Protein AF-0000000079003692 (afdb_homodimer)

InterPro domains:
  IPR000322 Glycoside hydrolase family 31, TIM barrel domain [PF01055] (295-595)
  IPR013780 Glycosyl hydrolase, all-beta [G3DSA:2.60.40.1180] (645-693)
  IPR017853 Glycoside hydrolase superfamily [SSF51445] (291-630)
  IPR048395 Glycosyl hydrolase family 31, C-terminal domain [PF21365] (611-676)
  IPR050985 Alpha-glycosidase and related enzymes [PTHR43053] (43-693)

Foldseek 3Di:
DPDPPPPDDDPVVVVVCVVVVVVVVVCVVVCCCVVVPQPKQDEVQWIQGQQGKIFGADPVRHTDKIKHWCQVDDSPDTWDWDDPDDRDRFKGKTDDPQAKIKIKGWDPPAPPFKTKIKIKIFGRHFQFDKTKMKMFLAQWQKAFFADFLLFAPSQAHGFDDDPNHGPDPPDPDDDDRHDWADWDFSFADPCQAPVHGGHFEGAQWMATFQFKIKHWDPLFRWIWTACHVPPRMIMTMGGAPLFQADDPPRGHTMTMMMMMGGRGRLVNLLRCCVPPADFAQAAAFLLQQQAAEEEQPLVQNQNAALVNQVVVLVVCVVLPGGHAAYEYEPNQPPWAQQLDGDCVRYVDLQVSLVVSVVSPHQYAYEHEFWGDPPHPRNVVCLVVVQFWPFPPDSHADWFCDLAGGTTTGGQLVDPVSLVVSLVSLVCCCVRRVHQAYEYEDQILVRRHRRTDHPDDDNGSNVSSQSSVVSRCVSHVDNQAYEYAHYDSNLHRNHEHEHRFADLDLHSSRYLLNQQSSQQNCQSNQHQRYDSHEQNTSQAPDSNNSDHHDGRDPLSNLLSLLLCLLHSGYYYNPDQVVPDPVSSVLNVVSSVVSNVCSVLSVVLSVVCNVSSGHQKYQQCSQPSPDPCSSRDRQWIDRPNWKIWHTDSDPPDQFAKDADAAAWKAWPQPGDIDGDRDIDGRHGHHSSGITMIGGDPPPPD/DPDDDPPDDDPVVVVVVVVVVVVVVVVCVVCCCVVVPQPKQDEVQWIQGQQGKIFGADPVRHTDKIKHWCQVDDPVDTWDWDDPDDRDRFKGKTDDPQAKIKIKGWDPPADPFKTKIKIKIFGRHFQFDKTKMKMFLAQWQKAFFADFLLFAPSQAHGFDDDPNHGPDPPDPDDDDRHDWADWDFSFADPCQAPVHGGHFEGAQWMATFQFKIKHWDPLFRWIWTDCHVPPRMIMTMGGAPLFQADDPPRGHTMTMMMMMGGRGRLVSLQRCCVPPADFAQAAAFLLQQQAAEEEQPLVQNQNAALVNQVVVLVVCVVLPGGHAAYEYEPNQPPWAPQLDGDCVRYVDLQVSLVVSVVSPHQYAYEHEFWGDPPHPRNVVCLVVVQFWPFPPDSHADWFCDLAGGTTTGGQLVDPVSLVVSLVSLVCCCVVRVHQAYEYEDQILVRRHRRTDHPDDDNGSNVSSQSSVVSRCVSHVDNQAYEYAHYDSNLHRNHEHEHRFADLDLHSSRYLLNQQSSQQNCQSNQHQRYDSHEQSTSQAPDSNNSDHHDGRDPLSNLLSLLLCLLRSGYYYNPDQVVPDPVSSVLNVVSSVVSNVCSVLSVVLSRVCNVSSGHQKYQQCSQPSPDPCSSRDRQWIDRPNWKIWHTDSDPPDQFAKDADAAAWKAWPFPGDIDGDRDIDGRHGHHSSGITMIGGDPPPPD

pLDDT: mean 90.1, std 16.25, range [19.42, 98.88]

Organism: Lymnaea stagnalis (NCBI:txid6523)

Nearest PDB structures (foldseek):
  8j53-assembly1_B  TM=9.349E-01  e=7.295E-49  Bacteroides salyer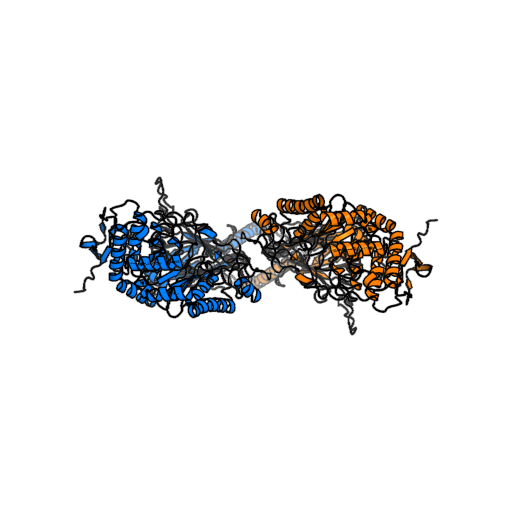siae WAL 10018 = DSM 18765 = JCM 12988
  8j53-assembly3_D  TM=9.300E-01  e=3.927E-48  Bacteroides salyersiae WAL 10018 = DSM 18765 = JCM 12988
  8j53-assembly3_E  TM=9.280E-01  e=1.254E-47  Bacteroides salyersiae WAL 10018 = DSM 18765 = JCM 12988
  8j50-assembly1_B  TM=8.941E-01  e=8.851E-48  Flavihumibacter petaseus NBRC 106054
  8j52-assembly1_B  TM=8.906E-01  e=8.352E-48  Flavihumibacter petaseus NBRC 106054

Secondary structure (DSSP, 8-state):
----------THHHHHHHHHHHHHHHHHHHHHHHHS----EEETTEEE-TT-EEEEE-TT--EEEEEEEE----TT---EE-TTS---SSEEEEEETTTEEEEEEEETTS-TT-EEEEEEEEE-S-TT--EEEEEE-TTS-EEEEEEETT--SSSBPPP-EETTEE-----SS----B--EEEEE-----HHHH--SEEEEEEEEEEETTSEEEEE-TTS-EEEEESGGG--EEEEEE---SSSB--TT-PPPEEEEEEEE-SSHHHHHHHHHHHH-PPPSS---THHHHS-EEESHHHHTT---HHHHHHHHHHHHHTT---SEEEE-S-SBSSTTS-SB-TTT-S-HHHHHHHHHHTT-EEEEEE-SEEETTSHHHHHHHHHT-BPEETTSSSB--B--SS-SSEEEB-TT-HHHHHHHHHHHHHHHHHH---EEEE----GGGS-TTEE-SSPPSBTHHHHHHHHHHHHHHSTTT---EES-BSS-TT--SEEEPPPPPSSSSTTTSGGGHHHHHHHHHHTT--SEE--BTT---BS-TTT--B-PPPPHHHHHHHHHHHTTSS--EE-S-GGGS-HHHHHHHHHHHHHHHHHHHHHHHHHHHHHHH---SEE-GGGT-TT-HHHHH--S-EEETTTEEEE---STT-SEEEEEEEEEEEEETTT-SEEEEEEEEEEEE--TT--EEEEE------/----------THHHHHHHHHHHHHHHHHHHHHHHHS----EEETTEEE-TT-EEEEE-TT--EEEEEEEE----TT---EE-TTS---SSEEEEEETTTEEEEEEEETTS-TT-EEEEEEEEE-S-TT--EEEEEE-TTS-EEEEEEETT--SSSBPPPPEETTEE-----SS----B--EEEEE-----HHHH--SEEEEEEEEEEETTSEEEEE-TTS-EEEEESGGG--EEEEEE---SSSB--TT-PPPEEEEEEEE-SSHHHHHHHHHHHH-PPPSS---THHHHS-EEESHHHHTT---HHHHHHHHHHHHHTT---SEEEE-S--BSSTTS-SB-TTT-S-HHHHHHHHHHTT-EEEEEE-SEEETTSHHHHHHHHHT-BPEETTSSSB--B--SS-SSEEEB-TT-HHHHHHHHHHHHHHHHHH---EEEE----GGGS-TTEE-SSPPSBTHHHHHHHHHHHHHHSTTT---EES-BSS-TT--SEEEPPPPPSSSSTTTSGGGHHHHHHHHHHTT--SEE--BTT---BS-TTT--B-PPPPHHHHHHHHHHHTTSS--EE-S-GGGS-HHHHHHHHHHHHHHHHHHHHHHHHHHHHHHH---SEE-GGGT-TT-HHHHH--S-EEETTTEEEE---STT-SEEEEEEEEEEEEETTT-SEEEEEEEEEEEE--TT--EEEEE------

Solvent-accessible surface area (backbone atoms only — not comparable to full-atom values): 70899 Å² total; per-residue (Å²): 131,90,74,86,83,73,85,79,82,64,68,69,61,58,50,49,50,60,53,46,50,53,47,51,51,45,45,50,49,45,43,45,44,65,72,48,50,82,53,53,44,79,38,87,45,36,36,32,42,59,82,31,35,37,39,32,29,47,98,86,62,47,74,80,42,43,30,42,50,50,72,87,64,63,87,85,62,70,49,37,65,39,87,90,52,78,65,49,75,50,27,34,43,41,23,39,89,71,41,31,35,42,35,41,33,61,39,78,82,48,59,99,70,36,51,34,34,37,39,38,36,35,39,58,56,27,40,66,39,70,39,39,37,34,31,48,55,57,72,31,33,29,39,40,36,56,37,42,54,55,29,42,43,31,35,28,45,49,42,62,54,56,95,88,38,75,52,72,74,85,59,90,80,70,73,83,54,43,53,62,33,62,76,38,73,73,48,25,18,47,47,52,81,67,70,42,58,44,19,30,35,42,48,58,40,38,37,22,46,63,2,41,31,40,40,50,46,87,84,25,32,44,26,36,24,31,24,39,92,72,64,48,30,40,33,46,27,9,35,37,74,66,42,55,15,50,56,90,82,64,49,38,27,44,29,39,34,36,44,33,40,29,84,23,29,48,55,25,51,53,49,50,43,67,71,74,46,58,40,22,77,45,60,41,35,67,53,48,50,56,26,32,34,39,36,41,35,47,62,40,39,65,72,49,33,49,66,55,53,53,50,52,54,50,50,42,54,72,69,66,53,78,56,41,30,38,34,47,36,54,58,53,33,76,40,52,52,50,71,47,74,22,54,89,47,32,78,52,54,47,59,51,41,50,52,40,41,73,73,57,37,41,37,27,39,56,45,63,59,46,21,28,78,85,16,69,40,32,56,54,28,60,76,70,60,28,38,27,20,20,42,95,50,93,32,64,31,50,33,66,54,70,86,42,69,60,22,39,34,56,20,60,62,26,68,67,30,42,51,54,53,44,48,47,53,48,48,42,27,70,70,37,62,43,64,34,38,34,37,44,60,45,27,17,64,63,55,44,42,48,52,36,58,79,44,87,58,72,32,35,43,51,51,16,27,41,43,46,49,50,52,46,64,66,30,75,81,61,22,70,30,36,30,34,34,36,29,92,47,33,39,53,31,41,33,36,34,50,69,83,37,37,48,44,66,46,51,76,20,10,60,52,14,48,54,20,42,52,40,34,39,15,67,62,33,40,44,48,38,29,76,42,43,37,28,22,45,16,45,66,43,66,55,66,64,40,74,40,64,71,46,54,70,66,55,31,48,34,37,43,54,55,36,46,76,45,62,31,46,32,37,27,52,61,50,79,78,69,45,71,64,48,39,50,49,51,53,49,46,54,51,55,29,50,74,46,24,63,57,53,51,51,35,44,55,43,16,36,75,71,39,45,36,32,50,28,54,48,20,72,84,30,46,84,37,75,64,35,61,48,50,36,67,44,38,17,47,52,93,42,32,40,39,45,43,71,66,56,88,89,56,49,47,41,73,46,80,39,62,73,48,45,29,35,33,73,68,81,56,58,79,43,70,34,62,41,73,44,69,68,39,76,35,52,81,92,50,61,47,37,30,36,50,60,77,73,62,87,115,140,87,73,76,93,71,83,79,81,63,69,69,63,57,50,49,50,59,52,45,50,53,48,50,51,45,46,51,49,46,42,45,45,65,72,49,49,82,54,52,43,78,39,88,43,38,35,31,43,59,83,31,35,38,39,32,30,47,98,85,63,48,74,78,41,43,32,42,48,50,72,88,63,64,87,86,61,70,51,37,64,38,86,92,51,78,67,49,74,50,29,34,42,39,24,38,89,71,40,31,36,43,34,40,35,60,40,78,81,47,58,98,71,37,53,34,34,38,39,38,35,35,37,56,58,29,42,67,39,71,38,39,38,34,32,50,54,56,71,31,33,28,40,39,35,57,38,41,53,55,29,43,44,33,34,28,46,50,45,61,55,57,96,88,39,75,53,74,73,84,58,90,80,70,74,83,55,42,54,63,32,62,76,37,74,73,48,26,19,46,48,52,80,67,68,42,56,44,18,29,35,41,46,57,40,37,36,20,46,63,3,40,31,39,41,49,46,86,83,25,32,44,26,37,24,32,23,39,90,72,65,47,30,40,32,47,28,8,37,37,74,66,42,55,16,51,54,90,81,64,48,38,27,46,31,38,34,36,44,34,40,29,83,23,29,49,56,25,51,52,48,50,43,68,71,75,47,56,40,22,77,44,60,40,35,67,53,48,52,54,26,32,36,40,34,39,35,50,62,39,38,63,73,50,34,50,67,55,53,52,50,52,52,49,51,40,54,74,69,65,51,75,54,41,28,36,32,47,34,54,58,52,32,76,40,53,52,50,71,47,75,23,55,90,47,31,77,51,53,47,60,52,42,49,52,39,42,73,74,58,37,42,37,26,39,58,44,62,58,46,22,27,77,86,16,68,40,33,56,54,28,61,76,70,60,27,39,27,21,20,41,98,50,94,30,63,30,50,33,66,55,73,87,41,68,59,22,39,35,56,22,60,62,25,68,67,31,43,52,55,53,45,49,48,54,49,49,42,29,71,69,36,61,43,65,36,39,35,37,45,60,46,27,19,65,64,55,43,44,49,53,35,56,80,42,86,58,71,32,35,42,52,50,15,27,40,42,44,50,50,53,47,66,67,31,75,81,63,23,68,30,36,30,35,36,38,30,92,45,33,41,52,30,42,34,36,35,50,69,84,36,36,47,45,65,48,52,77,20,9,60,53,15,49,55,21,42,53,40,34,38,14,68,62,33,39,44,49,38,28,76,44,44,36,28,23,45,16,45,66,43,66,56,66,65,40,75,40,63,72,46,53,69,65,55,31,48,34,36,45,53,55,36,46,76,45,59,30,45,32,37,27,52,61,52,78,78,69,46,69,64,48,39,51,49,51,53,49,47,54,52,54,30,50,73,45,24,63,58,54,51,52,36,45,57,44,16,37,75,69,40,44,36,31,49,28,52,46,20,72,84,32,47,86,38,75,63,35,61,49,49,37,66,45,37,16,47,52,92,41,32,40,38,45,44,69,66,55,89,89,56,50,46,40,72,45,79,40,61,73,48,45,28,36,33,73,67,81,56,59,78,45,70,33,64,41,74,44,70,67,39,77,35,54,81,93,51,59,47,37,29,37,51,60,75,73,62,87,116

Sequence (1398 aa):
METRDTITIQKSSLARLVYFVPLCSLFMYFSKQMLFGPNVLWLQGVTVTEDLQIIFKDSNGKVYLAGQSDFNKPDDRLPEYCRHQQNNDNMGCLQDNHNQRIKIITDTSGNKRVSCYKVQREGLKCVNQMVKDCYNLGDSHWYGGFEAFNQMWPLKKAMPSKEGTLLTAQKEEPEPEGVELAMGPYVSGDFGIHKVVLANVLERLFISSSGVGIMVSKDSPLYLSFNAHKDGKICLAGMYDGSHYFSHLGKPPVLEYTVCKANNVKEISDYMRGRFLNKPGGTPSLELFHHPIWSTWAQYNRKINQTAVMDFADKIRQHKFPAAQLEIDDRWTVNYGDLDFDEAKFPDPKQMVASLNKKGFAVSLWTHPFLSLSSASFKEAMHHKYIVMARGSDTPALVRWWNEDMSALLDVTNPAAVLWYLQKLTNLKDLYNISSFKFDAGEAHFVPHAHHTFEDMVSSNEYATLWAELAYSADPTSHRQEVRVGWDAQKLPIFVRLFDRMSSWDRQGGLVTVIPSVLTLGIIGYPFVLPDMIGGNAYADMIAFEGGAYPRRELYIRWLELNTFLPAVQFSVVPWIYDDEVIAITRNYLQIREQYAKKIVELAEDSVMSGFPIVRPLWWIAPNDQQALVSEDEYLLGDDLLVAPVVVEGARKRDIYLPAGSWNDKLRGGLVQGPTLLKDYPVALEELAFFEQDKVSDSMETRDTITIQKSSLARLVYFVPLCSLFMYFSKQMLFGPNVLWLQGVTVTEDLQIIFKDSNGKVYLAGQSDFNKPDDRLPEYCRHQQNNDNMGCLQDNHNQRIKIITDTSGNKRVSCYKVQREGLKCVNQMVKDCYNLGDSHWYGGFEAFNQMWPLKKAMPSKEGTLLTAQKEEPEPEGVELAMGPYVSGDFGIHKVVLANVLERLFISSSGVGIMVSKDSPLYLSFNAHKDGKICLAGMYDGSHYFSHLGKPPVLEYTVCKANNVKEISDYMRGRFLNKPGGTPSLELFHHPIWSTWAQYNRKINQTAVMDFADKIRQHKFPAAQLEIDDRWTVNYGDLDFDEAKFPDPKQMVASLNKKGFAVSLWTHPFLSLSSASFKEAMHHKYIVMARGSDTPALVRWWNEDMSALLDVTNPAAVLWYLQKLTNLKDLYNISSFKFDAGEAHFVPHAHHTFEDMVSSNEYATLWAELAYSADPTSHRQEVRVGWDAQKLPIFVRLFDRMSSWDRQGGLVTVIPSVLTLGIIGYPFVLPDMIGGNAYADMIAFEGGAYPRRELYIRWLELNTFLPAVQFSVVPWIYDDEVIAITRNYLQIREQYAKKIVELAEDSVMSGFPIVRPLWWIAPNDQQALVSEDEYLLGDDLLVAPVVVEGARKRDIYLPAGSWNDKLRGGLVQGPTLLKDYPVALEELAFFEQDKVSDS

Radius of gyration: 40.65 Å; Cα contacts (8 Å, |Δi|>4): 3291; chains: 2; bounding box: 128×124×76 Å

Structure (mmCIF, N/CA/C/O backbone):
data_AF-0000000079003692-model_v1
#
loop_
_entity.id
_entity.type
_entity.pdbx_description
1 polymer 'Uncharacterized protein'
#
loop_
_atom_site.group_PDB
_atom_site.id
_atom_site.type_symbol
_atom_site.label_atom_id
_atom_site.label_alt_id
_atom_site.label_comp_id
_atom_site.label_asym_id
_atom_site.label_entity_id
_atom_site.label_seq_id
_atom_site.pdbx_PDB_ins_code
_atom_site.Cartn_x
_atom_site.Cartn_y
_atom_site.Cartn_z
_atom_site.occupancy
_atom_site.B_iso_or_equiv
_atom_site.auth_seq_id
_atom_site.auth_comp_id
_atom_site.auth_asym_id
_atom_site.auth_atom_id
_atom_site.pdbx_PDB_model_num
ATOM 1 N N . MET A 1 1 ? -92.438 -28.953 -1.968 1 19.42 1 MET A N 1
ATOM 2 C CA . MET A 1 1 ? -92.312 -27.5 -1.974 1 19.42 1 MET A CA 1
ATOM 3 C C . MET A 1 1 ? -90.875 -27.078 -1.85 1 19.42 1 MET A C 1
ATOM 5 O O . MET A 1 1 ? -90.562 -25.875 -1.746 1 19.42 1 MET A O 1
ATOM 9 N N . GLU A 1 2 ? -89.938 -27.953 -1.517 1 23.98 2 GLU A N 1
ATOM 10 C CA . GLU A 1 2 ? -88.688 -27.766 -0.887 1 23.98 2 GLU A CA 1
ATOM 11 C C . GLU A 1 2 ? -87.688 -27.125 -1.85 1 23.98 2 GLU A C 1
ATOM 13 O O . GLU A 1 2 ? -87.312 -27.703 -2.883 1 23.98 2 GLU A O 1
ATOM 18 N N . THR A 1 3 ? -87.75 -25.703 -1.896 1 23.19 3 THR A N 1
ATOM 19 C CA . THR A 1 3 ? -87.25 -24.547 -2.625 1 23.19 3 THR A CA 1
ATOM 20 C C . THR A 1 3 ? -85.688 -24.422 -2.508 1 23.19 3 THR A C 1
ATOM 22 O O . THR A 1 3 ? -85.188 -24.422 -1.403 1 23.19 3 THR A O 1
ATOM 25 N N . ARG A 1 4 ? -84.938 -24.781 -3.58 1 28.95 4 ARG A N 1
ATOM 26 C CA . ARG A 1 4 ? -83.562 -24.859 -4.121 1 28.95 4 ARG A CA 1
ATOM 27 C C . ARG A 1 4 ? -82.875 -23.5 -4.031 1 28.95 4 ARG A C 1
ATOM 29 O O . ARG A 1 4 ? -83.25 -22.547 -4.715 1 28.95 4 ARG A O 1
ATOM 36 N N . ASP A 1 5 ? -82.5 -23.016 -2.742 1 23.14 5 ASP A N 1
ATOM 37 C CA . ASP A 1 5 ? -82.062 -21.766 -2.125 1 23.14 5 ASP A CA 1
ATOM 38 C C . ASP A 1 5 ? -80.75 -21.25 -2.785 1 23.14 5 ASP A C 1
ATOM 40 O O . ASP A 1 5 ? -79.688 -21.766 -2.508 1 23.14 5 ASP A O 1
ATOM 44 N N . THR A 1 6 ? -80.75 -20.875 -4.098 1 25.59 6 THR A N 1
ATOM 45 C CA . THR A 1 6 ? -79.75 -20.312 -5.004 1 25.59 6 THR A CA 1
ATOM 46 C C . THR A 1 6 ? -79.375 -18.922 -4.551 1 25.59 6 THR A C 1
ATOM 48 O O . THR A 1 6 ? -80.188 -18.094 -4.191 1 25.59 6 THR A O 1
ATOM 51 N N . ILE A 1 7 ? -78.25 -18.781 -3.814 1 26.92 7 ILE A N 1
ATOM 52 C CA . ILE A 1 7 ? -77.812 -17.5 -3.254 1 26.92 7 ILE A CA 1
ATOM 53 C C . ILE A 1 7 ? -77.25 -16.609 -4.371 1 26.92 7 ILE A C 1
ATOM 55 O O . ILE A 1 7 ? -76.375 -17.016 -5.145 1 26.92 7 ILE A O 1
ATOM 59 N N . THR A 1 8 ? -78.125 -15.734 -5.004 1 26.3 8 THR A N 1
ATOM 60 C CA . THR A 1 8 ? -77.875 -14.812 -6.109 1 26.3 8 THR A CA 1
ATOM 61 C C . THR A 1 8 ? -77.125 -13.555 -5.625 1 26.3 8 THR A C 1
ATOM 63 O O . THR A 1 8 ? -77.625 -12.883 -4.703 1 26.3 8 THR A O 1
ATOM 66 N N . ILE A 1 9 ? -75.875 -13.508 -5.617 1 30.09 9 ILE A N 1
ATOM 67 C CA . ILE A 1 9 ? -75.062 -12.383 -5.164 1 30.09 9 ILE A CA 1
ATOM 68 C C . ILE A 1 9 ? -75.062 -11.273 -6.211 1 30.09 9 ILE A C 1
ATOM 70 O O . ILE A 1 9 ? -74.812 -11.508 -7.387 1 30.09 9 ILE A O 1
ATOM 74 N N . GLN A 1 10 ? -75.875 -10.18 -5.992 1 29.16 10 GLN A N 1
ATOM 75 C CA . GLN A 1 10 ? -76.25 -9.109 -6.922 1 29.16 10 GLN A CA 1
ATOM 76 C C . GLN A 1 10 ? -75 -8.227 -7.203 1 29.16 10 GLN A C 1
ATOM 78 O O . GLN A 1 10 ? -74.125 -8.094 -6.363 1 29.16 10 GLN A O 1
ATOM 83 N N . LYS A 1 11 ? -74.938 -7.715 -8.406 1 36.28 11 LYS A N 1
ATOM 84 C CA . LYS A 1 11 ? -73.938 -6.914 -9.133 1 36.28 11 LYS A CA 1
ATOM 85 C C . LYS A 1 11 ? -73.562 -5.648 -8.352 1 36.28 11 LYS A C 1
ATOM 87 O O . LYS A 1 11 ? -72.438 -5.195 -8.383 1 36.28 11 LYS A O 1
ATOM 92 N N . SER A 1 12 ? -74.562 -5.016 -7.734 1 35.09 12 SER A N 1
ATOM 93 C CA . SER A 1 12 ? -74.375 -3.721 -7.09 1 35.09 12 SER A CA 1
ATOM 94 C C . SER A 1 12 ? -73.438 -3.818 -5.934 1 35.09 12 SER A C 1
ATOM 96 O O . SER A 1 12 ? -72.812 -2.82 -5.551 1 35.09 12 SER A O 1
ATOM 98 N N . SER A 1 13 ? -73.375 -4.953 -5.293 1 34.72 13 SER A N 1
ATOM 99 C CA . SER A 1 13 ? -72.438 -5.121 -4.172 1 34.72 13 SER A CA 1
ATOM 100 C C . SER A 1 13 ? -71 -5.188 -4.652 1 34.72 13 SER A C 1
ATOM 102 O O . SER A 1 13 ? -70.062 -4.938 -3.879 1 34.72 13 SER A O 1
ATOM 104 N N . LEU A 1 14 ? -70.812 -5.738 -5.852 1 37.47 14 LEU A N 1
ATOM 105 C CA . LEU A 1 14 ? -69.5 -5.734 -6.398 1 37.47 14 LEU A CA 1
ATOM 106 C C . LEU A 1 14 ? -69 -4.312 -6.723 1 37.47 14 LEU A C 1
ATOM 108 O O . LEU A 1 14 ? -67.812 -4.008 -6.672 1 37.47 14 LEU A O 1
ATOM 112 N N . ALA A 1 15 ? -70 -3.426 -7.074 1 37 15 ALA A N 1
ATOM 113 C CA . ALA A 1 15 ? -69.625 -2.051 -7.398 1 37 15 ALA A CA 1
ATOM 114 C C . ALA A 1 15 ? -69.188 -1.304 -6.148 1 37 15 ALA A C 1
ATOM 116 O O . ALA A 1 15 ? -68.25 -0.464 -6.223 1 37 15 ALA A O 1
ATOM 117 N N . ARG A 1 16 ? -69.812 -1.567 -5.035 1 39.09 16 ARG A N 1
ATOM 118 C CA . ARG A 1 16 ? -69.375 -0.873 -3.824 1 39.09 16 ARG A CA 1
ATOM 119 C C . ARG A 1 16 ? -68 -1.332 -3.393 1 39.09 16 ARG A C 1
ATOM 121 O O . ARG A 1 16 ? -67.25 -0.586 -2.736 1 39.09 16 ARG A O 1
ATOM 128 N N . LEU A 1 17 ? -67.625 -2.59 -3.697 1 38.72 17 LEU A N 1
ATOM 129 C CA . LEU A 1 17 ? -66.25 -3.031 -3.402 1 38.72 17 LEU A CA 1
ATOM 130 C C . LEU A 1 17 ? -65.25 -2.289 -4.266 1 38.72 17 LEU A C 1
ATOM 132 O O . LEU A 1 17 ? -64.125 -2.027 -3.828 1 38.72 17 LEU A O 1
ATOM 136 N N . VAL A 1 18 ? -65.688 -1.887 -5.465 1 44.31 18 VAL A N 1
ATOM 137 C CA . VAL A 1 18 ? -64.75 -1.133 -6.34 1 44.31 18 VAL A CA 1
ATOM 138 C C . VAL A 1 18 ? -64.562 0.263 -5.766 1 44.31 18 VAL A C 1
ATOM 140 O O . VAL A 1 18 ? -63.438 0.805 -5.855 1 44.31 18 VAL A O 1
ATOM 143 N N . TYR A 1 19 ? -65.625 0.854 -5.191 1 45.75 19 TYR A N 1
ATOM 144 C CA . TYR A 1 19 ? -65.5 2.191 -4.633 1 45.75 19 TYR A CA 1
ATOM 145 C C . TYR A 1 19 ? -64.875 2.129 -3.238 1 45.75 19 TYR A C 1
ATOM 147 O O . TYR A 1 19 ? -64.188 3.059 -2.814 1 45.75 19 TYR A O 1
ATOM 155 N N . PHE A 1 20 ? -65.188 1.138 -2.445 1 44.66 20 PHE A N 1
ATOM 156 C CA . PHE A 1 20 ? -64.688 1.078 -1.074 1 44.66 20 PHE A CA 1
ATOM 157 C C . PHE A 1 20 ? -63.188 0.744 -1.046 1 44.66 20 PHE A C 1
ATOM 159 O O . PHE A 1 20 ? -62.438 1.238 -0.19 1 44.66 20 PHE A O 1
ATOM 166 N N . VAL A 1 21 ? -62.719 -0.029 -2.047 1 46.97 21 VAL A N 1
ATOM 167 C CA . VAL A 1 21 ? -61.312 -0.368 -2.057 1 46.97 21 VAL A CA 1
ATOM 168 C C . VAL A 1 21 ? -60.469 0.884 -2.34 1 46.97 21 VAL A C 1
ATOM 170 O O . VAL A 1 21 ? -59.5 1.164 -1.634 1 46.97 21 VAL A O 1
ATOM 173 N N . PRO A 1 22 ? -60.969 1.668 -3.336 1 50.59 22 PRO A N 1
ATOM 174 C CA . PRO A 1 22 ? -60.188 2.896 -3.496 1 50.59 22 PRO A CA 1
ATOM 175 C C . PRO A 1 22 ? -60.375 3.869 -2.334 1 50.59 22 PRO A C 1
ATOM 177 O O . PRO A 1 22 ? -59.438 4.539 -1.93 1 50.59 22 PRO A O 1
ATOM 180 N N . LEU A 1 23 ? -61.5 3.928 -1.73 1 49.06 23 LEU A N 1
ATOM 181 C CA . LEU A 1 23 ? -61.719 4.824 -0.601 1 49.06 23 LEU A CA 1
ATOM 182 C C . LEU A 1 23 ? -60.969 4.348 0.631 1 49.06 23 LEU A C 1
ATOM 184 O O . LEU A 1 23 ? -60.375 5.152 1.355 1 49.06 23 LEU A O 1
ATOM 188 N N . CYS A 1 24 ? -60.906 3.07 0.921 1 49.06 24 CYS A N 1
ATOM 189 C CA . CYS A 1 24 ? -60.125 2.551 2.023 1 49.06 24 CYS A CA 1
ATOM 190 C C . CYS A 1 24 ? -58.625 2.699 1.734 1 49.06 24 CYS A C 1
ATOM 192 O O . CYS A 1 24 ? -57.844 3.025 2.631 1 49.06 24 CYS A O 1
ATOM 194 N N . SER A 1 25 ? -58.25 2.502 0.478 1 47.97 25 SER A N 1
ATOM 195 C CA . SER A 1 25 ? -56.844 2.754 0.118 1 47.97 25 SER A CA 1
ATOM 196 C C . SER A 1 25 ? -56.5 4.234 0.242 1 47.97 25 SER A C 1
ATOM 198 O O . SER A 1 25 ? -55.406 4.586 0.703 1 47.97 25 SER A O 1
ATOM 200 N N . LEU A 1 26 ? -57.438 5.051 -0.125 1 51.22 26 LEU A N 1
ATOM 201 C CA . LEU A 1 26 ? -57.25 6.488 0.056 1 51.22 26 LEU A CA 1
ATOM 202 C C . LEU A 1 26 ? -57.281 6.859 1.535 1 51.22 26 LEU A C 1
ATOM 204 O O . LEU A 1 26 ? -56.5 7.68 1.995 1 51.22 26 LEU A O 1
ATOM 208 N N . PHE A 1 27 ? -58.188 6.34 2.25 1 51.16 27 PHE A N 1
ATOM 209 C CA . PHE A 1 27 ? -58.219 6.582 3.688 1 51.16 27 PHE A CA 1
ATOM 210 C C . PHE A 1 27 ? -56.969 6.051 4.371 1 51.16 27 PHE A C 1
ATOM 212 O O . PHE A 1 27 ? -56.438 6.707 5.258 1 51.16 27 PHE A O 1
ATOM 219 N N . MET A 1 28 ? -56.5 4.902 4.066 1 48.78 28 MET A N 1
ATOM 220 C CA . MET A 1 28 ? -55.25 4.387 4.621 1 48.78 28 MET A CA 1
ATOM 221 C C . MET A 1 28 ? -54.062 5.246 4.191 1 48.78 28 MET A C 1
ATOM 223 O O . MET A 1 28 ? -53.125 5.465 4.969 1 48.78 28 MET A O 1
ATOM 227 N N . TYR A 1 29 ? -54.062 5.676 2.969 1 47.59 29 TYR A N 1
ATOM 228 C CA . TYR A 1 29 ? -53.031 6.609 2.512 1 47.59 29 TYR A CA 1
ATOM 229 C C . TYR A 1 29 ? -53.156 7.934 3.26 1 47.59 29 TYR A C 1
ATOM 231 O O . TYR A 1 29 ? -52.125 8.445 3.758 1 47.59 29 TYR A O 1
ATOM 239 N N . PHE A 1 30 ? -54.312 8.484 3.299 1 48.12 30 PHE A N 1
ATOM 240 C CA . PHE A 1 30 ? -54.5 9.742 4.012 1 48.12 30 PHE A CA 1
ATOM 241 C C . PHE A 1 30 ? -54.312 9.547 5.512 1 48.12 30 PHE A C 1
ATOM 243 O O . PHE A 1 30 ? -53.75 10.406 6.188 1 48.12 30 PHE A O 1
ATOM 250 N N . SER A 1 31 ? -54.844 8.547 6.059 1 45.94 31 SER A N 1
ATOM 251 C CA . SER A 1 31 ? -54.562 8.258 7.461 1 45.94 31 SER A CA 1
ATOM 252 C C . SER A 1 31 ? -53.062 8.023 7.688 1 45.94 31 SER A C 1
ATOM 254 O O . SER A 1 31 ? -52.5 8.43 8.719 1 45.94 31 SER A O 1
ATOM 256 N N . LYS A 1 32 ? -52.438 7.305 6.828 1 45.62 32 LYS A N 1
ATOM 257 C CA . LYS A 1 32 ? -50.969 7.203 6.926 1 45.62 32 LYS A CA 1
ATOM 258 C C . LYS A 1 32 ? -50.312 8.578 6.836 1 45.62 32 LYS A C 1
ATOM 260 O O . LYS A 1 32 ? -49.406 8.883 7.59 1 45.62 32 LYS A O 1
ATOM 265 N N . GLN A 1 33 ? -50.781 9.32 5.875 1 45.62 33 GLN A N 1
ATOM 266 C CA . GLN A 1 33 ? -50.25 10.688 5.793 1 45.62 33 GLN A CA 1
ATOM 267 C C . GLN A 1 33 ? -50.688 11.508 7.008 1 45.62 33 GLN A C 1
ATOM 269 O O . GLN A 1 33 ? -49.906 12.344 7.492 1 45.62 33 GLN A O 1
ATOM 274 N N . MET A 1 34 ? -51.969 11.523 7.281 1 43.94 34 MET A N 1
ATOM 275 C CA . MET A 1 34 ? -52.469 12.258 8.43 1 43.94 34 MET A CA 1
ATOM 276 C C . MET A 1 34 ? -51.906 11.719 9.734 1 43.94 34 MET A C 1
ATOM 278 O O . MET A 1 34 ? -51.625 12.484 10.656 1 43.94 34 MET A O 1
ATOM 282 N N . LEU A 1 35 ? -52.031 10.438 9.93 1 43.62 35 LEU A N 1
ATOM 283 C CA . LEU A 1 35 ? -51.469 9.852 11.141 1 43.62 35 LEU A CA 1
ATOM 284 C C . LEU A 1 35 ? -49.969 9.914 11.125 1 43.62 35 LEU A C 1
ATOM 286 O O . LEU A 1 35 ? -49.312 10.023 12.172 1 43.62 35 LEU A O 1
ATOM 290 N N . PHE A 1 36 ? -49.25 9.711 9.992 1 48.59 36 PHE A N 1
ATOM 291 C CA . PHE A 1 36 ? -47.812 9.773 10.023 1 48.59 36 PHE A CA 1
ATOM 292 C C . PHE A 1 36 ? -47.312 11.078 9.406 1 48.59 36 PHE A C 1
ATOM 294 O O . PHE A 1 36 ? -47.25 11.211 8.188 1 48.59 36 PHE A O 1
ATOM 301 N N . GLY A 1 37 ? -47.812 12.188 9.695 1 51.34 37 GLY A N 1
ATOM 302 C CA . GLY A 1 37 ? -47.25 13.477 9.312 1 51.34 37 GLY A CA 1
ATOM 303 C C . GLY A 1 37 ? -45.812 13.383 8.844 1 51.34 37 GLY A C 1
ATOM 304 O O . GLY A 1 37 ? -45.188 12.32 8.938 1 51.34 37 GLY A O 1
ATOM 305 N N . PRO A 1 38 ? -45.344 14.508 8.109 1 64.19 38 PRO A N 1
ATOM 306 C CA . PRO A 1 38 ? -43.938 14.523 7.715 1 64.19 38 PRO A CA 1
ATOM 307 C C . PRO A 1 38 ? -43 14.227 8.875 1 64.19 38 PRO A C 1
ATOM 309 O O . PRO A 1 38 ? -43.25 14.633 10.008 1 64.19 38 PRO A O 1
ATOM 312 N N . ASN A 1 39 ? -42.094 13.25 8.672 1 80.38 39 ASN A N 1
ATOM 313 C CA . ASN A 1 39 ? -41.125 12.938 9.695 1 80.38 39 ASN A CA 1
ATOM 314 C C . ASN A 1 39 ? -40.094 14.062 9.859 1 80.38 39 ASN A C 1
ATOM 316 O O . ASN A 1 39 ? -39.188 14.211 9.039 1 80.38 39 ASN A O 1
ATOM 320 N N . VAL A 1 40 ? -40.406 15.008 10.656 1 84.88 40 VAL A N 1
ATOM 321 C CA . VAL A 1 40 ? -39.594 16.188 10.961 1 84.88 40 VAL A CA 1
ATOM 322 C C . VAL A 1 40 ? -39.094 16.109 12.398 1 84.88 40 VAL A C 1
ATOM 324 O O . VAL A 1 40 ? -39.812 15.656 13.297 1 84.88 40 VAL A O 1
ATOM 327 N N . LEU A 1 41 ? -37.812 16.438 12.547 1 90 41 LEU A N 1
ATOM 328 C CA . LEU A 1 41 ? -37.312 16.641 13.898 1 90 41 LEU A CA 1
ATOM 329 C C . LEU A 1 41 ? -37.531 18.078 14.344 1 90 41 LEU A C 1
ATOM 331 O O . LEU A 1 41 ? -37.031 19.016 13.711 1 90 41 LEU A O 1
ATOM 335 N N . TRP A 1 42 ? -38.25 18.25 15.438 1 88.12 42 TRP A N 1
ATOM 336 C CA . TRP A 1 42 ? -38.469 19.562 16.031 1 88.12 42 TRP A CA 1
ATOM 337 C C . TRP A 1 42 ? -37.875 19.641 17.438 1 88.12 42 TRP A C 1
ATOM 339 O O . TRP A 1 42 ? -38.594 19.344 18.422 1 88.12 42 TRP A O 1
ATOM 349 N N . LEU A 1 43 ? -36.719 20.047 17.5 1 89.25 43 LEU A N 1
ATOM 350 C CA . LEU A 1 43 ? -36.062 20.266 18.781 1 89.25 43 LEU A CA 1
ATOM 351 C C . LEU A 1 43 ? -35.938 21.75 19.094 1 89.25 43 LEU A C 1
ATOM 353 O O . LEU A 1 43 ? -36.188 22.594 18.219 1 89.25 43 LEU A O 1
ATOM 357 N N . GLN A 1 44 ? -35.688 22.031 20.359 1 87.31 44 GLN A N 1
ATOM 358 C CA . GLN A 1 44 ? -35.5 23.422 20.719 1 87.31 44 GLN A CA 1
ATOM 359 C C . GLN A 1 44 ? -34.281 24 20.031 1 87.31 44 GLN A C 1
ATOM 361 O O . GLN A 1 44 ? -33.125 23.641 20.359 1 87.31 44 GLN A O 1
ATOM 366 N N . GLY A 1 45 ? -34.5 24.859 19.031 1 91.12 45 GLY A N 1
ATOM 367 C CA . GLY A 1 45 ? -33.406 25.578 18.406 1 91.12 45 GLY A CA 1
ATOM 368 C C . GLY A 1 45 ? -32.906 24.922 17.125 1 91.12 45 GLY A C 1
ATOM 369 O O . GLY A 1 45 ? -32.031 25.453 16.453 1 91.12 45 GLY A O 1
ATOM 370 N N . VAL A 1 46 ? -33.344 23.703 16.844 1 94.75 46 VAL A N 1
ATOM 371 C CA . VAL A 1 46 ? -32.875 23.047 15.625 1 94.75 46 VAL A CA 1
ATOM 372 C C . VAL A 1 46 ? -34.031 22.234 15.023 1 94.75 46 VAL A C 1
ATOM 374 O O . VAL A 1 46 ? -34.781 21.578 15.75 1 94.75 46 VAL A O 1
ATOM 377 N N . THR A 1 47 ? -34.188 22.328 13.766 1 93.12 47 THR A N 1
ATOM 378 C CA . THR A 1 47 ? -35.188 21.578 13.023 1 93.12 47 THR A CA 1
ATOM 379 C C . THR A 1 47 ? -34.562 20.828 11.852 1 93.12 47 THR A C 1
ATOM 381 O O . THR A 1 47 ? -33.688 21.375 11.18 1 93.12 47 THR A O 1
ATOM 384 N N . VAL A 1 48 ? -34.938 19.578 11.664 1 94 48 VAL A N 1
ATOM 385 C CA . VAL A 1 48 ? -34.625 18.844 10.445 1 94 48 VAL A CA 1
ATOM 386 C C . VAL A 1 48 ? -35.906 18.547 9.68 1 94 48 VAL A C 1
ATOM 388 O O . VAL A 1 48 ? -36.812 17.828 10.164 1 94 48 VAL A O 1
ATOM 391 N N . THR A 1 49 ? -36 19.031 8.484 1 92 49 THR A N 1
ATOM 392 C CA . THR A 1 49 ? -37.219 18.906 7.711 1 92 49 THR A CA 1
ATOM 393 C C . THR A 1 49 ? -37.281 17.547 7.027 1 92 49 THR A C 1
ATOM 395 O O . THR A 1 49 ? -36.375 16.734 7.129 1 92 49 THR A O 1
ATOM 398 N N . GLU A 1 50 ? -38.344 17.344 6.336 1 87.56 50 GLU A N 1
ATOM 399 C CA . GLU A 1 50 ? -38.562 16.078 5.629 1 87.56 50 GLU A CA 1
ATOM 400 C C . GLU A 1 50 ? -37.594 15.938 4.453 1 87.56 50 GLU A C 1
ATOM 402 O O . GLU A 1 50 ? -37.281 14.82 4.059 1 87.56 50 GLU A O 1
ATOM 407 N N . ASP A 1 51 ? -37.25 17.047 3.996 1 89.31 51 ASP A N 1
ATOM 408 C CA 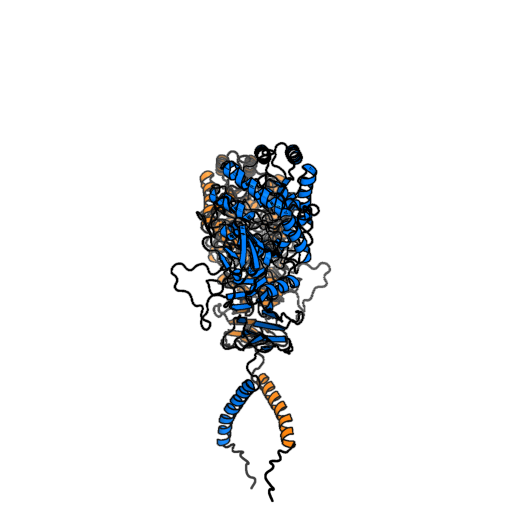. ASP A 1 51 ? -36.312 17.031 2.898 1 89.31 51 ASP A CA 1
ATOM 409 C C . ASP A 1 51 ? -34.875 17.062 3.422 1 89.31 51 ASP A C 1
ATOM 411 O O . ASP A 1 51 ? -33.906 17.219 2.648 1 89.31 51 ASP A O 1
ATOM 415 N N . LEU A 1 52 ? -34.719 16.938 4.684 1 93.75 52 LEU A N 1
ATOM 416 C CA . LEU A 1 52 ? -33.438 16.797 5.383 1 93.75 52 LEU A CA 1
ATOM 417 C C . LEU A 1 52 ? -32.656 18.094 5.363 1 93.75 52 LEU A C 1
ATOM 419 O O . LEU A 1 52 ? -31.438 18.094 5.25 1 93.75 52 LEU A O 1
ATOM 423 N N . GLN A 1 53 ? -33.375 19.156 5.395 1 95.12 53 GLN A N 1
ATOM 424 C CA . GLN A 1 53 ? -32.75 20.438 5.695 1 95.12 53 GLN A CA 1
ATOM 425 C C . GLN A 1 53 ? -32.531 20.609 7.199 1 95.12 53 GLN A C 1
ATOM 427 O O . GLN A 1 53 ? -33.469 20.391 7.988 1 95.12 53 GLN A O 1
ATOM 432 N N . ILE A 1 54 ? -31.375 20.969 7.523 1 97.19 54 ILE A N 1
ATOM 433 C CA . ILE A 1 54 ? -31.078 21.25 8.922 1 97.19 54 ILE A CA 1
ATOM 434 C C . ILE A 1 54 ? -31.062 22.75 9.164 1 97.19 54 ILE A C 1
ATOM 436 O O . ILE A 1 54 ? -30.312 23.484 8.523 1 97.19 54 ILE A O 1
ATOM 440 N N . ILE A 1 55 ? -31.812 23.203 10.125 1 96.75 55 ILE A N 1
ATOM 441 C CA . ILE A 1 55 ? -31.938 24.641 10.398 1 96.75 55 ILE A CA 1
ATOM 442 C C . ILE A 1 55 ? -31.75 24.891 11.891 1 96.75 55 ILE A C 1
ATOM 444 O O . ILE A 1 55 ? -32.5 24.391 12.719 1 96.75 55 ILE A O 1
ATOM 448 N N . PHE A 1 56 ? -30.766 25.672 12.172 1 96.5 56 PHE A N 1
ATOM 449 C CA . PHE A 1 56 ? -30.531 26.109 13.547 1 96.5 56 PHE A CA 1
ATOM 450 C C . PHE A 1 56 ? -31.062 27.516 13.766 1 96.5 56 PHE A C 1
ATOM 452 O O . PHE A 1 56 ? -30.828 28.406 12.945 1 96.5 56 PHE A O 1
ATOM 459 N N . LYS A 1 57 ? -31.75 27.703 14.875 1 94.75 57 LYS A N 1
ATOM 460 C CA . LYS A 1 57 ? -32.344 28.984 15.211 1 94.75 57 LYS A CA 1
ATOM 461 C C . LYS A 1 57 ? -32.031 29.391 16.641 1 94.75 57 LYS A C 1
ATOM 463 O O . LYS A 1 57 ? -31.812 28.531 17.5 1 94.75 57 LYS A O 1
ATOM 468 N N . ASP A 1 58 ? -31.938 30.672 16.797 1 89.94 58 ASP A N 1
ATOM 469 C CA . ASP A 1 58 ? -31.719 31.156 18.156 1 89.94 58 ASP A CA 1
ATOM 470 C C . ASP A 1 58 ? -33.031 31.281 18.906 1 89.94 58 ASP A C 1
ATOM 472 O O . ASP A 1 58 ? -34.094 30.844 18.406 1 89.94 58 ASP A O 1
ATOM 476 N N . SER A 1 59 ? -32.969 31.797 20.141 1 83.75 59 SER A N 1
ATOM 477 C CA . SER A 1 59 ? -34.156 31.875 21 1 83.75 59 SER A CA 1
ATOM 478 C C . SER A 1 59 ? -35.219 32.812 20.406 1 83.75 59 SER A C 1
ATOM 480 O O . SER A 1 59 ? -36.406 32.656 20.688 1 83.75 59 SER A O 1
ATOM 482 N N . ASN A 1 60 ? -34.844 33.688 19.5 1 87.81 60 ASN A N 1
ATOM 483 C CA . ASN A 1 60 ? -35.781 34.594 18.859 1 87.81 60 ASN A CA 1
ATOM 484 C C . ASN A 1 60 ? -36.312 34.062 17.531 1 87.81 60 ASN A C 1
ATOM 486 O O . ASN A 1 60 ? -37.062 34.719 16.828 1 87.81 60 ASN A O 1
ATOM 490 N N . GLY A 1 61 ? -35.812 32.875 17.219 1 89.38 61 GLY A N 1
ATOM 491 C CA . GLY A 1 61 ? -36.281 32.25 16 1 89.38 61 GLY A CA 1
ATOM 492 C C . GLY A 1 61 ? -35.469 32.625 14.781 1 89.38 61 GLY A C 1
ATOM 493 O O . GLY A 1 61 ? -35.781 32.219 13.664 1 89.38 61 GLY A O 1
ATOM 494 N N . LYS A 1 62 ? -34.469 33.344 15.016 1 92.06 62 LYS A N 1
ATOM 495 C CA . LYS A 1 62 ? -33.625 33.719 13.891 1 92.06 62 LYS A CA 1
ATOM 496 C C . LYS A 1 62 ? -32.688 32.594 13.484 1 92.06 62 LYS A C 1
ATOM 498 O O . LYS A 1 62 ? -32 32 14.336 1 92.06 62 LYS A O 1
ATOM 503 N N . VAL A 1 63 ? -32.656 32.344 12.164 1 94.88 63 VAL A N 1
ATOM 504 C CA . VAL A 1 63 ? -31.781 31.297 11.633 1 94.88 63 VAL A CA 1
ATOM 505 C C . VAL A 1 63 ? -30.328 31.781 11.641 1 94.88 63 VAL A C 1
ATOM 507 O O . VAL A 1 63 ? -30.016 32.844 11.109 1 94.88 63 VAL A O 1
ATOM 510 N N . TYR A 1 64 ? -29.469 31.031 12.227 1 94.94 64 TYR A N 1
ATOM 511 C CA . TYR A 1 64 ? -28.062 31.422 12.227 1 94.94 64 TYR A CA 1
ATOM 512 C C . TYR A 1 64 ? -27.219 30.406 11.453 1 94.94 64 TYR A C 1
ATOM 514 O O . TYR A 1 64 ? -26.062 30.688 11.125 1 94.94 64 TYR A O 1
ATOM 522 N N . LEU A 1 65 ? -27.672 29.25 11.18 1 96.19 65 LEU A N 1
ATOM 523 C CA . LEU A 1 65 ? -27 28.25 10.359 1 96.19 65 LEU A CA 1
ATOM 524 C C . LEU A 1 65 ? -28.016 27.328 9.695 1 96.19 65 LEU A C 1
ATOM 526 O O . LEU A 1 65 ? -28.922 26.812 10.359 1 96.19 65 LEU A O 1
ATOM 530 N N . ALA A 1 66 ? -27.922 27.172 8.445 1 96.62 66 ALA A N 1
ATOM 531 C CA . ALA A 1 66 ? -28.812 26.281 7.68 1 96.62 66 ALA A CA 1
ATOM 532 C C . ALA A 1 66 ? -28.031 25.438 6.688 1 96.62 66 ALA A C 1
ATOM 534 O O . ALA A 1 66 ? -27.047 25.906 6.094 1 96.62 66 ALA A O 1
ATOM 535 N N . GLY A 1 67 ? -28.422 24.25 6.555 1 96.38 67 GLY A N 1
ATOM 536 C CA . GLY A 1 67 ? -27.719 23.344 5.652 1 96.38 67 GLY A CA 1
ATOM 537 C C . GLY A 1 67 ? -28.578 22.172 5.195 1 96.38 67 GLY A C 1
ATOM 538 O O . GLY A 1 67 ? -29.797 22.172 5.418 1 96.38 67 GLY A O 1
ATOM 539 N N . GLN A 1 68 ? -27.969 21.344 4.457 1 96.06 68 GLN A N 1
ATOM 540 C CA . GLN A 1 68 ? -28.594 20.172 3.873 1 96.06 68 GLN A CA 1
ATOM 541 C C . GLN A 1 68 ? -27.859 18.906 4.254 1 96.06 68 GLN A C 1
ATOM 543 O O . GLN A 1 68 ? -26.625 18.828 4.148 1 96.06 68 GLN A O 1
ATOM 548 N N . SER A 1 69 ? -28.594 17.938 4.77 1 95.25 69 SER A N 1
ATOM 549 C CA . SER A 1 69 ? -28.047 16.594 5 1 95.25 69 SER A CA 1
ATOM 550 C C . SER A 1 69 ? -28.266 15.695 3.791 1 95.25 69 SER A C 1
ATOM 552 O O . SER A 1 69 ? -29.422 15.43 3.416 1 95.25 69 SER A O 1
ATOM 554 N N . ASP A 1 70 ? -27.234 15.148 3.229 1 92.94 70 ASP A N 1
ATOM 555 C CA . ASP A 1 70 ? -27.312 14.336 2.021 1 92.94 70 ASP A CA 1
ATOM 556 C C . ASP A 1 70 ? -27.328 12.852 2.363 1 92.94 70 ASP A C 1
ATOM 558 O O . ASP A 1 70 ? -26.312 12.281 2.754 1 92.94 70 ASP A O 1
ATOM 562 N N . PHE A 1 71 ? -28.422 12.18 2.141 1 90.19 71 PHE A N 1
ATOM 563 C CA . PHE A 1 71 ? -28.562 10.75 2.389 1 90.19 71 PHE A CA 1
ATOM 564 C C . PHE A 1 71 ? -28.297 9.953 1.115 1 90.19 71 PHE A C 1
ATOM 566 O O . PHE A 1 71 ? -28.328 8.727 1.128 1 90.19 71 PHE A O 1
ATOM 573 N N . ASN A 1 72 ? -27.922 10.664 0.082 1 83.81 72 ASN A N 1
ATOM 574 C CA . ASN A 1 72 ? -27.703 10.016 -1.205 1 83.81 72 ASN A CA 1
ATOM 575 C C . ASN A 1 72 ? -28.797 9.008 -1.528 1 83.81 72 ASN A C 1
ATOM 577 O O . ASN A 1 72 ? -28.531 7.848 -1.82 1 83.81 72 ASN A O 1
ATOM 581 N N . LYS A 1 73 ? -30.031 9.375 -1.365 1 78.88 73 LYS A N 1
ATOM 582 C CA . LYS A 1 73 ? -31.203 8.539 -1.624 1 78.88 73 LYS A CA 1
ATOM 583 C C . LYS A 1 73 ? -32.062 9.133 -2.74 1 78.88 73 LYS A C 1
ATOM 585 O O . LYS A 1 73 ? -31.953 10.32 -3.045 1 78.88 73 LYS A O 1
ATOM 590 N N . PRO A 1 74 ? -32.938 8.219 -3.311 1 72.19 74 PRO A N 1
ATOM 591 C CA . PRO A 1 74 ? -33.906 8.773 -4.258 1 72.19 74 PRO A CA 1
ATOM 592 C C . PRO A 1 74 ? -34.844 9.781 -3.607 1 72.19 74 PRO A C 1
ATOM 594 O O . PRO A 1 74 ? -35.219 9.609 -2.447 1 72.19 74 PRO A O 1
ATOM 597 N N . ASP A 1 75 ? -35.219 10.727 -4.395 1 73.12 75 ASP A N 1
ATOM 598 C CA . ASP A 1 75 ? -36 11.844 -3.893 1 73.12 75 ASP A CA 1
ATOM 599 C C . ASP A 1 75 ? -37.375 11.359 -3.42 1 73.12 75 ASP A C 1
ATOM 601 O O . ASP A 1 75 ? -38 11.961 -2.533 1 73.12 75 ASP A O 1
ATOM 605 N N . ASP A 1 76 ? -37.75 10.258 -3.941 1 75.88 76 ASP A N 1
ATOM 606 C CA . ASP A 1 76 ? -39.094 9.797 -3.639 1 75.88 76 ASP A CA 1
ATOM 607 C C . ASP A 1 76 ? -39.125 9.016 -2.324 1 75.88 76 ASP A C 1
ATOM 609 O O . ASP A 1 76 ? -40.188 8.773 -1.771 1 75.88 76 ASP A O 1
ATOM 613 N N . ARG A 1 77 ? -38.094 8.781 -1.757 1 80.5 77 ARG A N 1
ATOM 614 C CA . ARG A 1 77 ? -38.062 8.047 -0.495 1 80.5 77 ARG A CA 1
ATOM 615 C C . ARG A 1 77 ? -37.812 9 0.678 1 80.5 77 ARG A C 1
ATOM 617 O O . ARG A 1 77 ? -36.781 9.633 0.778 1 80.5 77 ARG A O 1
ATOM 624 N N . LEU A 1 78 ? -38.812 9.102 1.555 1 84.88 78 LEU A N 1
ATOM 625 C CA . LEU A 1 78 ? -38.719 9.992 2.709 1 84.88 78 LEU A CA 1
ATOM 626 C C . LEU A 1 78 ? -38.094 9.266 3.898 1 84.88 78 LEU A C 1
ATOM 628 O O . LEU A 1 78 ? -38.281 8.062 4.074 1 84.88 78 LEU A O 1
ATOM 632 N N . PRO A 1 79 ? -37.312 10.039 4.688 1 89.38 79 PRO A N 1
ATOM 633 C CA . PRO A 1 79 ? -36.781 9.422 5.895 1 89.38 79 PRO A CA 1
ATOM 634 C C . PRO A 1 79 ? -37.844 9.078 6.922 1 89.38 79 PRO A C 1
ATOM 636 O O . PRO A 1 79 ? -38.938 9.633 6.879 1 89.38 79 PRO A O 1
ATOM 639 N N . GLU A 1 80 ? -37.5 8.109 7.848 1 89.12 80 GLU A N 1
ATOM 640 C CA . GLU A 1 80 ? -38.375 7.691 8.945 1 89.12 80 GLU A CA 1
ATOM 641 C C . GLU A 1 80 ? -37.719 7.938 10.297 1 89.12 80 GLU A C 1
ATOM 643 O O . GLU A 1 80 ? -36.5 8.086 10.383 1 89.12 80 GLU A O 1
ATOM 648 N N . TYR A 1 81 ? -38.625 8.117 11.281 1 89.81 81 TYR A N 1
ATOM 649 C CA . TYR A 1 81 ? -38.062 8.188 12.633 1 89.81 81 TYR A CA 1
ATOM 650 C C . TYR A 1 81 ? -37.344 6.898 12.992 1 89.81 81 TYR A C 1
ATOM 652 O O . TYR A 1 81 ? -37.781 5.805 12.625 1 89.81 81 TYR A O 1
ATOM 660 N N . CYS A 1 82 ? -36.281 7.066 13.688 1 89 82 CYS A N 1
ATOM 661 C CA . CYS A 1 82 ? -35.531 5.891 14.102 1 89 82 CYS A CA 1
ATOM 662 C C . CYS A 1 82 ? -36.344 4.992 15.016 1 89 82 CYS A C 1
ATOM 664 O O . CYS A 1 82 ? -37.031 5.48 15.906 1 89 82 CYS A O 1
ATOM 666 N N . ARG A 1 83 ? -36.406 3.676 14.797 1 73.31 83 ARG A N 1
ATOM 667 C CA . ARG A 1 83 ? -37.281 2.723 15.492 1 73.31 83 ARG A CA 1
ATOM 668 C C . ARG A 1 83 ? -36.938 2.682 16.984 1 73.31 83 ARG A C 1
ATOM 670 O O . ARG A 1 83 ? -37.875 2.643 17.812 1 73.31 83 ARG A O 1
ATOM 677 N N . HIS A 1 84 ? -35.688 2.453 17.438 1 63.59 84 HIS A N 1
ATOM 678 C CA . HIS A 1 84 ? -35.344 2.201 18.828 1 63.59 84 HIS A CA 1
ATOM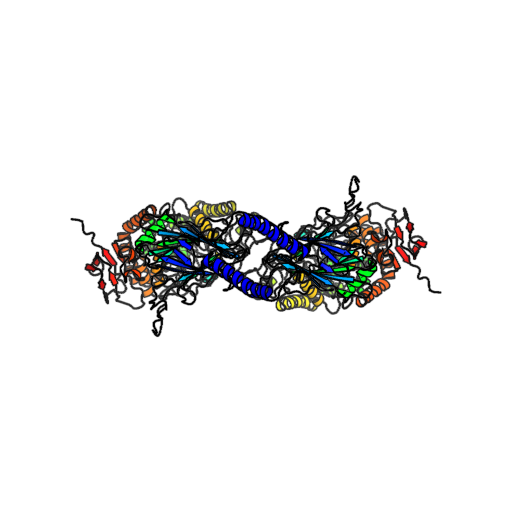 679 C C . HIS A 1 84 ? -34.844 3.461 19.516 1 63.59 84 HIS A C 1
ATOM 681 O O . HIS A 1 84 ? -34.25 3.387 20.594 1 63.59 84 HIS A O 1
ATOM 687 N N . GLN A 1 85 ? -35.031 4.551 18.844 1 64 85 GLN A N 1
ATOM 688 C CA . GLN A 1 85 ? -34.469 5.734 19.5 1 64 85 GLN A CA 1
ATOM 689 C C . GLN A 1 85 ? -35.594 6.738 19.812 1 64 85 GLN A C 1
ATOM 691 O O . GLN A 1 85 ? -36.5 6.953 19 1 64 85 GLN A O 1
ATOM 696 N N . GLN A 1 86 ? -35.688 6.988 21.109 1 61.19 86 GLN A N 1
ATOM 697 C CA . GLN A 1 86 ? -36.688 7.898 21.641 1 61.19 86 GLN A CA 1
ATOM 698 C C . GLN A 1 86 ? -36.438 9.328 21.172 1 61.19 86 GLN A C 1
ATOM 700 O O . GLN A 1 86 ? -35.344 9.883 21.406 1 61.19 86 GLN A O 1
ATOM 705 N N . ASN A 1 87 ? -37.25 9.789 20.188 1 72.44 87 ASN A N 1
ATOM 706 C CA . ASN A 1 87 ? -37.344 11.219 19.906 1 72.44 87 ASN A CA 1
ATOM 707 C C . ASN A 1 87 ? -38 11.977 21.062 1 72.44 87 ASN A C 1
ATOM 709 O O . ASN A 1 87 ? -39.094 11.664 21.469 1 72.44 87 ASN A O 1
ATOM 713 N N . ASN A 1 88 ? -37.219 12.719 21.797 1 80.25 88 ASN A N 1
ATOM 714 C CA . ASN A 1 88 ? -37.719 13.578 22.859 1 80.25 88 ASN A CA 1
ATOM 715 C C . ASN A 1 88 ? -37.281 15.031 22.656 1 80.25 88 ASN A C 1
ATOM 717 O O . ASN A 1 88 ? -36.938 15.43 21.547 1 80.25 88 ASN A O 1
ATOM 721 N N . ASP A 1 89 ? -37.469 15.734 23.766 1 78.62 89 ASP A N 1
ATOM 722 C CA . ASP A 1 89 ? -37.219 17.172 23.656 1 78.62 89 ASP A CA 1
ATOM 723 C C . ASP A 1 89 ? -35.75 17.469 23.438 1 78.62 89 ASP A C 1
ATOM 725 O O . ASP A 1 89 ? -35.375 18.516 22.906 1 78.62 89 ASP A O 1
ATOM 729 N N . ASN A 1 90 ? -34.969 16.531 23.75 1 86.38 90 ASN A N 1
ATOM 730 C CA . ASN A 1 90 ? -33.531 16.828 23.734 1 86.38 90 ASN A CA 1
ATOM 731 C C . ASN A 1 90 ? -32.812 15.984 22.688 1 86.38 90 ASN A C 1
ATOM 733 O O . ASN A 1 90 ? -31.609 16.156 22.469 1 86.38 90 ASN A O 1
ATOM 737 N N . MET A 1 91 ? -33.562 15.094 22.062 1 91.12 91 MET A N 1
ATOM 738 C CA . MET A 1 91 ? -32.906 14.234 21.094 1 91.12 91 MET A CA 1
ATOM 739 C C . MET A 1 91 ? -33.875 13.797 20 1 91.12 91 MET A C 1
ATOM 741 O O . MET A 1 91 ? -35.031 13.539 20.281 1 91.12 91 MET A O 1
ATOM 745 N N . GLY A 1 92 ? -33.469 13.742 18.812 1 91.75 92 GLY A N 1
ATOM 746 C CA . GLY A 1 92 ? -34.219 13.258 17.672 1 91.75 92 GLY A CA 1
ATOM 747 C C . GLY A 1 92 ? -33.375 12.477 16.672 1 91.75 92 GLY A C 1
ATOM 748 O O . GLY A 1 92 ? -32.156 12.672 16.609 1 91.75 92 GLY A O 1
ATOM 749 N N . CYS A 1 93 ? -34.062 11.602 15.953 1 93.5 93 CYS A N 1
ATOM 750 C CA . CYS A 1 93 ? -33.375 10.75 15 1 93.5 93 CYS A CA 1
ATOM 751 C C . CYS A 1 93 ? -34.25 10.438 13.797 1 93.5 93 CYS A C 1
ATOM 753 O O . CYS A 1 93 ? -35.406 10.078 13.945 1 93.5 93 CYS A O 1
ATOM 755 N N . LEU A 1 94 ? -33.75 10.703 12.625 1 92.69 94 LEU A N 1
ATOM 756 C CA . LEU A 1 94 ? -34.344 10.305 11.359 1 92.69 94 LEU A CA 1
ATOM 757 C C . LEU A 1 94 ? -33.438 9.32 10.617 1 92.69 94 LEU A C 1
ATOM 759 O O . LEU A 1 94 ? -32.219 9.398 10.719 1 92.69 94 LEU A O 1
ATOM 763 N N . GLN A 1 95 ? -34 8.383 9.906 1 92 95 GLN A N 1
ATOM 764 C CA . GLN A 1 95 ? -33.188 7.41 9.188 1 92 95 GLN A CA 1
ATOM 765 C C . GLN A 1 95 ? -33.812 7.027 7.855 1 92 95 GLN A C 1
ATOM 767 O O . GLN A 1 95 ? -35.031 7.141 7.688 1 92 95 GLN A O 1
ATOM 772 N N . ASP A 1 96 ? -33.062 6.824 6.902 1 90.56 96 ASP A N 1
ATOM 773 C CA . ASP A 1 96 ? -33.375 6.012 5.734 1 90.56 96 ASP A CA 1
ATOM 774 C C . ASP A 1 96 ? -32.906 4.566 5.934 1 90.56 96 ASP A C 1
ATOM 776 O O . ASP A 1 96 ? -31.719 4.27 5.867 1 90.56 96 ASP A O 1
ATOM 780 N N . ASN A 1 97 ? -33.875 3.68 6.055 1 83.19 97 ASN A N 1
ATOM 781 C CA . ASN A 1 97 ? -33.594 2.314 6.488 1 83.19 97 ASN A CA 1
ATOM 782 C C . ASN A 1 97 ? -32.531 1.649 5.613 1 83.19 97 ASN A C 1
ATOM 784 O O . ASN A 1 97 ? -32.625 1.694 4.383 1 83.19 97 ASN A O 1
ATOM 788 N N . HIS A 1 98 ? -31.5 1.143 6.289 1 80.94 98 HIS A N 1
ATOM 789 C CA . HIS A 1 98 ? -30.391 0.381 5.711 1 80.94 98 HIS A CA 1
ATOM 790 C C . HIS A 1 98 ? -29.484 1.276 4.879 1 80.94 98 HIS A C 1
ATOM 792 O O . HIS A 1 98 ? -28.703 0.785 4.051 1 80.94 98 HIS A O 1
ATOM 798 N N . ASN A 1 99 ? -29.641 2.574 5.047 1 89.62 99 ASN A N 1
ATOM 799 C CA . ASN A 1 99 ? -28.797 3.5 4.293 1 89.62 99 ASN A CA 1
ATOM 800 C C . ASN A 1 99 ? -28.031 4.441 5.219 1 89.62 99 ASN A C 1
ATOM 802 O O . ASN A 1 99 ? -26.875 4.188 5.547 1 89.62 99 ASN A O 1
ATOM 806 N N . GLN A 1 100 ? -28.766 5.426 5.801 1 94.12 100 GLN A N 1
ATOM 807 C CA . GLN A 1 100 ? -28.094 6.367 6.691 1 94.12 100 GLN A CA 1
ATOM 808 C C . GLN A 1 100 ? -29.062 6.902 7.75 1 94.12 100 GLN A C 1
ATOM 810 O O . GLN A 1 100 ? -30.266 6.703 7.652 1 94.12 100 GLN A O 1
ATOM 815 N N . ARG A 1 101 ? -28.5 7.52 8.742 1 94.31 101 ARG A N 1
ATOM 816 C CA . ARG A 1 101 ? -29.344 8.164 9.75 1 94.31 101 ARG A CA 1
ATOM 817 C C . ARG A 1 101 ? -28.672 9.43 10.281 1 94.31 101 ARG A C 1
ATOM 819 O O . ARG A 1 101 ? -27.453 9.578 10.188 1 94.31 101 ARG A O 1
ATOM 826 N N . ILE A 1 102 ? -29.469 10.336 10.789 1 95.69 102 ILE A N 1
ATOM 827 C CA . ILE A 1 102 ? -29.047 11.562 11.453 1 95.69 102 ILE A CA 1
ATOM 828 C C . ILE A 1 102 ? -29.672 11.641 12.844 1 95.69 102 ILE A C 1
ATOM 830 O O . ILE A 1 102 ? -30.859 11.367 13.016 1 95.69 102 ILE A O 1
ATOM 834 N N . LYS A 1 103 ? -28.844 11.844 13.789 1 95 103 LYS A N 1
ATOM 835 C CA . LYS A 1 103 ? -29.266 12.055 15.18 1 95 103 LYS A CA 1
ATOM 836 C C . LYS A 1 103 ? -28.812 13.414 15.688 1 95 103 LYS A C 1
ATOM 838 O O . LYS A 1 103 ? -27.672 13.82 15.453 1 95 103 LYS A O 1
ATOM 843 N N . ILE A 1 104 ? -29.656 14.18 16.297 1 95.69 104 ILE A N 1
ATOM 844 C CA . ILE A 1 104 ? -29.328 15.461 16.906 1 95.69 104 ILE A CA 1
ATOM 845 C C . ILE A 1 104 ? -29.594 15.406 18.406 1 95.69 104 ILE A C 1
ATOM 847 O O . ILE A 1 104 ? -30.641 14.906 18.828 1 95.69 104 ILE A O 1
ATOM 851 N N . ILE A 1 105 ? -28.641 15.859 19.141 1 93.88 105 ILE A N 1
ATOM 852 C CA . ILE A 1 105 ? -28.766 15.914 20.594 1 93.88 105 ILE A CA 1
ATOM 853 C C . ILE A 1 105 ? -28.5 17.328 21.094 1 93.88 105 ILE A C 1
ATOM 855 O O . ILE A 1 105 ? -27.484 17.938 20.766 1 93.88 105 ILE A O 1
ATOM 859 N N . THR A 1 106 ? -29.422 17.844 21.812 1 90.69 106 THR A N 1
ATOM 860 C CA . THR A 1 106 ? -29.188 19.125 22.453 1 90.69 106 THR A CA 1
ATOM 861 C C . THR A 1 106 ? -28.188 18.984 23.594 1 90.69 106 THR A C 1
ATOM 863 O O . THR A 1 106 ? -28.344 18.141 24.469 1 90.69 106 THR A O 1
ATOM 866 N N . ASP A 1 107 ? -27.141 19.688 23.484 1 84.5 107 ASP A N 1
ATOM 867 C CA . ASP A 1 107 ? -26.094 19.641 24.5 1 84.5 107 ASP A CA 1
ATOM 868 C C . ASP A 1 107 ? -26.312 20.688 25.578 1 84.5 107 ASP A C 1
ATOM 870 O O . ASP A 1 107 ? -26.109 21.875 25.359 1 84.5 107 ASP A O 1
ATOM 874 N N . THR A 1 108 ? -26.703 20.328 26.734 1 70.56 108 THR A N 1
ATOM 875 C CA . THR A 1 108 ? -27.062 21.25 27.812 1 70.56 108 THR A CA 1
ATOM 876 C C . THR A 1 108 ? -25.844 21.562 28.672 1 70.56 108 THR A C 1
ATOM 878 O O . THR A 1 108 ? -25.969 22.172 29.734 1 70.56 108 THR A O 1
ATOM 881 N N . SER A 1 109 ? -24.766 21.047 28.266 1 62.41 109 SER A N 1
ATOM 882 C CA . SER A 1 109 ? -23.578 21.25 29.094 1 62.41 109 SER A CA 1
ATOM 883 C C . SER A 1 109 ? -23.078 22.688 28.984 1 62.41 109 SER A C 1
ATOM 885 O O . SER A 1 109 ? -22.25 23.125 29.797 1 62.41 109 SER A O 1
ATOM 887 N N . GLY A 1 110 ? -23.625 23.328 28.031 1 59.91 110 GLY A N 1
ATOM 888 C CA . GLY A 1 110 ? -23.109 24.672 27.812 1 59.91 110 GLY A CA 1
ATOM 889 C C . GLY A 1 110 ? -23.547 25.656 28.891 1 59.91 110 GLY A C 1
ATOM 890 O O . GLY A 1 110 ? -24.344 25.328 29.75 1 59.91 110 GLY A O 1
ATOM 891 N N . ASN A 1 111 ? -22.766 26.797 29.141 1 65.5 111 ASN A N 1
ATOM 892 C CA . ASN A 1 111 ? -23.156 27.906 30 1 65.5 111 ASN A CA 1
ATOM 893 C C . ASN A 1 111 ? -24.422 28.594 29.484 1 65.5 111 ASN A C 1
ATOM 895 O O . ASN A 1 111 ? -24.828 28.391 28.344 1 65.5 111 ASN A O 1
ATOM 899 N N . LYS A 1 112 ? -25.109 29.203 30.328 1 66.06 112 LYS A N 1
ATOM 900 C CA . LYS A 1 112 ? -26.406 29.828 30.109 1 66.06 112 LYS A CA 1
ATOM 901 C C . LYS A 1 112 ? -26.391 30.75 28.891 1 66.06 112 LYS A C 1
ATOM 903 O O . LYS A 1 112 ? -27.422 31.016 28.281 1 66.06 112 LYS A O 1
ATOM 908 N N . ARG A 1 113 ? -25.234 31 28.312 1 81.94 113 ARG A N 1
ATOM 909 C CA . ARG A 1 113 ? -25.203 31.984 27.234 1 81.94 113 ARG A CA 1
ATOM 910 C C . ARG A 1 113 ? -24.844 31.328 25.906 1 81.94 113 ARG A C 1
ATOM 912 O O . ARG A 1 113 ? -24.875 31.984 24.859 1 81.94 113 ARG A O 1
ATOM 919 N N . VAL A 1 114 ? -24.5 30.078 25.891 1 91.56 114 VAL A N 1
ATOM 920 C CA . VAL A 1 114 ? -24.125 29.406 24.656 1 91.56 114 VAL A CA 1
ATOM 921 C C . VAL A 1 114 ? -24.969 28.141 24.469 1 91.56 114 VAL A C 1
ATOM 923 O O . VAL A 1 114 ? -25.094 27.344 25.406 1 91.56 114 VAL A O 1
ATOM 926 N N . SER A 1 115 ? -25.688 28.016 23.438 1 92.25 115 SER A N 1
ATOM 927 C CA . SER A 1 115 ? -26.422 26.812 23.078 1 92.25 115 SER A CA 1
ATOM 928 C C . SER A 1 115 ? -25.609 25.922 22.141 1 92.25 115 SER A C 1
ATOM 930 O O . SER A 1 115 ? -24.953 26.422 21.219 1 92.25 115 SER A O 1
ATOM 932 N N . CYS A 1 116 ? -25.656 24.688 22.422 1 94.94 116 CYS A N 1
ATOM 933 C CA . CYS A 1 116 ? -24.906 23.75 21.578 1 94.94 116 CYS A CA 1
ATOM 934 C C . CYS A 1 116 ? -25.766 22.547 21.203 1 94.94 116 CYS A C 1
ATOM 936 O O . CYS A 1 116 ? -26.641 22.141 21.969 1 94.94 116 CYS A O 1
ATOM 938 N N . TYR A 1 117 ? -25.516 21.984 20.062 1 95.75 117 TYR A N 1
ATOM 939 C CA . TYR A 1 117 ? -26.203 20.812 19.516 1 95.75 117 TYR A CA 1
ATOM 940 C C . TYR A 1 117 ? -25.203 19.828 18.922 1 95.75 117 TYR A C 1
ATOM 942 O O . TYR A 1 117 ? -24.344 20.219 18.125 1 95.75 117 TYR A O 1
ATOM 950 N N . LYS A 1 118 ? -25.266 18.625 19.297 1 96.44 118 LYS A N 1
ATOM 951 C CA . LYS A 1 118 ? -24.469 17.562 18.719 1 96.44 118 LYS A CA 1
ATOM 952 C C . LYS A 1 118 ? -25.203 16.891 17.562 1 96.44 118 LYS A C 1
ATOM 954 O O . LYS A 1 118 ? -26.359 16.484 17.703 1 96.44 118 LYS A O 1
ATOM 959 N N . VAL A 1 119 ? -24.625 16.859 16.438 1 97.56 119 VAL A N 1
ATOM 960 C CA . VAL A 1 119 ? -25.172 16.188 15.258 1 97.56 119 VAL A CA 1
ATOM 961 C C . VAL A 1 119 ? -24.359 14.938 14.953 1 97.56 119 VAL A C 1
ATOM 963 O O . VAL A 1 119 ? -23.125 14.984 14.883 1 97.56 119 VAL A O 1
ATOM 966 N N . GLN A 1 120 ? -25 13.836 14.789 1 97.31 120 GLN A N 1
ATOM 967 C CA . GLN A 1 120 ? -24.359 12.57 14.461 1 97.31 120 GLN A CA 1
ATOM 968 C C . GLN A 1 120 ? -24.953 11.969 13.195 1 97.31 120 GLN A C 1
ATOM 970 O O . GLN A 1 120 ? -26.156 11.695 13.133 1 97.31 120 GLN A O 1
ATOM 975 N N . ARG A 1 121 ? -24.172 11.836 12.164 1 97.31 121 ARG A N 1
ATOM 976 C CA . ARG A 1 121 ? -24.516 11.125 10.938 1 97.31 121 ARG A CA 1
ATOM 977 C C . ARG A 1 121 ? -23.906 9.734 10.922 1 97.31 121 ARG A C 1
ATOM 979 O O . ARG A 1 121 ? -22.719 9.57 11.227 1 97.31 121 ARG A O 1
ATOM 986 N N . GLU A 1 122 ? -24.656 8.734 10.547 1 95.94 122 GLU A N 1
ATOM 987 C CA . GLU A 1 122 ? -24.156 7.363 10.531 1 95.94 122 GLU A CA 1
ATOM 988 C C . GLU A 1 122 ? -24.5 6.668 9.219 1 95.94 122 GLU A C 1
ATOM 990 O O . GLU A 1 122 ? -25.641 6.719 8.766 1 95.94 122 GLU A O 1
ATOM 995 N N . GLY A 1 123 ? -23.453 6.105 8.633 1 94 123 GLY A N 1
ATOM 996 C CA . GLY A 1 123 ? -23.734 5.16 7.566 1 94 123 GLY A CA 1
ATOM 997 C C . GLY A 1 123 ? -24.234 3.82 8.07 1 94 123 GLY A C 1
ATOM 998 O O . GLY A 1 123 ? -23.781 3.328 9.102 1 94 123 GLY A O 1
ATOM 999 N N . LEU A 1 124 ? -25.172 3.199 7.34 1 90.31 124 LEU A N 1
ATOM 1000 C CA . LEU A 1 124 ? -25.766 1.936 7.777 1 90.31 124 LEU A CA 1
ATOM 1001 C C . LEU A 1 124 ? -25.547 0.848 6.727 1 90.31 124 LEU A C 1
ATOM 1003 O O . LEU A 1 124 ? -25.875 -0.318 6.961 1 90.31 124 LEU A O 1
ATOM 1007 N N . LYS A 1 125 ? -25 1.239 5.633 1 86.44 125 LYS A N 1
ATOM 1008 C CA . LYS A 1 125 ? -24.984 0.335 4.484 1 86.44 125 LYS A CA 1
ATOM 1009 C C . LYS A 1 125 ? -23.625 -0.314 4.316 1 86.44 125 LYS A C 1
ATOM 1011 O O . LYS A 1 125 ? -23.484 -1.534 4.434 1 86.44 125 LYS A O 1
ATOM 1016 N N . CYS A 1 126 ? -22.641 0.498 4.016 1 88.69 126 CYS A N 1
ATOM 1017 C CA . CYS A 1 126 ? -21.328 -0.02 3.652 1 88.69 126 CYS A CA 1
ATOM 1018 C C . CYS A 1 126 ? -20.234 0.733 4.387 1 88.69 126 CYS A C 1
ATOM 1020 O O . CYS A 1 126 ? -20.391 1.904 4.727 1 88.69 126 CYS A O 1
ATOM 1022 N N . VAL A 1 127 ? -19.125 0.064 4.504 1 86.62 127 VAL A N 1
ATOM 1023 C CA . VAL A 1 127 ? -17.969 0.634 5.184 1 86.62 127 VAL A CA 1
ATOM 1024 C C . VAL A 1 127 ? -17.422 1.814 4.379 1 86.62 127 VAL A C 1
ATOM 1026 O O . VAL A 1 127 ? -16.906 2.781 4.953 1 86.62 127 VAL A O 1
ATOM 1029 N N . ASN A 1 128 ? -17.609 1.853 3.115 1 84.38 128 ASN A N 1
ATOM 1030 C CA . ASN A 1 128 ? -17.016 2.895 2.281 1 84.38 128 ASN A CA 1
ATOM 1031 C C . ASN A 1 128 ? -18.062 3.938 1.875 1 84.38 128 ASN A C 1
ATOM 1033 O O . ASN A 1 128 ? -17.828 4.73 0.96 1 84.38 128 ASN A O 1
ATOM 1037 N N . GLN A 1 129 ? -19.188 3.885 2.496 1 90.5 129 GLN A N 1
ATOM 1038 C CA . GLN A 1 129 ? -20.188 4.891 2.156 1 90.5 129 GLN A CA 1
ATOM 1039 C C . GLN A 1 129 ? -19.797 6.258 2.717 1 90.5 129 GLN A C 1
ATOM 1041 O O . GLN A 1 129 ? -19.047 6.348 3.684 1 90.5 129 GLN A O 1
ATOM 1046 N N . MET A 1 130 ? -20.266 7.281 2.086 1 93.94 130 MET A N 1
ATOM 1047 C CA . MET A 1 130 ? -20.031 8.641 2.557 1 93.94 130 MET A CA 1
ATOM 1048 C C . MET A 1 130 ? -21.281 9.219 3.205 1 93.94 130 MET A C 1
ATOM 1050 O O . MET A 1 130 ? -22.391 9.031 2.693 1 93.94 130 MET A O 1
ATOM 1054 N N . VAL A 1 131 ? -21.203 9.773 4.344 1 97.38 131 VAL A N 1
ATOM 1055 C CA . VAL A 1 131 ? -22.234 10.609 4.938 1 97.38 131 VAL A CA 1
ATOM 1056 C C . VAL A 1 131 ? -21.812 12.078 4.867 1 97.38 131 VAL A C 1
ATOM 1058 O O . VAL A 1 131 ? -20.641 12.406 5.047 1 97.38 131 VAL A O 1
ATOM 1061 N N . LYS A 1 132 ? -22.766 13.008 4.547 1 97.19 132 LYS A N 1
ATOM 1062 C CA . LYS A 1 132 ? -22.344 14.367 4.25 1 97.19 132 LYS A CA 1
ATOM 1063 C C . LYS A 1 132 ? -23.406 15.383 4.648 1 97.19 132 LYS A C 1
ATOM 1065 O O . LYS A 1 132 ? -24.594 15.164 4.402 1 97.19 132 LYS A O 1
ATOM 1070 N N . ASP A 1 133 ? -23 16.391 5.332 1 98.44 133 ASP A N 1
ATOM 1071 C CA . ASP A 1 133 ? -23.797 17.578 5.629 1 98.44 133 ASP A CA 1
ATOM 1072 C C . ASP A 1 133 ? -23.125 18.844 5.113 1 98.44 133 ASP A C 1
ATOM 1074 O O . ASP A 1 133 ? -21.922 19.031 5.297 1 98.44 133 ASP A O 1
ATOM 1078 N N . CYS A 1 134 ? -23.875 19.688 4.453 1 97.88 134 CYS A N 1
ATOM 1079 C CA . CYS A 1 134 ? -23.344 20.953 3.959 1 97.88 134 CYS A CA 1
ATOM 1080 C C . CYS A 1 134 ? -24.109 22.141 4.531 1 97.88 134 CYS A C 1
ATOM 1082 O O . CYS A 1 134 ? -25.344 22.109 4.59 1 97.88 134 CYS A O 1
ATOM 1084 N N . TYR A 1 135 ? -23.453 23.125 4.98 1 97.62 135 TYR A N 1
ATOM 1085 C CA . TYR A 1 135 ? -24.047 24.312 5.562 1 97.62 135 TYR A CA 1
ATOM 1086 C C . TYR A 1 135 ? -23.672 25.562 4.766 1 97.62 135 TYR A C 1
ATOM 1088 O O . TYR A 1 135 ? -22.578 25.656 4.227 1 97.62 135 TYR A O 1
ATOM 1096 N N . ASN A 1 136 ? -24.547 26.5 4.762 1 94.62 136 ASN A N 1
ATOM 1097 C CA . ASN A 1 136 ? -24.266 27.797 4.18 1 94.62 136 ASN A CA 1
ATOM 1098 C C . ASN A 1 136 ? -23.469 28.688 5.137 1 94.62 136 ASN A C 1
ATOM 1100 O O . ASN A 1 136 ? -23.859 28.859 6.289 1 94.62 136 ASN A O 1
ATOM 1104 N N . LEU A 1 137 ? -22.422 29.172 4.684 1 92.38 137 LEU A N 1
ATOM 1105 C CA . LEU A 1 137 ? -21.594 30.047 5.512 1 92.38 137 LEU A CA 1
ATOM 1106 C C . LEU A 1 137 ? -22.266 31.391 5.727 1 92.38 137 LEU A C 1
ATOM 1108 O O . LEU A 1 137 ? -22.031 32.062 6.734 1 92.38 137 LEU A O 1
ATOM 1112 N N . GLY A 1 138 ? -23.078 31.766 4.75 1 87.5 138 GLY A N 1
ATOM 1113 C CA . GLY A 1 138 ? -23.969 32.906 4.926 1 87.5 138 GLY A CA 1
ATOM 1114 C C . GLY A 1 138 ? -23.25 34.219 4.941 1 87.5 138 GLY A C 1
ATOM 1115 O O . GLY A 1 138 ? -22.266 34.406 4.23 1 87.5 138 GLY A O 1
ATOM 1116 N N . ASP A 1 139 ? -23.75 35.156 5.777 1 87.06 139 ASP A N 1
ATOM 1117 C CA . ASP A 1 139 ? -23.281 36.531 5.801 1 87.06 139 ASP A CA 1
ATOM 1118 C C . ASP A 1 139 ? -22.328 36.781 6.969 1 87.06 139 ASP A C 1
ATOM 1120 O O . ASP A 1 139 ? -22.188 37.906 7.453 1 87.06 139 ASP A O 1
ATOM 1124 N N . SER A 1 140 ? -21.703 35.812 7.371 1 92.88 140 SER A N 1
ATOM 1125 C CA . SER A 1 140 ? -20.734 35.906 8.453 1 92.88 140 SER A CA 1
ATOM 1126 C C . SER A 1 140 ? -19.312 35.719 7.949 1 92.88 140 SER A C 1
ATOM 1128 O O . SER A 1 140 ? -19.094 35.062 6.922 1 92.88 140 SER A O 1
ATOM 1130 N N . HIS A 1 141 ? -18.406 36.375 8.641 1 96.31 141 HIS A N 1
ATOM 1131 C CA . HIS A 1 141 ? -17 36.062 8.461 1 96.31 141 HIS A CA 1
ATOM 1132 C C . HIS A 1 141 ? -16.625 34.781 9.234 1 96.31 141 HIS A C 1
ATOM 1134 O O . HIS A 1 141 ? -17.109 34.594 10.352 1 96.31 141 HIS A O 1
ATOM 1140 N N . TRP A 1 142 ? -15.875 33.969 8.625 1 97.75 142 TRP A N 1
ATOM 1141 C CA . TRP A 1 142 ? -15.5 32.719 9.289 1 97.75 142 TRP A CA 1
ATOM 1142 C C . TRP A 1 142 ? -14 32.688 9.555 1 97.75 142 TRP A C 1
ATOM 1144 O O . TRP A 1 142 ? -13.203 33.188 8.758 1 97.75 142 TRP A O 1
ATOM 1154 N N . TYR A 1 143 ? -13.594 32.062 10.695 1 98.31 143 TYR A N 1
ATOM 1155 C CA . TYR A 1 143 ? -12.219 31.969 11.18 1 98.31 143 TYR A CA 1
ATOM 1156 C C . TYR A 1 143 ? -11.906 30.547 11.625 1 98.31 143 TYR A C 1
ATOM 1158 O O . TYR A 1 143 ? -12.812 29.719 11.742 1 98.31 143 TYR A O 1
ATOM 1166 N N . GLY A 1 144 ? -10.602 30.281 11.859 1 98 144 GLY A N 1
ATOM 1167 C CA . GLY A 1 144 ? -10.148 28.984 12.359 1 98 144 GLY A CA 1
ATOM 1168 C C . GLY A 1 144 ? -9.828 28 11.25 1 98 144 GLY A C 1
ATOM 1169 O O . GLY A 1 144 ? -9.305 28.375 10.203 1 98 144 GLY A O 1
ATOM 1170 N N . GLY A 1 145 ? -9.961 26.734 11.594 1 97.75 145 GLY A N 1
ATOM 1171 C CA . GLY A 1 145 ? -9.797 25.672 10.625 1 97.75 145 GLY A CA 1
ATOM 1172 C C . GLY A 1 145 ? -8.359 25.234 10.453 1 97.75 145 GLY A C 1
ATOM 1173 O O . GLY A 1 145 ? -7.844 24.438 11.242 1 97.75 145 GLY A O 1
ATOM 1174 N N . PHE A 1 146 ? -7.73 25.844 9.367 1 97.88 146 PHE A N 1
ATOM 1175 C CA . PHE A 1 146 ? -6.453 25.312 8.93 1 97.88 146 PHE A CA 1
ATOM 1176 C C . PHE A 1 146 ? -5.531 26.422 8.445 1 97.88 146 PHE A C 1
ATOM 1178 O O . PHE A 1 146 ? -6 27.5 8.047 1 97.88 146 PHE A O 1
ATOM 1185 N N . GLU A 1 147 ? -4.25 26.141 8.555 1 97.44 147 GLU A N 1
ATOM 1186 C CA . GLU A 1 147 ? -3.285 26.969 7.855 1 97.44 147 GLU A CA 1
ATOM 1187 C C . GLU A 1 147 ? -3.275 26.672 6.359 1 97.44 147 GLU A C 1
ATOM 1189 O O . GLU A 1 147 ? -3.355 25.516 5.953 1 97.44 147 GLU A O 1
ATOM 1194 N N . ALA A 1 148 ? -3.275 27.719 5.586 1 95.31 148 ALA A N 1
ATOM 1195 C CA . ALA A 1 148 ? -3.184 27.625 4.129 1 95.31 148 ALA A CA 1
ATOM 1196 C C . ALA A 1 148 ? -1.959 28.359 3.605 1 95.31 148 ALA A C 1
ATOM 1198 O O . ALA A 1 148 ? -1.469 29.297 4.246 1 95.31 148 ALA A O 1
ATOM 1199 N N . PHE A 1 149 ? -1.499 27.922 2.494 1 90.62 149 PHE A N 1
ATOM 1200 C CA . PHE A 1 149 ? -0.356 28.578 1.877 1 90.62 149 PHE A CA 1
ATOM 1201 C C . PHE A 1 149 ? -0.727 29.984 1.424 1 90.62 149 PHE A C 1
ATOM 1203 O O . PHE A 1 149 ? 0.064 30.922 1.573 1 90.62 149 PHE A O 1
ATOM 1210 N N . ASN A 1 150 ? -1.933 30.094 0.926 1 92.31 150 ASN A N 1
ATOM 1211 C CA . ASN A 1 150 ? -2.479 31.391 0.552 1 92.31 150 ASN A CA 1
ATOM 1212 C C . ASN A 1 150 ? -3.408 31.938 1.631 1 92.31 150 ASN A C 1
ATOM 1214 O O . ASN A 1 150 ? -4.527 32.375 1.336 1 92.31 150 ASN A O 1
ATOM 1218 N N . GLN A 1 151 ? -2.883 32.062 2.775 1 94.5 151 GLN A N 1
ATOM 1219 C CA . GLN A 1 151 ? -3.668 32.344 3.967 1 94.5 151 GLN A CA 1
ATOM 1220 C C . GLN A 1 151 ? -4.402 33.688 3.826 1 94.5 151 GLN A C 1
ATOM 1222 O O . GLN A 1 151 ? -3.822 34.688 3.367 1 94.5 151 GLN A O 1
ATOM 1227 N N . MET A 1 152 ? -5.633 33.625 4.238 1 94 152 MET A N 1
ATOM 1228 C CA . MET A 1 152 ? -6.461 34.812 4.301 1 94 152 MET A CA 1
ATOM 1229 C C . MET A 1 152 ? -7.027 35.031 5.703 1 94 152 MET A C 1
ATOM 1231 O O . MET A 1 152 ? -7.062 34.062 6.504 1 94 152 MET A O 1
ATOM 1235 N N . TRP A 1 153 ? -7.449 36.25 5.969 1 95.56 153 TRP A N 1
ATOM 1236 C CA . TRP A 1 153 ? -8.148 36.594 7.203 1 95.56 153 TRP A CA 1
ATOM 1237 C C . TRP A 1 153 ? -9.242 37.625 6.934 1 95.56 153 TRP A C 1
ATOM 1239 O O . TRP A 1 153 ? -8.969 38.719 6.406 1 95.56 153 TRP A O 1
ATOM 1249 N N . PRO A 1 154 ? -10.57 37.375 7.32 1 96 154 PRO A N 1
ATOM 1250 C CA . PRO A 1 154 ? -11.07 36.062 7.758 1 96 154 PRO A CA 1
ATOM 1251 C C . PRO A 1 154 ? -10.812 34.969 6.734 1 96 154 PRO A C 1
ATOM 1253 O O . PRO A 1 154 ? -10.531 35.25 5.57 1 96 154 PRO A O 1
ATOM 1256 N N . LEU A 1 155 ? -10.883 33.719 7.266 1 94.44 155 LEU A N 1
ATOM 1257 C CA . LEU A 1 155 ? -10.742 32.594 6.371 1 94.44 155 LEU A CA 1
ATOM 1258 C C . LEU A 1 155 ? -11.695 32.688 5.188 1 94.44 155 LEU A C 1
ATOM 1260 O O . LEU A 1 155 ? -11.336 32.344 4.059 1 94.44 155 LEU A O 1
ATOM 1264 N N . LYS A 1 156 ? -12.812 33.125 5.477 1 91.56 156 LYS A N 1
ATOM 1265 C CA . LYS A 1 156 ? -13.828 33.469 4.488 1 91.56 156 LYS A CA 1
ATOM 1266 C C . LYS A 1 156 ? -14.602 34.719 4.914 1 91.56 156 LYS A C 1
ATOM 1268 O O . LYS A 1 156 ? -15.117 34.781 6.031 1 91.56 156 LYS A O 1
ATOM 1273 N N . LYS A 1 157 ? -14.617 35.688 4.023 1 89.75 157 LYS A N 1
ATOM 1274 C CA . LYS A 1 157 ? -15.367 36.906 4.289 1 89.75 157 LYS A CA 1
ATOM 1275 C C . LYS A 1 157 ? -16.859 36.719 3.975 1 89.75 157 LYS A C 1
ATOM 1277 O O . LYS A 1 157 ? -17.219 35.875 3.16 1 89.75 157 LYS A O 1
ATOM 1282 N N . ALA A 1 158 ? -17.578 37.562 4.652 1 85.88 158 ALA A N 1
ATOM 1283 C CA . ALA A 1 158 ? -19.016 37.531 4.43 1 85.88 158 ALA A CA 1
ATOM 1284 C C . ALA A 1 158 ? -19.359 37.906 2.98 1 85.88 158 ALA A C 1
ATOM 1286 O O . ALA A 1 158 ? -18.672 38.719 2.359 1 85.88 158 ALA A O 1
ATOM 1287 N N . MET A 1 159 ? -20.219 37.094 2.49 1 69.56 159 MET A N 1
ATOM 1288 C CA . MET A 1 159 ? -20.719 37.406 1.152 1 69.56 159 MET A CA 1
ATOM 1289 C C . MET A 1 159 ? -22.047 38.156 1.224 1 69.56 159 MET A C 1
ATOM 1291 O O . MET A 1 159 ? -22.953 37.75 1.965 1 69.56 159 MET A O 1
ATOM 1295 N N . PRO A 1 160 ? -22.016 39.438 0.644 1 59.56 160 PRO A N 1
ATOM 1296 C CA . PRO A 1 160 ? -23.344 40.031 0.657 1 59.56 160 PRO A CA 1
ATOM 1297 C C . PRO A 1 160 ? -24.422 39.156 0.011 1 59.56 160 PRO A C 1
ATOM 1299 O O . PRO A 1 160 ? -24.141 38.469 -0.978 1 59.56 160 PRO A O 1
ATOM 1302 N N . SER A 1 161 ? -25.359 38.688 0.629 1 52.72 161 SER A N 1
ATOM 1303 C CA . SER A 1 161 ? -26.453 37.938 0.037 1 52.72 161 SER A CA 1
ATOM 1304 C C . SER A 1 161 ? -27.75 38.75 0.038 1 52.72 161 SER A C 1
ATOM 1306 O O . SER A 1 161 ? -27.953 39.594 0.914 1 52.72 161 SER A O 1
ATOM 1308 N N . LYS A 1 162 ? -28.266 38.938 -1.06 1 45.09 162 LYS A N 1
ATOM 1309 C CA . LYS A 1 162 ? -29.656 39.344 -1.138 1 45.09 162 LYS A CA 1
ATOM 1310 C C . LYS A 1 162 ? -30.594 38.156 -1.303 1 45.09 162 LYS A C 1
ATOM 1312 O O . LYS A 1 162 ? -30.484 37.406 -2.287 1 45.09 162 LYS A O 1
ATOM 1317 N N . GLU A 1 163 ? -31.609 38.125 -0.422 1 36.94 163 GLU A N 1
ATOM 1318 C CA . GLU A 1 163 ? -32.688 37.125 -0.371 1 36.94 163 GLU A CA 1
ATOM 1319 C C . GLU A 1 163 ? -32.125 35.719 -0.585 1 36.94 163 GLU A C 1
ATOM 1321 O O . GLU A 1 163 ? -32.656 34.938 -1.385 1 36.94 163 GLU A O 1
ATOM 1326 N N . GLY A 1 164 ? -30.984 35.25 0.053 1 40.28 164 GLY A N 1
ATOM 1327 C CA . GLY A 1 164 ? -30.469 33.906 -0.022 1 40.28 164 GLY A CA 1
ATOM 1328 C C . GLY A 1 164 ? -29.516 33.688 -1.178 1 40.28 164 GLY A C 1
ATOM 1329 O O . GLY A 1 164 ? -28.938 32.594 -1.323 1 40.28 164 GLY A O 1
ATOM 1330 N N . THR A 1 165 ? -29.547 34.625 -2.109 1 40.44 165 THR A N 1
ATOM 1331 C CA . THR A 1 165 ? -28.719 34.531 -3.307 1 40.44 165 THR A CA 1
ATOM 1332 C C . THR A 1 165 ? -27.438 35.312 -3.143 1 40.44 165 THR A C 1
ATOM 1334 O O . THR A 1 165 ? -27.453 36.469 -2.729 1 40.44 165 THR A O 1
ATOM 1337 N N . LEU A 1 166 ? -26.297 34.688 -3.232 1 46.41 166 LEU A N 1
ATOM 1338 C CA . LEU A 1 166 ? -25 35.312 -3.193 1 46.41 166 LEU A CA 1
ATOM 1339 C C . LEU A 1 166 ? -24.922 36.5 -4.184 1 46.41 166 LEU A C 1
ATOM 1341 O O . LEU A 1 166 ? -25.297 36.344 -5.348 1 46.41 166 LEU A O 1
ATOM 1345 N N . LEU A 1 167 ? -24.828 37.688 -3.809 1 44.97 167 LEU A N 1
ATOM 1346 C CA . LEU A 1 167 ? -24.656 38.812 -4.695 1 44.97 167 LEU A CA 1
ATOM 1347 C C . LEU A 1 167 ? -23.234 38.906 -5.219 1 44.97 167 LEU A C 1
ATOM 1349 O O . LEU A 1 167 ? -22.281 39 -4.438 1 44.97 167 LEU A O 1
ATOM 1353 N N . THR A 1 168 ? -22.953 38.281 -6.188 1 44.72 168 THR A N 1
ATOM 1354 C CA . THR A 1 168 ? -21.625 38.406 -6.77 1 44.72 168 THR A CA 1
ATOM 1355 C C . THR A 1 168 ? -21.359 39.812 -7.262 1 44.72 168 THR A C 1
ATOM 1357 O O . THR A 1 168 ? -22.156 40.375 -8.023 1 44.72 168 THR A O 1
ATOM 1360 N N . ALA A 1 169 ? -20.766 40.625 -6.566 1 44.19 169 ALA A N 1
ATOM 1361 C CA . ALA A 1 169 ? -20.406 41.938 -7.125 1 44.19 169 ALA A CA 1
ATOM 1362 C C . ALA A 1 169 ? -19.703 41.781 -8.469 1 44.19 169 ALA A C 1
ATOM 1364 O O . ALA A 1 169 ? -18.875 40.875 -8.641 1 44.19 169 ALA A O 1
ATOM 1365 N N . GLN A 1 170 ? -20.344 42.312 -9.531 1 41.03 170 GLN A N 1
ATOM 1366 C CA . GLN A 1 170 ? -19.797 42.438 -10.875 1 41.03 170 GLN A CA 1
ATOM 1367 C C . GLN A 1 170 ? -18.422 43.094 -10.844 1 41.03 170 GLN A C 1
ATOM 1369 O O . GLN A 1 170 ? -18.109 43.938 -11.695 1 41.03 170 GLN A O 1
ATOM 1374 N N . LYS A 1 171 ? -17.781 43.219 -9.703 1 45.53 171 LYS A N 1
ATOM 1375 C CA . LYS A 1 171 ? -16.547 43.969 -9.969 1 45.53 171 LYS A CA 1
ATOM 1376 C C . LYS A 1 171 ? -15.617 43.188 -10.891 1 45.53 171 LYS A C 1
ATOM 1378 O O . LYS A 1 171 ? -15.688 41.938 -10.945 1 45.53 171 LYS A O 1
ATOM 1383 N N . GLU A 1 172 ? -14.781 43.812 -11.789 1 42.28 172 GLU A N 1
ATOM 1384 C CA . GLU A 1 172 ? -13.797 43.406 -12.781 1 42.28 172 GLU A CA 1
ATOM 1385 C C . GLU A 1 172 ? -12.875 42.312 -12.227 1 42.28 172 GLU A C 1
ATOM 1387 O O . GLU A 1 172 ? -12.602 41.344 -12.898 1 42.28 172 GLU A O 1
ATOM 1392 N N . GLU A 1 173 ? -11.844 42.688 -11.102 1 43.28 173 GLU A N 1
ATOM 1393 C CA . GLU A 1 173 ? -10.984 41.656 -10.562 1 43.28 173 GLU A CA 1
ATOM 1394 C C . GLU A 1 173 ? -11.438 41.219 -9.172 1 43.28 173 GLU A C 1
ATOM 1396 O O . GLU A 1 173 ? -11.359 42 -8.219 1 43.28 173 GLU A O 1
ATOM 1401 N N . PRO A 1 174 ? -12.266 40.406 -8.914 1 49.78 174 PRO A N 1
ATOM 1402 C CA . PRO A 1 174 ? -12.883 40.062 -7.637 1 49.78 174 PRO A CA 1
ATOM 1403 C C . PRO A 1 174 ? -11.859 39.688 -6.566 1 49.78 174 PRO A C 1
ATOM 1405 O O . PRO A 1 174 ? -10.93 38.906 -6.832 1 49.78 174 PRO A O 1
ATOM 1408 N N . GLU A 1 175 ? -11.594 40.625 -5.586 1 55.91 175 GLU A N 1
ATOM 1409 C CA . GLU A 1 175 ? -10.805 40.281 -4.406 1 55.91 175 GLU A CA 1
ATOM 1410 C C . GLU A 1 175 ? -11.219 38.938 -3.826 1 55.91 175 GLU A C 1
ATOM 1412 O O . GLU A 1 175 ? -12.406 38.594 -3.775 1 55.91 175 GLU A O 1
ATOM 1417 N N . PRO A 1 176 ? -10.141 38.094 -3.584 1 64.25 176 PRO A N 1
ATOM 1418 C CA . PRO A 1 176 ? -10.508 36.75 -3.057 1 64.25 176 PRO A CA 1
ATOM 1419 C C . PRO A 1 176 ? -11.312 36.844 -1.76 1 64.25 176 PRO A C 1
ATOM 1421 O O . PRO A 1 176 ? -10.938 37.594 -0.851 1 64.25 176 PRO A O 1
ATOM 1424 N N . GLU A 1 177 ? -12.43 36.281 -1.771 1 79.25 177 GLU A N 1
ATOM 1425 C CA . GLU A 1 177 ? -13.383 36.344 -0.669 1 79.25 177 GLU A CA 1
ATOM 1426 C C . GLU A 1 177 ? -13 35.344 0.422 1 79.25 177 GLU A C 1
ATOM 1428 O O . GLU A 1 177 ? -13.492 35.406 1.549 1 79.25 177 GLU A O 1
ATOM 1433 N N . GLY A 1 178 ? -12.078 34.531 0.103 1 88.38 178 GLY A N 1
ATOM 1434 C CA . GLY A 1 178 ? -11.711 33.531 1.099 1 88.38 178 GLY A CA 1
ATOM 1435 C C . GLY A 1 178 ? -10.891 32.375 0.529 1 88.38 178 GLY A C 1
ATOM 1436 O O . GLY A 1 178 ? -10.711 32.281 -0.687 1 88.38 178 GLY A O 1
ATOM 1437 N N . VAL A 1 179 ? -10.375 31.609 1.425 1 93.44 179 VAL A N 1
ATOM 1438 C CA . VAL A 1 179 ? -9.656 30.406 1.017 1 93.44 179 VAL A CA 1
ATOM 1439 C C . VAL A 1 179 ? -10.641 29.359 0.488 1 93.44 179 VAL A C 1
ATOM 1441 O O . VAL A 1 179 ? -11.766 29.266 0.972 1 93.44 179 VAL A O 1
ATOM 1444 N N . GLU A 1 180 ? -10.289 28.688 -0.558 1 93.25 180 GLU A N 1
ATOM 1445 C CA . GLU A 1 180 ? -11.094 27.609 -1.132 1 93.25 180 GLU A CA 1
ATOM 1446 C C . GLU A 1 180 ? -10.453 26.25 -0.875 1 93.25 180 GLU A C 1
ATOM 1448 O O . GLU A 1 180 ? -9.25 26.078 -1.058 1 93.25 180 GLU A O 1
ATOM 1453 N N . LEU A 1 181 ? -11.227 25.391 -0.418 1 95.69 181 LEU A N 1
ATOM 1454 C CA . LEU A 1 181 ? -10.812 24.016 -0.172 1 95.69 181 LEU A CA 1
ATOM 1455 C C . LEU A 1 181 ? -11.766 23.031 -0.84 1 95.69 181 LEU A C 1
ATOM 1457 O O . LEU A 1 181 ? -12.945 22.969 -0.496 1 95.69 181 LEU A O 1
ATOM 1461 N N . ALA A 1 182 ? -11.328 22.297 -1.837 1 95.5 182 ALA A N 1
ATOM 1462 C CA . ALA A 1 182 ? -12.133 21.25 -2.465 1 95.5 182 ALA A CA 1
ATOM 1463 C C . ALA A 1 182 ? -12.336 20.078 -1.515 1 95.5 182 ALA A C 1
ATOM 1465 O O . ALA A 1 182 ? -11.562 19.891 -0.567 1 95.5 182 ALA A O 1
ATOM 1466 N N . MET A 1 183 ? -13.398 19.328 -1.792 1 96.88 183 MET A N 1
ATOM 1467 C CA . MET A 1 183 ? -13.688 18.172 -0.961 1 96.88 183 MET A CA 1
ATOM 1468 C C . MET A 1 183 ? -12.5 17.203 -0.939 1 96.88 183 MET A C 1
ATOM 1470 O O . MET A 1 183 ? -11.984 16.828 -1.992 1 96.88 183 MET A O 1
ATOM 1474 N N . GLY A 1 184 ? -12 16.859 0.177 1 96.69 184 GLY A N 1
ATOM 1475 C CA . GLY A 1 184 ? -10.891 15.938 0.387 1 96.69 184 GLY A CA 1
ATOM 1476 C C . GLY A 1 184 ? -10.672 15.586 1.848 1 96.69 184 GLY A C 1
ATOM 1477 O O . GLY A 1 184 ? -11.367 16.109 2.725 1 96.69 184 GLY A O 1
ATOM 1478 N N . PRO A 1 185 ? -9.766 14.586 2.041 1 97.25 185 PRO A N 1
ATOM 1479 C CA . PRO A 1 185 ? -9.477 14.273 3.443 1 97.25 185 PRO A CA 1
ATOM 1480 C C . PRO A 1 185 ? -8.938 15.484 4.215 1 97.25 185 PRO A C 1
ATOM 1482 O O . PRO A 1 185 ? -8.078 16.203 3.709 1 97.25 185 PRO A O 1
ATOM 1485 N N . TYR A 1 186 ? -9.477 15.727 5.344 1 98.25 186 TYR A N 1
ATOM 1486 C CA . TYR A 1 186 ? -9.031 16.844 6.168 1 98.25 186 TYR A CA 1
ATOM 1487 C C . TYR A 1 186 ? -7.816 16.453 7.004 1 98.25 186 TYR A C 1
ATOM 1489 O O . TYR A 1 186 ? -7.93 16.234 8.211 1 98.25 186 TYR A O 1
ATOM 1497 N N . VAL A 1 187 ? -6.668 16.438 6.367 1 97.94 187 VAL A N 1
ATOM 1498 C CA . VAL A 1 187 ? -5.41 16.047 6.996 1 97.94 187 VAL A CA 1
ATOM 1499 C C . VAL A 1 187 ? -4.305 17.016 6.594 1 97.94 187 VAL A C 1
ATOM 1501 O O . VAL A 1 187 ? -4.379 17.656 5.531 1 97.94 187 VAL A O 1
ATOM 1504 N N . SER A 1 188 ? -3.346 17.203 7.43 1 97.69 188 SER A N 1
ATOM 1505 C CA . SER A 1 188 ? -2.268 18.156 7.195 1 97.69 188 SER A CA 1
ATOM 1506 C C . SER A 1 188 ? -1.383 17.719 6.031 1 97.69 188 SER A C 1
ATOM 1508 O O . SER A 1 188 ? -1.282 16.516 5.738 1 97.69 188 SER A O 1
ATOM 1510 N N . GLY A 1 189 ? -0.803 18.688 5.332 1 95.94 189 GLY A N 1
ATOM 1511 C CA . GLY A 1 189 ? 0.06 18.391 4.199 1 95.94 189 GLY A CA 1
ATOM 1512 C C . GLY A 1 189 ? 1.157 19.422 3.998 1 95.94 189 GLY A C 1
ATOM 1513 O O . GLY A 1 189 ? 1.233 20.406 4.734 1 95.94 189 GLY A O 1
ATOM 1514 N N . ASP A 1 190 ? 2.09 19.094 3.127 1 93.44 190 ASP A N 1
ATOM 1515 C CA . ASP A 1 190 ? 3.152 19.969 2.643 1 93.44 190 ASP A CA 1
ATOM 1516 C C . ASP A 1 190 ? 2.818 20.531 1.261 1 93.44 190 ASP A C 1
ATOM 1518 O O . ASP A 1 190 ? 2.682 19.781 0.297 1 93.44 190 ASP A O 1
ATOM 1522 N N . PHE A 1 191 ? 2.717 21.781 1.169 1 88.94 191 PHE A N 1
ATOM 1523 C CA . PHE A 1 191 ? 2.291 22.422 -0.071 1 88.94 191 PHE A CA 1
ATOM 1524 C C . PHE A 1 191 ? 3.244 22.078 -1.21 1 88.94 191 PHE A C 1
ATOM 1526 O O . PHE A 1 191 ? 2.814 21.891 -2.35 1 88.94 191 PHE A O 1
ATOM 1533 N N . GLY A 1 192 ? 4.461 22.094 -0.995 1 85.62 192 GLY A N 1
ATOM 1534 C CA . GLY A 1 192 ? 5.441 21.828 -2.037 1 85.62 192 GLY A CA 1
ATOM 1535 C C . GLY A 1 192 ? 5.434 20.391 -2.523 1 85.62 192 GLY A C 1
ATOM 1536 O O . GLY A 1 192 ? 5.52 20.141 -3.727 1 85.62 192 GLY A O 1
ATOM 1537 N N . ILE A 1 193 ? 5.266 19.5 -1.616 1 89.31 193 ILE A N 1
ATOM 1538 C CA . ILE A 1 193 ? 5.406 18.094 -1.937 1 89.31 193 ILE A CA 1
ATOM 1539 C C . ILE A 1 193 ? 4.051 17.516 -2.33 1 89.31 193 ILE A C 1
ATOM 1541 O O . ILE A 1 193 ? 3.941 16.781 -3.318 1 89.31 193 ILE A O 1
ATOM 1545 N N . HIS A 1 194 ? 2.998 17.828 -1.646 1 89.62 194 HIS A N 1
ATOM 1546 C CA . HIS A 1 194 ? 1.698 17.188 -1.811 1 89.62 194 HIS A CA 1
ATOM 1547 C C . HIS A 1 194 ? 0.757 18.062 -2.641 1 89.62 194 HIS A C 1
ATOM 1549 O O . HIS A 1 194 ? -0.287 17.594 -3.098 1 89.62 194 HIS A O 1
ATOM 1555 N N . LYS A 1 195 ? 1.062 19.344 -2.834 1 87.06 195 LYS A N 1
ATOM 1556 C CA . LYS A 1 195 ? 0.276 20.281 -3.637 1 87.06 195 LYS A CA 1
ATOM 1557 C C . LYS A 1 195 ? -1.162 20.359 -3.133 1 87.06 195 LYS A C 1
ATOM 1559 O O . LYS A 1 195 ? -2.107 20.281 -3.922 1 87.06 195 LYS A O 1
ATOM 1564 N N . VAL A 1 196 ? -1.271 20.375 -1.79 1 88.69 196 VAL A N 1
ATOM 1565 C CA . VAL A 1 196 ? -2.578 20.516 -1.156 1 88.69 196 VAL A CA 1
ATOM 1566 C C . VAL A 1 196 ? -2.691 21.891 -0.506 1 88.69 196 VAL A C 1
ATOM 1568 O O . VAL A 1 196 ? -1.679 22.516 -0.178 1 88.69 196 VAL A O 1
ATOM 1571 N N . VAL A 1 197 ? -3.896 22.281 -0.272 1 89.44 197 VAL A N 1
ATOM 1572 C CA . VAL A 1 197 ? -4.168 23.578 0.327 1 89.44 197 VAL A CA 1
ATOM 1573 C C . VAL A 1 197 ? -3.926 23.516 1.833 1 89.44 197 VAL A C 1
ATOM 1575 O O . VAL A 1 197 ? -3.389 24.469 2.42 1 89.44 197 VAL A O 1
ATOM 1578 N N . LEU A 1 198 ? -4.367 22.422 2.398 1 95 198 LEU A N 1
ATOM 1579 C CA . LEU A 1 198 ? -4.156 22.234 3.83 1 95 198 LEU A CA 1
ATOM 1580 C C . LEU A 1 198 ? -2.67 22.125 4.152 1 95 198 LEU A C 1
ATOM 1582 O O . LEU A 1 198 ? -1.982 21.234 3.652 1 95 198 LEU A O 1
ATOM 1586 N N . ALA A 1 199 ? -2.244 23 4.941 1 95.81 199 ALA A N 1
ATOM 1587 C CA . ALA A 1 199 ? -0.825 23.031 5.285 1 95.81 199 ALA A CA 1
ATOM 1588 C C . ALA A 1 199 ? -0.545 22.203 6.531 1 95.81 199 ALA A C 1
ATOM 1590 O O . ALA A 1 199 ? -1.17 21.156 6.746 1 95.81 199 ALA A O 1
ATOM 1591 N N . ASN A 1 200 ? 0.466 22.578 7.305 1 97.62 200 ASN A N 1
ATOM 1592 C CA . ASN A 1 200 ? 1.07 21.734 8.32 1 97.62 200 ASN A CA 1
ATOM 1593 C C . ASN A 1 200 ? 0.285 21.781 9.633 1 97.62 200 ASN A C 1
ATOM 1595 O O . ASN A 1 200 ? 0.408 20.875 10.469 1 97.62 200 ASN A O 1
ATOM 1599 N N . VAL A 1 201 ? -0.546 22.844 9.883 1 98.44 201 VAL A N 1
ATOM 1600 C CA . VAL A 1 201 ? -1.271 22.953 11.148 1 98.44 201 VAL A CA 1
ATOM 1601 C C . VAL A 1 201 ? -2.766 23.094 10.875 1 98.44 201 VAL A C 1
ATOM 1603 O O . VAL A 1 201 ? -3.176 23.938 10.07 1 98.44 201 VAL A O 1
ATOM 1606 N N . LEU A 1 202 ? -3.541 22.25 11.484 1 98.12 202 LEU A N 1
ATOM 1607 C CA . LEU A 1 202 ? -4.988 22.359 11.328 1 98.12 202 LEU A CA 1
ATOM 1608 C C . LEU A 1 202 ? -5.711 21.797 12.547 1 98.12 202 LEU A C 1
ATOM 1610 O O . LEU A 1 202 ? -5.133 21.016 13.305 1 98.12 202 LEU A O 1
ATOM 1614 N N . GLU A 1 203 ? -6.844 22.281 12.836 1 98.44 203 GLU A N 1
ATOM 1615 C CA . GLU A 1 203 ? -7.82 21.781 13.805 1 98.44 203 GLU A CA 1
ATOM 1616 C C . GLU A 1 203 ? -9.227 21.781 13.211 1 98.44 203 GLU A C 1
ATOM 1618 O O . GLU A 1 203 ? -9.469 22.406 12.172 1 98.44 203 GLU A O 1
ATOM 1623 N N . ARG A 1 204 ? -10.094 21.094 13.859 1 98.5 204 ARG A N 1
ATOM 1624 C CA . ARG A 1 204 ? -11.445 20.922 13.328 1 98.5 204 ARG A CA 1
ATOM 1625 C C . ARG A 1 204 ? -12.406 21.938 13.945 1 98.5 204 ARG A C 1
ATOM 1627 O O . ARG A 1 204 ? -13.555 21.609 14.258 1 98.5 204 ARG A O 1
ATOM 1634 N N . LEU A 1 205 ? -11.945 23.109 14.188 1 98.69 205 LEU A N 1
ATOM 1635 C CA . LEU A 1 205 ? -12.703 24.188 14.812 1 98.69 205 LEU A CA 1
ATOM 1636 C C . LEU A 1 205 ? -12.922 25.344 13.836 1 98.69 205 LEU A C 1
ATOM 1638 O O . LEU A 1 205 ? -11.961 25.906 13.305 1 98.69 205 LEU A O 1
ATOM 1642 N N . PHE A 1 206 ? -14.172 25.703 13.633 1 98.69 206 PHE A N 1
ATOM 1643 C CA . PHE A 1 206 ? -14.562 26.875 12.836 1 98.69 206 PHE A CA 1
ATOM 1644 C C . PHE A 1 206 ? -15.492 27.781 13.633 1 98.69 206 PHE A C 1
ATOM 1646 O O . PHE A 1 206 ? -16.406 27.297 14.312 1 98.69 206 PHE A O 1
ATOM 1653 N N . ILE A 1 207 ? -15.258 29.109 13.562 1 98.56 207 ILE A N 1
ATOM 1654 C CA . ILE A 1 207 ? -16.109 30.062 14.266 1 98.56 207 ILE A CA 1
ATOM 1655 C C . ILE A 1 207 ? -16.469 31.203 13.336 1 98.56 207 ILE A C 1
ATOM 1657 O O . ILE A 1 207 ? -15.773 31.469 12.352 1 98.56 207 ILE A O 1
ATOM 1661 N N . SER A 1 208 ? -17.547 31.906 13.672 1 97.81 208 SER A N 1
ATOM 1662 C CA . SER A 1 208 ? -18.016 32.969 12.781 1 97.81 208 SER A CA 1
ATOM 1663 C C . SER A 1 208 ? -18.203 34.281 13.539 1 97.81 208 SER A C 1
ATOM 1665 O O . SER A 1 208 ? -18.281 34.281 14.766 1 97.81 208 SER A O 1
ATOM 1667 N N . SER A 1 209 ? -18.266 35.312 12.797 1 97.44 209 SER A N 1
ATOM 1668 C CA . SER A 1 209 ? -18.438 36.656 13.352 1 97.44 209 SER A CA 1
ATOM 1669 C C . SER A 1 209 ? -19.781 36.812 14.031 1 97.44 209 SER A C 1
ATOM 1671 O O . SER A 1 209 ? -19.953 37.625 14.945 1 97.44 209 SER A O 1
ATOM 1673 N N . SER A 1 210 ? -20.766 35.969 13.625 1 95.19 210 SER A N 1
ATOM 1674 C CA . SER A 1 210 ? -22.109 36.062 14.211 1 95.19 210 SER A CA 1
ATOM 1675 C C . SER A 1 210 ? -22.203 35.188 15.453 1 95.19 210 SER A C 1
ATOM 1677 O O . SER A 1 210 ? -23.281 35.062 16.047 1 95.19 210 SER A O 1
ATOM 1679 N N . GLY A 1 211 ? -21.125 34.531 15.789 1 96.75 211 GLY A N 1
ATOM 1680 C CA . GLY A 1 211 ? -21.094 33.781 17.031 1 96.75 211 GLY A CA 1
ATOM 1681 C C . GLY A 1 211 ? -21.422 32.312 16.859 1 96.75 211 GLY A C 1
ATOM 1682 O O . GLY A 1 211 ? -21.875 31.656 17.797 1 96.75 211 GLY A O 1
ATOM 1683 N N . VAL A 1 212 ? -21.281 31.781 15.727 1 97.5 212 VAL A N 1
ATOM 1684 C CA . VAL A 1 212 ? -21.484 30.359 15.469 1 97.5 212 VAL A CA 1
ATOM 1685 C C . VAL A 1 212 ? -20.156 29.609 15.594 1 97.5 212 VAL A C 1
ATOM 1687 O O . VAL A 1 212 ? -19.125 30.109 15.141 1 97.5 212 VAL A O 1
ATOM 1690 N N . GLY A 1 213 ? -20.109 28.5 16.25 1 97.88 213 GLY A N 1
ATOM 1691 C CA . GLY A 1 213 ? -18.969 27.609 16.328 1 97.88 213 GLY A CA 1
ATOM 1692 C C . GLY A 1 213 ? -19.266 26.203 15.875 1 97.88 213 GLY A C 1
ATOM 1693 O O . GLY A 1 213 ? -20.344 25.672 16.172 1 97.88 213 GLY A O 1
ATOM 1694 N N . ILE A 1 214 ? -18.406 25.625 15.078 1 98.56 214 ILE A N 1
ATOM 1695 C CA . ILE A 1 214 ? -18.5 24.234 14.648 1 98.56 214 ILE A CA 1
ATOM 1696 C C . ILE A 1 214 ? -17.234 23.469 15.062 1 98.56 214 ILE A C 1
ATOM 1698 O O . ILE A 1 214 ? -16.125 23.906 14.75 1 98.56 214 ILE A O 1
ATOM 1702 N N . MET A 1 215 ? -17.375 22.438 15.797 1 98.56 215 MET A N 1
ATOM 1703 C CA . MET A 1 215 ? -16.297 21.531 16.156 1 98.56 215 MET A CA 1
ATOM 1704 C C . MET A 1 215 ? -16.594 20.109 15.68 1 98.56 215 MET A C 1
ATOM 1706 O O . MET A 1 215 ? -17.609 19.531 16.062 1 98.56 215 MET A O 1
ATOM 1710 N N . VAL A 1 216 ? -15.742 19.547 14.852 1 98.56 216 VAL A N 1
ATOM 1711 C CA . VAL A 1 216 ? -15.938 18.188 14.383 1 98.56 216 VAL A CA 1
ATOM 1712 C C . VAL A 1 216 ? -15.133 17.219 15.25 1 98.56 216 VAL A C 1
ATOM 1714 O O . VAL A 1 216 ? -13.984 17.5 15.594 1 98.56 216 VAL A O 1
ATOM 1717 N N . SER A 1 217 ? -15.68 16.094 15.508 1 97.38 217 SER A N 1
ATOM 1718 C CA . SER A 1 217 ? -15.062 15.086 16.359 1 97.38 217 SER A CA 1
ATOM 1719 C C . SER A 1 217 ? -13.805 14.516 15.734 1 97.38 217 SER A C 1
ATOM 1721 O O . SER A 1 217 ? -13.758 14.273 14.523 1 97.38 217 SER A O 1
ATOM 1723 N N . LYS A 1 218 ? -12.836 14.25 16.594 1 94.81 218 LYS A N 1
ATOM 1724 C CA . LYS A 1 218 ? -11.57 13.695 16.141 1 94.81 218 LYS A CA 1
ATOM 1725 C C . LYS A 1 218 ? -11.734 12.266 15.648 1 94.81 218 LYS A C 1
ATOM 1727 O O . LYS A 1 218 ? -10.914 11.758 14.883 1 94.81 218 LYS A O 1
ATOM 1732 N N . ASP A 1 219 ? -12.797 11.609 16.047 1 94.06 219 ASP A N 1
ATOM 1733 C CA . ASP A 1 219 ? -13.016 10.203 15.688 1 94.06 219 ASP A CA 1
ATOM 1734 C C . ASP A 1 219 ? -13.695 10.086 14.328 1 94.06 219 ASP A C 1
ATOM 1736 O O . ASP A 1 219 ? -13.773 8.992 13.758 1 94.06 219 ASP A O 1
ATOM 1740 N N . SER A 1 220 ? -14.18 11.195 13.797 1 97.56 220 SER A N 1
ATOM 1741 C CA . SER A 1 220 ? -14.844 11.18 12.5 1 97.56 220 SER A CA 1
ATOM 1742 C C . SER A 1 220 ? -13.836 11.07 11.359 1 97.56 220 SER A C 1
ATOM 1744 O O . SER A 1 220 ? -12.812 11.758 11.367 1 97.56 220 SER A O 1
ATOM 1746 N N . PRO A 1 221 ? -14.031 10.133 10.438 1 97.69 221 PRO A N 1
ATOM 1747 C CA . PRO A 1 221 ? -13.203 10.141 9.227 1 97.69 221 PRO A CA 1
ATOM 1748 C C . PRO A 1 221 ? -13.531 11.305 8.297 1 97.69 221 PRO A C 1
ATOM 1750 O O . PRO A 1 221 ? -14.102 11.102 7.223 1 97.69 221 PRO A O 1
ATOM 1753 N N . LEU A 1 222 ? -13.023 12.43 8.539 1 98.5 222 LEU A N 1
ATOM 1754 C CA . LEU A 1 222 ? -13.523 13.711 8.055 1 98.5 222 LEU A CA 1
ATOM 1755 C C . LEU A 1 222 ? -12.969 14.031 6.672 1 98.5 222 LEU A C 1
ATOM 1757 O O . LEU A 1 222 ? -11.75 14.102 6.492 1 98.5 222 LEU A O 1
ATOM 1761 N N . TYR A 1 223 ? -13.82 14.133 5.781 1 98.31 223 TYR A N 1
ATOM 1762 C CA . TYR A 1 223 ? -13.633 14.875 4.539 1 98.31 223 TYR A CA 1
ATOM 1763 C C . TYR A 1 223 ? -14.305 16.25 4.609 1 98.31 223 TYR A C 1
ATOM 1765 O O . TYR A 1 223 ? -15.359 16.391 5.219 1 98.31 223 TYR A O 1
ATOM 1773 N N . LEU A 1 224 ? -13.68 17.219 4.023 1 98.31 224 LEU A N 1
ATOM 1774 C CA . LEU A 1 224 ? -14.219 18.562 4.18 1 98.31 224 LEU A CA 1
ATOM 1775 C C . LEU A 1 224 ? -14.008 19.375 2.908 1 98.31 224 LEU A C 1
ATOM 1777 O O . LEU A 1 224 ? -12.969 19.266 2.254 1 98.31 224 LEU A O 1
ATOM 1781 N N . SER A 1 225 ? -14.992 20.141 2.525 1 97.62 225 SER A N 1
ATOM 1782 C CA . SER A 1 225 ? -14.844 21.219 1.561 1 97.62 225 SER A CA 1
ATOM 1783 C C . SER A 1 225 ? -15.242 22.562 2.17 1 97.62 225 SER A C 1
ATOM 1785 O O . SER A 1 225 ? -16.094 22.625 3.059 1 97.62 225 SER A O 1
ATOM 1787 N N . PHE A 1 226 ? -14.617 23.562 1.806 1 96.56 226 PHE A N 1
ATOM 1788 C CA . PHE A 1 226 ? -14.828 24.922 2.303 1 96.56 226 PHE A CA 1
ATOM 1789 C C . PHE A 1 226 ? -14.797 25.922 1.157 1 96.56 226 PHE A C 1
ATOM 1791 O O . PHE A 1 226 ? -13.758 26.141 0.538 1 96.56 226 PHE A O 1
ATOM 1798 N N . ASN A 1 227 ? -15.945 26.516 0.918 1 93.81 227 ASN A N 1
ATOM 1799 C CA . ASN A 1 227 ? -16.078 27.5 -0.148 1 93.81 227 ASN A CA 1
ATOM 1800 C C . ASN A 1 227 ? -15.523 26.969 -1.469 1 93.81 227 ASN A C 1
ATOM 1802 O O . ASN A 1 227 ? -14.844 27.703 -2.193 1 93.81 227 ASN A O 1
ATOM 1806 N N . ALA A 1 228 ? -15.727 25.672 -1.632 1 92.25 228 ALA A N 1
ATOM 1807 C CA . ALA A 1 228 ? -15.219 25.047 -2.85 1 92.25 228 ALA A CA 1
ATOM 1808 C C . ALA A 1 228 ? -15.867 25.656 -4.09 1 92.25 228 ALA A C 1
ATOM 1810 O O . ALA A 1 228 ? -17.094 25.75 -4.176 1 92.25 228 ALA A O 1
ATOM 1811 N N . HIS A 1 229 ? -15.094 26.125 -5.012 1 87.88 229 HIS A N 1
ATOM 1812 C CA . HIS A 1 229 ? -15.578 26.781 -6.219 1 87.88 229 HIS A CA 1
ATOM 1813 C C . HIS A 1 229 ? -16.469 27.969 -5.875 1 87.88 229 HIS A C 1
ATOM 1815 O O . HIS A 1 229 ? -17.484 28.203 -6.547 1 87.88 229 HIS A O 1
ATOM 1821 N N . LYS A 1 230 ? -16.203 28.531 -4.762 1 88.25 230 LYS A N 1
ATOM 1822 C CA . LYS A 1 230 ? -16.891 29.734 -4.289 1 88.25 230 LYS A CA 1
ATOM 1823 C C . LYS A 1 230 ? -18.375 29.469 -4.09 1 88.25 230 LYS A C 1
ATOM 1825 O O . LYS A 1 230 ? -19.203 30.312 -4.41 1 88.25 230 LYS A O 1
ATOM 1830 N N . ASP A 1 231 ? -18.656 28.297 -3.555 1 89.19 231 ASP A N 1
ATOM 1831 C CA . ASP A 1 231 ? -20.062 27.938 -3.398 1 89.19 231 ASP A CA 1
ATOM 1832 C C . ASP A 1 231 ? -20.625 28.484 -2.084 1 89.19 231 ASP A C 1
ATOM 1834 O O . ASP A 1 231 ? -21.828 28.375 -1.825 1 89.19 231 ASP A O 1
ATOM 1838 N N . GLY A 1 232 ? -19.75 29.062 -1.235 1 91.56 232 GLY A N 1
ATOM 1839 C CA . GLY A 1 232 ? -20.188 29.656 0.012 1 91.56 232 GLY A CA 1
ATOM 1840 C C . GLY A 1 232 ? -20.641 28.656 1.044 1 91.56 232 GLY A C 1
ATOM 1841 O O . GLY A 1 232 ? -21.453 28.969 1.915 1 91.56 232 GLY A O 1
ATOM 1842 N N . LYS A 1 233 ? -20.141 27.438 0.936 1 94.94 233 LYS A N 1
ATOM 1843 C CA . LYS A 1 233 ? -20.594 26.375 1.845 1 94.94 233 LYS A CA 1
ATOM 1844 C C . LYS A 1 233 ? -19.406 25.734 2.553 1 94.94 233 LYS A C 1
ATOM 1846 O O . LYS A 1 233 ? -18.266 25.844 2.098 1 94.94 233 LYS A O 1
ATOM 1851 N N . ILE A 1 234 ? -19.688 25.219 3.668 1 97.62 234 ILE A N 1
ATOM 1852 C CA . ILE A 1 234 ? -18.812 24.234 4.309 1 97.62 234 ILE A CA 1
ATOM 1853 C C . ILE A 1 234 ? -19.5 22.875 4.328 1 97.62 234 ILE A C 1
ATOM 1855 O O . ILE A 1 234 ? -20.641 22.75 4.793 1 97.62 234 ILE A O 1
ATOM 1859 N N . CYS A 1 235 ? -18.891 21.938 3.76 1 98.5 235 CYS A N 1
ATOM 1860 C CA . CYS A 1 235 ? -19.438 20.578 3.75 1 98.5 235 CYS A CA 1
ATOM 1861 C C . CYS A 1 235 ? -18.594 19.641 4.605 1 98.5 235 CYS A C 1
ATOM 1863 O O . CYS A 1 235 ? -17.375 19.547 4.418 1 98.5 235 CYS A O 1
ATOM 1865 N N . LEU A 1 236 ? -19.234 19 5.539 1 98.75 236 LEU A N 1
ATOM 1866 C CA . LEU A 1 236 ? -18.656 17.984 6.402 1 98.75 236 LEU A CA 1
ATOM 1867 C C . LEU A 1 236 ? -19.078 16.578 5.961 1 98.75 236 LEU A C 1
ATOM 1869 O O . LEU A 1 236 ? -20.266 16.297 5.848 1 98.75 236 LEU A O 1
ATOM 1873 N N . ALA A 1 237 ? -18.094 15.781 5.695 1 98.44 237 ALA A N 1
ATOM 1874 C CA . ALA A 1 237 ? -18.391 14.414 5.27 1 98.44 237 ALA A CA 1
ATOM 1875 C C . ALA A 1 237 ? -17.578 13.398 6.055 1 98.44 237 ALA A C 1
ATOM 1877 O O . ALA A 1 237 ? -16.484 13.703 6.52 1 98.44 237 ALA A O 1
ATOM 1878 N N . GLY A 1 238 ? -18.156 12.242 6.324 1 97.94 238 GLY A N 1
ATOM 1879 C CA . GLY A 1 238 ? -17.453 11.094 6.879 1 97.94 238 GLY A CA 1
ATOM 1880 C C . GLY A 1 238 ? -17.266 9.969 5.879 1 97.94 238 GLY A C 1
ATOM 1881 O O . GLY A 1 238 ? -18.234 9.5 5.273 1 97.94 238 GLY A O 1
ATOM 1882 N N . MET A 1 239 ? -16.016 9.562 5.691 1 96.19 239 MET A N 1
ATOM 1883 C CA . MET A 1 239 ? -15.734 8.492 4.734 1 96.19 239 MET A CA 1
ATOM 1884 C C . MET A 1 239 ? -14.406 7.812 5.043 1 96.19 239 MET A C 1
ATOM 1886 O O . MET A 1 239 ? -13.422 8.477 5.348 1 96.19 239 MET A O 1
ATOM 1890 N N . TYR A 1 240 ? -14.422 6.48 5.035 1 94.12 240 TYR A N 1
ATOM 1891 C CA . TYR A 1 240 ? -13.188 5.707 5.105 1 94.12 240 TYR A CA 1
ATOM 1892 C C . TYR A 1 240 ? -12.594 5.504 3.717 1 94.12 240 TYR A C 1
ATOM 1894 O O . TYR A 1 240 ? -13.234 4.93 2.836 1 94.12 240 TYR A O 1
ATOM 1902 N N . ASP A 1 241 ? -11.375 5.973 3.514 1 91.19 241 ASP A N 1
ATOM 1903 C CA . ASP A 1 241 ? -10.773 5.898 2.188 1 91.19 241 ASP A CA 1
ATOM 1904 C C . ASP A 1 241 ? -9.695 4.812 2.133 1 91.19 241 ASP A C 1
ATOM 1906 O O . ASP A 1 241 ? -9.039 4.637 1.108 1 91.19 241 ASP A O 1
ATOM 1910 N N . GLY A 1 242 ? -9.492 4.145 3.262 1 87 242 GLY A N 1
ATOM 1911 C CA . GLY A 1 242 ? -8.516 3.068 3.301 1 87 242 GLY A CA 1
ATOM 1912 C C . GLY A 1 242 ? -7.086 3.564 3.381 1 87 242 GLY A C 1
ATOM 1913 O O . GLY A 1 242 ? -6.145 2.783 3.23 1 87 242 GLY A O 1
ATOM 1914 N N . SER A 1 243 ? -6.832 4.797 3.582 1 91.44 243 SER A N 1
ATOM 1915 C CA . SER A 1 243 ? -5.512 5.406 3.664 1 91.44 243 SER A CA 1
ATOM 1916 C C . SER A 1 243 ? -5.406 6.344 4.863 1 91.44 243 SER A C 1
ATOM 1918 O O . SER A 1 243 ? -5.09 5.91 5.973 1 91.44 243 SER A O 1
ATOM 1920 N N . HIS A 1 244 ? -5.977 7.539 4.715 1 95.88 244 HIS A N 1
ATOM 1921 C CA . HIS A 1 244 ? -5.914 8.484 5.816 1 95.88 244 HIS A CA 1
ATOM 1922 C C . HIS A 1 244 ? -6.879 8.102 6.934 1 95.88 244 HIS A C 1
ATOM 1924 O O . HIS A 1 244 ? -6.637 8.406 8.102 1 95.88 244 HIS A O 1
ATOM 1930 N N . TYR A 1 245 ? -7.945 7.52 6.512 1 95.81 245 TYR A N 1
ATOM 1931 C CA . TYR A 1 245 ? -8.969 7.047 7.441 1 95.81 245 TYR A CA 1
ATOM 1932 C C . TYR A 1 245 ? -9.281 5.574 7.203 1 95.81 245 TYR A C 1
ATOM 1934 O O . TYR A 1 245 ? -9.703 5.195 6.109 1 95.81 245 TYR A O 1
ATOM 1942 N N . PHE A 1 246 ? -9.117 4.766 8.242 1 88.19 246 PHE A N 1
ATOM 1943 C CA . PHE A 1 246 ? -9.336 3.328 8.125 1 88.19 246 PHE A CA 1
ATOM 1944 C C . PHE A 1 246 ? -10.375 2.85 9.133 1 88.19 246 PHE A C 1
ATOM 1946 O O . PHE A 1 246 ? -10.367 3.285 10.281 1 88.19 246 PHE A O 1
ATOM 1953 N N . SER A 1 247 ? -11.273 1.985 8.578 1 87.69 247 SER A N 1
ATOM 1954 C CA . SER A 1 247 ? -12.227 1.339 9.469 1 87.69 247 SER A CA 1
ATOM 1955 C C . SER A 1 247 ? -11.664 0.032 10.023 1 87.69 247 SER A C 1
ATOM 1957 O O . SER A 1 247 ? -11.836 -1.028 9.422 1 87.69 247 SER A O 1
ATOM 1959 N N . HIS A 1 248 ? -11.109 -0.017 11.109 1 78.88 248 HIS A N 1
ATOM 1960 C CA . HIS A 1 248 ? -10.445 -1.2 11.641 1 78.88 248 HIS A CA 1
ATOM 1961 C C . HIS A 1 248 ? -11.461 -2.281 12.008 1 78.88 248 HIS A C 1
ATOM 1963 O O . HIS A 1 248 ? -11.141 -3.473 11.969 1 78.88 248 HIS A O 1
ATOM 1969 N N . LEU A 1 249 ? -12.688 -1.929 12.273 1 77.69 249 LEU A N 1
ATOM 1970 C CA . LEU A 1 249 ? -13.688 -2.908 12.68 1 77.69 249 LEU A CA 1
ATOM 1971 C C . LEU A 1 249 ? -14.664 -3.197 11.531 1 77.69 249 LEU A C 1
ATOM 1973 O O . LEU A 1 249 ? -15.625 -3.947 11.711 1 77.69 249 LEU A O 1
ATOM 1977 N N . GLY A 1 250 ? -14.422 -2.566 10.445 1 81.25 250 GLY A N 1
ATOM 1978 C CA . GLY A 1 250 ? -15.273 -2.799 9.289 1 81.25 250 GLY A CA 1
ATOM 1979 C C . GLY A 1 250 ? -16.641 -2.154 9.422 1 81.25 250 GLY A C 1
ATOM 1980 O O . GLY A 1 250 ? -17.609 -2.59 8.781 1 81.25 250 GLY A O 1
ATOM 1981 N N . LYS A 1 251 ? -16.781 -1.181 10.242 1 87.81 251 LYS A N 1
ATOM 1982 C CA . LYS A 1 251 ? -18.047 -0.477 10.438 1 87.81 251 LYS A CA 1
ATOM 1983 C C . LYS A 1 251 ? -18.156 0.727 9.508 1 87.81 251 LYS A C 1
ATOM 1985 O O . LYS A 1 251 ? -17.141 1.322 9.133 1 87.81 251 LYS A O 1
ATOM 1990 N N . PRO A 1 252 ? -19.422 1.015 9.141 1 93.25 252 PRO A N 1
ATOM 1991 C CA . PRO A 1 252 ? -19.609 2.221 8.328 1 93.25 252 PRO A CA 1
ATOM 1992 C C . PRO A 1 252 ? -19.203 3.494 9.07 1 93.25 252 PRO A C 1
ATOM 1994 O O . PRO A 1 252 ? -19.016 3.475 10.289 1 93.25 252 PRO A O 1
ATOM 1997 N N . PRO A 1 253 ? -19.047 4.566 8.383 1 95.94 253 PRO A N 1
ATOM 1998 C CA . PRO A 1 253 ? -18.516 5.789 8.992 1 95.94 253 PRO A CA 1
ATOM 1999 C C . PRO A 1 253 ? -19.531 6.508 9.867 1 95.94 253 PRO A C 1
ATOM 2001 O O . PRO A 1 253 ? -20.734 6.449 9.594 1 95.94 253 PRO A O 1
ATOM 2004 N N . VAL A 1 254 ? -19.094 7.16 10.867 1 96.94 254 VAL A N 1
ATOM 2005 C CA . VAL A 1 254 ? -19.859 8.055 11.727 1 96.94 254 VAL A CA 1
ATOM 2006 C C . VAL A 1 254 ? -19.234 9.453 11.695 1 96.94 254 VAL A C 1
ATOM 2008 O O . VAL A 1 254 ? -18.047 9.625 11.953 1 96.94 254 VAL A O 1
ATOM 2011 N N . LEU A 1 255 ? -19.969 10.398 11.25 1 98.25 255 LEU A N 1
ATOM 2012 C CA . LEU A 1 255 ? -19.609 11.812 11.312 1 98.25 255 LEU A CA 1
ATOM 2013 C C . LEU A 1 255 ? -20.281 12.492 12.5 1 98.25 255 LEU A C 1
ATOM 2015 O O . LEU A 1 255 ? -21.516 12.5 12.602 1 98.25 255 LEU A O 1
ATOM 2019 N N . GLU A 1 256 ? -19.562 13 13.375 1 98.38 256 GLU A N 1
ATOM 2020 C CA . GLU A 1 256 ? -20.078 13.688 14.555 1 98.38 256 GLU A CA 1
ATOM 2021 C C . GLU A 1 256 ? -19.484 15.094 14.68 1 98.38 256 GLU A C 1
ATOM 2023 O O . GLU A 1 256 ? -18.266 15.273 14.547 1 98.38 256 GLU A O 1
ATOM 2028 N N . TYR A 1 257 ? -20.312 16.062 14.859 1 98.44 257 TYR A N 1
ATOM 2029 C CA . TYR A 1 257 ? -19.859 17.422 15.102 1 98.44 257 TYR A CA 1
ATOM 2030 C C . TYR A 1 257 ? -20.828 18.172 16.016 1 98.44 257 TYR A C 1
ATOM 2032 O O . TYR A 1 257 ? -21.953 17.719 16.234 1 98.44 257 TYR A O 1
ATOM 2040 N N . THR A 1 258 ? -20.359 19.25 16.609 1 97.69 258 THR A N 1
ATOM 2041 C CA . THR A 1 258 ? -21.125 20.094 17.516 1 97.69 258 THR A CA 1
ATOM 2042 C C . THR A 1 258 ? -21.25 21.516 16.969 1 97.69 258 THR A C 1
ATOM 2044 O O . THR A 1 258 ? -20.266 22.094 16.5 1 97.69 258 THR A O 1
ATOM 2047 N N . VAL A 1 259 ? -22.438 22.016 16.953 1 97.56 259 VAL A N 1
ATOM 2048 C CA . VAL A 1 259 ? -22.719 23.391 16.562 1 97.56 259 VAL A CA 1
ATOM 2049 C C . VAL A 1 259 ? -23.141 24.203 17.781 1 97.56 259 VAL A C 1
ATOM 2051 O O . VAL A 1 259 ? -24.062 23.828 18.5 1 97.56 259 VAL A O 1
ATOM 2054 N N . CYS A 1 260 ? -22.484 25.328 17.984 1 96.69 260 CYS A N 1
ATOM 2055 C CA . CYS A 1 260 ? -22.797 26.188 19.109 1 96.69 260 CYS A CA 1
ATOM 2056 C C . CYS A 1 260 ? -23.078 27.609 18.656 1 96.69 260 CYS A C 1
ATOM 2058 O O . CYS A 1 260 ? -22.688 28 17.562 1 96.69 260 CYS A O 1
ATOM 2060 N N . LYS A 1 261 ? -23.781 28.344 19.484 1 95.94 261 LYS A N 1
ATOM 2061 C CA . LYS A 1 261 ? -24.156 29.734 19.172 1 95.94 261 LYS A CA 1
ATOM 2062 C C . LYS A 1 261 ? -23.953 30.641 20.375 1 95.94 261 LYS A C 1
ATOM 2064 O O . LYS A 1 261 ? -24.484 30.359 21.469 1 95.94 261 LYS A O 1
ATOM 2069 N N . ALA A 1 262 ? -23.172 31.641 20.234 1 95.31 262 ALA A N 1
ATOM 2070 C CA . ALA A 1 262 ? -23.031 32.75 21.188 1 95.31 262 ALA A CA 1
ATOM 2071 C C . ALA A 1 262 ? -23.406 34.062 20.531 1 95.31 262 ALA A C 1
ATOM 2073 O O . ALA A 1 262 ? -23.969 34.094 19.438 1 95.31 262 ALA A O 1
ATOM 2074 N N . ASN A 1 263 ? -23.109 35.156 21.234 1 94.38 263 ASN A N 1
ATOM 2075 C CA . ASN A 1 263 ? -23.594 36.469 20.781 1 94.38 263 ASN A CA 1
ATOM 2076 C C . ASN A 1 263 ? -22.656 37.031 19.719 1 94.38 263 ASN A C 1
ATOM 2078 O O . ASN A 1 263 ? -23.094 37.812 18.875 1 94.38 263 ASN A O 1
ATOM 2082 N N . ASN A 1 264 ? -21.406 36.75 19.812 1 96.19 264 ASN A N 1
ATOM 2083 C CA . ASN A 1 264 ? -20.422 37.312 18.891 1 96.19 264 ASN A CA 1
ATOM 2084 C C . ASN A 1 264 ? -19.188 36.406 18.781 1 96.19 264 ASN A C 1
ATOM 2086 O O . ASN A 1 264 ? -19.141 35.344 19.391 1 96.19 264 ASN A O 1
ATOM 2090 N N . VAL A 1 265 ? -18.25 36.844 18 1 97.94 265 VAL A N 1
ATOM 2091 C CA . VAL A 1 265 ? -17.094 36.031 17.672 1 97.94 265 VAL A CA 1
ATOM 2092 C C . VAL A 1 265 ? -16.219 35.844 18.906 1 97.94 265 VAL A C 1
ATOM 2094 O O . VAL A 1 265 ? -15.656 34.75 19.109 1 97.94 265 VAL A O 1
ATOM 2097 N N . LYS A 1 266 ? -16.062 36.844 19.734 1 98 266 LYS A N 1
ATOM 2098 C CA . LYS A 1 266 ? -15.211 36.719 20.906 1 98 266 LYS A CA 1
ATOM 2099 C C . LYS A 1 266 ? -15.781 35.719 21.906 1 98 266 LYS A C 1
ATOM 2101 O O . LYS A 1 266 ? -15.047 34.875 22.438 1 98 266 LYS A O 1
ATOM 2106 N N . GLU A 1 267 ? -17.047 35.781 22.109 1 96.19 267 GLU A N 1
ATOM 2107 C CA . GLU A 1 267 ? -17.703 34.875 23.062 1 96.19 267 GLU A CA 1
ATOM 2108 C C . GLU A 1 267 ? -17.641 33.438 22.578 1 96.19 267 GLU A C 1
ATOM 2110 O O . GLU A 1 267 ? -17.359 32.531 23.359 1 96.19 267 GLU A O 1
ATOM 2115 N N . ILE A 1 268 ? -17.953 33.25 21.344 1 96.94 268 ILE A N 1
ATOM 2116 C CA . ILE A 1 268 ? -17.953 31.875 20.844 1 96.94 268 ILE A CA 1
ATOM 2117 C C . ILE A 1 268 ? -16.531 31.344 20.812 1 96.94 268 ILE A C 1
ATOM 2119 O O . ILE A 1 268 ? -16.297 30.156 21.062 1 96.94 268 ILE A O 1
ATOM 2123 N N . SER A 1 269 ? -15.57 32.188 20.422 1 97.62 269 SER A N 1
ATOM 2124 C CA . SER A 1 269 ? -14.172 31.797 20.438 1 97.62 269 SER A CA 1
ATOM 2125 C C . SER A 1 269 ? -13.742 31.344 21.828 1 97.62 269 SER A C 1
ATOM 2127 O O . SER A 1 269 ? -13.102 30.297 21.984 1 97.62 269 SER A O 1
ATOM 2129 N N . ASP A 1 270 ? -14.094 32.094 22.859 1 96 270 ASP A N 1
ATOM 2130 C CA . ASP A 1 270 ? -13.75 31.766 24.234 1 96 270 ASP A CA 1
ATOM 2131 C C . ASP A 1 270 ? -14.391 30.438 24.656 1 96 270 ASP A C 1
ATOM 2133 O O . ASP A 1 270 ? -13.734 29.594 25.281 1 96 270 ASP A O 1
ATOM 2137 N N . TYR A 1 271 ? -15.602 30.359 24.297 1 95.5 271 TYR A N 1
ATOM 2138 C CA . TYR A 1 271 ? -16.328 29.156 24.703 1 95.5 271 TYR A CA 1
ATOM 2139 C C . TYR A 1 271 ? -15.758 27.906 24.047 1 95.5 271 TYR A C 1
ATOM 2141 O O . TYR A 1 271 ? -15.484 26.922 24.719 1 95.5 271 TYR A O 1
ATOM 2149 N N . MET A 1 272 ? -15.633 27.938 22.734 1 96.56 272 MET A N 1
ATOM 2150 C CA . MET A 1 272 ? -15.172 26.766 21.984 1 96.56 272 MET A CA 1
ATOM 2151 C C . MET A 1 272 ? -13.758 26.375 22.391 1 96.56 272 MET A C 1
ATOM 2153 O O . MET A 1 272 ? -13.445 25.188 22.516 1 96.56 272 MET A O 1
ATOM 2157 N N . ARG A 1 273 ? -12.914 27.344 22.531 1 95.88 273 ARG A N 1
ATOM 2158 C CA . ARG A 1 273 ? -11.555 27.078 22.969 1 95.88 273 ARG A CA 1
ATOM 2159 C C . ARG A 1 273 ? -11.547 26.391 24.328 1 95.88 273 ARG A C 1
ATOM 2161 O O . ARG A 1 273 ? -10.836 25.391 24.531 1 95.88 273 ARG A O 1
ATOM 2168 N N . GLY A 1 274 ? -12.273 26.906 25.234 1 94.31 274 GLY A N 1
ATOM 2169 C CA . GLY A 1 274 ? -12.328 26.344 26.578 1 94.31 274 GLY A CA 1
ATOM 2170 C C . GLY A 1 274 ? -12.875 24.922 26.609 1 94.31 274 GLY A C 1
ATOM 2171 O O . GLY A 1 274 ? -12.406 24.094 27.391 1 94.31 274 GLY A O 1
ATOM 2172 N N . ARG A 1 275 ? -13.719 24.688 25.781 1 93.62 275 ARG A N 1
ATOM 2173 C CA . ARG A 1 275 ? -14.414 23.406 25.828 1 93.62 275 ARG A CA 1
ATOM 2174 C C . ARG A 1 275 ? -13.656 22.344 25.047 1 93.62 275 ARG A C 1
ATOM 2176 O O . ARG A 1 275 ? -13.609 21.188 25.469 1 93.62 275 ARG A O 1
ATOM 2183 N N . PHE A 1 276 ? -13.133 22.734 23.922 1 95.81 276 PHE A N 1
ATOM 2184 C CA . PHE A 1 276 ? -12.758 21.688 22.984 1 95.81 276 PHE A CA 1
ATOM 2185 C C . PHE A 1 276 ? -11.25 21.641 22.797 1 95.81 276 PHE A C 1
ATOM 2187 O O . PHE A 1 276 ? -10.711 20.656 22.281 1 95.81 276 PHE A O 1
ATOM 2194 N N . LEU A 1 277 ? -10.523 22.672 23.141 1 96.81 277 LEU A N 1
ATOM 2195 C CA . LEU A 1 277 ? -9.086 22.703 22.891 1 96.81 277 LEU A CA 1
ATOM 2196 C C . LEU A 1 277 ? -8.312 22.609 24.203 1 96.81 277 LEU A C 1
ATOM 2198 O O . LEU A 1 277 ? -8.766 23.109 25.234 1 96.81 277 LEU A O 1
ATOM 2202 N N . ASN A 1 278 ? -7.164 21.984 24.141 1 96.25 278 ASN A N 1
ATOM 2203 C CA . ASN A 1 278 ? -6.25 21.984 25.281 1 96.25 278 ASN A CA 1
ATOM 2204 C C . ASN A 1 278 ? -5.445 23.281 25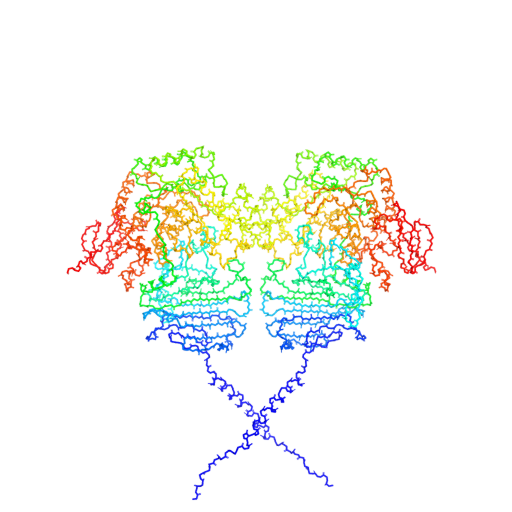.344 1 96.25 278 ASN A C 1
ATOM 2206 O O . ASN A 1 278 ? -5.301 23.984 24.344 1 96.25 278 ASN A O 1
ATOM 2210 N N . LYS A 1 279 ? -5.027 23.594 26.5 1 96.94 279 LYS A N 1
ATOM 2211 C CA . LYS A 1 279 ? -4.109 24.719 26.703 1 96.94 279 LYS A CA 1
ATOM 2212 C C . LYS A 1 279 ? -2.674 24.219 26.875 1 96.94 279 LYS A C 1
ATOM 2214 O O . LYS A 1 279 ? -2.447 23.078 27.281 1 96.94 279 LYS A O 1
ATOM 2219 N N . PRO A 1 280 ? -1.75 25.094 26.531 1 97.75 280 PRO A N 1
ATOM 2220 C CA . PRO A 1 280 ? -0.361 24.672 26.734 1 97.75 280 PRO A CA 1
ATOM 2221 C C . PRO A 1 280 ? -0.047 24.344 28.188 1 97.75 280 PRO A C 1
ATOM 2223 O O . PRO A 1 280 ? -0.524 25.031 29.094 1 97.75 280 PRO A O 1
ATOM 2226 N N . GLY A 1 281 ? 0.79 23.281 28.375 1 97.38 281 GLY A N 1
ATOM 2227 C CA . GLY A 1 281 ? 1.17 22.859 29.719 1 97.38 281 GLY A CA 1
ATOM 2228 C C . GLY A 1 281 ? 2.299 23.688 30.312 1 97.38 281 GLY A C 1
ATOM 2229 O O . GLY A 1 281 ? 2.615 23.562 31.5 1 97.38 281 GLY A O 1
ATOM 2230 N N . GLY A 1 282 ? 2.857 24.547 29.594 1 98 282 GLY A N 1
ATOM 2231 C CA . GLY A 1 282 ? 3.969 25.422 29.906 1 98 282 GLY A CA 1
ATOM 2232 C C . GLY A 1 282 ? 4.336 26.359 28.781 1 98 282 GLY A C 1
ATOM 2233 O O . GLY A 1 282 ? 3.525 26.594 27.875 1 98 282 GLY A O 1
ATOM 2234 N N . THR A 1 283 ? 5.426 27.031 28.938 1 98 283 THR A N 1
ATOM 2235 C CA . THR A 1 283 ? 5.906 27.906 27.891 1 98 283 THR A CA 1
ATOM 2236 C C . THR A 1 283 ? 7.18 27.359 27.25 1 98 283 THR A C 1
ATOM 2238 O O . THR A 1 283 ? 7.898 26.578 27.875 1 98 283 THR A O 1
ATOM 2241 N N . PRO A 1 284 ? 7.465 27.688 26.031 1 98.25 284 PRO A N 1
ATOM 2242 C CA . PRO A 1 284 ? 8.828 27.5 25.547 1 98.25 284 PRO A CA 1
ATOM 2243 C C . PRO A 1 284 ? 9.859 28.266 26.375 1 98.25 284 PRO A C 1
ATOM 2245 O O . PRO A 1 284 ? 9.5 29.031 27.266 1 98.25 284 PRO A O 1
ATOM 2248 N N . SER A 1 285 ? 11.148 28.031 26.062 1 97.94 285 SER A N 1
ATOM 2249 C CA . SER A 1 285 ? 12.188 28.797 26.719 1 97.94 285 SER A CA 1
ATOM 2250 C C . SER A 1 285 ? 11.93 30.297 26.609 1 97.94 285 SER A C 1
ATOM 2252 O O . SER A 1 285 ? 11.711 30.812 25.5 1 97.94 285 SER A O 1
ATOM 2254 N N . LEU A 1 286 ? 12 30.984 27.672 1 96.62 286 LEU A N 1
ATOM 2255 C CA . LEU A 1 286 ? 11.711 32.406 27.703 1 96.62 286 LEU A CA 1
ATOM 2256 C C . LEU A 1 286 ? 12.742 33.188 26.891 1 96.62 286 LEU A C 1
ATOM 2258 O O . LEU A 1 286 ? 12.438 34.281 26.359 1 96.62 286 LEU A O 1
ATOM 2262 N N . GLU A 1 287 ? 13.906 32.625 26.766 1 95.94 287 GLU A N 1
ATOM 2263 C CA . GLU A 1 287 ? 14.969 33.281 26 1 95.94 287 GLU A CA 1
ATOM 2264 C C . GLU A 1 287 ? 14.57 33.438 24.531 1 95.94 287 GLU A C 1
ATOM 2266 O O . GLU A 1 287 ? 14.969 34.406 23.875 1 95.94 287 GLU A O 1
ATOM 2271 N N . LEU A 1 288 ? 13.773 32.5 24.125 1 97.25 288 LEU A N 1
ATOM 2272 C CA . LEU A 1 288 ? 13.391 32.5 22.719 1 97.25 288 LEU A CA 1
ATOM 2273 C C . LEU A 1 288 ? 12.383 33.625 22.422 1 97.25 288 LEU A C 1
ATOM 2275 O O . LEU A 1 288 ? 12.211 34 21.281 1 97.25 288 LEU A O 1
ATOM 2279 N N . PHE A 1 289 ? 11.711 34.125 23.484 1 96.88 289 PHE A N 1
ATOM 2280 C CA . PHE A 1 289 ? 10.82 35.25 23.328 1 96.88 289 PHE A CA 1
ATOM 2281 C C . PHE A 1 289 ? 11.617 36.562 23.328 1 96.88 289 PHE A C 1
ATOM 2283 O O . PHE A 1 289 ? 11.203 37.531 22.703 1 96.88 289 PHE A O 1
ATOM 2290 N N . HIS A 1 290 ? 12.781 36.531 23.938 1 95 290 HIS A N 1
ATOM 2291 C CA . HIS A 1 290 ? 13.562 37.75 24.156 1 95 290 HIS A CA 1
ATOM 2292 C C . HIS A 1 290 ? 14.508 38.031 23 1 95 290 HIS A C 1
ATOM 2294 O O . HIS A 1 290 ? 14.633 39.156 22.547 1 95 290 HIS A O 1
ATOM 2300 N N . HIS A 1 291 ? 15.203 36.969 22.641 1 96.12 291 HIS A N 1
ATOM 2301 C CA . HIS A 1 291 ? 16.25 37.125 21.641 1 96.12 291 HIS A CA 1
ATOM 2302 C C . HIS A 1 291 ? 15.969 36.281 20.406 1 96.12 291 HIS A C 1
ATOM 2304 O O . HIS A 1 291 ? 15.289 35.25 20.5 1 96.12 291 HIS A O 1
ATOM 2310 N N . PRO A 1 292 ? 16.5 36.719 19.297 1 97.62 292 PRO A N 1
ATOM 2311 C CA . PRO A 1 292 ? 16.188 36.031 18.047 1 97.62 292 PRO A CA 1
ATOM 2312 C C . PRO A 1 292 ? 16.891 34.688 17.906 1 97.62 292 PRO A C 1
ATOM 2314 O O . PRO A 1 292 ? 17.891 34.438 18.594 1 97.62 292 PRO A O 1
ATOM 2317 N N . ILE A 1 293 ? 16.312 33.844 17.078 1 98.31 293 ILE A N 1
ATOM 2318 C CA . ILE A 1 293 ? 16.922 32.594 16.609 1 98.31 293 ILE A CA 1
ATOM 2319 C C . ILE A 1 293 ? 17.641 32.875 15.281 1 98.31 293 ILE A C 1
ATOM 2321 O O . ILE A 1 293 ? 17.125 33.594 14.422 1 98.31 293 ILE A O 1
ATOM 2325 N N . TRP A 1 294 ? 18.859 32.375 15.117 1 98.62 294 TRP A N 1
ATOM 2326 C CA . TRP A 1 294 ? 19.609 32.5 13.875 1 98.62 294 TRP A CA 1
ATOM 2327 C C . TRP A 1 294 ? 19.781 31.141 13.195 1 98.62 294 TRP A C 1
ATOM 2329 O O . TRP A 1 294 ? 20.438 30.25 13.734 1 98.62 294 TRP A O 1
ATOM 2339 N N . SER A 1 295 ? 19.188 30.938 12.031 1 98.06 295 SER A N 1
ATOM 2340 C CA . SER A 1 295 ? 19.203 29.688 11.297 1 98.06 295 SER A CA 1
ATOM 2341 C C . SER A 1 295 ? 20.125 29.781 10.078 1 98.06 295 SER A C 1
ATOM 2343 O O . SER A 1 295 ? 20.172 30.812 9.406 1 98.06 295 SER A O 1
ATOM 2345 N N . THR A 1 296 ? 20.797 28.719 9.727 1 97.38 296 THR A N 1
ATOM 2346 C CA . THR A 1 296 ? 21.719 28.703 8.586 1 97.38 296 THR A CA 1
ATOM 2347 C C . THR A 1 296 ? 20.969 28.391 7.297 1 97.38 296 THR A C 1
ATOM 2349 O O . THR A 1 296 ? 21.562 28.406 6.211 1 97.38 296 THR A O 1
ATOM 2352 N N . TRP A 1 297 ? 19.719 28.125 7.285 1 95.25 297 TRP A N 1
ATOM 2353 C CA . TRP A 1 297 ? 18.984 27.516 6.184 1 95.25 297 TRP A CA 1
ATOM 2354 C C . TRP A 1 297 ? 18.953 28.438 4.969 1 95.25 297 TRP A C 1
ATOM 2356 O O . TRP A 1 297 ? 19.578 28.141 3.943 1 95.25 297 TRP A O 1
ATOM 2366 N N . ALA A 1 298 ? 18.359 29.562 5.094 1 92.69 298 ALA A N 1
ATOM 2367 C CA . ALA A 1 298 ? 18.156 30.422 3.924 1 92.69 298 ALA A CA 1
ATOM 2368 C C . ALA A 1 298 ? 19.484 30.984 3.426 1 92.69 298 ALA A C 1
ATOM 2370 O O . ALA A 1 298 ? 19.656 31.219 2.225 1 92.69 298 ALA A O 1
ATOM 2371 N N . GLN A 1 299 ? 20.391 31.172 4.34 1 90.5 299 GLN A N 1
ATOM 2372 C CA . GLN A 1 299 ? 21.688 31.781 4.008 1 90.5 299 GLN A CA 1
ATOM 2373 C C . GLN A 1 299 ? 22.578 30.781 3.271 1 90.5 299 GLN A C 1
ATOM 2375 O O . GLN A 1 299 ? 23.297 31.156 2.338 1 90.5 299 GLN A O 1
ATOM 2380 N N . TYR A 1 300 ? 22.531 29.484 3.709 1 92 300 TYR A N 1
ATOM 2381 C CA . TYR A 1 300 ? 23.516 28.531 3.193 1 92 300 TYR A CA 1
ATOM 2382 C C . TYR A 1 300 ? 22.828 27.344 2.525 1 92 300 TYR A C 1
ATOM 2384 O O . TYR A 1 300 ? 23.469 26.578 1.811 1 92 300 TYR A O 1
ATOM 2392 N N . ASN A 1 301 ? 21.562 27.188 2.764 1 91.06 301 ASN A N 1
ATOM 2393 C CA . ASN A 1 301 ? 20.844 26 2.299 1 91.06 301 ASN A CA 1
ATOM 2394 C C . ASN A 1 301 ? 21.578 24.719 2.666 1 91.06 301 ASN A C 1
ATOM 2396 O O . ASN A 1 301 ? 21.922 24.5 3.83 1 91.06 301 ASN A O 1
ATOM 2400 N N . ARG A 1 302 ? 21.922 23.844 1.69 1 92.5 302 ARG A N 1
ATOM 2401 C CA . ARG A 1 302 ? 22.547 22.547 1.984 1 92.5 302 ARG A CA 1
ATOM 2402 C C . ARG A 1 302 ? 24.062 22.641 1.949 1 92.5 302 ARG A C 1
ATOM 2404 O O . ARG A 1 302 ? 24.766 21.688 2.299 1 92.5 302 ARG A O 1
ATOM 2411 N N . LYS A 1 303 ? 24.609 23.828 1.631 1 92.31 303 LYS A N 1
ATOM 2412 C CA . LYS A 1 303 ? 26.047 24.031 1.557 1 92.31 303 LYS A CA 1
ATOM 2413 C C . LYS A 1 303 ? 26.594 24.594 2.863 1 92.31 303 LYS A C 1
ATOM 2415 O O . LYS A 1 303 ? 27.281 25.625 2.861 1 92.31 303 LYS A O 1
ATOM 2420 N N . ILE A 1 304 ? 26.359 23.953 3.93 1 95.88 304 ILE A N 1
ATOM 2421 C CA . ILE A 1 304 ? 26.797 24.375 5.258 1 95.88 304 ILE A CA 1
ATOM 2422 C C . ILE A 1 304 ? 27.953 23.484 5.723 1 95.88 304 ILE A C 1
ATOM 2424 O O . ILE A 1 304 ? 28.016 22.312 5.367 1 95.88 304 ILE A O 1
ATOM 2428 N N . ASN A 1 305 ? 28.891 24.016 6.359 1 97.81 305 ASN A N 1
ATOM 2429 C CA . ASN A 1 305 ? 30 23.312 6.992 1 97.81 305 ASN A CA 1
ATOM 2430 C C . ASN A 1 305 ? 30.484 24.031 8.242 1 97.81 305 ASN A C 1
ATOM 2432 O O . ASN A 1 305 ? 29.938 25.062 8.625 1 97.81 305 ASN A O 1
ATOM 2436 N N . GLN A 1 306 ? 31.469 23.5 8.891 1 98.31 306 GLN A N 1
ATOM 2437 C CA . GLN A 1 306 ? 31.969 24.031 10.156 1 98.31 306 GLN A CA 1
ATOM 2438 C C . GLN A 1 306 ? 32.469 25.469 9.984 1 98.31 306 GLN A C 1
ATOM 2440 O O . GLN A 1 306 ? 32.188 26.328 10.828 1 98.31 306 GLN A O 1
ATOM 2445 N N . THR A 1 307 ? 33.125 25.75 8.93 1 98.06 307 THR A N 1
ATOM 2446 C CA . THR A 1 307 ? 33.656 27.078 8.672 1 98.06 307 THR A CA 1
ATOM 2447 C C . THR A 1 307 ? 32.531 28.094 8.492 1 98.06 307 THR A C 1
ATOM 2449 O O . THR A 1 307 ? 32.594 29.188 9.039 1 98.06 307 THR A O 1
ATOM 2452 N N . ALA A 1 308 ? 31.578 27.719 7.766 1 97.62 308 ALA A N 1
ATOM 2453 C CA . ALA A 1 308 ? 30.438 28.594 7.504 1 97.62 308 ALA A CA 1
ATOM 2454 C C . ALA A 1 308 ? 29.688 28.922 8.797 1 97.62 308 ALA A C 1
ATOM 2456 O O . ALA A 1 308 ? 29.281 30.062 9.016 1 97.62 308 ALA A O 1
ATOM 2457 N N . VAL A 1 309 ? 29.516 27.938 9.625 1 98.62 309 VAL A N 1
ATOM 2458 C CA . VAL A 1 309 ? 28.797 28.125 10.875 1 98.62 309 VAL A CA 1
ATOM 2459 C C . VAL A 1 309 ? 29.562 29.078 11.789 1 98.62 309 VAL A C 1
ATOM 2461 O O . VAL A 1 309 ? 28.984 29.969 12.391 1 98.62 309 VAL A O 1
ATOM 2464 N N . MET A 1 310 ? 30.875 28.859 11.883 1 98.5 310 MET A N 1
ATOM 2465 C CA . MET A 1 310 ? 31.703 29.703 12.734 1 98.5 310 MET A CA 1
ATOM 2466 C C . MET A 1 310 ? 31.719 31.141 12.211 1 98.5 310 MET A C 1
ATOM 2468 O O . MET A 1 310 ? 31.656 32.094 12.984 1 98.5 310 MET A O 1
ATOM 2472 N N . ASP A 1 311 ? 31.812 31.266 10.914 1 97.88 311 ASP A N 1
ATOM 2473 C CA . ASP A 1 311 ? 31.781 32.594 10.305 1 97.88 311 ASP A CA 1
ATOM 2474 C C . ASP A 1 311 ? 30.438 33.281 10.586 1 97.88 311 ASP A C 1
ATOM 2476 O O . ASP A 1 311 ? 30.406 34.5 10.859 1 97.88 311 ASP A O 1
ATOM 2480 N N . PHE A 1 312 ? 29.422 32.562 10.438 1 98.12 312 PHE A N 1
ATOM 2481 C CA . PHE A 1 312 ? 28.078 33.062 10.711 1 98.12 312 PHE A CA 1
ATOM 2482 C C . PHE A 1 312 ? 27.969 33.594 12.141 1 98.12 312 PHE A C 1
ATOM 2484 O O . PHE A 1 312 ? 27.516 34.719 12.359 1 98.12 312 PHE A O 1
ATOM 2491 N N . ALA A 1 313 ? 28.438 32.844 13.102 1 98.5 313 ALA A N 1
ATOM 2492 C CA . ALA A 1 313 ? 28.422 33.219 14.508 1 98.5 313 ALA A CA 1
ATOM 2493 C C . ALA A 1 313 ? 29.281 34.469 14.758 1 98.5 313 ALA A C 1
ATOM 2495 O O . ALA A 1 313 ? 28.891 35.375 15.5 1 98.5 313 ALA A O 1
ATOM 2496 N N . ASP A 1 314 ? 30.422 34.5 14.141 1 98.31 314 ASP A N 1
ATOM 2497 C CA . ASP A 1 314 ? 31.344 35.625 14.32 1 98.31 314 ASP A CA 1
ATOM 2498 C C . ASP A 1 314 ? 30.734 36.938 13.805 1 98.31 314 ASP A C 1
ATOM 2500 O O . ASP A 1 314 ? 30.875 37.969 14.438 1 98.31 314 ASP A O 1
ATOM 2504 N N . LYS A 1 315 ? 30.094 36.812 12.703 1 97.88 315 LYS A N 1
ATOM 2505 C CA . LYS A 1 315 ? 29.484 38.031 12.125 1 97.88 315 LYS A CA 1
ATOM 2506 C C . LYS A 1 315 ? 28.328 38.5 12.984 1 97.88 315 LYS A C 1
ATOM 2508 O O . LYS A 1 315 ? 28.125 39.719 13.125 1 97.88 315 LYS A O 1
ATOM 2513 N N . ILE A 1 316 ? 27.547 37.625 13.547 1 98.31 316 ILE A N 1
ATOM 2514 C CA . ILE A 1 316 ? 26.469 38 14.453 1 98.31 316 ILE A CA 1
ATOM 2515 C C . ILE A 1 316 ? 27.047 38.781 15.625 1 98.31 316 ILE A C 1
ATOM 2517 O O . ILE A 1 316 ? 26.516 39.844 15.984 1 98.31 316 ILE A O 1
ATOM 2521 N N . ARG A 1 317 ? 28.141 38.344 16.172 1 97.5 317 ARG A N 1
ATOM 2522 C CA . ARG A 1 317 ? 28.75 39 17.328 1 97.5 317 ARG A CA 1
ATOM 2523 C C . ARG A 1 317 ? 29.453 40.281 16.906 1 97.5 317 ARG A C 1
ATOM 2525 O O . ARG A 1 317 ? 29.438 41.281 17.656 1 97.5 317 ARG A O 1
ATOM 2532 N N . GLN A 1 318 ? 30.078 40.25 15.766 1 97.25 318 GLN A N 1
ATOM 2533 C CA . GLN A 1 318 ? 30.719 41.469 15.25 1 97.25 318 GLN A CA 1
ATOM 2534 C C . GLN A 1 318 ? 29.734 42.625 15.125 1 97.25 318 GLN A C 1
ATOM 2536 O O . GLN A 1 318 ? 30.078 43.781 15.391 1 97.25 318 GLN A O 1
ATOM 2541 N N . HIS A 1 319 ? 28.547 42.281 14.75 1 96.94 319 HIS A N 1
ATOM 2542 C CA . HIS A 1 319 ? 27.531 43.312 14.578 1 96.94 319 HIS A CA 1
ATOM 2543 C C . HIS A 1 319 ? 26.75 43.562 15.867 1 96.94 319 HIS A C 1
ATOM 2545 O O . HIS A 1 319 ? 25.766 44.281 15.875 1 96.94 319 HIS A O 1
ATOM 2551 N N . LYS A 1 320 ? 27.062 42.781 16.953 1 95.62 320 LYS A N 1
ATOM 2552 C CA . LYS A 1 320 ? 26.5 42.938 18.281 1 95.62 320 LYS A CA 1
ATOM 2553 C C . LYS A 1 320 ? 25.016 42.625 18.297 1 95.62 320 LYS A C 1
ATOM 2555 O O . LYS A 1 320 ? 24.234 43.312 18.969 1 95.62 320 LYS A O 1
ATOM 2560 N N . PHE A 1 321 ? 24.625 41.75 17.469 1 97.75 321 PHE A N 1
ATOM 2561 C CA . PHE A 1 321 ? 23.234 41.312 17.484 1 97.75 321 PHE A CA 1
ATOM 2562 C C . PHE A 1 321 ? 23.016 40.281 18.594 1 97.75 321 PHE A C 1
ATOM 2564 O O . PHE A 1 321 ? 23.875 39.438 18.844 1 97.75 321 PHE A O 1
ATOM 2571 N N . PRO A 1 322 ? 21.906 40.438 19.328 1 96.88 322 PRO A N 1
ATOM 2572 C CA . PRO A 1 322 ? 21.578 39.406 20.312 1 96.88 322 PRO A CA 1
ATOM 2573 C C . PRO A 1 322 ? 21.188 38.062 19.656 1 96.88 322 PRO A C 1
ATOM 2575 O O . PRO A 1 322 ? 20.844 38.031 18.469 1 96.88 322 PRO A O 1
ATOM 2578 N N . ALA A 1 323 ? 21.344 36.969 20.391 1 97 323 ALA A N 1
ATOM 2579 C CA . ALA A 1 323 ? 21.016 35.656 19.891 1 97 323 ALA A CA 1
ATOM 2580 C C . ALA A 1 323 ? 20.625 34.719 21.031 1 97 323 ALA A C 1
ATOM 2582 O O . ALA A 1 323 ? 21.312 34.656 22.062 1 97 323 ALA A O 1
ATOM 2583 N N . ALA A 1 324 ? 19.5 34.094 20.844 1 95.62 324 ALA A N 1
ATOM 2584 C CA . ALA A 1 324 ? 19.094 33.094 21.812 1 95.62 324 ALA A CA 1
ATOM 2585 C C . ALA A 1 324 ? 19.562 31.703 21.406 1 95.62 324 ALA A C 1
ATOM 2587 O O . ALA A 1 324 ? 19.797 30.844 22.25 1 95.62 324 ALA A O 1
ATOM 2588 N N . GLN A 1 325 ? 19.703 31.516 20.125 1 97 325 GLN A N 1
ATOM 2589 C CA . GLN A 1 325 ? 19.953 30.188 19.594 1 97 325 GLN A CA 1
ATOM 2590 C C . GLN A 1 325 ? 20.5 30.25 18.156 1 97 325 GLN A C 1
ATOM 2592 O O . GLN A 1 325 ? 20.094 31.125 17.375 1 97 325 GLN A O 1
ATOM 2597 N N . LEU A 1 326 ? 21.516 29.438 17.891 1 98.69 326 LEU A N 1
ATOM 2598 C CA . LEU A 1 326 ? 22 29.219 16.531 1 98.69 326 LEU A CA 1
ATOM 2599 C C . LEU A 1 326 ? 21.594 27.844 16.016 1 98.69 326 LEU A C 1
ATOM 2601 O O . LEU A 1 326 ? 21.891 26.828 16.641 1 98.69 326 LEU A O 1
ATOM 2605 N N . GLU A 1 327 ? 20.891 27.812 14.898 1 98.5 327 GLU A N 1
ATOM 2606 C CA . GLU A 1 327 ? 20.344 26.562 14.352 1 98.5 327 GLU A CA 1
ATOM 2607 C C . GLU A 1 327 ? 21.141 26.109 13.125 1 98.5 327 GLU A C 1
ATOM 2609 O O . GLU A 1 327 ? 21.156 26.812 12.102 1 98.5 327 GLU A O 1
ATOM 2614 N N . ILE A 1 328 ? 21.781 24.984 13.234 1 98.69 328 ILE A N 1
ATOM 2615 C CA . ILE A 1 328 ? 22.438 24.359 12.078 1 98.69 328 ILE A CA 1
ATOM 2616 C C . ILE A 1 328 ? 21.406 23.547 11.289 1 98.69 328 ILE A C 1
ATOM 2618 O O . ILE A 1 328 ? 20.906 22.531 11.781 1 98.69 328 ILE A O 1
ATOM 2622 N N . ASP A 1 329 ? 21.203 23.922 10.125 1 97.12 329 ASP A N 1
ATOM 2623 C CA . ASP A 1 329 ? 20.078 23.375 9.367 1 97.12 329 ASP A CA 1
ATOM 2624 C C . ASP A 1 329 ? 20.547 22.297 8.391 1 97.12 329 ASP A C 1
ATOM 2626 O O . ASP A 1 329 ? 21.5 21.562 8.672 1 97.12 329 ASP A O 1
ATOM 2630 N N . ASP A 1 330 ? 19.938 22.016 7.332 1 94.94 330 ASP A N 1
ATOM 2631 C CA . ASP A 1 330 ? 19.906 20.859 6.441 1 94.94 330 ASP A CA 1
ATOM 2632 C C . ASP A 1 330 ? 21.328 20.453 6.035 1 94.94 330 ASP A C 1
ATOM 2634 O O . ASP A 1 330 ? 22.219 21.297 5.914 1 94.94 330 ASP A O 1
ATOM 2638 N N . ARG A 1 331 ? 21.547 19.203 5.91 1 95.69 331 ARG A N 1
ATOM 2639 C CA . ARG A 1 331 ? 22.672 18.484 5.336 1 95.69 331 ARG A CA 1
ATOM 2640 C C . ARG A 1 331 ? 23.906 18.578 6.234 1 95.69 331 ARG A C 1
ATOM 2642 O O . ARG A 1 331 ? 25.016 18.719 5.746 1 95.69 331 ARG A O 1
ATOM 2649 N N . TRP A 1 332 ? 23.641 18.609 7.535 1 97.94 332 TRP A N 1
ATOM 2650 C CA . TRP A 1 332 ? 24.734 18.516 8.5 1 97.94 332 TRP A CA 1
ATOM 2651 C C . TRP A 1 332 ? 25.141 17.062 8.703 1 97.94 332 TRP A C 1
ATOM 2653 O O . TRP A 1 332 ? 26.188 16.781 9.305 1 97.94 332 TRP A O 1
ATOM 2663 N N . THR A 1 333 ? 24.391 16.062 8.18 1 97.56 333 THR A N 1
ATOM 2664 C CA . THR A 1 333 ? 24.641 14.633 8.234 1 97.56 333 THR A CA 1
ATOM 2665 C C . THR A 1 333 ? 24.938 14.078 6.844 1 97.56 333 THR A C 1
ATOM 2667 O O . THR A 1 333 ? 24.625 14.719 5.84 1 97.56 333 THR A O 1
ATOM 2670 N N . VAL A 1 334 ? 25.578 12.906 6.742 1 96.56 334 VAL A N 1
ATOM 2671 C CA . VAL A 1 334 ? 25.875 12.297 5.449 1 96.56 334 VAL A CA 1
ATOM 2672 C C . VAL A 1 334 ? 24.578 11.727 4.848 1 96.56 334 VAL A C 1
ATOM 2674 O O . VAL A 1 334 ? 24.125 12.188 3.799 1 96.56 334 VAL A O 1
ATOM 2677 N N . ASN A 1 335 ? 24.016 10.719 5.516 1 97.19 335 ASN A N 1
ATOM 2678 C CA . ASN A 1 335 ? 22.734 10.164 5.125 1 97.19 335 ASN A CA 1
ATOM 2679 C C . ASN A 1 335 ? 21.625 10.609 6.078 1 97.19 335 ASN A C 1
ATOM 2681 O O . ASN A 1 335 ? 21.797 10.602 7.297 1 97.19 335 ASN A O 1
ATOM 2685 N N . TYR A 1 336 ? 20.547 11.086 5.465 1 97.81 336 TYR A N 1
ATOM 2686 C CA . TYR A 1 336 ? 19.422 11.5 6.289 1 97.81 336 TYR A CA 1
ATOM 2687 C C . TYR A 1 336 ? 18.938 10.359 7.184 1 97.81 336 TYR A C 1
ATOM 2689 O O . TYR A 1 336 ? 18.812 9.219 6.727 1 97.81 336 TYR A O 1
ATOM 2697 N N . GLY A 1 337 ? 18.734 10.617 8.438 1 97.06 337 GLY A N 1
ATOM 2698 C CA . GLY A 1 337 ? 18.312 9.617 9.406 1 97.06 337 GLY A CA 1
ATOM 2699 C C . GLY A 1 337 ? 19.422 9.148 10.32 1 97.06 337 GLY A C 1
ATOM 2700 O O . GLY A 1 337 ? 19.172 8.633 11.406 1 97.06 337 GLY A O 1
ATOM 2701 N N . ASP A 1 338 ? 20.641 9.242 9.898 1 97.5 338 ASP A N 1
ATOM 2702 C CA . ASP A 1 338 ? 21.75 8.766 10.727 1 97.5 338 ASP A CA 1
ATOM 2703 C C . ASP A 1 338 ? 21.938 9.633 11.961 1 97.5 338 ASP A C 1
ATOM 2705 O O . ASP A 1 338 ? 22.344 9.148 13.016 1 97.5 338 ASP A O 1
ATOM 2709 N N . LEU A 1 339 ? 21.641 10.922 11.812 1 97.31 339 LEU A N 1
ATOM 2710 C CA . LEU A 1 339 ? 21.703 11.891 12.898 1 97.31 339 LEU A CA 1
ATOM 2711 C C . LEU A 1 339 ? 23.078 11.891 13.555 1 97.31 339 LEU A C 1
ATOM 2713 O O . LEU A 1 339 ? 23.188 11.75 14.773 1 97.31 339 LEU A O 1
ATOM 2717 N N . ASP A 1 340 ? 24.031 12.023 12.781 1 97.19 340 ASP A N 1
ATOM 2718 C CA . ASP A 1 340 ? 25.406 12.273 13.172 1 97.19 340 ASP A CA 1
ATOM 2719 C C . ASP A 1 340 ? 26.109 13.18 12.164 1 97.19 340 ASP A C 1
ATOM 2721 O O . ASP A 1 340 ? 25.75 13.195 10.984 1 97.19 340 ASP A O 1
ATOM 2725 N N . PHE A 1 341 ? 27.109 13.93 12.641 1 98.38 341 PHE A N 1
ATOM 2726 C CA . PHE A 1 341 ? 27.719 14.953 11.805 1 98.38 341 PHE A CA 1
ATOM 2727 C C . PHE A 1 341 ? 28.5 14.328 10.664 1 98.38 341 PHE A C 1
ATOM 2729 O O . PHE A 1 341 ? 29.141 13.289 10.844 1 98.38 341 PHE A O 1
ATOM 2736 N N . ASP A 1 342 ? 28.375 14.891 9.5 1 98.06 342 ASP A N 1
ATOM 2737 C CA . ASP A 1 342 ? 29.25 14.57 8.375 1 98.06 342 ASP A CA 1
ATOM 2738 C C . ASP A 1 342 ? 30.688 15 8.656 1 98.06 342 ASP A C 1
ATOM 2740 O O . ASP A 1 342 ? 31 16.188 8.617 1 98.06 342 ASP A O 1
ATOM 2744 N N . GLU A 1 343 ? 31.594 14.172 8.734 1 97 343 GLU A N 1
ATOM 2745 C CA . GLU A 1 343 ? 32.969 14.477 9.133 1 97 343 GLU A CA 1
ATOM 2746 C C . GLU A 1 343 ? 33.688 15.273 8.047 1 97 343 GLU A C 1
ATOM 2748 O O . GLU A 1 343 ? 34.625 16.031 8.344 1 97 343 GLU A O 1
ATOM 2753 N N . ALA A 1 344 ? 33.281 15.086 6.867 1 97.62 344 ALA A N 1
ATOM 2754 C CA . ALA A 1 344 ? 33.875 15.836 5.773 1 97.62 344 ALA A CA 1
ATOM 2755 C C . ALA A 1 344 ? 33.531 17.312 5.852 1 97.62 344 ALA A C 1
ATOM 2757 O O . ALA A 1 344 ? 34.344 18.188 5.551 1 97.62 344 ALA A O 1
ATOM 2758 N N . LYS A 1 345 ? 32.312 17.656 6.324 1 97.94 345 LYS A N 1
ATOM 2759 C CA . LYS A 1 345 ? 31.844 19.031 6.422 1 97.94 345 LYS A CA 1
ATOM 2760 C C . LYS A 1 345 ? 32.156 19.625 7.789 1 97.94 345 LYS A C 1
ATOM 2762 O O . LYS A 1 345 ? 32.375 20.828 7.91 1 97.94 345 LYS A O 1
ATOM 2767 N N . PHE A 1 346 ? 32.125 18.75 8.758 1 98.62 346 PHE A N 1
ATOM 2768 C CA . PHE A 1 346 ? 32.344 19.141 10.141 1 98.62 346 PHE A CA 1
ATOM 2769 C C . PHE A 1 346 ? 33.469 18.297 10.766 1 98.62 346 PHE A C 1
ATOM 2771 O O . PHE A 1 346 ? 33.188 17.391 11.547 1 98.62 346 PHE A O 1
ATOM 2778 N N . PRO A 1 347 ? 34.656 18.672 10.609 1 98 347 PRO A N 1
ATOM 2779 C CA . PRO A 1 347 ? 35.781 17.828 11.039 1 98 347 PRO A CA 1
ATOM 2780 C C . PRO A 1 347 ? 35.875 17.719 12.562 1 98 347 PRO A C 1
ATOM 2782 O O . PRO A 1 347 ? 36.375 16.719 13.078 1 98 347 PRO A O 1
ATOM 2785 N N . ASP A 1 348 ? 35.406 18.781 13.289 1 98.19 348 ASP A N 1
ATOM 2786 C CA . ASP A 1 348 ? 35.406 18.719 14.75 1 98.19 348 ASP A CA 1
ATOM 2787 C C . ASP A 1 348 ? 34.156 19.375 15.336 1 98.19 348 ASP A C 1
ATOM 2789 O O . ASP A 1 348 ? 34.25 20.453 15.938 1 98.19 348 ASP A O 1
ATOM 2793 N N . PRO A 1 349 ? 33.094 18.625 15.297 1 98.31 349 PRO A N 1
ATOM 2794 C CA . PRO A 1 349 ? 31.828 19.219 15.758 1 98.31 349 PRO A CA 1
ATOM 2795 C C . PRO A 1 349 ? 31.828 19.516 17.25 1 98.31 349 PRO A C 1
ATOM 2797 O O . PRO A 1 349 ? 31.188 20.469 17.688 1 98.31 349 PRO A O 1
ATOM 2800 N N . LYS A 1 350 ? 32.5 18.719 18 1 98.12 350 LYS A N 1
ATOM 2801 C CA . LYS A 1 350 ? 32.594 18.953 19.438 1 98.12 350 LYS A CA 1
ATOM 2802 C C . LYS A 1 350 ? 33.25 20.297 19.734 1 98.12 350 LYS A C 1
ATOM 2804 O O . LYS A 1 350 ? 32.719 21.078 20.547 1 98.12 350 LYS A O 1
ATOM 2809 N N . GLN A 1 351 ? 34.375 20.547 19.078 1 98.31 351 GLN A N 1
ATOM 2810 C CA . GLN A 1 351 ? 35.031 21.828 19.266 1 98.31 351 GLN A CA 1
ATOM 2811 C C . GLN A 1 351 ? 34.188 22.984 18.719 1 98.31 351 GLN A C 1
ATOM 2813 O O . GLN A 1 351 ? 34.188 24.078 19.281 1 98.31 351 GLN A O 1
ATOM 2818 N N . MET A 1 352 ? 33.562 22.797 17.625 1 98.62 352 MET A N 1
ATOM 2819 C CA . MET A 1 352 ? 32.719 23.828 17.031 1 98.62 352 MET A CA 1
ATOM 2820 C C . MET A 1 352 ? 31.641 24.25 18.016 1 98.62 352 MET A C 1
ATOM 2822 O O . MET A 1 352 ? 31.469 25.453 18.281 1 98.62 352 MET A O 1
ATOM 2826 N N . VAL A 1 353 ? 30.969 23.297 18.609 1 98.75 353 VAL A N 1
ATOM 2827 C CA . VAL A 1 353 ? 29.844 23.609 19.5 1 98.75 353 VAL A CA 1
ATOM 2828 C C . VAL A 1 353 ? 30.359 24.25 20.781 1 98.75 353 VAL A C 1
ATOM 2830 O O . VAL A 1 353 ? 29.75 25.188 21.297 1 98.75 353 VAL A O 1
ATOM 2833 N N . ALA A 1 354 ? 31.469 23.766 21.234 1 98.44 354 ALA A N 1
ATOM 2834 C CA . ALA A 1 354 ? 32.094 24.375 22.406 1 98.44 354 ALA A CA 1
ATOM 2835 C C . ALA A 1 354 ? 32.406 25.844 22.156 1 98.44 354 ALA A C 1
ATOM 2837 O O . ALA A 1 354 ? 32.188 26.688 23.016 1 98.44 354 ALA A O 1
ATOM 2838 N N . SER A 1 355 ? 32.969 26.094 21.016 1 98.44 355 SER A N 1
ATOM 2839 C CA . SER A 1 355 ? 33.312 27.469 20.641 1 98.44 355 SER A CA 1
ATOM 2840 C C . SER A 1 355 ? 32.062 28.328 20.531 1 98.44 355 SER A C 1
ATOM 2842 O O . SER A 1 355 ? 32.094 29.5 20.938 1 98.44 355 SER A O 1
ATOM 2844 N N . LEU A 1 356 ? 31.062 27.828 19.984 1 98.75 356 LEU A N 1
ATOM 2845 C CA . LEU A 1 356 ? 29.797 28.547 19.844 1 98.75 356 LEU A CA 1
ATOM 2846 C C . LEU A 1 356 ? 29.203 28.844 21.219 1 98.75 356 LEU A C 1
ATOM 2848 O O . LEU A 1 356 ? 28.672 29.938 21.453 1 98.75 356 LEU A O 1
ATOM 2852 N N . ASN A 1 357 ? 29.297 27.844 22.109 1 98.19 357 ASN A N 1
ATOM 2853 C CA . ASN A 1 357 ? 28.812 28.047 23.469 1 98.19 357 ASN A CA 1
ATOM 2854 C C . ASN A 1 357 ? 29.578 29.172 24.172 1 98.19 357 ASN A C 1
ATOM 2856 O O . ASN A 1 357 ? 28.984 29.984 24.875 1 98.19 357 ASN A O 1
ATOM 2860 N N . LYS A 1 358 ? 30.828 29.141 23.984 1 97.75 358 LYS A N 1
ATOM 2861 C CA . LYS A 1 358 ? 31.656 30.172 24.578 1 97.75 358 LYS A CA 1
ATOM 2862 C C . LYS A 1 358 ? 31.266 31.562 24.062 1 97.75 358 LYS A C 1
ATOM 2864 O O . LYS A 1 358 ? 31.344 32.531 24.812 1 97.75 358 LYS A O 1
ATOM 2869 N N . LYS A 1 359 ? 30.812 31.578 22.859 1 97.25 359 LYS A N 1
ATOM 2870 C CA . LYS A 1 359 ? 30.375 32.844 22.25 1 97.25 359 LYS A CA 1
ATOM 2871 C C . LYS A 1 359 ? 28.953 33.188 22.672 1 97.25 359 LYS A C 1
ATOM 2873 O O . LYS A 1 359 ? 28.422 34.219 22.281 1 97.25 359 LYS A O 1
ATOM 2878 N N . GLY A 1 360 ? 28.344 32.281 23.422 1 96.5 360 GLY A N 1
ATOM 2879 C CA . GLY A 1 360 ? 27.047 32.594 24 1 96.5 360 GLY A CA 1
ATOM 2880 C C . GLY A 1 360 ? 25.891 32 23.234 1 96.5 360 GLY A C 1
ATOM 2881 O O . GLY A 1 360 ? 24.734 32.344 23.469 1 96.5 360 GLY A O 1
ATOM 2882 N N . PHE A 1 361 ? 26.094 31.109 22.312 1 97.88 361 PHE A N 1
ATOM 2883 C CA . PHE A 1 361 ? 25.031 30.531 21.516 1 97.88 361 PHE A CA 1
ATOM 2884 C C . PHE A 1 361 ? 24.609 29.188 22.062 1 97.88 361 PHE A C 1
ATOM 2886 O O . PHE A 1 361 ? 25.453 28.328 22.344 1 97.88 361 PHE A O 1
ATOM 2893 N N . ALA A 1 362 ? 23.297 29.016 22.312 1 98.19 362 ALA A N 1
ATOM 2894 C CA . ALA A 1 362 ? 22.75 27.656 22.297 1 98.19 362 ALA A CA 1
ATOM 2895 C C . ALA A 1 362 ? 22.672 27.125 20.875 1 98.19 362 ALA A C 1
ATOM 2897 O O . ALA A 1 362 ? 22.344 27.859 19.938 1 98.19 362 ALA A O 1
ATOM 2898 N N . VAL A 1 363 ? 22.969 25.828 20.656 1 98.69 363 VAL A N 1
ATOM 2899 C CA . VAL A 1 363 ? 23.031 25.297 19.312 1 98.69 363 VAL A CA 1
ATOM 2900 C C . VAL A 1 363 ? 21.938 24.25 19.109 1 98.69 363 VAL A C 1
ATOM 2902 O O . VAL A 1 363 ? 21.766 23.359 19.953 1 98.69 363 VAL A O 1
ATOM 2905 N N . SER A 1 364 ? 21.172 24.359 18.094 1 98.5 364 SER A N 1
ATOM 2906 C CA . SER A 1 364 ? 20.156 23.375 17.75 1 98.5 364 SER A CA 1
ATOM 2907 C C . SER A 1 364 ? 20.406 22.797 16.359 1 98.5 364 SER A C 1
ATOM 2909 O O . SER A 1 364 ? 21.062 23.422 15.531 1 98.5 364 SER A O 1
ATOM 2911 N N . LEU A 1 365 ? 19.922 21.547 16.094 1 98.75 365 LEU A N 1
ATOM 2912 C CA . LEU A 1 365 ? 20.094 20.859 14.82 1 98.75 365 LEU A CA 1
ATOM 2913 C C . LEU A 1 365 ? 18.734 20.578 14.172 1 98.75 365 LEU A C 1
ATOM 2915 O O . LEU A 1 365 ? 17.766 20.25 14.867 1 98.75 365 LEU A O 1
ATOM 2919 N N . TRP A 1 366 ? 18.734 20.703 12.852 1 98.56 366 TRP A N 1
ATOM 2920 C CA . TRP A 1 366 ? 17.562 20.359 12.062 1 98.56 366 TRP A CA 1
ATOM 2921 C C . TRP A 1 366 ? 17.344 18.844 12.008 1 98.56 366 TRP A C 1
ATOM 2923 O O . TRP A 1 366 ? 18.297 18.094 11.781 1 98.56 366 TRP A O 1
ATOM 2933 N N . THR A 1 367 ? 16.109 18.391 12.25 1 98.5 367 THR A N 1
ATOM 2934 C CA . THR A 1 367 ? 15.781 16.969 12.203 1 98.5 367 THR A CA 1
ATOM 2935 C C . THR A 1 367 ? 14.469 16.734 11.469 1 98.5 367 THR A C 1
ATOM 2937 O O . THR A 1 367 ? 13.711 17.672 11.227 1 98.5 367 THR A O 1
ATOM 2940 N N . HIS A 1 368 ? 14.203 15.484 11.031 1 98.56 368 HIS A N 1
ATOM 2941 C CA . HIS A 1 368 ? 13.047 15.031 10.266 1 98.56 368 HIS A CA 1
ATOM 2942 C C . HIS A 1 368 ? 12.805 13.539 10.461 1 98.56 368 HIS A C 1
ATOM 2944 O O . HIS A 1 368 ? 13.664 12.836 10.992 1 98.56 368 HIS A O 1
ATOM 2950 N N . PRO A 1 369 ? 11.672 13.008 10.062 1 98.75 369 PRO A N 1
ATOM 2951 C CA . PRO A 1 369 ? 11.344 11.609 10.359 1 98.75 369 PRO A CA 1
ATOM 2952 C C . PRO A 1 369 ? 11.75 10.656 9.242 1 98.75 369 PRO A C 1
ATOM 2954 O O . PRO A 1 369 ? 11.43 9.461 9.297 1 98.75 369 PRO A O 1
ATOM 2957 N N . PHE A 1 370 ? 12.453 11.055 8.258 1 98.62 370 PHE A N 1
ATOM 2958 C CA . PHE A 1 370 ? 12.766 10.242 7.09 1 98.62 370 PHE A CA 1
ATOM 2959 C C . PHE A 1 370 ? 14.109 9.547 7.254 1 98.62 370 PHE A C 1
ATOM 2961 O O . PHE A 1 370 ? 15.023 10.094 7.875 1 98.62 370 PHE A O 1
ATOM 2968 N N . LEU A 1 371 ? 14.266 8.383 6.738 1 98.56 371 LEU A N 1
ATOM 2969 C CA . LEU A 1 371 ? 15.523 7.637 6.711 1 98.56 371 LEU A CA 1
ATOM 2970 C C . LEU A 1 371 ? 15.914 7.289 5.281 1 98.56 371 LEU A C 1
ATOM 2972 O O . LEU A 1 371 ? 15.164 6.609 4.574 1 98.56 371 LEU A O 1
ATOM 2976 N N . SER A 1 372 ? 17.078 7.723 4.895 1 97.25 372 SER A N 1
ATOM 2977 C CA . SER A 1 372 ? 17.609 7.324 3.602 1 97.25 372 SER A CA 1
ATOM 2978 C C . SER A 1 372 ? 17.828 5.816 3.535 1 97.25 372 SER A C 1
ATOM 2980 O O . SER A 1 372 ? 18.281 5.207 4.504 1 97.25 372 SER A O 1
ATOM 2982 N N . LEU A 1 373 ? 17.562 5.219 2.391 1 94.25 373 LEU A N 1
ATOM 2983 C CA . LEU A 1 373 ? 17.688 3.773 2.236 1 94.25 373 LEU A CA 1
ATOM 2984 C C . LEU A 1 373 ? 19.156 3.354 2.322 1 94.25 373 LEU A C 1
ATOM 2986 O O . LEU A 1 373 ? 19.453 2.18 2.555 1 94.25 373 LEU A O 1
ATOM 2990 N N . SER A 1 374 ? 20.031 4.25 2.141 1 92.94 374 SER A N 1
ATOM 2991 C CA . SER A 1 374 ? 21.469 3.975 2.195 1 92.94 374 SER A CA 1
ATOM 2992 C C . SER A 1 374 ? 22.016 4.215 3.596 1 92.94 374 SER A C 1
ATOM 2994 O O . SER A 1 374 ? 23.203 3.984 3.848 1 92.94 374 SER A O 1
ATOM 2996 N N . SER A 1 375 ? 21.203 4.68 4.555 1 96.62 375 SER A N 1
ATOM 2997 C CA . SER A 1 375 ? 21.688 5.07 5.875 1 96.62 375 SER A CA 1
ATOM 2998 C C . SER A 1 375 ? 21.875 3.854 6.777 1 96.62 375 SER A C 1
ATOM 3000 O O . SER A 1 375 ? 21.219 2.828 6.586 1 96.62 375 SER A O 1
ATOM 3002 N N . ALA A 1 376 ? 22.812 3.947 7.734 1 97.06 376 ALA A N 1
ATOM 3003 C CA . ALA A 1 376 ? 22.969 2.926 8.766 1 97.06 376 ALA A CA 1
ATOM 3004 C C . ALA A 1 376 ? 21.719 2.842 9.641 1 97.06 376 ALA A C 1
ATOM 3006 O O . ALA A 1 376 ? 21.328 1.756 10.086 1 97.06 376 ALA A O 1
ATOM 3007 N N . SER A 1 377 ? 21.125 3.975 9.828 1 97.88 377 SER A N 1
ATOM 3008 C CA . SER A 1 377 ? 19.906 4.023 10.625 1 97.88 377 SER A CA 1
ATOM 3009 C C . SER A 1 377 ? 18.781 3.221 9.977 1 97.88 377 SER A C 1
ATOM 3011 O O . SER A 1 377 ? 18 2.561 10.664 1 97.88 377 SER A O 1
ATOM 3013 N N . PHE A 1 378 ? 18.703 3.242 8.633 1 97.75 378 PHE A N 1
ATOM 3014 C CA . PHE A 1 378 ? 17.672 2.473 7.941 1 97.75 378 PHE A CA 1
ATOM 3015 C C . PHE A 1 378 ? 17.875 0.979 8.164 1 97.75 378 PHE A C 1
ATOM 3017 O O . PHE A 1 378 ? 16.922 0.253 8.445 1 97.75 378 PHE A O 1
ATOM 3024 N N . LYS A 1 379 ? 19.031 0.559 7.992 1 96 379 LYS A N 1
ATOM 3025 C CA . LYS A 1 379 ? 19.344 -0.856 8.188 1 96 379 LYS A CA 1
ATOM 3026 C C . LYS A 1 379 ? 18.922 -1.325 9.578 1 96 379 LYS A C 1
ATOM 3028 O O . LYS A 1 379 ? 18.281 -2.371 9.719 1 96 379 LYS A O 1
ATOM 3033 N N . GLU A 1 380 ? 19.312 -0.534 10.578 1 97.56 380 GLU A N 1
ATOM 3034 C CA . GLU A 1 380 ? 18.953 -0.86 11.961 1 97.56 380 GLU A CA 1
ATOM 3035 C C . GLU A 1 380 ? 17.438 -0.821 12.164 1 97.56 380 GLU A C 1
ATOM 3037 O O . GLU A 1 380 ? 16.859 -1.718 12.781 1 97.56 380 GLU A O 1
ATOM 3042 N N . ALA A 1 381 ? 16.797 0.226 11.625 1 98.19 381 ALA A N 1
ATOM 3043 C CA . ALA A 1 381 ? 15.352 0.408 11.789 1 98.19 381 ALA A CA 1
ATOM 3044 C C . ALA A 1 381 ? 14.578 -0.708 11.094 1 98.19 381 ALA A C 1
ATOM 3046 O O . ALA A 1 381 ? 13.539 -1.153 11.586 1 98.19 381 ALA A O 1
ATOM 3047 N N . MET A 1 382 ? 15.031 -1.099 9.93 1 95.56 382 MET A N 1
ATOM 3048 C CA . MET A 1 382 ? 14.398 -2.191 9.195 1 95.56 382 MET A CA 1
ATOM 3049 C C . MET A 1 382 ? 14.477 -3.494 9.984 1 95.56 382 MET A C 1
ATOM 3051 O O . MET A 1 382 ? 13.492 -4.238 10.055 1 95.56 382 MET A O 1
ATOM 3055 N N . HIS A 1 383 ? 15.625 -3.742 10.578 1 94.81 383 HIS A N 1
ATOM 3056 C CA . HIS A 1 383 ? 15.836 -4.969 11.336 1 94.81 383 HIS A CA 1
ATOM 3057 C C . HIS A 1 383 ? 14.883 -5.055 12.523 1 94.81 383 HIS A C 1
ATOM 3059 O O . HIS A 1 383 ? 14.359 -6.129 12.828 1 94.81 383 HIS A O 1
ATOM 3065 N N . HIS A 1 384 ? 14.625 -3.879 13.125 1 96.62 384 HIS A N 1
ATOM 3066 C CA . HIS A 1 384 ? 13.805 -3.865 14.328 1 96.62 384 HIS A CA 1
ATOM 3067 C C . HIS A 1 384 ? 12.375 -3.434 14.023 1 96.62 384 HIS A C 1
ATOM 3069 O O . HIS A 1 384 ? 11.547 -3.332 14.93 1 96.62 384 HIS A O 1
ATOM 3075 N N . LYS A 1 385 ? 12.07 -3.072 12.75 1 95.88 385 LYS A N 1
ATOM 3076 C CA . LYS A 1 385 ? 10.758 -2.623 12.281 1 95.88 385 LYS A CA 1
ATOM 3077 C C . LYS A 1 385 ? 10.352 -1.315 12.961 1 95.88 385 LYS A C 1
ATOM 3079 O O . LYS A 1 385 ? 9.234 -1.191 13.469 1 95.88 385 LYS A O 1
ATOM 3084 N N . TYR A 1 386 ? 11.32 -0.349 13.023 1 98.62 386 TYR A N 1
ATOM 3085 C CA . TYR A 1 386 ? 11.078 0.97 13.594 1 98.62 386 TYR A CA 1
ATOM 3086 C C . TYR A 1 386 ? 10.539 1.935 12.547 1 98.62 386 TYR A C 1
ATOM 3088 O O . TYR A 1 386 ? 10.484 3.145 12.773 1 98.62 386 TYR A O 1
ATOM 3096 N N . ILE A 1 387 ? 10.203 1.433 11.328 1 98.44 387 ILE A N 1
ATOM 3097 C CA . ILE A 1 387 ? 9.742 2.27 10.234 1 98.44 387 ILE A CA 1
ATOM 3098 C C . ILE A 1 387 ? 8.328 1.846 9.82 1 98.44 387 ILE A C 1
ATOM 3100 O O . ILE A 1 387 ? 7.887 0.744 10.156 1 98.44 387 ILE A O 1
ATOM 3104 N N . VAL A 1 388 ? 7.594 2.719 9.141 1 97.94 388 VAL A N 1
ATOM 3105 C CA . VAL A 1 388 ? 6.27 2.41 8.617 1 97.94 388 VAL A CA 1
ATOM 3106 C C . VAL A 1 388 ? 6.379 1.347 7.527 1 97.94 388 VAL A C 1
ATOM 3108 O O . VAL A 1 388 ? 7.113 1.521 6.555 1 97.94 388 VAL A O 1
ATOM 3111 N N . MET A 1 389 ? 5.66 0.301 7.746 1 95.94 389 MET A N 1
ATOM 3112 C CA . MET A 1 389 ? 5.703 -0.829 6.824 1 95.94 389 MET A CA 1
ATOM 3113 C C . MET A 1 389 ? 4.547 -0.767 5.832 1 95.94 389 MET A C 1
ATOM 3115 O O . MET A 1 389 ? 3.598 -0.004 6.023 1 95.94 389 MET A O 1
ATOM 3119 N N . ALA A 1 390 ? 4.715 -1.514 4.746 1 92.75 390 ALA A N 1
ATOM 3120 C CA . ALA A 1 390 ? 3.631 -1.631 3.775 1 92.75 390 ALA A CA 1
ATOM 3121 C C . ALA A 1 390 ? 2.633 -2.707 4.195 1 92.75 390 ALA A C 1
ATOM 3123 O O . ALA A 1 390 ? 3.025 -3.775 4.672 1 92.75 390 ALA A O 1
ATOM 3124 N N . ARG A 1 391 ? 1.364 -2.441 4.008 1 89.25 391 ARG A N 1
ATOM 3125 C CA . ARG A 1 391 ? 0.315 -3.383 4.387 1 89.25 391 ARG A CA 1
ATOM 3126 C C . ARG A 1 391 ? 0.488 -4.715 3.662 1 89.25 391 ARG A C 1
ATOM 3128 O O . ARG A 1 391 ? 0.701 -4.746 2.447 1 89.25 391 ARG A O 1
ATOM 3135 N N . GLY A 1 392 ? 0.41 -5.809 4.445 1 82.56 392 GLY A N 1
ATOM 3136 C CA . GLY A 1 392 ? 0.46 -7.145 3.877 1 82.56 392 GLY A CA 1
ATOM 3137 C C . GLY A 1 392 ? 1.853 -7.555 3.432 1 82.56 392 GLY A C 1
ATOM 3138 O O . GLY A 1 392 ? 2.014 -8.531 2.695 1 82.56 392 GLY A O 1
ATOM 3139 N N . SER A 1 393 ? 2.857 -6.719 3.828 1 85.44 393 SER A N 1
ATOM 3140 C CA . SER A 1 393 ? 4.215 -6.984 3.363 1 85.44 393 SER A CA 1
ATOM 3141 C C . SER A 1 393 ? 5.23 -6.793 4.48 1 85.44 393 SER A C 1
ATOM 3143 O O . SER A 1 393 ? 4.922 -6.195 5.516 1 85.44 393 SER A O 1
ATOM 3145 N N . ASP A 1 394 ? 6.395 -7.336 4.246 1 87.12 394 ASP A N 1
ATOM 3146 C CA . ASP A 1 394 ? 7.5 -7.133 5.176 1 87.12 394 ASP A CA 1
ATOM 3147 C C . ASP A 1 394 ? 8.492 -6.105 4.633 1 87.12 394 ASP A C 1
ATOM 3149 O O . ASP A 1 394 ? 9.664 -6.109 5.008 1 87.12 394 ASP A O 1
ATOM 3153 N N . THR A 1 395 ? 8.039 -5.309 3.729 1 93.06 395 THR A N 1
ATOM 3154 C CA . THR A 1 395 ? 8.844 -4.227 3.174 1 93.06 395 THR A CA 1
ATOM 3155 C C . THR A 1 395 ? 8.328 -2.873 3.648 1 93.06 395 THR A C 1
ATOM 3157 O O . THR A 1 395 ? 7.172 -2.754 4.07 1 93.06 395 THR A O 1
ATOM 3160 N N . PRO A 1 396 ? 9.203 -1.914 3.662 1 95.19 396 PRO A N 1
ATOM 3161 C CA . PRO A 1 396 ? 8.734 -0.591 4.086 1 95.19 396 PRO A CA 1
ATOM 3162 C C . PRO A 1 396 ? 7.797 0.058 3.074 1 95.19 396 PRO A C 1
ATOM 3164 O O . PRO A 1 396 ? 7.887 -0.222 1.876 1 95.19 396 PRO A O 1
ATOM 3167 N N . ALA A 1 397 ? 6.828 0.816 3.535 1 95.31 397 ALA A N 1
ATOM 3168 C CA . ALA A 1 397 ? 6.102 1.76 2.688 1 95.31 397 ALA A CA 1
ATOM 3169 C C . ALA A 1 397 ? 6.926 3.023 2.449 1 95.31 397 ALA A C 1
ATOM 3171 O O . ALA A 1 397 ? 7.152 3.809 3.373 1 95.31 397 ALA A O 1
ATOM 3172 N N . LEU A 1 398 ? 7.371 3.277 1.279 1 95.69 398 LEU A N 1
ATOM 3173 C CA . LEU A 1 398 ? 8.305 4.355 0.99 1 95.69 398 LEU A CA 1
ATOM 3174 C C . LEU A 1 398 ? 7.57 5.676 0.783 1 95.69 398 LEU A C 1
ATOM 3176 O O . LEU A 1 398 ? 6.383 5.684 0.449 1 95.69 398 LEU A O 1
ATOM 3180 N N . VAL A 1 399 ? 8.289 6.742 1.009 1 95.62 399 VAL A N 1
ATOM 3181 C CA . VAL A 1 399 ? 7.719 8.078 0.875 1 95.62 399 VAL A CA 1
ATOM 3182 C C . VAL A 1 399 ? 8.711 8.992 0.148 1 95.62 399 VAL A C 1
ATOM 3184 O O . VAL A 1 399 ? 9.922 8.844 0.3 1 95.62 399 VAL A O 1
ATOM 3187 N N . ARG A 1 400 ? 8.164 9.867 -0.655 1 93.5 400 ARG A N 1
ATOM 3188 C CA . ARG A 1 400 ? 8.953 10.93 -1.28 1 93.5 400 ARG A CA 1
ATOM 3189 C C . ARG A 1 400 ? 8.875 12.219 -0.471 1 93.5 400 ARG A C 1
ATOM 3191 O O . ARG A 1 400 ? 7.809 12.586 0.021 1 93.5 400 ARG A O 1
ATOM 3198 N N . TRP A 1 401 ? 9.969 12.891 -0.305 1 93.81 401 TRP A N 1
ATOM 3199 C CA . TRP A 1 401 ? 10.016 14.211 0.317 1 93.81 401 TRP A CA 1
ATOM 3200 C C . TRP A 1 401 ? 11.008 15.117 -0.402 1 93.81 401 TRP A C 1
ATOM 3202 O O . TRP A 1 401 ? 11.547 14.75 -1.448 1 93.81 401 TRP A O 1
ATOM 3212 N N . TRP A 1 402 ? 11.25 16.312 -0.011 1 89.88 402 TRP A N 1
ATOM 3213 C CA . TRP A 1 402 ? 11.875 17.375 -0.801 1 89.88 402 TRP A CA 1
ATOM 3214 C C . TRP A 1 402 ? 13.352 17.078 -1.03 1 89.88 402 TRP A C 1
ATOM 3216 O O . TRP A 1 402 ? 13.961 17.625 -1.95 1 89.88 402 TRP A O 1
ATOM 3226 N N . ASN A 1 403 ? 13.938 16.125 -0.246 1 92.88 403 ASN A N 1
ATOM 3227 C CA . ASN A 1 403 ? 15.359 15.875 -0.428 1 92.88 403 ASN A CA 1
ATOM 3228 C C . ASN A 1 403 ? 15.617 14.539 -1.105 1 92.88 403 ASN A C 1
ATOM 3230 O O . ASN A 1 403 ? 16.719 14.297 -1.624 1 92.88 403 ASN A O 1
ATOM 3234 N N . GLU A 1 404 ? 14.625 13.641 -0.991 1 92.88 404 GLU A N 1
ATOM 3235 C CA . GLU A 1 404 ? 14.852 12.312 -1.556 1 92.88 404 GLU A CA 1
ATOM 3236 C C . GLU A 1 404 ? 13.578 11.742 -2.16 1 92.88 404 GLU A C 1
ATOM 3238 O O . GLU A 1 404 ? 12.484 11.914 -1.606 1 92.88 404 GLU A O 1
ATOM 3243 N N . ASP A 1 405 ? 13.727 11.023 -3.225 1 88.12 405 ASP A N 1
ATOM 3244 C CA . ASP A 1 405 ? 12.594 10.469 -3.953 1 88.12 405 ASP A CA 1
ATOM 3245 C C . ASP A 1 405 ? 12.023 9.242 -3.234 1 88.12 405 ASP A C 1
ATOM 3247 O O . ASP A 1 405 ? 10.859 8.883 -3.434 1 88.12 405 ASP A O 1
ATOM 3251 N N . MET A 1 406 ? 12.883 8.555 -2.523 1 92.69 406 MET A N 1
ATOM 3252 C CA . MET A 1 406 ? 12.469 7.352 -1.804 1 92.69 406 MET A CA 1
ATOM 3253 C C . MET A 1 406 ? 13.117 7.289 -0.425 1 92.69 406 MET A C 1
ATOM 3255 O O . MET A 1 406 ? 14.344 7.262 -0.312 1 92.69 406 MET A O 1
ATOM 3259 N N . SER A 1 407 ? 12.297 7.273 0.574 1 96.88 407 SER A N 1
ATOM 3260 C CA . SER A 1 407 ? 12.773 7.18 1.949 1 96.88 407 SER A CA 1
ATOM 3261 C C . SER A 1 407 ? 11.812 6.371 2.812 1 96.88 407 SER A C 1
ATOM 3263 O O . SER A 1 407 ? 10.648 6.203 2.461 1 96.88 407 SER A O 1
ATOM 3265 N N . ALA A 1 408 ? 12.391 5.773 3.844 1 97.69 408 ALA A N 1
ATOM 3266 C CA . ALA A 1 408 ? 11.531 5.18 4.867 1 97.69 408 ALA A CA 1
ATOM 3267 C C . ALA A 1 408 ? 11.039 6.234 5.852 1 97.69 408 ALA A C 1
ATOM 3269 O O . ALA A 1 408 ? 11.633 7.312 5.965 1 97.69 408 ALA A O 1
ATOM 3270 N N . LEU A 1 409 ? 9.938 5.992 6.449 1 98.56 409 LEU A N 1
ATOM 3271 C CA . LEU A 1 409 ? 9.344 6.895 7.43 1 98.56 409 LEU A CA 1
ATOM 3272 C C . LEU A 1 409 ? 9.375 6.281 8.828 1 98.56 409 LEU A C 1
ATOM 3274 O O . LEU A 1 409 ? 8.977 5.129 9.008 1 98.56 409 LEU A O 1
ATOM 3278 N N . LEU A 1 410 ? 9.852 6.996 9.805 1 98.88 410 LEU A N 1
ATOM 3279 C CA . LEU A 1 410 ? 9.875 6.539 11.188 1 98.88 410 LEU A CA 1
ATOM 3280 C C . LEU A 1 410 ? 8.461 6.211 11.68 1 98.88 410 LEU A C 1
ATOM 3282 O O . LEU A 1 410 ? 7.523 6.969 11.438 1 98.88 410 LEU A O 1
ATOM 3286 N N . ASP A 1 411 ? 8.266 5.059 12.289 1 98.75 411 ASP A N 1
ATOM 3287 C CA . ASP A 1 411 ? 6.977 4.715 12.875 1 98.75 411 ASP A CA 1
ATOM 3288 C C . ASP A 1 411 ? 6.836 5.301 14.273 1 98.75 411 ASP A C 1
ATOM 3290 O O . ASP A 1 411 ? 7.156 4.641 15.266 1 98.75 411 ASP A O 1
ATOM 3294 N N . VAL A 1 412 ? 6.254 6.434 14.336 1 98.88 412 VAL A N 1
ATOM 3295 C CA . VAL A 1 412 ? 6.152 7.133 15.609 1 98.88 412 VAL A CA 1
ATOM 3296 C C . VAL A 1 412 ? 5.035 6.523 16.453 1 98.88 412 VAL A C 1
ATOM 3298 O O . VAL A 1 412 ? 4.82 6.926 17.594 1 98.88 412 VAL A O 1
ATOM 3301 N N . THR A 1 413 ? 4.25 5.547 15.945 1 98.62 413 THR A N 1
ATOM 3302 C CA . THR A 1 413 ? 3.258 4.836 16.734 1 98.62 413 THR A CA 1
ATOM 3303 C C . THR A 1 413 ? 3.918 3.742 17.578 1 98.62 413 THR A C 1
ATOM 3305 O O . THR A 1 413 ? 3.299 3.195 18.484 1 98.62 413 THR A O 1
ATOM 3308 N N . ASN A 1 414 ? 5.137 3.389 17.203 1 98.62 414 ASN A N 1
ATOM 3309 C CA . ASN A 1 414 ? 5.926 2.381 17.906 1 98.62 414 ASN A CA 1
ATOM 3310 C C . ASN A 1 414 ? 6.766 3.002 19.016 1 98.62 414 ASN A C 1
ATOM 3312 O O . ASN A 1 414 ? 7.742 3.705 18.75 1 98.62 414 ASN A O 1
ATOM 3316 N N . PRO A 1 415 ? 6.488 2.705 20.281 1 98.44 415 PRO A N 1
ATOM 3317 C CA . PRO A 1 415 ? 7.242 3.324 21.375 1 98.44 415 PRO A CA 1
ATOM 3318 C C . PRO A 1 415 ? 8.734 2.994 21.328 1 98.44 415 PRO A C 1
ATOM 3320 O O . PRO A 1 415 ? 9.562 3.826 21.703 1 98.44 415 PRO A O 1
ATOM 3323 N N . ALA A 1 416 ? 9.047 1.785 20.844 1 98.69 416 ALA A N 1
ATOM 3324 C CA . ALA A 1 416 ? 10.453 1.414 20.734 1 98.69 416 ALA A CA 1
ATOM 3325 C C . ALA A 1 416 ? 11.164 2.252 19.672 1 98.69 416 ALA A C 1
ATOM 3327 O O . ALA A 1 416 ? 12.328 2.629 19.844 1 98.69 416 ALA A O 1
ATOM 3328 N N . ALA A 1 417 ? 10.477 2.51 18.594 1 98.81 417 ALA A N 1
ATOM 3329 C CA . ALA A 1 417 ? 11.039 3.35 17.531 1 98.81 417 ALA A CA 1
ATOM 3330 C C . ALA A 1 417 ? 11.258 4.777 18.031 1 98.81 417 ALA A C 1
ATOM 3332 O O . ALA A 1 417 ? 12.273 5.402 17.719 1 98.81 417 ALA A O 1
ATOM 3333 N N . VAL A 1 418 ? 10.273 5.309 18.812 1 98.88 418 VAL A N 1
ATOM 3334 C CA . VAL A 1 418 ? 10.359 6.652 19.359 1 98.88 418 VAL A CA 1
ATOM 3335 C C . VAL A 1 418 ? 11.562 6.75 20.312 1 98.88 418 VAL A C 1
ATOM 3337 O O . VAL A 1 418 ? 12.352 7.688 20.219 1 98.88 418 VAL A O 1
ATOM 3340 N N . LEU A 1 419 ? 11.703 5.781 21.172 1 98.75 419 LEU A N 1
ATOM 3341 C CA . LEU A 1 419 ? 12.812 5.77 22.109 1 98.75 419 LEU A CA 1
ATOM 3342 C C . LEU A 1 419 ? 14.148 5.672 21.375 1 98.75 419 LEU A C 1
ATOM 3344 O O . LEU A 1 419 ? 15.125 6.305 21.766 1 98.75 419 LEU A O 1
ATOM 3348 N N . TRP A 1 420 ? 14.133 4.805 20.344 1 98.81 420 TRP A N 1
ATOM 3349 C CA . TRP A 1 420 ? 15.328 4.637 19.516 1 98.81 420 TRP A CA 1
ATOM 3350 C C . TRP A 1 420 ? 15.75 5.969 18.906 1 98.81 420 TRP A C 1
ATOM 3352 O O . TRP A 1 420 ? 16.922 6.328 18.938 1 98.81 420 TRP A O 1
ATOM 3362 N N . TYR A 1 421 ? 14.859 6.684 18.359 1 98.81 421 TYR A N 1
ATOM 3363 C CA . TYR A 1 421 ? 15.117 7.988 17.75 1 98.81 421 TYR A CA 1
ATOM 3364 C C . TYR A 1 421 ? 15.578 8.992 18.797 1 98.81 421 TYR A C 1
ATOM 3366 O O . TYR A 1 421 ? 16.547 9.734 18.578 1 98.81 421 TYR A O 1
ATOM 3374 N N . LEU A 1 422 ? 14.891 9.078 19.938 1 98.81 422 LEU A N 1
ATOM 3375 C CA . LEU A 1 422 ? 15.234 9.992 21.016 1 98.81 422 LEU A CA 1
ATOM 3376 C C . LEU A 1 422 ? 16.625 9.703 21.547 1 98.81 422 LEU A C 1
ATOM 3378 O O . LEU A 1 422 ? 17.344 10.625 21.953 1 98.81 422 LEU A O 1
ATOM 3382 N N . GLN A 1 423 ? 16.953 8.453 21.562 1 98.62 423 GLN A N 1
ATOM 3383 C CA . GLN A 1 423 ? 18.297 8.102 22.016 1 98.62 423 GLN A CA 1
ATOM 3384 C C . GLN A 1 423 ? 19.359 8.68 21.094 1 98.62 423 GLN A C 1
ATOM 3386 O O . GLN A 1 423 ? 20.422 9.109 21.547 1 98.62 423 GLN A O 1
ATOM 3391 N N . LYS A 1 424 ? 19.094 8.648 19.844 1 98.44 424 LYS A N 1
ATOM 3392 C CA . LYS A 1 424 ? 20.031 9.258 18.906 1 98.44 424 LYS A CA 1
ATOM 3393 C C . LYS A 1 424 ? 20.188 10.75 19.172 1 98.44 424 LYS A C 1
ATOM 3395 O O . LYS A 1 424 ? 21.297 11.289 19.078 1 98.44 424 LYS A O 1
ATOM 3400 N N . LEU A 1 425 ? 19.109 11.453 19.469 1 98.69 425 LEU A N 1
ATOM 3401 C CA . LEU A 1 425 ? 19.156 12.883 19.766 1 98.69 425 LEU A CA 1
ATOM 3402 C C . LEU A 1 425 ? 19.875 13.133 21.078 1 98.69 425 LEU A C 1
ATOM 3404 O O . LEU A 1 425 ? 20.641 14.094 21.203 1 98.69 425 LEU A O 1
ATOM 3408 N N . THR A 1 426 ? 19.625 12.266 22.047 1 98.31 426 THR A N 1
ATOM 3409 C CA . THR A 1 426 ? 20.312 12.375 23.328 1 98.31 426 THR A CA 1
ATOM 3410 C C . THR A 1 426 ? 21.828 12.211 23.156 1 98.31 426 THR A C 1
ATOM 3412 O O . THR A 1 426 ? 22.609 12.906 23.797 1 98.31 426 THR A O 1
ATOM 3415 N N . ASN A 1 427 ? 22.203 11.281 22.281 1 98.19 427 ASN A N 1
ATOM 3416 C CA . ASN A 1 427 ? 23.609 11.102 21.984 1 98.19 427 ASN A CA 1
ATOM 3417 C C . ASN A 1 427 ? 24.25 12.375 21.438 1 98.19 427 ASN A C 1
ATOM 3419 O O . ASN A 1 427 ? 25.406 12.688 21.766 1 98.19 427 ASN A O 1
ATOM 3423 N N . LEU A 1 428 ? 23.516 13.07 20.609 1 98.56 428 LEU A N 1
ATOM 3424 C CA . LEU A 1 428 ? 24.016 14.336 20.078 1 98.56 428 LEU A CA 1
ATOM 3425 C C . LEU A 1 428 ? 24.188 15.367 21.188 1 98.56 428 LEU A C 1
ATOM 3427 O O . LEU A 1 428 ? 25.141 16.141 21.172 1 98.56 428 LEU A O 1
ATOM 3431 N N . LYS A 1 429 ? 23.234 15.422 22.109 1 98.31 429 LYS A N 1
ATOM 3432 C CA . LYS A 1 429 ? 23.344 16.328 23.25 1 98.31 429 LYS A CA 1
ATOM 3433 C C . LYS A 1 429 ? 24.547 15.977 24.109 1 98.31 429 LYS A C 1
ATOM 3435 O O . LYS A 1 429 ? 25.328 16.859 24.484 1 98.31 429 LYS A O 1
ATOM 3440 N N . ASP A 1 430 ? 24.766 14.688 24.359 1 97.88 430 ASP A N 1
ATOM 3441 C CA . ASP A 1 430 ? 25.797 14.227 25.266 1 97.88 430 ASP A CA 1
ATOM 3442 C C . ASP A 1 430 ? 27.188 14.375 24.656 1 97.88 430 ASP A C 1
ATOM 3444 O O . ASP A 1 430 ? 28.125 14.797 25.312 1 97.88 430 ASP A O 1
ATOM 3448 N N . LEU A 1 431 ? 27.266 14.07 23.406 1 97.75 431 LEU A N 1
ATOM 3449 C CA . LEU A 1 431 ? 28.578 14.016 22.75 1 97.75 431 LEU A CA 1
ATOM 3450 C C . LEU A 1 431 ? 29.031 15.406 22.328 1 97.75 431 LEU A C 1
ATOM 3452 O O . LEU A 1 431 ? 30.219 15.711 22.391 1 97.75 431 LEU A O 1
ATOM 3456 N N . TYR A 1 432 ? 28.062 16.234 21.891 1 98.25 432 TYR A N 1
ATOM 3457 C CA . TYR A 1 432 ? 28.484 17.484 21.25 1 98.25 432 TYR A CA 1
ATOM 3458 C C . TYR A 1 432 ? 27.922 18.688 22 1 98.25 432 TYR A C 1
ATOM 3460 O O . TYR A 1 432 ? 28.234 19.828 21.672 1 98.25 432 TYR A O 1
ATOM 3468 N N . ASN A 1 433 ? 27.078 18.531 22.969 1 98.19 433 ASN A N 1
ATOM 3469 C CA . ASN A 1 433 ? 26.422 19.578 23.75 1 98.19 433 ASN A CA 1
ATOM 3470 C C . ASN A 1 433 ? 25.391 20.328 22.906 1 98.19 433 ASN A C 1
ATOM 3472 O O . ASN A 1 433 ? 25.281 21.562 23 1 98.19 433 ASN A O 1
ATOM 3476 N N . ILE A 1 434 ? 24.734 19.656 22.062 1 98.62 434 ILE A N 1
ATOM 3477 C CA . ILE A 1 434 ? 23.609 20.203 21.344 1 98.62 434 ILE A CA 1
ATOM 3478 C C . ILE A 1 434 ? 22.484 20.547 22.312 1 98.62 434 ILE A C 1
ATOM 3480 O O . ILE A 1 434 ? 22.109 19.719 23.156 1 98.62 434 ILE A O 1
ATOM 3484 N N . SER A 1 435 ? 21.922 21.75 22.188 1 98.25 435 SER A N 1
ATOM 3485 C CA . SER A 1 435 ? 20.969 22.234 23.172 1 98.25 435 SER A CA 1
ATOM 3486 C C . SER A 1 435 ? 19.562 21.766 22.859 1 98.25 435 SER A C 1
ATOM 3488 O O . SER A 1 435 ? 18.75 21.562 23.766 1 98.25 435 SER A O 1
ATOM 3490 N N . SER A 1 436 ? 19.234 21.672 21.609 1 98.5 436 SER A N 1
ATOM 3491 C CA . SER A 1 436 ? 17.875 21.328 21.219 1 98.5 436 SER A CA 1
ATOM 3492 C C . SER A 1 436 ? 17.797 21.016 19.719 1 98.5 436 SER A C 1
ATOM 3494 O O . SER A 1 436 ? 18.812 20.703 19.094 1 98.5 436 SER A O 1
ATOM 3496 N N . PHE A 1 437 ? 16.547 21.016 19.188 1 98.81 437 PHE A N 1
ATOM 3497 C CA . PHE A 1 437 ? 16.391 20.531 17.828 1 98.81 437 PHE A CA 1
ATOM 3498 C C . PHE A 1 437 ? 15.242 21.266 17.125 1 98.81 437 PHE A C 1
ATOM 3500 O O . PHE A 1 437 ? 14.336 21.781 17.781 1 98.81 437 PHE A O 1
ATOM 3507 N N . LYS A 1 438 ? 15.344 21.344 15.844 1 98.5 438 LYS A N 1
ATOM 3508 C CA . LYS A 1 438 ? 14.297 21.797 14.938 1 98.5 438 LYS A CA 1
ATOM 3509 C C . LYS A 1 438 ? 13.656 20.609 14.195 1 98.5 438 LYS A C 1
ATOM 3511 O O . LYS A 1 438 ? 14.344 19.875 13.5 1 98.5 438 LYS A O 1
ATOM 3516 N N . PHE A 1 439 ? 12.328 20.438 14.336 1 98.75 439 PHE A N 1
ATOM 3517 C CA . PHE A 1 439 ? 11.641 19.281 13.773 1 98.75 439 PHE A CA 1
ATOM 3518 C C . PHE A 1 439 ? 10.773 19.688 12.586 1 98.75 439 PHE A C 1
ATOM 3520 O O . PHE A 1 439 ? 9.773 20.391 12.758 1 98.75 439 PHE A O 1
ATOM 3527 N N . ASP A 1 440 ? 11.102 19.25 11.391 1 97.88 440 ASP A N 1
ATOM 3528 C CA . ASP A 1 440 ? 10.312 19.484 10.188 1 97.88 440 ASP A CA 1
ATOM 3529 C C . ASP A 1 440 ? 9.516 18.234 9.797 1 97.88 440 ASP A C 1
ATOM 3531 O O . ASP A 1 440 ? 9.766 17.156 10.32 1 97.88 440 ASP A O 1
ATOM 3535 N N . ALA A 1 441 ? 8.547 18.422 8.906 1 97.94 441 ALA A N 1
ATOM 3536 C CA . ALA A 1 441 ? 7.688 17.359 8.391 1 97.94 441 ALA A CA 1
ATOM 3537 C C . ALA A 1 441 ? 6.742 16.859 9.477 1 97.94 441 ALA A C 1
ATOM 3539 O O . ALA A 1 441 ? 6.305 17.625 10.344 1 97.94 441 ALA A O 1
ATOM 3540 N N . GLY A 1 442 ? 6.258 15.656 9.352 1 98.19 442 GLY A N 1
ATOM 3541 C CA . GLY A 1 442 ? 5.305 15.086 10.297 1 98.19 442 GLY A CA 1
ATOM 3542 C C . GLY A 1 442 ? 3.863 15.227 9.844 1 98.19 442 GLY A C 1
ATOM 3543 O O . GLY A 1 442 ? 2.953 14.68 10.469 1 98.19 442 GLY A O 1
ATOM 3544 N N . GLU A 1 443 ? 3.678 15.891 8.672 1 98.12 443 GLU A N 1
ATOM 3545 C CA . GLU A 1 443 ? 2.318 16.047 8.164 1 98.12 443 GLU A CA 1
ATOM 3546 C C . GLU A 1 443 ? 1.711 14.695 7.793 1 98.12 443 GLU A C 1
ATOM 3548 O O . GLU A 1 443 ? 2.422 13.781 7.359 1 98.12 443 GLU A O 1
ATOM 3553 N N . ALA A 1 444 ? 0.458 14.656 7.891 1 97.88 444 ALA A N 1
ATOM 3554 C CA . ALA A 1 444 ? -0.302 13.43 7.676 1 97.88 444 ALA A CA 1
ATOM 3555 C C . ALA A 1 444 ? -0.108 12.906 6.258 1 97.88 444 ALA A C 1
ATOM 3557 O O . ALA A 1 444 ? -0.074 11.688 6.039 1 97.88 444 ALA A O 1
ATOM 3558 N N . HIS A 1 445 ? 0.01 13.758 5.305 1 96.62 445 HIS A N 1
ATOM 3559 C CA . HIS A 1 445 ? 0.099 13.344 3.91 1 96.62 445 HIS A CA 1
ATOM 3560 C C . HIS A 1 445 ? 1.406 12.609 3.639 1 96.62 445 HIS A C 1
ATOM 3562 O O . HIS A 1 445 ? 1.559 11.969 2.592 1 96.62 445 HIS A O 1
ATOM 3568 N N . PHE A 1 446 ? 2.377 12.68 4.547 1 97.25 446 PHE A N 1
ATOM 3569 C CA . PHE A 1 446 ? 3.609 11.922 4.379 1 97.25 446 PHE A CA 1
ATOM 3570 C C . PHE A 1 446 ? 3.389 10.445 4.707 1 97.25 446 PHE A C 1
ATOM 3572 O O . PHE A 1 446 ? 4.211 9.602 4.363 1 97.25 446 PHE A O 1
ATOM 3579 N N . VAL A 1 447 ? 2.34 10.141 5.453 1 97.06 447 VAL A N 1
ATOM 3580 C CA . VAL A 1 447 ? 2.031 8.742 5.711 1 97.06 447 VAL A CA 1
ATOM 3581 C C . VAL A 1 447 ? 1.609 8.055 4.414 1 97.06 447 VAL A C 1
ATOM 3583 O O . VAL A 1 447 ? 0.652 8.477 3.764 1 97.06 447 VAL A O 1
ATOM 3586 N N . PRO A 1 448 ? 2.311 7.043 4.078 1 94.06 448 PRO A N 1
ATOM 3587 C CA . PRO A 1 448 ? 1.992 6.387 2.809 1 94.06 448 PRO A CA 1
ATOM 3588 C C . PRO A 1 448 ? 0.579 5.809 2.779 1 94.06 448 PRO A C 1
ATOM 3590 O O . PRO A 1 448 ? 0.045 5.422 3.822 1 94.06 448 PRO A O 1
ATOM 3593 N N . HIS A 1 449 ? -0.023 5.723 1.638 1 89.69 449 HIS A N 1
ATOM 3594 C CA . HIS A 1 449 ? -1.393 5.273 1.414 1 89.69 449 HIS A CA 1
ATOM 3595 C C . HIS A 1 449 ? -1.624 3.893 2.018 1 89.69 449 HIS A C 1
ATOM 3597 O O . HIS A 1 449 ? -2.633 3.666 2.689 1 89.69 449 HIS A O 1
ATOM 3603 N N . ALA A 1 450 ? -0.81 2.902 1.825 1 88.81 450 ALA A N 1
ATOM 3604 C CA . ALA A 1 450 ? -0.966 1.534 2.311 1 88.81 450 ALA A CA 1
ATOM 3605 C C . ALA A 1 450 ? -0.003 1.245 3.457 1 88.81 450 ALA A C 1
ATOM 3607 O O . ALA A 1 450 ? 0.715 0.242 3.436 1 88.81 450 ALA A O 1
ATOM 3608 N N . HIS A 1 451 ? -0.117 2.084 4.418 1 93.94 451 HIS A N 1
ATOM 3609 C CA . HIS A 1 451 ? 0.803 1.966 5.543 1 93.94 451 HIS A CA 1
ATOM 3610 C C . HIS A 1 451 ? 0.336 0.898 6.527 1 93.94 451 HIS A C 1
ATOM 3612 O O . HIS A 1 451 ? -0.857 0.599 6.605 1 93.94 451 HIS A O 1
ATOM 3618 N N . HIS A 1 452 ? 1.239 0.273 7.156 1 93.69 452 HIS A N 1
ATOM 3619 C CA . HIS A 1 452 ? 1.058 -0.566 8.336 1 93.69 452 HIS A CA 1
ATOM 3620 C C . HIS A 1 452 ? 1.945 -0.101 9.484 1 93.69 452 HIS A C 1
ATOM 3622 O O . HIS A 1 452 ? 3.174 -0.118 9.375 1 93.69 452 HIS A O 1
ATOM 3628 N N . THR A 1 453 ? 1.328 0.377 10.555 1 96.88 453 THR A N 1
ATOM 3629 C CA . THR A 1 453 ? 2.072 0.892 11.703 1 96.88 453 THR A CA 1
ATOM 3630 C C . THR A 1 453 ? 1.919 -0.033 12.906 1 96.88 453 THR A C 1
ATOM 3632 O O . THR A 1 453 ? 1.081 -0.937 12.898 1 96.88 453 THR A O 1
ATOM 3635 N N . PHE A 1 454 ? 2.781 0.12 13.906 1 97.44 454 PHE A N 1
ATOM 3636 C CA . PHE A 1 454 ? 2.752 -0.688 15.117 1 97.44 454 PHE A CA 1
ATOM 3637 C C . PHE A 1 454 ? 1.399 -0.571 15.812 1 97.44 454 PHE A C 1
ATOM 3639 O O . PHE A 1 454 ? 0.756 -1.581 16.109 1 97.44 454 PHE A O 1
ATOM 3646 N N . GLU A 1 455 ? 1.014 0.616 16.109 1 95.69 455 GLU A N 1
ATOM 3647 C CA . GLU A 1 455 ? -0.347 0.875 16.562 1 95.69 455 GLU A CA 1
ATOM 3648 C C . GLU A 1 455 ? -1.209 1.449 15.445 1 95.69 455 GLU A C 1
ATOM 3650 O O . GLU A 1 455 ? -0.743 2.273 14.656 1 95.69 455 GLU A O 1
ATOM 3655 N N . ASP A 1 456 ? -2.475 0.993 15.414 1 92.69 456 ASP A N 1
ATOM 3656 C CA . ASP A 1 456 ? -3.404 1.537 14.43 1 92.69 456 ASP A CA 1
ATOM 3657 C C . ASP A 1 456 ? -3.752 2.99 14.75 1 92.69 456 ASP A C 1
ATOM 3659 O O . ASP A 1 456 ? -3.926 3.354 15.914 1 92.69 456 ASP A O 1
ATOM 3663 N N . MET A 1 457 ? -3.777 3.773 13.695 1 94.56 457 MET A N 1
ATOM 3664 C CA . MET A 1 457 ? -4.191 5.164 13.836 1 94.56 457 MET A CA 1
ATOM 3665 C C . MET A 1 457 ? -5.633 5.352 13.367 1 94.56 457 MET A C 1
ATOM 3667 O O . MET A 1 457 ? -6.047 4.77 12.367 1 94.56 457 MET A O 1
ATOM 3671 N N . VAL A 1 458 ? -6.359 6.164 14.078 1 90.69 458 VAL A N 1
ATOM 3672 C CA . VAL A 1 458 ? -7.715 6.512 13.664 1 90.69 458 VAL A CA 1
ATOM 3673 C C . VAL A 1 458 ? -7.668 7.332 12.383 1 90.69 458 VAL A C 1
ATOM 3675 O O . VAL A 1 458 ? -8.516 7.16 11.5 1 90.69 458 VAL A O 1
ATOM 3678 N N . SER A 1 459 ? -6.758 8.188 12.312 1 95.31 459 SER A N 1
ATOM 3679 C CA . SER A 1 459 ? -6.445 8.992 11.133 1 95.31 459 SER A CA 1
ATOM 3680 C C . SER A 1 459 ? -4.941 9.234 11.016 1 95.31 459 SER A C 1
ATOM 3682 O O . SER A 1 459 ? -4.215 9.156 12.008 1 95.31 459 SER A O 1
ATOM 3684 N N . SER A 1 460 ? -4.504 9.562 9.828 1 96.62 460 SER A N 1
ATOM 3685 C CA . SER A 1 460 ? -3.088 9.852 9.633 1 96.62 460 SER A CA 1
ATOM 3686 C C . SER A 1 460 ? -2.676 11.125 10.359 1 96.62 460 SER A C 1
ATOM 3688 O O . SER A 1 460 ? -1.483 11.375 10.547 1 96.62 460 SER A O 1
ATOM 3690 N N . ASN A 1 461 ? -3.621 11.953 10.805 1 97.06 461 ASN A N 1
ATOM 3691 C CA . ASN A 1 461 ? -3.301 13.133 11.602 1 97.06 461 ASN A CA 1
ATOM 3692 C C . ASN A 1 461 ? -2.637 12.75 12.922 1 97.06 461 ASN A C 1
ATOM 3694 O O . ASN A 1 461 ? -1.909 13.555 13.508 1 97.06 461 ASN A O 1
ATOM 3698 N N . GLU A 1 462 ? -2.92 11.523 13.359 1 97.44 462 GLU A N 1
ATOM 3699 C CA . GLU A 1 462 ? -2.293 11.078 14.602 1 97.44 462 GLU A CA 1
ATOM 3700 C C . GLU A 1 462 ? -0.775 11.023 14.469 1 97.44 462 GLU A C 1
ATOM 3702 O O . GLU A 1 462 ? -0.051 11.203 15.453 1 97.44 462 GLU A O 1
ATOM 3707 N N . TYR A 1 463 ? -0.34 10.75 13.25 1 98.5 463 TYR A N 1
ATOM 3708 C CA . TYR A 1 463 ? 1.102 10.789 13.031 1 98.5 463 TYR A CA 1
ATOM 3709 C C . TYR A 1 463 ? 1.675 12.148 13.391 1 98.5 463 TYR A C 1
ATOM 3711 O O . TYR A 1 463 ? 2.734 12.242 14.016 1 98.5 463 TYR A O 1
ATOM 3719 N N . ALA A 1 464 ? 0.986 13.25 13 1 98.38 464 ALA A N 1
ATOM 3720 C CA . ALA A 1 464 ? 1.419 14.609 13.297 1 98.38 464 ALA A CA 1
ATOM 3721 C C . ALA A 1 464 ? 1.492 14.844 14.805 1 98.38 464 ALA A C 1
ATOM 3723 O O . ALA A 1 464 ? 2.461 15.422 15.305 1 98.38 464 ALA A O 1
ATOM 3724 N N . THR A 1 465 ? 0.53 14.391 15.508 1 98.38 465 THR A N 1
ATOM 3725 C CA . THR A 1 465 ? 0.492 14.539 16.953 1 98.38 465 THR A CA 1
ATOM 3726 C C . THR A 1 465 ? 1.663 13.805 17.609 1 98.38 465 THR A C 1
ATOM 3728 O O . THR A 1 465 ? 2.355 14.367 18.453 1 98.38 465 THR A O 1
ATOM 3731 N N . LEU A 1 466 ? 1.861 12.602 17.156 1 98.75 466 LEU A N 1
ATOM 3732 C CA . LEU A 1 466 ? 2.898 11.773 17.766 1 98.75 466 LEU A CA 1
ATOM 3733 C C . LEU A 1 466 ? 4.285 12.312 17.422 1 98.75 466 LEU A C 1
ATOM 3735 O O . LEU A 1 466 ? 5.195 12.25 18.25 1 98.75 466 LEU A O 1
ATOM 3739 N N . TRP A 1 467 ? 4.449 12.812 16.25 1 98.81 467 TRP A N 1
ATOM 3740 C CA . TRP A 1 467 ? 5.711 13.438 15.867 1 98.81 467 TRP A CA 1
ATOM 3741 C C . TRP A 1 467 ? 5.98 14.68 16.719 1 98.81 467 TRP A C 1
ATOM 3743 O O . TRP A 1 467 ? 7.105 14.898 17.172 1 98.81 467 TRP A O 1
ATOM 3753 N N . ALA A 1 468 ? 4.969 15.516 16.938 1 98.75 468 ALA A N 1
ATOM 3754 C CA . ALA A 1 468 ? 5.109 16.688 17.797 1 98.75 468 ALA A CA 1
ATOM 3755 C C . ALA A 1 468 ? 5.441 16.297 19.234 1 98.75 468 ALA A C 1
ATOM 3757 O O . ALA A 1 468 ? 6.242 16.953 19.891 1 98.75 468 ALA A O 1
ATOM 3758 N N . GLU A 1 469 ? 4.832 15.219 19.672 1 98.75 469 GLU A N 1
ATOM 3759 C CA . GLU A 1 469 ? 5.125 14.727 21.016 1 98.75 469 GLU A CA 1
ATOM 3760 C C . GLU A 1 469 ? 6.57 14.242 21.125 1 98.75 469 GLU A C 1
ATOM 3762 O O . GLU A 1 469 ? 7.223 14.453 22.141 1 98.75 469 GLU A O 1
ATOM 3767 N N . LEU A 1 470 ? 6.977 13.562 20.078 1 98.81 470 LEU A N 1
ATOM 3768 C CA . LEU A 1 470 ? 8.383 13.164 20.031 1 98.81 470 LEU A CA 1
ATOM 3769 C C . LEU A 1 470 ? 9.297 14.383 20.094 1 98.81 470 LEU A C 1
ATOM 3771 O O . LEU A 1 470 ? 10.297 14.375 20.797 1 98.81 470 LEU A O 1
ATOM 3775 N N . ALA A 1 471 ? 8.945 15.422 19.375 1 98.81 471 ALA A N 1
ATOM 3776 C CA . ALA A 1 471 ? 9.719 16.656 19.391 1 98.81 471 ALA A CA 1
ATOM 3777 C C . ALA A 1 471 ? 9.805 17.234 20.797 1 98.81 471 ALA A C 1
ATOM 3779 O O . ALA A 1 471 ? 10.891 17.625 21.25 1 98.81 471 ALA A O 1
ATOM 3780 N N . TYR A 1 472 ? 8.719 17.266 21.484 1 98.69 472 TYR A N 1
ATOM 3781 C CA . TYR A 1 472 ? 8.688 17.75 22.859 1 98.69 472 TYR A CA 1
ATOM 3782 C C . TYR A 1 472 ? 9.617 16.922 23.734 1 98.69 472 TYR A C 1
ATOM 3784 O O . TYR A 1 472 ? 10.391 17.484 24.531 1 98.69 472 TYR A O 1
ATOM 3792 N N . SER A 1 473 ? 9.594 15.648 23.531 1 98.62 473 SER A N 1
ATOM 3793 C CA . SER A 1 473 ? 10.336 14.727 24.391 1 98.62 473 SER A CA 1
ATOM 3794 C C . SER A 1 473 ? 11.836 14.836 24.141 1 98.62 473 SER A C 1
ATOM 3796 O O . SER A 1 473 ? 12.641 14.414 24.984 1 98.62 473 SER A O 1
ATOM 3798 N N . ALA A 1 474 ? 12.219 15.398 23.062 1 98.56 474 ALA A N 1
ATOM 3799 C CA . ALA A 1 474 ? 13.633 15.539 22.734 1 98.56 474 ALA A CA 1
ATOM 3800 C C . ALA A 1 474 ? 14.305 16.562 23.656 1 98.56 474 ALA A C 1
ATOM 3802 O O . ALA A 1 474 ? 15.523 16.516 23.844 1 98.56 474 ALA A O 1
ATOM 3803 N N . ASP A 1 475 ? 13.547 17.516 24.141 1 97.94 475 ASP A N 1
ATOM 3804 C CA . ASP A 1 475 ? 14.047 18.562 25.031 1 97.94 475 ASP A CA 1
ATOM 3805 C C . ASP A 1 475 ? 12.984 18.969 26.047 1 97.94 475 ASP A C 1
ATOM 3807 O O . ASP A 1 475 ? 12.547 20.125 26.062 1 97.94 475 ASP A O 1
ATOM 3811 N N . PRO A 1 476 ? 12.648 18.094 26.984 1 95.88 476 PRO A N 1
ATOM 3812 C CA . PRO A 1 476 ? 11.531 18.328 27.906 1 95.88 476 PRO A CA 1
ATOM 3813 C C . PRO A 1 476 ? 11.883 19.312 29.016 1 95.88 476 PRO A C 1
ATOM 3815 O O . PRO A 1 476 ? 11 19.75 29.766 1 95.88 476 PRO A O 1
ATOM 3818 N N . THR A 1 477 ? 13.125 19.719 29.078 1 94.5 477 THR A N 1
ATOM 3819 C CA . THR A 1 477 ? 13.547 20.547 30.203 1 94.5 477 THR A CA 1
ATOM 3820 C C . THR A 1 477 ? 13.68 22 29.766 1 94.5 477 THR A C 1
ATOM 3822 O O . THR A 1 477 ? 13.078 22.891 30.375 1 94.5 477 THR A O 1
ATOM 3825 N N . SER A 1 478 ? 14.391 22.219 28.688 1 95.12 478 SER A N 1
ATOM 3826 C CA . SER A 1 478 ? 14.672 23.594 28.297 1 95.12 478 SER A CA 1
ATOM 3827 C C . SER A 1 478 ? 13.617 24.125 27.344 1 95.12 478 SER A C 1
ATOM 3829 O O . SER A 1 478 ? 13.461 25.344 27.188 1 95.12 478 SER A O 1
ATOM 3831 N N . HIS A 1 479 ? 12.883 23.297 26.641 1 97.25 479 HIS A N 1
ATOM 3832 C CA . HIS A 1 479 ? 11.805 23.625 25.719 1 97.25 479 HIS A CA 1
ATOM 3833 C C . HIS A 1 479 ? 12.281 24.609 24.641 1 97.25 479 HIS A C 1
ATOM 3835 O O . HIS A 1 479 ? 11.617 25.609 24.375 1 97.25 479 HIS A O 1
ATOM 3841 N N . ARG A 1 480 ? 13.406 24.359 24 1 98 480 ARG A N 1
ATOM 3842 C CA . ARG A 1 480 ? 13.961 25.234 22.969 1 98 480 ARG A CA 1
ATOM 3843 C C . ARG A 1 480 ? 13.617 24.719 21.578 1 98 480 ARG A C 1
ATOM 3845 O O . ARG A 1 480 ? 13.914 25.375 20.578 1 98 480 ARG A O 1
ATOM 3852 N N . GLN A 1 481 ? 12.953 23.562 21.516 1 97.62 481 GLN A N 1
ATOM 3853 C CA . GLN A 1 481 ? 12.703 22.953 20.219 1 97.62 481 GLN A CA 1
ATOM 3854 C C . GLN A 1 481 ? 11.57 23.656 19.484 1 97.62 481 GLN A C 1
ATOM 3856 O O . GLN A 1 481 ? 10.75 24.344 20.094 1 97.62 481 GLN A O 1
ATOM 3861 N N . GLU A 1 482 ? 11.609 23.578 18.219 1 97.69 482 GLU A N 1
ATOM 3862 C CA . GLU A 1 482 ? 10.492 23.984 17.359 1 97.69 482 GLU A CA 1
ATOM 3863 C C . GLU A 1 482 ? 9.984 22.797 16.531 1 97.69 482 GLU A C 1
ATOM 3865 O O . GLU A 1 482 ? 10.75 21.891 16.203 1 97.69 482 GLU A O 1
ATOM 3870 N N . VAL A 1 483 ? 8.719 22.812 16.266 1 98.62 483 VAL A N 1
ATOM 3871 C CA . VAL A 1 483 ? 8.109 21.797 15.422 1 98.62 483 VAL A CA 1
ATOM 3872 C C . VAL A 1 483 ? 7.27 22.469 14.336 1 98.62 483 VAL A C 1
ATOM 3874 O O . VAL A 1 483 ? 6.637 23.5 14.578 1 98.62 483 VAL A O 1
ATOM 3877 N N . ARG A 1 484 ? 7.227 21.906 13.141 1 98.12 484 ARG A N 1
ATOM 3878 C CA . ARG A 1 484 ? 6.52 22.516 12.031 1 98.12 484 ARG A CA 1
ATOM 3879 C C . ARG A 1 484 ? 5.23 21.766 11.711 1 98.12 484 ARG A C 1
ATOM 3881 O O . ARG A 1 484 ? 4.941 21.484 10.547 1 98.12 484 ARG A O 1
ATOM 3888 N N . VAL A 1 485 ? 4.57 21.234 12.68 1 98.25 485 VAL A N 1
ATOM 3889 C CA . VAL A 1 485 ? 3.303 20.547 12.469 1 98.25 485 VAL A CA 1
ATOM 3890 C C . VAL A 1 485 ? 2.438 20.672 13.719 1 98.25 485 VAL A C 1
ATOM 3892 O O . VAL A 1 485 ? 2.955 20.828 14.828 1 98.25 485 VAL A O 1
ATOM 3895 N N . GLY A 1 486 ? 1.11 20.656 13.484 1 97.81 486 GLY A N 1
ATOM 3896 C CA . GLY A 1 486 ? 0.2 20.719 14.617 1 97.81 486 GLY A CA 1
ATOM 3897 C C . GLY A 1 486 ? -1.152 20.094 14.336 1 97.81 486 GLY A C 1
ATOM 3898 O O . GLY A 1 486 ? -1.787 20.406 13.328 1 97.81 486 GLY A O 1
ATOM 3899 N N . TRP A 1 487 ? -1.559 19.156 15.141 1 97.69 487 TRP A N 1
ATOM 3900 C CA . TRP A 1 487 ? -2.867 18.516 15.234 1 97.69 487 TRP A CA 1
ATOM 3901 C C . TRP A 1 487 ? -3.119 18 16.641 1 97.69 487 TRP A C 1
ATOM 3903 O O . TRP A 1 487 ? -2.438 17.078 17.094 1 97.69 487 TRP A O 1
ATOM 3913 N N . ASP A 1 488 ? -4.062 18.578 17.266 1 97.25 488 ASP A N 1
ATOM 3914 C CA . ASP A 1 488 ? -4.359 18.188 18.641 1 97.25 488 ASP A CA 1
ATOM 3915 C C . ASP A 1 488 ? -3.096 18.203 19.5 1 97.25 488 ASP A C 1
ATOM 3917 O O . ASP A 1 488 ? -2.846 17.266 20.266 1 97.25 488 ASP A O 1
ATOM 3921 N N . ALA A 1 489 ? -2.271 19.188 19.312 1 97.94 489 ALA A N 1
ATOM 3922 C CA . ALA A 1 489 ? -0.973 19.234 19.984 1 97.94 489 ALA A CA 1
ATOM 3923 C C . ALA A 1 489 ? -0.829 20.516 20.797 1 97.94 489 ALA A C 1
ATOM 3925 O O . ALA A 1 489 ? 0.281 20.906 21.188 1 97.94 489 ALA A O 1
ATOM 3926 N N . GLN A 1 490 ? -1.903 21.172 21.109 1 97.88 490 GLN A N 1
ATOM 3927 C CA . GLN A 1 490 ? -1.897 22.469 21.781 1 97.88 490 GLN A CA 1
ATOM 3928 C C . GLN A 1 490 ? -1.246 22.359 23.156 1 97.88 490 GLN A C 1
ATOM 3930 O O . GLN A 1 490 ? -0.676 23.344 23.656 1 97.88 490 GLN A O 1
ATOM 3935 N N . LYS A 1 491 ? -1.244 21.219 23.734 1 98.06 491 LYS A N 1
ATOM 3936 C CA . LYS A 1 491 ? -0.775 21.047 25.109 1 98.06 491 LYS A CA 1
ATOM 3937 C C . LYS A 1 491 ? 0.742 21.188 25.188 1 98.06 491 LYS A C 1
ATOM 3939 O O . LYS A 1 491 ? 1.292 21.406 26.266 1 98.06 491 LYS A O 1
ATOM 3944 N N . LEU A 1 492 ? 1.405 21 24.094 1 98.31 492 LEU A N 1
ATOM 3945 C CA . LEU A 1 492 ? 2.865 20.984 24.094 1 98.31 492 LEU A CA 1
ATOM 3946 C C . LEU A 1 492 ? 3.42 22.406 24.266 1 98.31 492 LEU A C 1
ATOM 3948 O O . LEU A 1 492 ? 3.051 23.312 23.516 1 98.31 492 LEU A O 1
ATOM 3952 N N . PRO A 1 493 ? 4.27 22.641 25.188 1 98.06 493 PRO A N 1
ATOM 3953 C CA . PRO A 1 493 ? 4.836 23.953 25.453 1 98.06 493 PRO A CA 1
ATOM 3954 C C . PRO A 1 493 ? 6.039 24.266 24.562 1 98.06 493 PRO A C 1
ATOM 3956 O O . PRO A 1 493 ? 7.082 24.703 25.062 1 98.06 493 PRO A O 1
ATOM 3959 N N . ILE A 1 494 ? 5.906 24.094 23.281 1 98 494 ILE A N 1
ATOM 3960 C CA . ILE A 1 494 ? 6.996 24.344 22.344 1 98 494 ILE A CA 1
ATOM 3961 C C . ILE A 1 494 ? 6.508 25.219 21.203 1 98 494 ILE A C 1
ATOM 3963 O O . ILE A 1 494 ? 5.301 25.391 21.016 1 98 494 ILE A O 1
ATOM 3967 N N . PHE A 1 495 ? 7.41 25.844 20.516 1 98.62 495 PHE A N 1
ATOM 3968 C CA . PHE A 1 495 ? 7.062 26.703 19.391 1 98.62 495 PHE A CA 1
ATOM 3969 C C . PHE A 1 495 ? 6.582 25.859 18.203 1 98.62 495 PHE A C 1
ATOM 3971 O O . PHE A 1 495 ? 7.176 24.828 17.891 1 98.62 495 PHE A O 1
ATOM 3978 N N . VAL A 1 496 ? 5.469 26.25 17.656 1 98.75 496 VAL A N 1
ATOM 3979 C CA . VAL A 1 496 ? 4.961 25.688 16.406 1 98.75 496 VAL A CA 1
ATOM 3980 C C . VAL A 1 496 ? 5.242 26.672 15.266 1 98.75 496 VAL A C 1
ATOM 3982 O O . VAL A 1 496 ? 4.766 27.797 15.273 1 98.75 496 VAL A O 1
ATOM 3985 N N . ARG A 1 497 ? 5.973 26.234 14.32 1 98.5 497 ARG A N 1
ATOM 3986 C CA . ARG A 1 497 ? 6.387 27.094 13.219 1 98.5 497 ARG A CA 1
ATOM 3987 C C . ARG A 1 497 ? 5.371 27.062 12.078 1 98.5 497 ARG A C 1
ATOM 3989 O O . ARG A 1 497 ? 4.836 26 11.758 1 98.5 497 ARG A O 1
ATOM 3996 N N . LEU A 1 498 ? 5.188 28.203 11.461 1 97.62 498 LEU A N 1
ATOM 3997 C CA . LEU A 1 498 ? 4.391 28.266 10.242 1 97.62 498 LEU A CA 1
ATOM 3998 C C . LEU A 1 498 ? 5.051 27.469 9.117 1 97.62 498 LEU A C 1
ATOM 4000 O O . LEU A 1 498 ? 6.25 27.203 9.164 1 97.62 498 LEU A O 1
ATOM 4004 N N . PHE A 1 499 ? 4.223 27.141 8.18 1 96 499 PHE A N 1
ATOM 4005 C CA . PHE A 1 499 ? 4.789 26.594 6.957 1 96 499 PHE A CA 1
ATOM 4006 C C . PHE A 1 499 ? 5.742 27.594 6.305 1 96 499 PHE A C 1
ATOM 4008 O O . PHE A 1 499 ? 5.578 28.797 6.449 1 96 499 PHE A O 1
ATOM 4015 N N . ASP A 1 500 ? 6.648 27.141 5.555 1 93.94 500 ASP A N 1
ATOM 4016 C CA . ASP A 1 500 ? 7.688 27.953 4.941 1 93.94 500 ASP A CA 1
ATOM 4017 C C . ASP A 1 500 ? 7.078 29.094 4.121 1 93.94 500 ASP A C 1
ATOM 4019 O O . ASP A 1 500 ? 6.148 28.875 3.344 1 93.94 500 ASP A O 1
ATOM 4023 N N . ARG A 1 501 ? 7.617 30.234 4.305 1 93.88 501 ARG A N 1
ATOM 4024 C CA . ARG A 1 501 ? 7.156 31.406 3.561 1 93.88 501 ARG A CA 1
ATOM 4025 C C . ARG A 1 501 ? 8.07 31.703 2.379 1 93.88 501 ARG A C 1
ATOM 4027 O O . ARG A 1 501 ? 9.273 31.438 2.441 1 93.88 501 ARG A O 1
ATOM 4034 N N . MET A 1 502 ? 7.508 32.281 1.379 1 93.31 502 MET A N 1
ATOM 4035 C CA . MET A 1 502 ? 8.25 32.719 0.199 1 93.31 502 MET A CA 1
ATOM 4036 C C . MET A 1 502 ? 8.734 34.156 0.362 1 93.31 502 MET A C 1
ATOM 4038 O O . MET A 1 502 ? 8.094 34.969 1.034 1 93.31 502 MET A O 1
ATOM 4042 N N . SER A 1 503 ? 9.836 34.438 -0.27 1 94.56 503 SER A N 1
ATOM 4043 C CA . SER A 1 503 ? 10.336 35.812 -0.288 1 94.56 503 SER A CA 1
ATOM 4044 C C . SER A 1 503 ? 9.617 36.656 -1.342 1 94.56 503 SER A C 1
ATOM 4046 O O . SER A 1 503 ? 10.211 37 -2.359 1 94.56 503 SER A O 1
ATOM 4048 N N . SER A 1 504 ? 8.414 36.969 -1.027 1 94.44 504 SER A N 1
ATOM 4049 C CA . SER A 1 504 ? 7.578 37.688 -1.958 1 94.44 504 SER A CA 1
ATOM 4050 C C . SER A 1 504 ? 6.555 38.562 -1.217 1 94.44 504 SER A C 1
ATOM 4052 O O . SER A 1 504 ? 6.391 38.438 -0.002 1 94.44 504 SER A O 1
ATOM 4054 N N . TRP A 1 505 ? 5.938 39.438 -2.006 1 95.5 505 TRP A N 1
ATOM 4055 C CA . TRP A 1 505 ? 4.91 40.312 -1.449 1 95.5 505 TRP A CA 1
ATOM 4056 C C . TRP A 1 505 ? 3.527 39.688 -1.588 1 95.5 505 TRP A C 1
ATOM 4058 O O . TRP A 1 505 ? 2.574 40.125 -0.943 1 95.5 505 TRP A O 1
ATOM 4068 N N . ASP A 1 506 ? 3.393 38.688 -2.336 1 91.19 506 ASP A N 1
ATOM 4069 C CA . ASP A 1 506 ? 2.088 38.25 -2.809 1 91.19 506 ASP A CA 1
ATOM 4070 C C . ASP A 1 506 ? 1.474 37.219 -1.841 1 91.19 506 ASP A C 1
ATOM 4072 O O . ASP A 1 506 ? 2.029 36.969 -0.772 1 91.19 506 ASP A O 1
ATOM 4076 N N . ARG A 1 507 ? 0.314 36.719 -2.182 1 91.5 507 ARG A N 1
ATOM 4077 C CA . ARG A 1 507 ? -0.489 35.906 -1.296 1 91.5 507 ARG A CA 1
ATOM 4078 C C . ARG A 1 507 ? -0.059 34.438 -1.386 1 91.5 507 ARG A C 1
ATOM 4080 O O . ARG A 1 507 ? -0.558 33.594 -0.64 1 91.5 507 ARG A O 1
ATOM 4087 N N . GLN A 1 508 ? 0.822 34.156 -2.174 1 89.06 508 GLN A N 1
ATOM 4088 C CA . GLN A 1 508 ? 1.341 32.781 -2.258 1 89.06 508 GLN A CA 1
ATOM 4089 C C . GLN A 1 508 ? 2.498 32.594 -1.286 1 89.06 508 GLN A C 1
ATOM 4091 O O . GLN A 1 508 ? 3.635 32.344 -1.705 1 89.06 508 GLN A O 1
ATOM 4096 N N . GLY A 1 509 ? 2.156 32.656 -0.044 1 91.88 509 GLY A N 1
ATOM 4097 C CA . GLY A 1 509 ? 3.127 32.438 1.016 1 91.88 509 GLY A CA 1
ATOM 4098 C C . GLY A 1 509 ? 4.023 33.625 1.264 1 91.88 509 GLY A C 1
ATOM 4099 O O . GLY A 1 509 ? 5.086 33.5 1.877 1 91.88 509 GLY A O 1
ATOM 4100 N N . GLY A 1 510 ? 3.619 34.781 0.826 1 94.56 510 GLY A N 1
ATOM 4101 C CA . GLY A 1 510 ? 4.434 35.969 0.975 1 94.56 510 GLY A CA 1
ATOM 4102 C C . GLY A 1 510 ? 4.16 36.719 2.264 1 94.56 510 GLY A C 1
ATOM 4103 O O . GLY A 1 510 ? 3.525 36.188 3.178 1 94.56 510 GLY A O 1
ATOM 4104 N N . LEU A 1 511 ? 4.648 37.938 2.289 1 97.44 511 LEU A N 1
ATOM 4105 C CA . LEU A 1 511 ? 4.621 38.75 3.494 1 97.44 511 LEU A CA 1
ATOM 4106 C C . LEU A 1 511 ? 3.189 38.938 3.984 1 97.44 511 LEU A C 1
ATOM 4108 O O . LEU A 1 511 ? 2.928 38.906 5.188 1 97.44 511 LEU A O 1
ATOM 4112 N N . VAL A 1 512 ? 2.262 39.125 3.084 1 96.56 512 VAL A N 1
ATOM 4113 C CA . VAL A 1 512 ? 0.889 39.469 3.424 1 96.56 512 VAL A CA 1
ATOM 4114 C C . VAL A 1 512 ? 0.21 38.312 4.129 1 96.56 512 VAL A C 1
ATOM 4116 O O . VAL A 1 512 ? -0.811 38.5 4.797 1 96.56 512 VAL A O 1
ATOM 4119 N N . THR A 1 513 ? 0.746 37.125 4.055 1 96.56 513 THR A N 1
ATOM 4120 C CA . THR A 1 513 ? 0.105 35.938 4.621 1 96.56 513 THR A CA 1
ATOM 4121 C C . THR A 1 513 ? 0.589 35.688 6.047 1 96.56 513 THR A C 1
ATOM 4123 O O . THR A 1 513 ? 0.037 34.844 6.758 1 96.56 513 THR A O 1
ATOM 4126 N N . VAL A 1 514 ? 1.556 36.375 6.555 1 98.12 514 VAL A N 1
ATOM 4127 C CA . VAL A 1 514 ? 2.176 36.094 7.844 1 98.12 514 VAL A CA 1
ATOM 4128 C C . VAL A 1 514 ? 1.187 36.375 8.969 1 98.12 514 VAL A C 1
ATOM 4130 O O . VAL A 1 514 ? 0.907 35.531 9.805 1 98.12 514 VAL A O 1
ATOM 4133 N N . ILE A 1 515 ? 0.618 37.562 8.977 1 98.44 515 ILE A N 1
ATOM 4134 C CA . ILE A 1 515 ? -0.283 37.969 10.055 1 98.44 515 ILE A CA 1
ATOM 4135 C C . ILE A 1 515 ? -1.511 37.062 10.055 1 98.44 515 ILE A C 1
ATOM 4137 O O . ILE A 1 515 ? -1.855 36.469 11.086 1 98.44 515 ILE A O 1
ATOM 4141 N N . PRO A 1 516 ? -2.152 36.875 8.859 1 97.94 516 PRO A N 1
ATOM 4142 C CA . PRO A 1 516 ? -3.299 35.969 8.836 1 97.94 516 PRO A CA 1
ATOM 4143 C C . PRO A 1 516 ? -2.961 34.562 9.375 1 97.94 516 PRO A C 1
ATOM 4145 O O . PRO A 1 516 ? -3.775 33.938 10.07 1 97.94 516 PRO A O 1
ATOM 4148 N N . SER A 1 517 ? -1.814 34.062 9.086 1 98.12 517 SER A N 1
ATOM 4149 C CA . SER A 1 517 ? -1.422 32.719 9.531 1 98.12 517 SER A CA 1
ATOM 4150 C C . SER A 1 517 ? -1.231 32.688 11.039 1 98.12 517 SER A C 1
ATOM 4152 O O . SER A 1 517 ? -1.664 31.734 11.703 1 98.12 517 SER A O 1
ATOM 4154 N N . VAL A 1 518 ? -0.57 33.656 11.562 1 98.69 518 VAL A N 1
ATOM 4155 C CA . VAL A 1 518 ? -0.332 33.719 13 1 98.69 518 VAL A CA 1
ATOM 4156 C C . VAL A 1 518 ? -1.664 33.812 13.742 1 98.69 518 VAL A C 1
ATOM 4158 O O . VAL A 1 518 ? -1.867 33.156 14.75 1 98.69 518 VAL A O 1
ATOM 4161 N N . LEU A 1 519 ? -2.559 34.656 13.203 1 98.69 519 LEU A N 1
ATOM 4162 C CA . LEU A 1 519 ? -3.875 34.812 13.812 1 98.69 519 LEU A CA 1
ATOM 4163 C C . LEU A 1 519 ? -4.645 33.5 13.766 1 98.69 519 LEU A C 1
ATOM 4165 O O . LEU A 1 519 ? -5.305 33.125 14.742 1 98.69 519 LEU A O 1
ATOM 4169 N N . THR A 1 520 ? -4.555 32.844 12.695 1 98.38 520 THR A N 1
ATOM 4170 C CA . THR A 1 520 ? -5.262 31.562 12.539 1 98.38 520 THR A CA 1
ATOM 4171 C C . THR A 1 520 ? -4.762 30.531 13.547 1 98.38 520 THR A C 1
ATOM 4173 O O . THR A 1 520 ? -5.559 29.891 14.227 1 98.38 520 THR A O 1
ATOM 4176 N N . LEU A 1 521 ? -3.447 30.344 13.664 1 98.56 521 LEU A N 1
ATOM 4177 C CA . LEU A 1 521 ? -2.895 29.406 14.625 1 98.56 521 LEU A CA 1
ATOM 4178 C C . LEU A 1 521 ? -3.305 29.766 16.047 1 98.56 521 LEU A C 1
ATOM 4180 O O . LEU A 1 521 ? -3.605 28.891 16.859 1 98.56 521 LEU A O 1
ATOM 4184 N N . GLY A 1 522 ? -3.33 31.031 16.281 1 98.31 522 GLY A N 1
ATOM 4185 C CA . GLY A 1 522 ? -3.775 31.484 17.594 1 98.31 522 GLY A CA 1
ATOM 4186 C C . GLY A 1 522 ? -5.199 31.078 17.906 1 98.31 522 GLY A C 1
ATOM 4187 O O . GLY A 1 522 ? -5.477 30.578 19 1 98.31 522 GLY A O 1
ATOM 4188 N N . ILE A 1 523 ? -6.043 31.25 16.953 1 98.12 523 ILE A N 1
ATOM 4189 C CA . ILE A 1 523 ? -7.465 30.984 17.125 1 98.12 523 ILE A CA 1
ATOM 4190 C C . ILE A 1 523 ? -7.691 29.484 17.312 1 98.12 523 ILE A C 1
ATOM 4192 O O . ILE A 1 523 ? -8.57 29.078 18.062 1 98.12 523 ILE A O 1
ATOM 4196 N N . ILE A 1 524 ? -6.875 28.719 16.672 1 98.25 524 ILE A N 1
ATOM 4197 C CA . ILE A 1 524 ? -7.109 27.281 16.75 1 98.25 524 ILE A CA 1
ATOM 4198 C C . ILE A 1 524 ? -6.254 26.688 17.875 1 98.25 524 ILE A C 1
ATOM 4200 O O . ILE A 1 524 ? -6.059 25.469 17.938 1 98.25 524 ILE A O 1
ATOM 4204 N N . GLY A 1 525 ? -5.594 27.5 18.703 1 98.25 525 GLY A N 1
ATOM 4205 C CA . GLY A 1 525 ? -5.117 27.031 20 1 98.25 525 GLY A CA 1
ATOM 4206 C C . GLY A 1 525 ? -3.607 26.953 20.094 1 98.25 525 GLY A C 1
ATOM 4207 O O . GLY A 1 525 ? -3.066 26.328 21 1 98.25 525 GLY A O 1
ATOM 4208 N N . TYR A 1 526 ? -2.896 27.562 19.172 1 98.56 526 TYR A N 1
ATOM 4209 C CA . TYR A 1 526 ? -1.439 27.547 19.203 1 98.56 526 TYR A CA 1
ATOM 4210 C C . TYR A 1 526 ? -0.893 28.953 19.453 1 98.56 526 TYR A C 1
ATOM 4212 O O . TYR A 1 526 ? -0.589 29.688 18.5 1 98.56 526 TYR A O 1
ATOM 4220 N N . PRO A 1 527 ? -0.679 29.281 20.688 1 98.31 527 PRO A N 1
ATOM 4221 C CA . PRO A 1 527 ? -0.254 30.656 21 1 98.31 527 PRO A CA 1
ATOM 4222 C C . PRO A 1 527 ? 1.232 30.891 20.734 1 98.31 527 PRO A C 1
ATOM 4224 O O . PRO A 1 527 ? 1.657 32.031 20.516 1 98.31 527 PRO A O 1
ATOM 4227 N N . PHE A 1 528 ? 2.016 29.828 20.828 1 98.75 528 PHE A N 1
ATOM 4228 C CA . PHE A 1 528 ? 3.457 29.938 20.641 1 98.75 528 PHE A CA 1
ATOM 4229 C C . PHE A 1 528 ? 3.824 29.703 19.172 1 98.75 528 PHE A C 1
ATOM 4231 O O . PHE A 1 528 ? 4.402 28.672 18.828 1 98.75 528 PHE A O 1
ATOM 4238 N N . VAL A 1 529 ? 3.604 30.734 18.391 1 98.62 529 VAL A N 1
ATOM 4239 C CA . VAL A 1 529 ? 3.818 30.641 16.953 1 98.62 529 VAL A CA 1
ATOM 4240 C C . VAL A 1 529 ? 5.195 31.188 16.594 1 98.62 529 VAL A C 1
ATOM 4242 O O . VAL A 1 529 ? 5.57 32.281 17.031 1 98.62 529 VAL A O 1
ATOM 4245 N N . LEU A 1 530 ? 5.949 30.438 15.875 1 98.38 530 LEU A N 1
ATOM 4246 C CA . LEU A 1 530 ? 7.152 30.922 15.211 1 98.38 530 LEU A CA 1
ATOM 4247 C C . LEU A 1 530 ? 6.859 31.297 13.758 1 98.38 530 LEU A C 1
ATOM 4249 O O . LEU A 1 530 ? 6.586 30.422 12.93 1 98.38 530 LEU A O 1
ATOM 4253 N N . PRO A 1 531 ? 6.828 32.594 13.406 1 97.19 531 PRO A N 1
ATOM 4254 C CA . PRO A 1 531 ? 6.316 33.094 12.125 1 97.19 531 PRO A CA 1
ATOM 4255 C C . PRO A 1 531 ? 7.27 32.812 10.969 1 97.19 531 PRO A C 1
ATOM 4257 O O . PRO A 1 531 ? 7.18 33.469 9.922 1 97.19 531 PRO A O 1
ATOM 4260 N N . ASP A 1 532 ? 8.172 31.984 11.031 1 92.5 532 ASP A N 1
ATOM 4261 C CA . ASP A 1 532 ? 9.164 31.641 10.023 1 92.5 532 ASP A CA 1
ATOM 4262 C C . ASP A 1 532 ? 10.234 32.719 9.906 1 92.5 532 ASP A C 1
ATOM 4264 O O . ASP A 1 532 ? 10.359 33.562 10.781 1 92.5 532 ASP A O 1
ATOM 4268 N N . MET A 1 533 ? 11.062 32.719 8.812 1 95.94 533 MET A N 1
ATOM 4269 C CA . MET A 1 533 ? 12.281 33.5 8.734 1 95.94 533 MET A CA 1
ATOM 4270 C C . MET A 1 533 ? 11.992 34.906 8.203 1 95.94 533 MET A C 1
ATOM 4272 O O . MET A 1 533 ? 11.164 35.094 7.305 1 95.94 533 MET A O 1
ATOM 4276 N N . ILE A 1 534 ? 12.703 35.875 8.805 1 97.69 534 ILE A N 1
ATOM 4277 C CA . ILE A 1 534 ? 12.633 37.25 8.328 1 97.69 534 ILE A CA 1
ATOM 4278 C C . ILE A 1 534 ? 13.055 37.312 6.867 1 97.69 534 ILE A C 1
ATOM 4280 O O . ILE A 1 534 ? 14.148 36.875 6.508 1 97.69 534 ILE A O 1
ATOM 4284 N N . GLY A 1 535 ? 12.188 37.812 6.078 1 96.12 535 GLY A N 1
ATOM 4285 C CA . GLY A 1 535 ? 12.477 37.938 4.66 1 96.12 535 GLY A CA 1
ATOM 4286 C C . GLY A 1 535 ? 12.047 36.719 3.854 1 96.12 535 GLY A C 1
ATOM 4287 O O . GLY A 1 535 ? 12.18 36.719 2.627 1 96.12 535 GLY A O 1
ATOM 4288 N N . GLY A 1 536 ? 11.516 35.719 4.512 1 94.38 536 GLY A N 1
ATOM 4289 C CA . GLY A 1 536 ? 11.188 34.5 3.824 1 94.38 536 GLY A CA 1
ATOM 4290 C C . GLY A 1 536 ? 12.383 33.562 3.68 1 94.38 536 GLY A C 1
ATOM 4291 O O . GLY A 1 536 ? 13.453 33.812 4.23 1 94.38 536 GLY A O 1
ATOM 4292 N N . ASN A 1 537 ? 12.242 32.469 2.908 1 93.56 537 ASN A N 1
ATOM 4293 C CA . ASN A 1 537 ? 13.242 31.406 2.861 1 93.56 537 ASN A CA 1
ATOM 4294 C C . ASN A 1 537 ? 14.125 31.531 1.62 1 93.56 537 ASN A C 1
ATOM 4296 O O . ASN A 1 537 ? 14.984 30.688 1.382 1 93.56 537 ASN A O 1
ATOM 4300 N N . ALA A 1 538 ? 13.945 32.531 0.781 1 91.25 538 ALA A N 1
ATOM 4301 C CA . ALA A 1 538 ? 14.766 32.812 -0.395 1 91.25 538 ALA A CA 1
ATOM 4302 C C . ALA A 1 538 ? 14.75 31.641 -1.374 1 91.25 538 ALA A C 1
ATOM 4304 O O . ALA A 1 538 ? 15.797 31.266 -1.912 1 91.25 538 ALA A O 1
ATOM 4305 N N . TYR A 1 539 ? 13.602 31.031 -1.578 1 85.38 539 TYR A N 1
ATOM 4306 C CA . TYR A 1 539 ? 13.484 29.891 -2.488 1 85.38 539 TYR A CA 1
ATOM 4307 C C . TYR A 1 539 ? 13.398 30.359 -3.936 1 85.38 539 TYR A C 1
ATOM 4309 O O . TYR A 1 539 ? 12.781 31.391 -4.223 1 85.38 539 TYR A O 1
ATOM 4317 N N . ALA A 1 540 ? 14.07 29.594 -4.824 1 73 540 ALA A N 1
ATOM 4318 C CA . ALA A 1 540 ? 13.797 29.766 -6.246 1 73 540 ALA A CA 1
ATOM 4319 C C . ALA A 1 540 ? 12.414 29.219 -6.605 1 73 540 ALA A C 1
ATOM 4321 O O . ALA A 1 540 ? 11.688 29.828 -7.391 1 73 540 ALA A O 1
ATOM 4322 N N . ASP A 1 541 ? 12.094 28.047 -5.957 1 69.25 541 ASP A N 1
ATOM 4323 C CA . ASP A 1 541 ? 10.781 27.406 -6.082 1 69.25 541 ASP A CA 1
ATOM 4324 C C . ASP A 1 541 ? 10.445 26.594 -4.832 1 69.25 541 ASP A C 1
ATOM 4326 O O . ASP A 1 541 ? 11.32 26.312 -4.012 1 69.25 541 ASP A O 1
ATOM 4330 N N . MET A 1 542 ? 9.25 26.312 -4.695 1 64.44 542 MET A N 1
ATOM 4331 C CA . MET A 1 542 ? 8.789 25.641 -3.482 1 64.44 542 MET A CA 1
ATOM 4332 C C . MET A 1 542 ? 8.805 24.125 -3.656 1 64.44 542 MET A C 1
ATOM 4334 O O . MET A 1 542 ? 8.133 23.406 -2.922 1 64.44 542 MET A O 1
ATOM 4338 N N . ILE A 1 543 ? 9.398 23.562 -4.605 1 54.41 543 ILE A N 1
ATOM 4339 C CA . ILE A 1 543 ? 9.422 22.109 -4.836 1 54.41 543 ILE A CA 1
ATOM 4340 C C . ILE A 1 543 ? 10.766 21.547 -4.375 1 54.41 543 ILE A C 1
ATOM 4342 O O . ILE A 1 543 ? 10.797 20.641 -3.535 1 54.41 543 ILE A O 1
ATOM 4346 N N . ALA A 1 544 ? 11.828 22.266 -4.863 1 57.06 544 ALA A N 1
ATOM 4347 C CA . ALA A 1 544 ? 13.156 21.75 -4.559 1 57.06 544 ALA A CA 1
ATOM 4348 C C . ALA A 1 544 ? 13.781 22.484 -3.377 1 57.06 544 ALA A C 1
ATOM 4350 O O . ALA A 1 544 ? 14.781 22.047 -2.814 1 57.06 544 ALA A O 1
ATOM 4351 N N . PHE A 1 545 ? 13.203 23.516 -2.959 1 67.31 545 PHE A N 1
ATOM 4352 C CA . PHE A 1 545 ? 13.68 24.328 -1.848 1 67.31 545 PHE A CA 1
ATOM 4353 C C . PHE A 1 545 ? 15.125 24.766 -2.066 1 67.31 545 PHE A C 1
ATOM 4355 O O . PHE A 1 545 ? 15.891 24.875 -1.112 1 67.31 545 PHE A O 1
ATOM 4362 N N . GLU A 1 546 ? 15.406 24.875 -3.354 1 69.81 546 GLU A N 1
ATOM 4363 C CA . GLU A 1 546 ? 16.75 25.344 -3.678 1 69.81 546 GLU A CA 1
ATOM 4364 C C . GLU A 1 546 ? 16.844 26.859 -3.498 1 69.81 546 GLU A C 1
ATOM 4366 O O . GLU A 1 546 ? 15.867 27.578 -3.701 1 69.81 546 GLU A O 1
ATOM 4371 N N . GLY A 1 547 ? 18.047 27.25 -3.062 1 73 547 GLY A N 1
ATOM 4372 C CA . GLY A 1 547 ? 18.266 28.656 -2.824 1 73 547 GLY A CA 1
ATOM 4373 C C . GLY A 1 547 ? 18.125 29.5 -4.074 1 73 547 GLY A C 1
ATOM 4374 O O . GLY A 1 547 ? 18.609 29.125 -5.148 1 73 547 GLY A O 1
ATOM 4375 N N . GLY A 1 548 ? 17.266 30.469 -3.895 1 70.31 548 GLY A N 1
ATOM 4376 C CA . GLY A 1 548 ? 17.141 31.469 -4.945 1 70.31 548 GLY A CA 1
ATOM 4377 C C . GLY A 1 548 ? 17.688 32.812 -4.555 1 70.31 548 GLY A C 1
ATOM 4378 O O . GLY A 1 548 ? 18.703 32.906 -3.863 1 70.31 548 GLY A O 1
ATOM 4379 N N . ALA A 1 549 ? 17.078 33.844 -5.094 1 78.75 549 ALA A N 1
ATOM 4380 C CA . ALA A 1 549 ? 17.5 35.219 -4.801 1 78.75 549 ALA A CA 1
ATOM 4381 C C . ALA A 1 549 ? 17.062 35.656 -3.398 1 78.75 549 ALA A C 1
ATOM 4383 O O . ALA A 1 549 ? 15.984 35.281 -2.943 1 78.75 549 ALA A O 1
ATOM 4384 N N . TYR A 1 550 ? 17.969 36.375 -2.773 1 89.81 550 TYR A N 1
ATOM 4385 C CA . TYR A 1 550 ? 17.609 36.969 -1.487 1 89.81 550 TYR A CA 1
ATOM 4386 C C . TYR A 1 550 ? 16.5 38 -1.652 1 89.81 550 TYR A C 1
ATOM 4388 O O . TYR A 1 550 ? 16.375 38.625 -2.713 1 89.81 550 TYR A O 1
ATOM 4396 N N . PRO A 1 551 ? 15.656 38.094 -0.618 1 93.75 551 PRO A N 1
ATOM 4397 C CA . PRO A 1 551 ? 14.633 39.156 -0.703 1 93.75 551 PRO A CA 1
ATOM 4398 C C . PRO A 1 551 ? 15.227 40.531 -0.906 1 93.75 551 PRO A C 1
ATOM 4400 O O . PRO A 1 551 ? 16.281 40.844 -0.351 1 93.75 551 PRO A O 1
ATOM 4403 N N . ARG A 1 552 ? 14.492 41.344 -1.704 1 94.12 552 ARG A N 1
ATOM 4404 C CA . ARG A 1 552 ? 14.938 42.719 -1.907 1 94.12 552 ARG A CA 1
ATOM 4405 C C . ARG A 1 552 ? 14.953 43.5 -0.591 1 94.12 552 ARG A C 1
ATOM 4407 O O . ARG A 1 552 ? 14.234 43.156 0.348 1 94.12 552 ARG A O 1
ATOM 4414 N N . ARG A 1 553 ? 15.68 44.531 -0.586 1 95.75 553 ARG A N 1
ATOM 4415 C CA . ARG A 1 553 ? 15.961 45.344 0.585 1 95.75 553 ARG A CA 1
ATOM 4416 C C . ARG A 1 553 ? 14.664 45.781 1.273 1 95.75 553 ARG A C 1
ATOM 4418 O O . ARG A 1 553 ? 14.523 45.625 2.49 1 95.75 553 ARG A O 1
ATOM 4425 N N . GLU A 1 554 ? 13.75 46.281 0.609 1 97.88 554 GLU A N 1
ATOM 4426 C CA . GLU A 1 554 ? 12.5 46.781 1.185 1 97.88 554 GLU A CA 1
ATOM 4427 C C . GLU A 1 554 ? 11.695 45.625 1.812 1 97.88 554 GLU A C 1
ATOM 4429 O O . GLU A 1 554 ? 11.133 45.781 2.895 1 97.88 554 GLU A O 1
ATOM 4434 N N . LEU A 1 555 ? 11.617 44.562 1.099 1 97.56 555 LEU A N 1
ATOM 4435 C CA . LEU A 1 555 ? 10.867 43.406 1.604 1 97.56 555 LEU A CA 1
ATOM 4436 C C . LEU A 1 555 ? 11.453 42.906 2.926 1 97.56 555 LEU A C 1
ATOM 4438 O O . LEU A 1 555 ? 10.711 42.594 3.855 1 97.56 555 LEU A O 1
ATOM 4442 N N . TYR A 1 556 ? 12.773 42.844 2.977 1 97.88 556 TYR A N 1
ATOM 4443 C CA . TYR A 1 556 ? 13.453 42.406 4.188 1 97.88 556 TYR A CA 1
ATOM 4444 C C . TYR A 1 556 ? 13.125 43.312 5.363 1 97.88 556 TYR A C 1
ATOM 4446 O O . TYR A 1 556 ? 12.805 42.844 6.457 1 97.88 556 TYR A O 1
ATOM 4454 N N . ILE A 1 557 ? 13.172 44.594 5.172 1 98.44 557 ILE A N 1
ATOM 4455 C CA . ILE A 1 557 ? 12.938 45.562 6.223 1 98.44 557 ILE A CA 1
ATOM 4456 C C . ILE A 1 557 ? 11.492 45.5 6.703 1 98.44 557 ILE A C 1
ATOM 4458 O O . ILE A 1 557 ? 11.227 45.469 7.906 1 98.44 557 ILE A O 1
ATOM 4462 N N . ARG A 1 558 ? 10.562 45.438 5.805 1 98.62 558 ARG A N 1
ATOM 4463 C CA . ARG A 1 558 ? 9.148 45.375 6.16 1 98.62 558 ARG A CA 1
ATOM 4464 C C . ARG A 1 558 ? 8.82 44.094 6.895 1 98.62 558 ARG A C 1
ATOM 4466 O O . ARG A 1 558 ? 7.988 44.094 7.801 1 98.62 558 ARG A O 1
ATOM 4473 N N . TRP A 1 559 ? 9.477 43.031 6.445 1 98.62 559 TRP A N 1
ATOM 4474 C CA . TRP A 1 559 ? 9.289 41.75 7.109 1 98.62 559 TRP A CA 1
ATOM 4475 C C . TRP A 1 559 ? 9.758 41.812 8.555 1 98.62 559 TRP A C 1
ATOM 4477 O O . TRP A 1 559 ? 9.109 41.25 9.453 1 98.62 559 TRP A O 1
ATOM 4487 N N . LEU A 1 560 ? 10.898 42.406 8.766 1 98.62 560 LEU A N 1
ATOM 4488 C CA . LEU A 1 560 ? 11.43 42.594 10.109 1 98.62 560 LEU A CA 1
ATOM 4489 C C . LEU A 1 560 ? 10.477 43.406 10.969 1 98.62 560 LEU A C 1
ATOM 4491 O O . LEU A 1 560 ? 10.203 43.062 12.117 1 98.62 560 LEU A O 1
ATOM 4495 N N . GLU A 1 561 ? 9.969 44.5 10.414 1 98.62 561 GLU A N 1
ATOM 4496 C CA . GLU A 1 561 ? 9.031 45.344 11.117 1 98.62 561 GLU A CA 1
ATOM 4497 C C . GLU A 1 561 ? 7.781 44.594 11.531 1 98.62 561 GLU A C 1
ATOM 4499 O O . GLU A 1 561 ? 7.332 44.688 12.68 1 98.62 561 GLU A O 1
ATOM 4504 N N . LEU A 1 562 ? 7.289 43.844 10.625 1 98.5 562 LEU A N 1
ATOM 4505 C CA . LEU A 1 562 ? 6.078 43.062 10.867 1 98.5 562 LEU A CA 1
ATOM 4506 C C . LEU A 1 562 ? 6.297 42.062 12 1 98.5 562 LEU A C 1
ATOM 4508 O O . LEU A 1 562 ? 5.41 41.875 12.828 1 98.5 562 LEU A O 1
ATOM 4512 N N . ASN A 1 563 ? 7.441 41.5 12.086 1 98.38 563 ASN A N 1
ATOM 4513 C CA . ASN A 1 563 ? 7.738 40.406 13.008 1 98.38 563 ASN A CA 1
ATOM 4514 C C . ASN A 1 563 ? 8.156 40.906 14.375 1 98.38 563 ASN A C 1
ATOM 4516 O O . ASN A 1 563 ? 8.227 40.156 15.344 1 98.38 563 ASN A O 1
ATOM 4520 N N . THR A 1 564 ? 8.398 42.125 14.523 1 98.12 564 THR A N 1
ATOM 4521 C CA . THR A 1 564 ? 9.023 42.688 15.703 1 98.12 564 THR A CA 1
ATOM 4522 C C . THR A 1 564 ? 8.258 42.312 16.969 1 98.12 564 THR A C 1
ATOM 4524 O O . THR A 1 564 ? 8.852 42.031 18 1 98.12 564 THR A O 1
ATOM 4527 N N . PHE A 1 565 ? 6.949 42.344 16.859 1 98.25 565 PHE A N 1
ATOM 4528 C CA . PHE A 1 565 ? 6.148 42.094 18.047 1 98.25 565 PHE A CA 1
ATOM 4529 C C . PHE A 1 565 ? 5.488 40.75 18.016 1 98.25 565 PHE A C 1
ATOM 4531 O O . PHE A 1 565 ? 4.641 40.438 18.859 1 98.25 565 PHE A O 1
ATOM 4538 N N . LEU A 1 566 ? 5.805 39.906 17.047 1 98.5 566 LEU A N 1
ATOM 4539 C CA . LEU A 1 566 ? 5.332 38.531 17.031 1 98.5 566 LEU A CA 1
ATOM 4540 C C . LEU A 1 566 ? 6.082 37.688 18.062 1 98.5 566 LEU A C 1
ATOM 4542 O O . LEU A 1 566 ? 7.066 38.156 18.641 1 98.5 566 LEU A O 1
ATOM 4546 N N . PRO A 1 567 ? 5.637 36.5 18.344 1 97.94 567 PRO A N 1
ATOM 4547 C CA . PRO A 1 567 ? 6.137 35.75 19.516 1 97.94 567 PRO A CA 1
ATOM 4548 C C . PRO A 1 567 ? 7.625 35.438 19.422 1 97.94 567 PRO A C 1
ATOM 4550 O O . PRO A 1 567 ? 8.32 35.375 20.438 1 97.94 567 PRO A O 1
ATOM 4553 N N . ALA A 1 568 ? 8.047 35.188 18.219 1 97.62 568 ALA A N 1
ATOM 4554 C CA . ALA A 1 568 ? 9.461 34.844 18 1 97.62 568 ALA A CA 1
ATOM 4555 C C . ALA A 1 568 ? 9.977 35.531 16.719 1 97.62 568 ALA A C 1
ATOM 4557 O O . ALA A 1 568 ? 9.195 35.812 15.812 1 97.62 568 ALA A O 1
ATOM 4558 N N . VAL A 1 569 ? 11.289 35.781 16.719 1 98.19 569 VAL A N 1
ATOM 4559 C CA . VAL A 1 569 ? 11.953 36.312 15.539 1 98.19 569 VAL A CA 1
ATOM 4560 C C . VAL A 1 569 ? 13.07 35.375 15.094 1 98.19 569 VAL A C 1
ATOM 4562 O O . VAL A 1 569 ? 13.898 34.938 15.906 1 98.19 569 VAL A O 1
ATOM 4565 N N . GLN A 1 570 ? 13.062 35.031 13.891 1 98.25 570 GLN A N 1
ATOM 4566 C CA . GLN A 1 570 ? 14.062 34.094 13.352 1 98.25 570 GLN A CA 1
ATOM 4567 C C . GLN A 1 570 ? 14.719 34.656 12.102 1 98.25 570 GLN A C 1
ATOM 4569 O O . GLN A 1 570 ? 14.031 35.031 11.133 1 98.25 570 GLN A O 1
ATOM 4574 N N . PHE A 1 571 ? 16.047 34.812 12.188 1 98.12 571 PHE A N 1
ATOM 4575 C CA . PHE A 1 571 ? 16.844 35.281 11.055 1 98.12 571 PHE A CA 1
ATOM 4576 C C . PHE A 1 571 ? 17.531 34.125 10.344 1 98.12 571 PHE A C 1
ATOM 4578 O O . PHE A 1 571 ? 17.953 33.156 10.992 1 98.12 571 PHE A O 1
ATOM 4585 N N . SER A 1 572 ? 17.578 34.219 9.086 1 96.81 572 SER A N 1
ATOM 4586 C CA . SER A 1 572 ? 18.422 33.375 8.273 1 96.81 572 SER A CA 1
ATOM 4587 C C . SER A 1 572 ? 19.125 34.156 7.172 1 96.81 572 SER A C 1
ATOM 4589 O O . SER A 1 572 ? 20.359 34.125 7.074 1 96.81 572 SER A O 1
ATOM 4591 N N . VAL A 1 573 ? 18.312 34.812 6.363 1 95.56 573 VAL A N 1
ATOM 4592 C CA . VAL A 1 573 ? 18.938 35.875 5.578 1 95.56 573 VAL A CA 1
ATOM 4593 C C . VAL A 1 573 ? 19.438 37 6.504 1 95.56 573 VAL A C 1
ATOM 4595 O O . VAL A 1 573 ? 18.672 37.531 7.32 1 95.56 573 VAL A O 1
ATOM 4598 N N . VAL A 1 574 ? 20.672 37.375 6.316 1 96.75 574 VAL A N 1
ATOM 4599 C CA . VAL A 1 574 ? 21.312 38.25 7.32 1 96.75 574 VAL A CA 1
ATOM 4600 C C . VAL A 1 574 ? 21.266 39.688 6.871 1 96.75 574 VAL A C 1
ATOM 4602 O O . VAL A 1 574 ? 21.328 39.969 5.676 1 96.75 574 VAL A O 1
ATOM 4605 N N . PRO A 1 575 ? 21.141 40.562 7.844 1 97.06 575 PRO A N 1
ATOM 4606 C CA . PRO A 1 575 ? 21.016 42 7.492 1 97.06 575 PRO A CA 1
ATOM 4607 C C . PRO A 1 575 ? 22.281 42.562 6.84 1 97.06 575 PRO A C 1
ATOM 4609 O O . PRO A 1 575 ? 22.203 43.5 6.039 1 97.06 575 PRO A O 1
ATOM 4612 N N . TRP A 1 576 ? 23.469 42 7.09 1 96.88 576 TRP A N 1
ATOM 4613 C CA . TRP A 1 576 ? 24.734 42.625 6.652 1 96.88 576 TRP A CA 1
ATOM 4614 C C . TRP A 1 576 ? 25.016 42.25 5.199 1 96.88 576 TRP A C 1
ATOM 4616 O O . TRP A 1 576 ? 26.047 42.688 4.645 1 96.88 576 TRP A O 1
ATOM 4626 N N . ILE A 1 577 ? 24.125 41.469 4.496 1 94.31 577 ILE A N 1
ATOM 4627 C CA . ILE A 1 577 ? 24.328 41.25 3.07 1 94.31 577 ILE A CA 1
ATOM 4628 C C . ILE A 1 577 ? 23.828 42.469 2.279 1 94.31 577 ILE A C 1
ATOM 4630 O O . ILE A 1 577 ? 24.094 42.562 1.08 1 94.31 577 ILE A O 1
ATOM 4634 N N . TYR A 1 578 ? 23.109 43.312 2.955 1 95.44 578 TYR A N 1
ATOM 4635 C CA . TYR A 1 578 ? 22.594 44.5 2.299 1 95.44 578 TYR A CA 1
ATOM 4636 C C . TYR A 1 578 ? 23.531 45.688 2.506 1 95.44 578 TYR A C 1
ATOM 4638 O O . TYR A 1 578 ? 24.641 45.719 1.962 1 95.44 578 TYR A O 1
ATOM 4646 N N . ASP A 1 579 ? 23.125 46.688 3.465 1 95.38 579 ASP A N 1
ATOM 4647 C CA . ASP A 1 579 ? 23.953 47.844 3.729 1 95.38 579 ASP A CA 1
ATOM 4648 C C . ASP A 1 579 ? 23.875 48.25 5.199 1 95.38 579 ASP A C 1
ATOM 4650 O O . ASP A 1 579 ? 23.203 47.594 5.996 1 95.38 579 ASP A O 1
ATOM 4654 N N . ASP A 1 580 ? 24.609 49.281 5.523 1 96.44 580 ASP A N 1
ATOM 4655 C CA . ASP A 1 580 ? 24.719 49.719 6.914 1 96.44 580 ASP A CA 1
ATOM 4656 C C . ASP A 1 580 ? 23.375 50.219 7.441 1 96.44 580 ASP A C 1
ATOM 4658 O O . ASP A 1 580 ? 23.078 50.094 8.633 1 96.44 580 ASP A O 1
ATOM 4662 N N . GLU A 1 581 ? 22.672 50.688 6.594 1 97.06 581 GLU A N 1
ATOM 4663 C CA . GLU A 1 581 ? 21.359 51.156 7 1 97.06 581 GLU A CA 1
ATOM 4664 C C . GLU A 1 581 ? 20.469 50.031 7.469 1 97.06 581 GLU A C 1
ATOM 4666 O O . GLU A 1 581 ? 19.766 50.125 8.477 1 97.06 581 GLU A O 1
ATOM 4671 N N . VAL A 1 582 ? 20.469 48.906 6.766 1 97.88 582 VAL A N 1
ATOM 4672 C CA . VAL A 1 582 ? 19.672 47.75 7.141 1 97.88 582 VAL A CA 1
ATOM 4673 C C . VAL A 1 582 ? 20.172 47.188 8.469 1 97.88 582 VAL A C 1
ATOM 4675 O O . VAL A 1 582 ? 19.375 46.75 9.305 1 97.88 582 VAL A O 1
ATOM 4678 N N . ILE A 1 583 ? 21.453 47.188 8.648 1 98 583 ILE A N 1
ATOM 4679 C CA . ILE A 1 583 ? 22.047 46.75 9.906 1 98 583 ILE A CA 1
ATOM 4680 C C . ILE A 1 583 ? 21.531 47.625 11.047 1 98 583 ILE A C 1
ATOM 4682 O O . ILE A 1 583 ? 21.125 47.125 12.094 1 98 583 ILE A O 1
ATOM 4686 N N . ALA A 1 584 ? 21.531 48.906 10.797 1 97.88 584 ALA A N 1
ATOM 4687 C CA . ALA A 1 584 ? 21.078 49.844 11.812 1 97.88 584 ALA A CA 1
ATOM 4688 C C . ALA A 1 584 ? 19.594 49.688 12.102 1 97.88 584 ALA A C 1
ATOM 4690 O O . ALA A 1 584 ? 19.156 49.75 13.258 1 97.88 584 ALA A O 1
ATOM 4691 N N . ILE A 1 585 ? 18.828 49.531 11.078 1 98.19 585 ILE A N 1
ATOM 4692 C CA . ILE A 1 585 ? 17.391 49.344 11.227 1 98.19 585 ILE A CA 1
ATOM 4693 C C . ILE A 1 585 ? 17.141 48.062 12.031 1 98.19 585 ILE A C 1
ATOM 4695 O O . ILE A 1 585 ? 16.281 48.062 12.93 1 98.19 585 ILE A O 1
ATOM 4699 N N . THR A 1 586 ? 17.828 47 11.727 1 98.31 586 THR A N 1
ATOM 4700 C CA . THR A 1 586 ? 17.688 45.75 12.438 1 98.31 586 THR A CA 1
ATOM 4701 C C . THR A 1 586 ? 18.016 45.906 13.922 1 98.31 586 THR A C 1
ATOM 4703 O O . THR A 1 586 ? 17.281 45.406 14.781 1 98.31 586 THR A O 1
ATOM 4706 N N . ARG A 1 587 ? 19.094 46.562 14.195 1 97.69 587 ARG A N 1
ATOM 4707 C CA . ARG A 1 587 ? 19.469 46.812 15.578 1 97.69 587 ARG A CA 1
ATOM 4708 C C . ARG A 1 587 ? 18.375 47.594 16.312 1 97.69 587 ARG A C 1
ATOM 4710 O O . ARG A 1 587 ? 18.047 47.281 17.453 1 97.69 587 ARG A O 1
ATOM 4717 N N . ASN A 1 588 ? 17.891 48.562 15.68 1 97.69 588 ASN A N 1
ATOM 4718 C CA . ASN A 1 588 ? 16.844 49.406 16.266 1 97.69 588 ASN A CA 1
ATOM 4719 C C . ASN A 1 588 ? 15.609 48.562 16.609 1 97.69 588 ASN A C 1
ATOM 4721 O O . ASN A 1 588 ? 15.047 48.688 17.703 1 97.69 588 ASN A O 1
ATOM 4725 N N . TYR A 1 589 ? 15.133 47.781 15.766 1 97.94 589 TYR A N 1
ATOM 4726 C CA . TYR A 1 589 ? 13.906 47 15.992 1 97.94 589 TYR A CA 1
ATOM 4727 C C . TYR A 1 589 ? 14.125 45.906 17 1 97.94 589 TYR A C 1
ATOM 4729 O O . TYR A 1 589 ? 13.211 45.531 17.734 1 97.94 589 TYR A O 1
ATOM 4737 N N . LEU A 1 590 ? 15.328 45.312 17.062 1 97.75 590 LEU A N 1
ATOM 4738 C CA . LEU A 1 590 ? 15.617 44.344 18.125 1 97.75 590 LEU A CA 1
ATOM 4739 C C . LEU A 1 590 ? 15.641 45.031 19.484 1 97.75 590 LEU A C 1
ATOM 4741 O O . LEU A 1 590 ? 15.258 44.438 20.5 1 97.75 590 LEU A O 1
ATOM 4745 N N . GLN A 1 591 ? 16.078 46.281 19.453 1 96.94 591 GLN A N 1
ATOM 4746 C CA . GLN A 1 591 ? 16.047 47.062 20.703 1 96.94 591 GLN A CA 1
ATOM 4747 C C . GLN A 1 591 ? 14.602 47.375 21.109 1 96.94 591 GLN A C 1
ATOM 4749 O O . GLN A 1 591 ? 14.258 47.312 22.297 1 96.94 591 GLN A O 1
ATOM 4754 N N . ILE A 1 592 ? 13.82 47.781 20.156 1 97 592 ILE A N 1
ATOM 4755 C CA . ILE A 1 592 ? 12.406 48 20.422 1 97 592 ILE A CA 1
ATOM 4756 C C . ILE A 1 592 ? 11.773 46.75 20.984 1 97 592 ILE A C 1
ATOM 4758 O O . ILE A 1 592 ? 11.031 46.781 21.969 1 97 592 ILE A O 1
ATOM 4762 N N . ARG A 1 593 ? 12.047 45.625 20.359 1 97.12 593 ARG A N 1
ATOM 4763 C CA . ARG A 1 593 ? 11.516 44.344 20.812 1 97.12 593 ARG A CA 1
ATOM 4764 C C . ARG A 1 593 ? 11.938 44.062 22.25 1 97.12 593 ARG A C 1
ATOM 4766 O O . ARG A 1 593 ? 11.141 43.562 23.047 1 97.12 593 ARG A O 1
ATOM 4773 N N . GLU A 1 594 ? 13.164 44.312 22.562 1 95.75 594 GLU A N 1
ATOM 4774 C CA . GLU A 1 594 ? 13.664 44.094 23.922 1 95.75 594 GLU A CA 1
ATOM 4775 C C . GLU A 1 594 ? 12.852 44.844 24.953 1 95.75 594 GLU A C 1
ATOM 4777 O O . GLU A 1 594 ? 12.641 44.375 26.062 1 95.75 594 GLU A O 1
ATOM 4782 N N . GLN A 1 595 ? 12.367 45.969 24.578 1 96.06 595 GLN A N 1
ATOM 4783 C CA . GLN A 1 595 ? 11.57 46.781 25.484 1 96.06 595 GLN A CA 1
ATOM 4784 C C . GLN A 1 595 ? 10.203 46.156 25.734 1 96.06 595 GLN A C 1
ATOM 4786 O O . GLN A 1 595 ? 9.578 46.438 26.766 1 96.06 595 GLN A O 1
ATOM 4791 N N . TYR A 1 596 ? 9.742 45.406 24.828 1 96.69 596 TYR A N 1
ATOM 4792 C CA . TYR A 1 596 ? 8.414 44.812 24.938 1 96.69 596 TYR A CA 1
ATOM 4793 C C . TYR A 1 596 ? 8.5 43.312 25.234 1 96.69 596 TYR A C 1
ATOM 4795 O O . TYR A 1 596 ? 7.477 42.625 25.266 1 96.69 596 TYR A O 1
ATOM 4803 N N . ALA A 1 597 ? 9.68 42.812 25.453 1 95.81 597 ALA A N 1
ATOM 4804 C CA . ALA A 1 597 ? 9.898 41.375 25.672 1 95.81 597 ALA A CA 1
ATOM 4805 C C . ALA A 1 597 ? 9.164 40.906 26.922 1 95.81 597 ALA A C 1
ATOM 4807 O O . ALA A 1 597 ? 8.625 39.781 26.953 1 95.81 597 ALA A O 1
ATOM 4808 N N . LYS A 1 598 ? 9.211 41.656 27.922 1 96.5 598 LYS A N 1
ATOM 4809 C CA . LYS A 1 598 ? 8.516 41.312 29.156 1 96.5 598 LYS A CA 1
ATOM 4810 C C . LYS A 1 598 ? 7.02 41.125 28.906 1 96.5 598 LYS A C 1
ATOM 4812 O O . LYS A 1 598 ? 6.402 40.219 29.469 1 96.5 598 LYS A O 1
ATOM 4817 N N . LYS A 1 599 ? 6.492 42 28.109 1 97.31 599 LYS A N 1
ATOM 4818 C CA . LYS A 1 599 ? 5.078 41.875 27.766 1 97.31 599 LYS A CA 1
ATOM 4819 C C . LYS A 1 599 ? 4.797 40.594 27.031 1 97.31 599 LYS A C 1
ATOM 4821 O O . LYS A 1 599 ? 3.809 39.906 27.312 1 97.31 599 LYS A O 1
ATOM 4826 N N . ILE A 1 600 ? 5.602 40.25 26.125 1 98.19 600 ILE A N 1
ATOM 4827 C CA . ILE A 1 600 ? 5.438 39.031 25.359 1 98.19 600 ILE A CA 1
ATOM 4828 C C . ILE A 1 600 ? 5.5 37.812 26.297 1 98.19 600 ILE A C 1
ATOM 4830 O O . ILE A 1 600 ? 4.691 36.906 26.188 1 98.19 600 ILE A O 1
ATOM 4834 N N . VAL A 1 601 ? 6.418 37.812 27.234 1 97.81 601 VAL A N 1
ATOM 4835 C CA . VAL A 1 601 ? 6.59 36.719 28.188 1 97.81 601 VAL A CA 1
ATOM 4836 C C . VAL A 1 601 ? 5.352 36.625 29.078 1 97.81 601 VAL A C 1
ATOM 4838 O O . VAL A 1 601 ? 4.871 35.531 29.359 1 97.81 601 VAL A O 1
ATOM 4841 N N . GLU A 1 602 ? 4.863 37.75 29.516 1 98.12 602 GLU A N 1
ATOM 4842 C CA . GLU A 1 602 ? 3.66 37.75 30.344 1 98.12 602 GLU A CA 1
ATOM 4843 C C . GLU A 1 602 ? 2.473 37.156 29.594 1 98.12 602 GLU A C 1
ATOM 4845 O O . GLU A 1 602 ? 1.672 36.406 30.172 1 98.12 602 GLU A O 1
ATOM 4850 N N . LEU A 1 603 ? 2.379 37.531 28.391 1 98.5 603 LEU A N 1
ATOM 4851 C CA . LEU A 1 603 ? 1.303 36.969 27.578 1 98.5 603 LEU A CA 1
ATOM 4852 C C . LEU A 1 603 ? 1.485 35.5 27.359 1 98.5 603 LEU A C 1
ATOM 4854 O O . LEU A 1 603 ? 0.506 34.75 27.281 1 98.5 603 LEU A O 1
ATOM 4858 N N . ALA A 1 604 ? 2.709 35.062 27.203 1 98.44 604 ALA A N 1
ATOM 4859 C CA . ALA A 1 604 ? 2.982 33.625 27.078 1 98.44 604 ALA A CA 1
ATOM 4860 C C . ALA A 1 604 ? 2.541 32.875 28.344 1 98.44 604 ALA A C 1
ATOM 4862 O O . ALA A 1 604 ? 1.946 31.797 28.25 1 98.44 604 ALA A O 1
ATOM 4863 N N . GLU A 1 605 ? 2.828 33.406 29.438 1 98.06 605 GLU A N 1
ATOM 4864 C CA . GLU A 1 605 ? 2.408 32.812 30.703 1 98.06 605 GLU A CA 1
ATOM 4865 C C . GLU A 1 605 ? 0.888 32.781 30.828 1 98.06 605 GLU A C 1
ATOM 4867 O O . GLU A 1 605 ? 0.306 31.828 31.328 1 98.06 605 GLU A O 1
ATOM 4872 N N . ASP A 1 606 ? 0.305 33.844 30.375 1 97.88 606 ASP A N 1
ATOM 4873 C CA . ASP A 1 606 ? -1.152 33.938 30.391 1 97.88 606 ASP A CA 1
ATOM 4874 C C . ASP A 1 606 ? -1.762 32.844 29.5 1 97.88 606 ASP A C 1
ATOM 4876 O O . ASP A 1 606 ? -2.824 32.312 29.812 1 97.88 606 ASP A O 1
ATOM 4880 N N . SER A 1 607 ? -1.123 32.625 28.406 1 97.69 607 SER A N 1
ATOM 4881 C CA . SER A 1 607 ? -1.607 31.594 27.484 1 97.69 607 SER A CA 1
ATOM 4882 C C . SER A 1 607 ? -1.703 30.234 28.188 1 97.69 607 SER A C 1
ATOM 4884 O O . SER A 1 607 ? -2.578 29.438 27.859 1 97.69 607 SER A O 1
ATOM 4886 N N . VAL A 1 608 ? -0.803 29.922 29.094 1 97.88 608 VAL A N 1
ATOM 4887 C CA . VAL A 1 608 ? -0.797 28.656 29.844 1 97.88 608 VAL A CA 1
ATOM 4888 C C . VAL A 1 608 ? -2.037 28.578 30.719 1 97.88 608 VAL A C 1
ATOM 4890 O O . VAL A 1 608 ? -2.615 27.5 30.891 1 97.88 608 VAL A O 1
ATOM 4893 N N . MET A 1 609 ? -2.488 29.688 31.156 1 96.69 609 MET A N 1
ATOM 4894 C CA . MET A 1 609 ? -3.635 29.719 32.062 1 96.69 609 MET A CA 1
ATOM 4895 C C . MET A 1 609 ? -4.941 29.828 31.281 1 96.69 609 MET A C 1
ATOM 4897 O O . MET A 1 609 ? -5.902 29.109 31.578 1 96.69 609 MET A O 1
ATOM 4901 N N . SER A 1 610 ? -4.965 30.609 30.281 1 96.38 610 SER A N 1
ATOM 4902 C CA . SER A 1 610 ? -6.215 30.984 29.641 1 96.38 610 SER A CA 1
ATOM 4903 C C . SER A 1 610 ? -6.379 30.266 28.297 1 96.38 610 SER A C 1
ATOM 4905 O O . SER A 1 610 ? -7.496 30.125 27.797 1 96.38 610 SER A O 1
ATOM 4907 N N . GLY A 1 611 ? -5.25 29.938 27.75 1 97.12 611 GLY A N 1
ATOM 4908 C CA . GLY A 1 611 ? -5.281 29.438 26.375 1 97.12 611 GLY A CA 1
ATOM 4909 C C . GLY A 1 611 ? -5.355 30.547 25.344 1 97.12 611 GLY A C 1
ATOM 4910 O O . GLY A 1 611 ? -5.398 30.281 24.141 1 97.12 611 GLY A O 1
ATOM 4911 N N . PHE A 1 612 ? -5.266 31.828 25.734 1 98.19 612 PHE A N 1
ATOM 4912 C CA . PHE A 1 612 ? -5.398 32.938 24.828 1 98.19 612 PHE A CA 1
ATOM 4913 C C . PHE A 1 612 ? -4.148 33.094 23.969 1 98.19 612 PHE A C 1
ATOM 4915 O O . PHE A 1 612 ? -3.035 32.844 24.438 1 98.19 612 PHE A O 1
ATOM 4922 N N . PRO A 1 613 ? -4.371 33.5 22.766 1 98.25 613 PRO A N 1
ATOM 4923 C CA . PRO A 1 613 ? -3.199 33.781 21.938 1 98.25 613 PRO A CA 1
ATOM 4924 C C . PRO A 1 613 ? -2.389 34.969 22.422 1 98.25 613 PRO A C 1
ATOM 4926 O O . PRO A 1 613 ? -2.936 35.875 23.062 1 98.25 613 PRO A O 1
ATOM 4929 N N . ILE A 1 614 ? -1.125 34.938 22.109 1 98.69 614 ILE A N 1
ATOM 4930 C CA . ILE A 1 614 ? -0.267 36.094 22.359 1 98.69 614 ILE A CA 1
ATOM 4931 C C . ILE A 1 614 ? -0.609 37.219 21.391 1 98.69 614 ILE A C 1
ATOM 4933 O O . ILE A 1 614 ? -0.771 38.344 21.797 1 98.69 614 ILE A O 1
ATOM 4937 N N . VAL A 1 615 ? -0.685 36.812 20.125 1 98.75 615 VAL A N 1
ATOM 4938 C CA . VAL A 1 615 ? -1.077 37.75 19.047 1 98.75 615 VAL A CA 1
ATOM 4939 C C . VAL A 1 615 ? -2.57 37.594 18.766 1 98.75 615 VAL A C 1
ATOM 4941 O O . VAL A 1 615 ? -3.057 36.469 18.516 1 98.75 615 VAL A O 1
ATOM 4944 N N . ARG A 1 616 ? -3.264 38.719 18.781 1 98.81 616 ARG A N 1
ATOM 4945 C CA . ARG A 1 616 ? -4.723 38.656 18.75 1 98.81 616 ARG A CA 1
ATOM 4946 C C . ARG A 1 616 ? -5.281 39.5 17.625 1 98.81 616 ARG A C 1
ATOM 4948 O O . ARG A 1 616 ? -4.688 40.5 17.25 1 98.81 616 ARG A O 1
ATOM 4955 N N . PRO A 1 617 ? -6.43 39.094 17.047 1 98.69 617 PRO A N 1
ATOM 4956 C CA . PRO A 1 617 ? -7.105 39.938 16.062 1 98.69 617 PRO A CA 1
ATOM 4957 C C . PRO A 1 617 ? -7.762 41.156 16.688 1 98.69 617 PRO A C 1
ATOM 4959 O O . PRO A 1 617 ? -8 41.188 17.906 1 98.69 617 PRO A O 1
ATOM 4962 N N . LEU A 1 618 ? -8.055 42.094 15.82 1 98.56 618 LEU A N 1
ATOM 4963 C CA . LEU A 1 618 ? -8.617 43.344 16.344 1 98.56 618 LEU A CA 1
ATOM 4964 C C . LEU A 1 618 ? -9.977 43.094 17 1 98.56 618 LEU A C 1
ATOM 4966 O O . LEU A 1 618 ? -10.336 43.75 17.969 1 98.56 618 LEU A O 1
ATOM 4970 N N . TRP A 1 619 ? -10.758 42.156 16.422 1 98.19 619 TRP A N 1
ATOM 4971 C CA . TRP A 1 619 ? -12.094 41.906 16.969 1 98.19 619 TRP A CA 1
ATOM 4972 C C . TRP A 1 619 ? -12.016 41.344 18.375 1 98.19 619 TRP A C 1
ATOM 4974 O O . TRP A 1 619 ? -13.031 41.281 19.094 1 98.19 619 TRP A O 1
ATOM 4984 N N . TRP A 1 620 ? -10.836 40.938 18.844 1 98.31 620 TRP A N 1
ATOM 4985 C CA . TRP A 1 620 ? -10.656 40.469 20.203 1 98.31 620 TRP A CA 1
ATOM 4986 C C . TRP A 1 620 ? -11.125 41.531 21.219 1 98.31 620 TRP A C 1
ATOM 4988 O O . TRP A 1 620 ? -11.656 41.156 22.266 1 98.31 620 TRP A O 1
ATOM 4998 N N . ILE A 1 621 ? -10.977 42.781 20.891 1 97.75 621 ILE A N 1
ATOM 4999 C CA . ILE A 1 621 ? -11.383 43.844 21.797 1 97.75 621 ILE A CA 1
ATOM 5000 C C . ILE A 1 621 ? -12.578 44.594 21.219 1 97.75 621 ILE A C 1
ATOM 5002 O O . ILE A 1 621 ? -13.133 45.5 21.859 1 97.75 621 ILE A O 1
ATOM 5006 N N . ALA A 1 622 ? -12.961 44.312 20.047 1 98.19 622 ALA A N 1
ATOM 5007 C CA . ALA A 1 622 ? -14.094 44.938 19.375 1 98.19 622 ALA A CA 1
ATOM 5008 C C . ALA A 1 622 ? -14.867 43.938 18.531 1 98.19 622 ALA A C 1
ATOM 5010 O O . ALA A 1 622 ? -14.953 44.094 17.312 1 98.19 622 ALA A O 1
ATOM 5011 N N . PRO A 1 623 ? -15.508 43.031 19.156 1 97.94 623 PRO A N 1
ATOM 5012 C CA . PRO A 1 623 ? -16.094 41.906 18.453 1 97.94 623 PRO A CA 1
ATOM 5013 C C . PRO A 1 623 ? -17.281 42.281 17.562 1 97.94 623 PRO A C 1
ATOM 5015 O O . PRO A 1 623 ? -17.688 41.5 16.703 1 97.94 623 PRO A O 1
ATOM 5018 N N . ASN A 1 624 ? -17.859 43.406 17.766 1 96.69 624 ASN A N 1
ATOM 5019 C CA . ASN A 1 624 ? -19.031 43.812 16.969 1 96.69 624 ASN A CA 1
ATOM 5020 C C . ASN A 1 624 ? -18.656 44.875 15.945 1 96.69 624 ASN A C 1
ATOM 5022 O O . ASN A 1 624 ? -19.531 45.406 15.258 1 96.69 624 ASN A O 1
ATOM 5026 N N . ASP A 1 625 ? -17.375 45.25 15.898 1 97.12 625 ASP A N 1
ATOM 5027 C CA . ASP A 1 625 ? -16.875 46.25 14.969 1 97.12 625 ASP A CA 1
ATOM 5028 C C . ASP A 1 625 ? -16.594 45.656 13.594 1 97.12 625 ASP A C 1
ATOM 5030 O O . ASP A 1 625 ? -15.727 44.812 13.453 1 97.12 625 ASP A O 1
ATOM 5034 N N . GLN A 1 626 ? -17.281 46.156 12.57 1 94.44 626 GLN A N 1
ATOM 5035 C CA . GLN A 1 626 ? -17.25 45.562 11.242 1 94.44 626 GLN A CA 1
ATOM 5036 C C . GLN A 1 626 ? -15.844 45.656 10.641 1 94.44 626 GLN A C 1
ATOM 5038 O O . GLN A 1 626 ? -15.414 44.719 9.945 1 94.44 626 GLN A O 1
ATOM 5043 N N . GLN A 1 627 ? -15.188 46.656 10.914 1 95.81 627 GLN A N 1
ATOM 5044 C CA . GLN A 1 627 ? -13.836 46.812 10.383 1 95.81 627 GLN A CA 1
ATOM 5045 C C . GLN A 1 627 ? -12.852 45.906 11.125 1 95.81 627 GLN A C 1
ATOM 5047 O O . GLN A 1 627 ? -11.953 45.312 10.523 1 95.81 627 GLN A O 1
ATOM 5052 N N . ALA A 1 628 ? -12.977 45.812 12.406 1 97.75 628 ALA A N 1
ATOM 5053 C CA . ALA A 1 628 ? -12.117 44.969 13.219 1 97.75 628 ALA A CA 1
ATOM 5054 C C . ALA A 1 628 ? -12.234 43.5 12.789 1 97.75 628 ALA A C 1
ATOM 5056 O O . ALA A 1 628 ? -11.258 42.75 12.852 1 97.75 628 ALA A O 1
ATOM 5057 N N . LEU A 1 629 ? -13.422 43.156 12.305 1 97.19 629 LEU A N 1
ATOM 5058 C CA . LEU A 1 629 ? -13.695 41.75 11.953 1 97.19 629 LEU A CA 1
ATOM 5059 C C . LEU A 1 629 ? -12.883 41.344 10.734 1 97.19 629 LEU A C 1
ATOM 5061 O O . LEU A 1 629 ? -12.594 40.156 10.555 1 97.19 629 LEU A O 1
ATOM 5065 N N . VAL A 1 630 ? -12.445 42.281 9.914 1 95.25 630 VAL A N 1
ATOM 5066 C CA . VAL A 1 630 ? -11.883 41.875 8.625 1 95.25 630 VAL A CA 1
ATOM 5067 C C . VAL A 1 630 ? -10.453 42.406 8.508 1 95.25 630 VAL A C 1
ATOM 5069 O O . VAL A 1 630 ? -9.781 42.188 7.5 1 95.25 630 VAL A O 1
ATOM 5072 N N . SER A 1 631 ? -9.93 43.094 9.531 1 96.12 631 SER A N 1
ATOM 5073 C CA . SER A 1 631 ? -8.578 43.625 9.469 1 96.12 631 SER A CA 1
ATOM 5074 C C . SER A 1 631 ? -7.539 42.531 9.422 1 96.12 631 SER A C 1
ATOM 5076 O O . SER A 1 631 ? -7.352 41.812 10.406 1 96.12 631 SER A O 1
ATOM 5078 N N . GLU A 1 632 ? -6.84 42.438 8.336 1 95.25 632 GLU A N 1
ATOM 5079 C CA . GLU A 1 632 ? -5.918 41.312 8.172 1 95.25 632 GLU A CA 1
ATOM 5080 C C . GLU A 1 632 ? -4.469 41.781 8.211 1 95.25 632 GLU A C 1
ATOM 5082 O O . GLU A 1 632 ? -3.549 40.969 8.281 1 95.25 632 GLU A O 1
ATOM 5087 N N . ASP A 1 633 ? -4.191 43.094 8.164 1 97.19 633 ASP A N 1
ATOM 5088 C CA . ASP A 1 633 ? -2.822 43.594 8.094 1 97.19 633 ASP A CA 1
ATOM 5089 C C . ASP A 1 633 ? -2.447 44.344 9.367 1 97.19 633 ASP A C 1
ATOM 5091 O O . ASP A 1 633 ? -1.481 45.094 9.383 1 97.19 633 ASP A O 1
ATOM 5095 N N . GLU A 1 634 ? -3.256 44.219 10.398 1 98.5 634 GLU A N 1
ATOM 5096 C CA . GLU A 1 634 ? -3.01 44.688 11.75 1 98.5 634 GLU A CA 1
ATOM 5097 C C . GLU A 1 634 ? -3.232 43.594 12.781 1 98.5 634 GLU A C 1
ATOM 5099 O O . GLU A 1 634 ? -4 42.656 12.547 1 98.5 634 GLU A O 1
ATOM 5104 N N . TYR A 1 635 ? -2.529 43.75 13.867 1 98.75 635 TYR A N 1
ATOM 5105 C CA . TYR A 1 635 ? -2.752 42.781 14.938 1 98.75 635 TYR A CA 1
ATOM 5106 C C . TYR A 1 635 ? -2.521 43.406 16.297 1 98.75 635 TYR A C 1
ATOM 5108 O O . TYR A 1 635 ? -1.977 44.5 16.391 1 98.75 635 TYR A O 1
ATOM 5116 N N . LEU A 1 636 ? -2.998 42.688 17.297 1 98.69 636 LEU A N 1
ATOM 5117 C CA . LEU A 1 636 ? -2.803 43.094 18.672 1 98.69 636 LEU A CA 1
ATOM 5118 C C . LEU A 1 636 ? -1.784 42.219 19.375 1 98.69 636 LEU A C 1
ATOM 5120 O O . LEU A 1 636 ? -1.814 40.969 19.219 1 98.69 636 LEU A O 1
ATOM 5124 N N . LEU A 1 637 ? -0.852 42.781 20 1 98.69 637 LEU A N 1
ATOM 5125 C CA . LEU A 1 637 ? -0.11 42.094 21.047 1 98.69 637 LEU A CA 1
ATOM 5126 C C . LEU A 1 637 ? -0.83 42.188 22.391 1 98.69 637 LEU A C 1
ATOM 5128 O O . LEU A 1 637 ? -0.835 43.281 23.016 1 98.69 637 LEU A O 1
ATOM 5132 N N . GLY A 1 638 ? -1.346 41.062 22.797 1 97.94 638 GLY A N 1
ATOM 5133 C CA . GLY A 1 638 ? -2.281 41.188 23.906 1 97.94 638 GLY A CA 1
ATOM 5134 C C . GLY A 1 638 ? -3.521 41.969 23.562 1 97.94 638 GLY A C 1
ATOM 5135 O O . GLY A 1 638 ? -4.113 41.812 22.5 1 97.94 638 GLY A O 1
ATOM 5136 N N . ASP A 1 639 ? -3.889 42.844 24.547 1 97.12 639 ASP A N 1
ATOM 5137 C CA . ASP A 1 639 ? -5.145 43.562 24.375 1 97.12 639 ASP A CA 1
ATOM 5138 C C . ASP A 1 639 ? -4.895 45.062 24.172 1 97.12 639 ASP A C 1
ATOM 5140 O O . ASP A 1 639 ? -5.824 45.812 23.891 1 97.12 639 ASP A O 1
ATOM 5144 N N . ASP A 1 640 ? -3.611 45.438 24.188 1 96.62 640 ASP A N 1
ATOM 5145 C CA . ASP A 1 640 ? -3.463 46.875 24.344 1 96.62 640 ASP A CA 1
ATOM 5146 C C . ASP A 1 640 ? -2.369 47.438 23.438 1 96.62 640 ASP A C 1
ATOM 5148 O O . ASP A 1 640 ? -2.053 48.625 23.484 1 96.62 640 ASP A O 1
ATOM 5152 N N . LEU A 1 641 ? -1.723 46.625 22.688 1 98.31 641 LEU A N 1
ATOM 5153 C CA . LEU A 1 641 ? -0.743 47.125 21.719 1 98.31 641 LEU A CA 1
ATOM 5154 C C . LEU A 1 641 ? -1.169 46.75 20.297 1 98.31 641 LEU A C 1
ATOM 5156 O O . LEU A 1 641 ? -1.177 45.594 19.922 1 98.31 641 LEU A O 1
ATOM 5160 N N . LEU A 1 642 ? -1.56 47.75 19.547 1 98.62 642 LEU A N 1
ATOM 5161 C CA . LEU A 1 642 ? -1.946 47.562 18.156 1 98.62 642 LEU A CA 1
ATOM 5162 C C . LEU A 1 642 ? -0.771 47.812 17.219 1 98.62 642 LEU A C 1
ATOM 5164 O O . LEU A 1 642 ? -0.121 48.875 17.312 1 98.62 642 LEU A O 1
ATOM 5168 N N . VAL A 1 643 ? -0.455 46.938 16.406 1 98.81 643 VAL A N 1
ATOM 5169 C CA . VAL A 1 643 ? 0.657 47.031 15.461 1 98.81 643 VAL A CA 1
ATOM 5170 C C . VAL A 1 643 ? 0.122 47.062 14.031 1 98.81 643 VAL A C 1
ATOM 5172 O O . VAL A 1 643 ? -0.738 46.281 13.656 1 98.81 643 VAL A O 1
ATOM 5175 N N . ALA A 1 644 ? 0.598 48 13.211 1 98.75 644 ALA A N 1
ATOM 5176 C CA . ALA A 1 644 ? 0.127 48.188 11.844 1 98.75 644 ALA A CA 1
ATOM 5177 C C . ALA A 1 644 ? 1.298 48.281 10.867 1 98.75 644 ALA A C 1
ATOM 5179 O O . ALA A 1 644 ? 1.596 49.375 10.359 1 98.75 644 ALA A O 1
ATOM 5180 N N . PRO A 1 645 ? 1.899 47.219 10.531 1 98.56 645 PRO A N 1
ATOM 5181 C CA . PRO A 1 645 ? 3.035 47.25 9.602 1 98.56 645 PRO A CA 1
ATOM 5182 C C . PRO A 1 645 ? 2.615 47.5 8.156 1 98.56 645 PRO A C 1
ATOM 5184 O O . PRO A 1 645 ? 1.455 47.281 7.801 1 98.56 645 PRO A O 1
ATOM 5187 N N . VAL A 1 646 ? 3.527 48 7.344 1 98.25 646 VAL A N 1
ATOM 5188 C CA . VAL A 1 646 ? 3.318 48.156 5.91 1 98.25 646 VAL A CA 1
ATOM 5189 C C . VAL A 1 646 ? 3.568 46.812 5.207 1 98.25 646 VAL A C 1
ATOM 5191 O O . VAL A 1 646 ? 4.645 46.25 5.344 1 98.25 646 VAL A O 1
ATOM 5194 N N . VAL A 1 647 ? 2.582 46.406 4.43 1 97.5 647 VAL A N 1
ATOM 5195 C CA . VAL A 1 647 ? 2.719 45.094 3.799 1 97.5 647 VAL A CA 1
ATOM 5196 C C . VAL A 1 647 ? 2.555 45.219 2.287 1 97.5 647 VAL A C 1
ATOM 5198 O O . VAL A 1 647 ? 2.422 44.219 1.58 1 97.5 647 VAL A O 1
ATOM 5201 N N . VAL A 1 648 ? 2.57 46.406 1.745 1 96.81 648 VAL A N 1
ATOM 5202 C CA . VAL A 1 648 ? 2.473 46.688 0.315 1 96.81 648 VAL A CA 1
ATOM 5203 C C . VAL A 1 648 ? 3.797 47.25 -0.193 1 96.81 648 VAL A C 1
ATOM 5205 O O . VAL A 1 648 ? 4.312 48.219 0.36 1 96.81 648 VAL A O 1
ATOM 5208 N N . GLU A 1 649 ? 4.266 46.688 -1.255 1 97.44 649 GLU A N 1
ATOM 5209 C CA . GLU A 1 649 ? 5.547 47.125 -1.813 1 97.44 649 GLU A CA 1
ATOM 5210 C C . GLU A 1 649 ? 5.527 48.594 -2.207 1 97.44 649 GLU A C 1
ATOM 5212 O O . GLU A 1 649 ? 4.57 49.062 -2.83 1 97.44 649 GLU A O 1
ATOM 5217 N N . GLY A 1 650 ? 6.52 49.312 -1.883 1 97.5 650 GLY A N 1
ATOM 5218 C CA . GLY A 1 650 ? 6.703 50.688 -2.299 1 97.5 650 GLY A CA 1
ATOM 5219 C C . GLY A 1 650 ? 5.918 51.656 -1.456 1 97.5 650 GLY A C 1
ATOM 5220 O O . GLY A 1 650 ? 6.148 52.875 -1.529 1 97.5 650 GLY A O 1
ATOM 5221 N N . ALA A 1 651 ? 5.094 51.219 -0.591 1 97.75 651 ALA A N 1
ATOM 5222 C CA . ALA A 1 651 ? 4.211 52.094 0.175 1 97.75 651 ALA A CA 1
ATOM 5223 C C . ALA A 1 651 ? 4.984 52.844 1.255 1 97.75 651 ALA A C 1
ATOM 5225 O O . ALA A 1 651 ? 5.863 52.25 1.905 1 97.75 651 ALA A O 1
ATOM 5226 N N . ARG A 1 652 ? 4.672 54.188 1.425 1 98.06 652 ARG A N 1
ATOM 5227 C CA . ARG A 1 652 ? 5.254 55.031 2.463 1 98.06 652 ARG A CA 1
ATOM 5228 C C . ARG A 1 652 ? 4.168 55.688 3.322 1 98.06 652 ARG A C 1
ATOM 5230 O O . ARG A 1 652 ? 4.438 56.625 4.066 1 98.06 652 ARG A O 1
ATOM 5237 N N . LYS A 1 653 ? 3.02 55.219 3.115 1 97.62 653 LYS A N 1
ATOM 5238 C CA . LYS A 1 653 ? 1.835 55.531 3.908 1 97.62 653 LYS A CA 1
ATOM 5239 C C . LYS A 1 653 ? 0.852 54.375 3.91 1 97.62 653 LYS A C 1
ATOM 5241 O O . LYS A 1 653 ? 0.946 53.469 3.074 1 97.62 653 LYS A O 1
ATOM 5246 N N . ARG A 1 654 ? 0.016 54.344 4.895 1 97.81 654 ARG A N 1
ATOM 5247 C CA . ARG A 1 654 ? -1.032 53.312 4.922 1 97.81 654 ARG A CA 1
ATOM 5248 C C . ARG A 1 654 ? -2.234 53.812 5.73 1 97.81 654 ARG A C 1
ATOM 5250 O O . ARG A 1 654 ? -2.139 54.781 6.477 1 97.81 654 ARG A O 1
ATOM 5257 N N . ASP A 1 655 ? -3.342 53.125 5.461 1 97.81 655 ASP A N 1
ATOM 5258 C CA . ASP A 1 655 ? -4.504 53.281 6.332 1 97.81 655 ASP A CA 1
ATOM 5259 C C . ASP A 1 655 ? -4.375 52.438 7.59 1 97.81 655 ASP A C 1
ATOM 5261 O O . ASP A 1 655 ? -3.889 51.312 7.535 1 97.81 655 ASP A O 1
ATOM 5265 N N . ILE A 1 656 ? -4.703 53 8.773 1 98.5 656 ILE A N 1
ATOM 5266 C CA . ILE A 1 656 ? -4.648 52.281 10.039 1 98.5 656 ILE A CA 1
ATOM 5267 C C . ILE A 1 656 ? -5.992 52.406 10.758 1 98.5 656 ILE A C 1
ATOM 5269 O O . ILE A 1 656 ? -6.496 53.5 10.969 1 98.5 656 ILE A O 1
ATOM 5273 N N . TYR A 1 657 ? -6.562 51.281 11.039 1 98.5 657 TYR A N 1
ATOM 5274 C CA . TYR A 1 657 ? -7.809 51.281 11.797 1 98.5 657 TYR A CA 1
ATOM 5275 C C . TYR A 1 657 ? -7.547 51.094 13.281 1 98.5 657 TYR A C 1
ATOM 5277 O O . TYR A 1 657 ? -6.828 50.188 13.695 1 98.5 657 TYR A O 1
ATOM 5285 N N . LEU A 1 658 ? -8.102 51.969 14.141 1 98.31 658 LEU A N 1
ATOM 5286 C CA . LEU A 1 658 ? -8.055 51.875 15.594 1 98.31 658 LEU A CA 1
ATOM 5287 C C . LEU A 1 658 ? -9.445 51.594 16.156 1 98.31 658 LEU A C 1
ATOM 5289 O O . LEU A 1 658 ? -10.359 52.375 15.984 1 98.31 658 LEU A O 1
ATOM 5293 N N . PRO A 1 659 ? -9.602 50.5 16.781 1 97.69 659 PRO A N 1
ATOM 5294 C CA . PRO A 1 659 ? -10.891 50.188 17.406 1 97.69 659 PRO A CA 1
ATOM 5295 C C . PRO A 1 659 ? -11.195 51.125 18.578 1 97.69 659 PRO A C 1
ATOM 5297 O O . PRO A 1 659 ? -10.383 52 18.906 1 97.69 659 PRO A O 1
ATOM 5300 N N . ALA A 1 660 ? -12.383 50.969 19.172 1 96.94 660 ALA A N 1
ATOM 5301 C CA . ALA A 1 660 ? -12.805 51.812 20.297 1 96.94 660 ALA A CA 1
ATOM 5302 C C . ALA A 1 660 ? -11.75 51.812 21.391 1 96.94 660 ALA A C 1
ATOM 5304 O O . ALA A 1 660 ? -11.148 50.781 21.703 1 96.94 660 ALA A O 1
ATOM 5305 N N . GLY A 1 661 ? -11.461 52.969 21.922 1 95.62 661 GLY A N 1
ATOM 5306 C CA . GLY A 1 661 ? -10.461 53.156 22.969 1 95.62 661 GLY A CA 1
ATOM 5307 C C . GLY A 1 661 ? -9.57 54.375 22.75 1 95.62 661 GLY A C 1
ATOM 5308 O O . GLY A 1 661 ? -9.688 55.062 21.719 1 95.62 661 GLY A O 1
ATOM 5309 N N . SER A 1 662 ? -8.789 54.719 23.734 1 96.81 662 SER A N 1
ATOM 5310 C CA . SER A 1 662 ? -7.789 55.75 23.625 1 96.81 662 SER A CA 1
ATOM 5311 C C . SER A 1 662 ? -6.41 55.188 23.312 1 96.81 662 SER A C 1
ATOM 5313 O O . SER A 1 662 ? -5.867 54.406 24.094 1 96.81 662 SER A O 1
ATOM 5315 N N . TRP A 1 663 ? -5.867 55.625 22.141 1 97.81 663 TRP A N 1
ATOM 5316 C CA . TRP A 1 663 ? -4.645 55 21.625 1 97.81 663 TRP A CA 1
ATOM 5317 C C . TRP A 1 663 ? -3.508 56.031 21.578 1 97.81 663 TRP A C 1
ATOM 5319 O O . TRP A 1 663 ? -3.637 57.062 20.953 1 97.81 663 TRP A O 1
ATOM 5329 N N . ASN A 1 664 ? -2.441 55.75 22.266 1 97.94 664 ASN A N 1
ATOM 5330 C CA . ASN A 1 664 ? -1.221 56.531 22.172 1 97.94 664 ASN A CA 1
ATOM 5331 C C . ASN A 1 664 ? -0.386 56.156 20.953 1 97.94 664 ASN A C 1
ATOM 5333 O O . ASN A 1 664 ? 0.104 55.031 20.859 1 97.94 664 ASN A O 1
ATOM 5337 N N . ASP A 1 665 ? -0.232 57.062 20.031 1 97.62 665 ASP A N 1
ATOM 5338 C CA . ASP A 1 665 ? 0.596 56.844 18.859 1 97.62 665 ASP A CA 1
ATOM 5339 C C . ASP A 1 665 ? 2.08 56.844 19.219 1 97.62 665 ASP A C 1
ATOM 5341 O O . ASP A 1 665 ? 2.646 57.906 19.531 1 97.62 665 ASP A O 1
ATOM 5345 N N . LYS A 1 666 ? 2.695 55.75 19.094 1 97.12 666 LYS A N 1
ATOM 5346 C CA . LYS A 1 666 ? 4.074 55.625 19.562 1 97.12 666 LYS A CA 1
ATOM 5347 C C . LYS A 1 666 ? 5.059 56.031 18.469 1 97.12 666 LYS A C 1
ATOM 5349 O O . LYS A 1 666 ? 6.254 56.188 18.734 1 97.12 666 LYS A O 1
ATOM 5354 N N . LEU A 1 667 ? 4.559 56.219 17.234 1 96.88 667 LEU A N 1
ATOM 5355 C CA . LEU A 1 667 ? 5.426 56.625 16.125 1 96.88 667 LEU A CA 1
ATOM 5356 C C . LEU A 1 667 ? 5.398 58.156 15.945 1 96.88 667 LEU A C 1
ATOM 5358 O O . LEU A 1 667 ? 6.445 58.781 15.828 1 96.88 667 LEU A O 1
ATOM 5362 N N . ARG A 1 668 ? 4.207 58.75 16 1 96.44 668 ARG A N 1
ATOM 5363 C CA . ARG A 1 668 ? 4.066 60.188 15.734 1 96.44 668 ARG A CA 1
ATOM 5364 C C . ARG A 1 668 ? 3.727 60.969 17 1 96.44 668 ARG A C 1
ATOM 5366 O O . ARG A 1 668 ? 3.779 62.188 17.016 1 96.44 668 ARG A O 1
ATOM 5373 N N . GLY A 1 669 ? 3.361 60.344 18.031 1 94.81 669 GLY A N 1
ATOM 5374 C CA . GLY A 1 669 ? 2.945 61 19.25 1 94.81 669 GLY A CA 1
ATOM 5375 C C . GLY A 1 669 ? 1.485 61.406 19.25 1 94.81 669 GLY A C 1
ATOM 5376 O O . GLY A 1 669 ? 0.874 61.531 18.172 1 94.81 669 GLY A O 1
ATOM 5377 N N . GLY A 1 670 ? 0.928 61.531 20.469 1 94.62 670 GLY A N 1
ATOM 5378 C CA . GLY A 1 670 ? -0.443 62 20.594 1 94.62 670 GLY A CA 1
ATOM 5379 C C . GLY A 1 670 ? -1.42 60.875 20.938 1 94.62 670 GLY A C 1
ATOM 5380 O O . GLY A 1 670 ? -1.09 59.719 20.828 1 94.62 670 GLY A O 1
ATOM 5381 N N . LEU A 1 671 ? -2.504 61.344 21.375 1 96.19 671 LEU A N 1
ATOM 5382 C CA . LEU A 1 671 ? -3.602 60.469 21.734 1 96.19 671 LEU A CA 1
ATOM 5383 C C . LEU A 1 671 ? -4.691 60.469 20.672 1 96.19 671 LEU A C 1
ATOM 5385 O O . LEU A 1 671 ? -5.133 61.562 20.25 1 96.19 671 LEU A O 1
ATOM 5389 N N . VAL A 1 672 ? -5.078 59.281 20.203 1 96.69 672 VAL A N 1
ATOM 5390 C CA . VAL A 1 672 ? -6.129 59.156 19.203 1 96.69 672 VAL A CA 1
ATOM 5391 C C . VAL A 1 672 ? -7.301 58.375 19.766 1 96.69 672 VAL A C 1
ATOM 5393 O O . VAL A 1 672 ? -7.105 57.312 20.344 1 96.69 672 VAL A O 1
ATOM 5396 N N . GLN A 1 673 ? -8.477 58.906 19.625 1 96.38 673 GLN A N 1
ATOM 5397 C CA . GLN A 1 673 ? -9.672 58.219 20.094 1 96.38 673 GLN A CA 1
ATOM 5398 C C . GLN A 1 673 ? -10.297 57.375 18.984 1 96.38 673 GLN A C 1
ATOM 5400 O O . GLN A 1 673 ? -10.57 57.875 17.906 1 96.38 673 GLN A O 1
ATOM 5405 N N . GLY A 1 674 ? -10.438 56.094 19.25 1 95.31 674 GLY A N 1
ATOM 5406 C CA . GLY A 1 674 ? -11.156 55.219 18.344 1 95.31 674 GLY A CA 1
ATOM 5407 C C . GLY A 1 674 ? -12.633 55.094 18.672 1 95.31 674 GLY A C 1
ATOM 5408 O O . GLY A 1 674 ? -13.086 55.594 19.703 1 95.31 674 GLY A O 1
ATOM 5409 N N . PRO A 1 675 ? -13.359 54.406 17.844 1 97.38 675 PRO A N 1
ATOM 5410 C CA . PRO A 1 675 ? -12.961 53.812 16.562 1 97.38 675 PRO A CA 1
ATOM 5411 C C . PRO A 1 675 ? -12.703 54.844 15.477 1 97.38 675 PRO A C 1
ATOM 5413 O O . PRO A 1 675 ? -13.445 55.812 15.352 1 97.38 675 PRO A O 1
ATOM 5416 N N . THR A 1 676 ? -11.695 54.719 14.781 1 97.5 676 THR A N 1
ATOM 5417 C CA . THR A 1 676 ? -11.391 55.656 13.711 1 97.5 676 THR A CA 1
ATOM 5418 C C . THR A 1 676 ? -10.43 55.031 12.703 1 97.5 676 THR A C 1
ATOM 5420 O O . THR A 1 676 ? -9.695 54.094 13.031 1 97.5 676 THR A O 1
ATOM 5423 N N . LEU A 1 677 ? -10.555 55.438 11.508 1 97.69 677 LEU A N 1
ATOM 5424 C CA . LEU A 1 677 ? -9.625 55.094 10.438 1 97.69 677 LEU A CA 1
ATOM 5425 C C . LEU A 1 677 ? -8.664 56.219 10.141 1 97.69 677 LEU A C 1
ATOM 5427 O O . LEU A 1 677 ? -9.086 57.312 9.734 1 97.69 677 LEU A O 1
ATOM 5431 N N . LEU A 1 678 ? -7.41 56.031 10.469 1 98.06 678 LEU A N 1
ATOM 5432 C CA . LEU A 1 678 ? -6.387 57 10.062 1 98.06 678 LEU A CA 1
ATOM 5433 C C . LEU A 1 678 ? -6.004 56.812 8.602 1 98.06 678 LEU A C 1
ATOM 5435 O O . LEU A 1 678 ? -5.348 55.812 8.258 1 98.06 678 LEU A O 1
ATOM 5439 N N . LYS A 1 679 ? -6.375 57.719 7.766 1 97.38 679 LYS A N 1
ATOM 5440 C CA . LYS A 1 679 ? -6.105 57.594 6.336 1 97.38 679 LYS A CA 1
ATOM 5441 C C . LYS A 1 679 ? -4.73 58.156 5.988 1 97.38 679 LYS A C 1
ATOM 5443 O O . LYS A 1 679 ? -4.316 59.188 6.531 1 97.38 679 LYS A O 1
ATOM 5448 N N . ASP A 1 680 ? -4.074 57.531 5.152 1 97.06 680 ASP A N 1
ATOM 5449 C CA . ASP A 1 680 ? -2.793 57.969 4.602 1 97.06 680 ASP A CA 1
ATOM 5450 C C . ASP A 1 680 ? -1.802 58.281 5.715 1 97.06 680 ASP A C 1
ATOM 5452 O O . ASP A 1 680 ? -1.144 59.344 5.676 1 97.06 680 ASP A O 1
ATOM 5456 N N . TYR A 1 681 ? -1.861 57.469 6.758 1 98 681 TYR A N 1
ATOM 5457 C CA . TYR A 1 681 ? -0.896 57.625 7.84 1 98 681 TYR A CA 1
ATOM 5458 C C . TYR A 1 681 ? 0.528 57.438 7.332 1 98 681 TYR A C 1
ATOM 5460 O O . TYR A 1 681 ? 0.862 56.375 6.781 1 98 681 TYR A O 1
ATOM 5468 N N . PRO A 1 682 ? 1.354 58.438 7.445 1 97.81 682 PRO A N 1
ATOM 5469 C CA . PRO A 1 682 ? 2.711 58.344 6.902 1 97.81 682 PRO A CA 1
ATOM 5470 C C . PRO A 1 682 ? 3.584 57.344 7.688 1 97.81 682 PRO A C 1
ATOM 5472 O O . PRO A 1 682 ? 3.646 57.438 8.914 1 97.81 682 PRO A O 1
ATOM 5475 N N . VAL A 1 683 ? 4.23 56.5 7.004 1 98.31 683 VAL A N 1
ATOM 5476 C CA . VAL A 1 683 ? 5.176 55.531 7.57 1 98.31 683 VAL A CA 1
ATOM 5477 C C . VAL A 1 683 ? 6.371 55.375 6.629 1 98.31 683 VAL A C 1
ATOM 5479 O O . VAL A 1 683 ? 6.254 54.75 5.574 1 98.31 683 VAL A O 1
ATOM 5482 N N . ALA A 1 684 ? 7.5 55.844 7.012 1 97.75 684 ALA A N 1
ATOM 5483 C CA . ALA A 1 684 ? 8.703 55.719 6.191 1 97.75 684 ALA A CA 1
ATOM 5484 C C . ALA A 1 684 ? 9.203 54.281 6.184 1 97.75 684 ALA A C 1
ATOM 5486 O O . ALA A 1 684 ? 8.664 53.406 6.891 1 97.75 684 ALA A O 1
ATOM 5487 N N . LEU A 1 685 ? 10.172 54 5.352 1 97.5 685 LEU A N 1
ATOM 5488 C CA . LEU A 1 685 ? 10.672 52.625 5.184 1 97.5 685 LEU A CA 1
ATOM 5489 C C . LEU A 1 685 ? 11.188 52.094 6.508 1 97.5 685 LEU A C 1
ATOM 5491 O O . LEU A 1 685 ? 11.008 50.906 6.801 1 97.5 685 LEU A O 1
ATOM 5495 N N . GLU A 1 686 ? 11.844 52.875 7.297 1 96.94 686 GLU A N 1
ATOM 5496 C CA . GLU A 1 686 ? 12.492 52.406 8.523 1 96.94 686 GLU A CA 1
ATOM 5497 C C . GLU A 1 686 ? 11.555 52.531 9.719 1 96.94 686 GLU A C 1
ATOM 5499 O O . GLU A 1 686 ? 11.977 52.344 10.867 1 96.94 686 GLU A O 1
ATOM 5504 N N . GLU A 1 687 ? 10.25 52.844 9.414 1 97.88 687 GLU A N 1
ATOM 5505 C CA . GLU A 1 687 ? 9.32 53.125 10.508 1 97.88 687 GLU A CA 1
ATOM 5506 C C . GLU A 1 687 ? 8.266 52 10.594 1 97.88 687 GLU A C 1
ATOM 5508 O O . GLU A 1 687 ? 7.848 51.469 9.578 1 97.88 687 GLU A O 1
ATOM 5513 N N . LEU A 1 688 ? 7.855 51.719 11.805 1 98.44 688 LEU A N 1
ATOM 5514 C CA . LEU A 1 688 ? 6.742 50.844 12.117 1 98.44 688 LEU A CA 1
ATOM 5515 C C . LEU A 1 688 ? 5.688 51.562 12.945 1 98.44 688 LEU A C 1
ATOM 5517 O O . LEU A 1 688 ? 6.004 52.125 13.992 1 98.44 688 LEU A O 1
ATOM 5521 N N . ALA A 1 689 ? 4.473 51.562 12.445 1 98.56 689 ALA A N 1
ATOM 5522 C CA . ALA A 1 689 ? 3.383 52.188 13.203 1 98.56 689 ALA A CA 1
ATOM 5523 C C . ALA A 1 689 ? 2.826 51.219 14.25 1 98.56 689 ALA A C 1
ATOM 5525 O O . ALA A 1 689 ? 2.523 50.062 13.938 1 98.56 689 ALA A O 1
ATOM 5526 N N . PHE A 1 690 ? 2.742 51.625 15.508 1 98.44 690 PHE A N 1
ATOM 5527 C CA . PHE A 1 690 ? 2.062 50.875 16.547 1 98.44 690 PHE A CA 1
ATOM 5528 C C . PHE A 1 690 ? 1.511 51.812 17.625 1 98.44 690 PHE A C 1
ATOM 5530 O O . PHE A 1 690 ? 1.967 52.938 17.75 1 98.44 690 PHE A O 1
ATOM 5537 N N . PHE A 1 691 ? 0.472 51.375 18.219 1 98.38 691 PHE A N 1
ATOM 5538 C CA . PHE A 1 691 ? -0.331 52.188 19.141 1 98.38 691 PHE A CA 1
ATOM 5539 C C . PHE A 1 691 ? -0.563 51.438 20.453 1 98.38 691 PHE A C 1
ATOM 5541 O O . PHE A 1 691 ? -0.805 50.219 20.438 1 98.38 691 PHE A O 1
ATOM 5548 N N . GLU A 1 692 ? -0.494 52.125 21.594 1 97.69 692 GLU A N 1
ATOM 5549 C CA . GLU A 1 692 ? -0.754 51.531 22.906 1 97.69 692 GLU A CA 1
ATOM 5550 C C . GLU A 1 692 ? -2.037 52.094 23.516 1 97.69 692 GLU A C 1
ATOM 5552 O O . GLU A 1 692 ? -2.252 53.312 23.5 1 97.69 692 GLU A O 1
ATOM 5557 N N . GLN A 1 693 ? -2.859 51.281 23.906 1 94.38 693 GLN A N 1
ATOM 5558 C CA . GLN A 1 693 ? -4.109 51.75 24.5 1 94.38 693 GLN A CA 1
ATOM 5559 C C . GLN A 1 693 ? -3.877 52.312 25.906 1 94.38 693 GLN A C 1
ATOM 5561 O O . GLN A 1 693 ? -3.125 51.719 26.703 1 94.38 693 GLN A O 1
ATOM 5566 N N . ASP A 1 694 ? -4.406 53.531 26.188 1 85 694 ASP A N 1
ATOM 5567 C CA . ASP A 1 694 ? -4.285 54.188 27.484 1 85 694 ASP A CA 1
ATOM 5568 C C . ASP A 1 694 ? -5.195 53.531 28.516 1 85 694 ASP A C 1
ATOM 5570 O O . ASP A 1 694 ? -6.352 53.219 28.234 1 85 694 ASP A O 1
ATOM 5574 N N . LYS A 1 695 ? -4.773 52.781 29.609 1 65.38 695 LYS A N 1
ATOM 5575 C CA . LYS A 1 695 ? -5.59 52.25 30.703 1 65.38 695 LYS A CA 1
ATOM 5576 C C . LYS A 1 695 ? -6.246 53.406 31.5 1 65.38 695 LYS A C 1
ATOM 5578 O O . LYS A 1 695 ? -5.566 54.312 31.969 1 65.38 695 LYS A O 1
ATOM 5583 N N . VAL A 1 696 ? -7.406 53.844 30.969 1 53.25 696 VAL A N 1
ATOM 5584 C CA . VAL A 1 696 ? -8.094 54.719 31.906 1 53.25 696 VAL A CA 1
ATOM 5585 C C . VAL A 1 696 ? -8.055 54.125 33.312 1 53.25 696 VAL A C 1
ATOM 5587 O O . VAL A 1 696 ? -8.398 52.969 33.5 1 53.25 696 VAL A O 1
ATOM 5590 N N . SER A 1 697 ? -7.059 54.562 34 1 39.31 697 SER A N 1
ATOM 5591 C CA . SER A 1 697 ? -7.238 54.375 35.438 1 39.31 697 SER A CA 1
ATOM 5592 C C . SER A 1 697 ? -8.68 54.625 35.844 1 39.31 697 SER A C 1
ATOM 5594 O O . SER A 1 697 ? -9.281 55.625 35.438 1 39.31 697 SER A O 1
ATOM 5596 N N . ASP A 1 698 ? -9.438 53.594 36.031 1 35.31 698 ASP A N 1
ATOM 5597 C CA . ASP A 1 698 ? -10.547 53.938 36.906 1 35.31 698 ASP A CA 1
ATOM 5598 C C . ASP A 1 698 ? -10.109 54.906 38 1 35.31 698 ASP A C 1
ATOM 5600 O O . ASP A 1 698 ? -9.359 54.562 38.906 1 35.31 698 ASP A O 1
ATOM 5604 N N . SER A 1 699 ? -9.469 56.031 37.719 1 26.94 699 SER A N 1
ATOM 5605 C CA . SER A 1 699 ? -9.805 57 38.75 1 26.94 699 SER A CA 1
ATOM 5606 C C . SER A 1 699 ? -11.266 57.438 38.656 1 26.94 699 SER A C 1
ATOM 5608 O O . SER A 1 699 ? -11.797 57.594 37.562 1 26.94 699 SER A O 1
ATOM 5610 N N . MET B 1 1 ? -89.938 17.047 23.609 1 21.77 1 MET B N 1
ATOM 5611 C CA . MET B 1 1 ? -90.188 15.625 23.516 1 21.77 1 MET B CA 1
ATOM 5612 C C . MET B 1 1 ? -89.25 14.953 22.516 1 21.77 1 MET B C 1
ATOM 5614 O O . MET B 1 1 ? -89.562 14.859 21.328 1 21.77 1 MET B O 1
ATOM 5618 N N . GLU B 1 2 ? -88.062 15.406 22.531 1 23.27 2 GLU B N 1
ATOM 5619 C CA . GLU B 1 2 ? -86.75 15.586 21.875 1 23.27 2 GLU B CA 1
ATOM 5620 C C . GLU B 1 2 ? -85.938 14.273 21.812 1 23.27 2 GLU B C 1
ATOM 5622 O O . GLU B 1 2 ? -85 14.086 22.578 1 23.27 2 GLU B O 1
ATOM 5627 N N . THR B 1 3 ? -86.625 13.125 21.609 1 21.05 3 THR B N 1
ATOM 5628 C CA . THR B 1 3 ? -86.375 11.75 22 1 21.05 3 THR B CA 1
ATOM 5629 C C . THR B 1 3 ? -85.188 11.195 21.219 1 21.05 3 THR B C 1
ATOM 5631 O O . THR B 1 3 ? -84.312 10.539 21.797 1 21.05 3 THR B O 1
ATOM 5634 N N . ARG B 1 4 ? -85.25 10.875 19.906 1 22.19 4 ARG B N 1
ATOM 5635 C CA . ARG B 1 4 ? -85.062 9.539 19.375 1 22.19 4 ARG B CA 1
ATOM 5636 C C . ARG B 1 4 ? -83.562 9.266 19.203 1 22.19 4 ARG B C 1
ATOM 5638 O O . ARG B 1 4 ? -83.062 8.203 19.594 1 22.19 4 ARG B O 1
ATOM 5645 N N . ASP B 1 5 ? -82.812 9.656 18.125 1 22.66 5 ASP B N 1
ATOM 5646 C CA . ASP B 1 5 ? -82.312 8.719 17.141 1 22.66 5 ASP B CA 1
ATOM 5647 C C . ASP B 1 5 ? -80.875 8.297 17.484 1 22.66 5 ASP B C 1
ATOM 5649 O O . ASP B 1 5 ? -79.875 8.93 17.047 1 22.66 5 ASP B O 1
ATOM 5653 N N . THR B 1 6 ? -80.562 7.93 18.75 1 25.19 6 THR B N 1
ATOM 5654 C CA . THR B 1 6 ? -79.25 7.539 19.281 1 25.19 6 THR B CA 1
ATOM 5655 C C . THR B 1 6 ? -78.875 6.184 18.719 1 25.19 6 THR B C 1
ATOM 5657 O O . THR B 1 6 ? -79.625 5.254 18.656 1 25.19 6 THR B O 1
ATOM 5660 N N . ILE B 1 7 ? -78 6.16 17.672 1 28.12 7 ILE B N 1
ATOM 5661 C CA . ILE B 1 7 ? -77.625 4.934 16.984 1 28.12 7 ILE B CA 1
ATOM 5662 C C . ILE B 1 7 ? -76.75 4.078 17.891 1 28.12 7 ILE B C 1
ATOM 5664 O O . ILE B 1 7 ? -75.812 4.562 18.453 1 28.12 7 ILE B O 1
ATOM 5668 N N . THR B 1 8 ? -77.312 3.084 18.609 1 25.59 8 THR B N 1
ATOM 5669 C CA . THR B 1 8 ? -76.75 2.18 19.594 1 25.59 8 THR B CA 1
ATOM 5670 C C . THR B 1 8 ? -76 1.065 18.906 1 25.59 8 THR B C 1
ATOM 5672 O O . THR B 1 8 ? -76.5 0.34 18.078 1 25.59 8 THR B O 1
ATOM 5675 N N . ILE B 1 9 ? -74.75 1.22 18.625 1 30.47 9 ILE B N 1
ATOM 5676 C CA . ILE B 1 9 ? -73.875 0.226 17.984 1 30.47 9 ILE B CA 1
ATOM 5677 C C . ILE B 1 9 ? -73.5 -0.867 18.984 1 30.47 9 ILE B C 1
ATOM 5679 O O . ILE B 1 9 ? -73.062 -0.576 20.078 1 30.47 9 ILE B O 1
ATOM 5683 N N . GLN B 1 10 ? -74.188 -2.057 18.938 1 29.45 10 GLN B N 1
ATOM 5684 C CA . GLN B 1 10 ? -74.125 -3.143 19.906 1 29.45 10 GLN B CA 1
ATOM 5685 C C . GLN B 1 10 ? -72.75 -3.812 19.922 1 29.45 10 GLN B C 1
ATOM 5687 O O . GLN B 1 10 ? -72.062 -3.82 18.922 1 29.45 10 GLN B O 1
ATOM 5692 N N . LYS B 1 11 ? -72.312 -4.312 21.078 1 36.06 11 LYS B N 1
ATOM 5693 C CA . LYS B 1 11 ? -71.062 -4.934 21.547 1 36.06 11 LYS B CA 1
ATOM 5694 C C . LYS B 1 11 ? -70.688 -6.133 20.672 1 36.06 11 LYS B C 1
ATOM 5696 O O . LYS B 1 11 ? -69.5 -6.438 20.5 1 36.06 11 LYS B O 1
ATOM 5701 N N . SER B 1 12 ? -71.75 -6.895 20.281 1 34.28 12 SER B N 1
ATOM 5702 C CA . SER B 1 12 ? -71.5 -8.164 19.594 1 34.28 12 SER B CA 1
ATOM 5703 C C . SER B 1 12 ? -70.812 -7.945 18.266 1 34.28 12 SER B C 1
ATOM 5705 O O . SER B 1 12 ? -70.125 -8.844 17.766 1 34.28 12 SER B O 1
ATOM 5707 N N . SER B 1 13 ? -71.125 -6.844 17.641 1 34.53 13 SER B N 1
ATOM 5708 C CA . SER B 1 13 ? -70.438 -6.574 16.344 1 34.53 13 SER B CA 1
ATOM 5709 C C . SER B 1 13 ? -69 -6.281 16.516 1 34.53 13 SER B C 1
ATOM 5711 O O . SER B 1 13 ? -68.188 -6.391 15.562 1 34.53 13 SER B O 1
ATOM 5713 N N . LEU B 1 14 ? -68.625 -5.633 17.656 1 36.41 14 LEU B N 1
ATOM 5714 C CA . LEU B 1 14 ? -67.25 -5.418 17.906 1 36.41 14 LEU B CA 1
ATOM 5715 C C . LEU B 1 14 ? -66.5 -6.746 18.125 1 36.41 14 LEU B C 1
ATOM 5717 O O . LEU B 1 14 ? -65.312 -6.855 17.875 1 36.41 14 LEU B O 1
ATOM 5721 N N . ALA B 1 15 ? -67.25 -7.766 18.672 1 36.25 15 ALA B N 1
ATOM 5722 C CA . ALA B 1 15 ? -66.625 -9.055 18.906 1 36.25 15 ALA B CA 1
ATOM 5723 C C . ALA B 1 15 ? -66.25 -9.742 17.578 1 36.25 15 ALA B C 1
ATOM 5725 O O . ALA B 1 15 ? -65.25 -10.422 17.469 1 36.25 15 ALA B O 1
ATOM 5726 N N . ARG B 1 16 ? -67.125 -9.594 16.609 1 39.16 16 ARG B N 1
ATOM 5727 C CA . ARG B 1 16 ? -66.812 -10.242 15.336 1 39.16 16 ARG B CA 1
ATOM 5728 C C . ARG B 1 16 ? -65.625 -9.594 14.664 1 39.16 16 ARG B C 1
ATOM 5730 O O . ARG B 1 16 ? -64.938 -10.242 13.891 1 39.16 16 ARG B O 1
ATOM 5737 N N . LEU B 1 17 ? -65.438 -8.273 14.883 1 38.34 17 LEU B N 1
ATOM 5738 C CA . LEU B 1 17 ? -64.25 -7.645 14.359 1 38.34 17 LEU B CA 1
ATOM 5739 C C . LEU B 1 17 ? -63 -8.211 15.031 1 38.34 17 LEU B C 1
ATOM 5741 O O . LEU B 1 17 ? -61.938 -8.312 14.406 1 38.34 17 LEU B O 1
ATOM 5745 N N . VAL B 1 18 ? -63.125 -8.648 16.281 1 43.56 18 VAL B N 1
ATOM 5746 C CA . VAL B 1 18 ? -62 -9.242 16.969 1 43.56 18 VAL B CA 1
ATOM 5747 C C . VAL B 1 18 ? -61.656 -10.594 16.344 1 43.56 18 VAL B C 1
ATOM 5749 O O . VAL B 1 18 ? -60.469 -10.961 16.25 1 43.56 18 VAL B O 1
ATOM 5752 N N . TYR B 1 19 ? -62.75 -11.352 15.961 1 45.09 19 TYR B N 1
ATOM 5753 C CA . TYR B 1 19 ? -62.469 -12.656 15.359 1 45.09 19 TYR B CA 1
ATOM 5754 C C . TYR B 1 19 ? -62.125 -12.516 13.883 1 45.09 19 TYR B C 1
ATOM 5756 O O . TYR B 1 19 ? -61.375 -13.328 13.336 1 45.09 19 TYR B O 1
ATOM 5764 N N . PHE B 1 20 ? -62.719 -11.602 13.164 1 44.28 20 PHE B N 1
ATOM 5765 C CA . PHE B 1 20 ? -62.5 -11.477 11.734 1 44.28 20 PHE B CA 1
ATOM 5766 C C . PHE B 1 20 ? -61.094 -10.914 11.453 1 44.28 20 PHE B C 1
ATOM 5768 O O . PHE B 1 20 ? -60.469 -11.297 10.477 1 44.28 20 PHE B O 1
ATOM 5775 N N . VAL B 1 21 ? -60.625 -10.062 12.375 1 46.12 21 VAL B N 1
ATOM 5776 C CA . VAL B 1 21 ? -59.281 -9.5 12.148 1 46.12 21 VAL B CA 1
ATOM 5777 C C . VAL B 1 21 ? -58.219 -10.602 12.273 1 46.12 21 VAL B C 1
ATOM 5779 O O . VAL B 1 21 ? -57.344 -10.734 11.414 1 46.12 21 VAL B O 1
ATOM 5782 N N . PRO B 1 22 ? -58.438 -11.438 13.352 1 49.78 22 PRO B N 1
ATOM 5783 C CA . PRO B 1 22 ? -57.438 -12.531 13.359 1 49.78 22 PRO B CA 1
ATOM 5784 C C . PRO B 1 22 ? -57.656 -13.531 12.227 1 49.78 22 PRO B C 1
ATOM 5786 O O . PRO B 1 22 ? -56.688 -14.047 11.664 1 49.78 22 PRO B O 1
ATOM 5789 N N . LEU B 1 23 ? -58.844 -13.781 11.828 1 48.59 23 LEU B N 1
ATOM 5790 C CA . LEU B 1 23 ? -59.125 -14.711 10.734 1 48.59 23 LEU B CA 1
ATOM 5791 C C . LEU B 1 23 ? -58.656 -14.133 9.398 1 48.59 23 LEU B C 1
ATOM 5793 O O . LEU B 1 23 ? -58.094 -14.852 8.57 1 48.59 23 LEU B O 1
ATOM 5797 N N . CYS B 1 24 ? -58.875 -12.867 9.141 1 48.09 24 CYS B N 1
ATOM 5798 C CA . CYS B 1 24 ? -58.375 -12.234 7.93 1 48.09 24 CYS B CA 1
ATOM 5799 C C . CYS B 1 24 ? -56.875 -12.141 7.957 1 48.09 24 CYS B C 1
ATOM 5801 O O . CYS B 1 24 ? -56.219 -12.344 6.934 1 48.09 24 CYS B O 1
ATOM 5803 N N . SER B 1 25 ? -56.312 -11.891 9.133 1 47.06 25 SER B N 1
ATOM 5804 C CA . SER B 1 25 ? -54.844 -11.914 9.25 1 47.06 25 SER B CA 1
ATOM 5805 C C . SER B 1 25 ? -54.281 -13.32 9.031 1 47.06 25 SER B C 1
ATOM 5807 O O . SER B 1 25 ? -53.25 -13.5 8.391 1 47.06 25 SER B O 1
ATOM 5809 N N . LEU B 1 26 ? -55 -14.281 9.539 1 50.28 26 LEU B N 1
ATOM 5810 C CA . LEU B 1 26 ? -54.625 -15.672 9.297 1 50.28 26 LEU B CA 1
ATOM 5811 C C . LEU B 1 26 ? -54.875 -16.062 7.844 1 50.28 26 LEU B C 1
ATOM 5813 O O . LEU B 1 26 ? -54.031 -16.75 7.238 1 50.28 26 LEU B O 1
ATOM 5817 N N . PHE B 1 27 ? -55.969 -15.703 7.305 1 50.72 27 PHE B N 1
ATOM 5818 C CA . PHE B 1 27 ? -56.219 -15.953 5.895 1 50.72 27 PHE B CA 1
ATOM 5819 C C . PHE B 1 27 ? -55.219 -15.242 5.016 1 50.72 27 PHE B C 1
ATOM 5821 O O . PHE B 1 27 ? -54.719 -15.805 4.031 1 50.72 27 PHE B O 1
ATOM 5828 N N . MET B 1 28 ? -54.875 -14.016 5.258 1 47.75 28 MET B N 1
ATOM 5829 C CA . MET B 1 28 ? -53.812 -13.305 4.512 1 47.75 28 MET B CA 1
ATOM 5830 C C . MET B 1 28 ? -52.469 -13.961 4.711 1 47.75 28 MET B C 1
ATOM 5832 O O . MET B 1 28 ? -51.656 -14.031 3.779 1 47.75 28 MET B O 1
ATOM 5836 N N . TYR B 1 29 ? -52.188 -14.398 5.898 1 47.81 29 TYR B N 1
ATOM 5837 C CA . TYR B 1 29 ? -50.938 -15.148 6.156 1 47.81 29 TYR B CA 1
ATOM 5838 C C . TYR B 1 29 ? -50.969 -16.469 5.406 1 47.81 29 TYR B C 1
ATOM 5840 O O . TYR B 1 29 ? -50 -16.828 4.738 1 47.81 29 TYR B O 1
ATOM 5848 N N . PHE B 1 30 ? -52.031 -17.203 5.57 1 47.53 30 PHE B N 1
ATOM 5849 C CA . PHE B 1 30 ? -52.125 -18.484 4.871 1 47.53 30 PHE B CA 1
ATOM 5850 C C . PHE B 1 30 ? -52.25 -18.266 3.365 1 47.53 30 PHE B C 1
ATOM 5852 O O . PHE B 1 30 ? -51.656 -19.031 2.586 1 47.53 30 PHE B O 1
ATOM 5859 N N . SER B 1 31 ? -53 -17.375 2.928 1 45.31 31 SER B N 1
ATOM 5860 C CA . SER B 1 31 ? -53 -17.047 1.506 1 45.31 31 SER B CA 1
ATOM 5861 C C . SER B 1 31 ? -51.656 -16.578 1.028 1 45.31 31 SER B C 1
ATOM 5863 O O . SER B 1 31 ? -51.219 -16.891 -0.085 1 45.31 31 SER B O 1
ATOM 5865 N N . LYS B 1 32 ? -50.969 -15.742 1.77 1 45.34 32 LYS B N 1
ATOM 5866 C CA . LYS B 1 32 ? -49.594 -15.43 1.433 1 45.34 32 LYS B CA 1
ATOM 5867 C C . LYS B 1 32 ? -48.719 -16.688 1.375 1 45.34 32 LYS B C 1
ATOM 5869 O O . LYS B 1 32 ? -47.906 -16.844 0.466 1 45.34 32 LYS B O 1
ATOM 5874 N N . GLN B 1 33 ? -48.875 -17.484 2.396 1 45.38 33 GLN B N 1
ATOM 5875 C CA . GLN B 1 33 ? -48.156 -18.75 2.367 1 45.38 33 GLN B CA 1
ATOM 5876 C C . GLN B 1 33 ? -48.656 -19.641 1.227 1 45.38 33 GLN B C 1
ATOM 5878 O O . GLN B 1 33 ? -47.844 -20.359 0.61 1 45.38 33 GLN B O 1
ATOM 5883 N N . MET B 1 34 ? -49.938 -19.844 1.162 1 43.66 34 MET B N 1
ATOM 5884 C CA . MET B 1 34 ? -50.531 -20.656 0.107 1 43.66 34 MET B CA 1
ATOM 5885 C C . MET B 1 34 ? -50.25 -20.062 -1.267 1 43.66 34 MET B C 1
ATOM 5887 O O . MET B 1 34 ? -50.031 -20.781 -2.234 1 43.66 34 MET B O 1
ATOM 5891 N N . LEU B 1 35 ? -50.656 -18.797 -1.417 1 43.47 35 LEU B N 1
ATOM 5892 C CA . LEU B 1 35 ? -50.406 -18.156 -2.699 1 43.47 35 LEU B CA 1
ATOM 5893 C C . LEU B 1 35 ? -48.906 -17.984 -2.947 1 43.47 35 LEU B C 1
ATOM 5895 O O . LEU B 1 35 ? -48.469 -18 -4.094 1 43.47 35 LEU B O 1
ATOM 5899 N N . PHE B 1 36 ? -48.062 -17.656 -1.957 1 48.53 36 PHE B N 1
ATOM 5900 C CA . PHE B 1 36 ? -46.656 -17.5 -2.236 1 48.53 36 PHE B CA 1
ATOM 5901 C C . PHE B 1 36 ? -45.844 -18.703 -1.744 1 48.53 36 PHE B C 1
ATOM 5903 O O . PHE B 1 36 ? -45.562 -18.812 -0.553 1 48.53 36 PHE B O 1
ATOM 5910 N N . GLY B 1 37 ? -46.219 -19.891 -1.978 1 50.97 37 GLY B N 1
ATOM 5911 C CA . GLY B 1 37 ? -45.406 -21.062 -1.73 1 50.97 37 GLY B CA 1
ATOM 5912 C C . GLY B 1 37 ? -43.938 -20.75 -1.508 1 50.97 37 GLY B C 1
ATOM 5913 O O . GLY B 1 37 ? -43.5 -19.594 -1.691 1 50.97 37 GLY B O 1
ATOM 5914 N N . PRO B 1 38 ? -43.188 -21.766 -0.853 1 64.31 38 PRO B N 1
ATOM 5915 C CA . PRO B 1 38 ? -41.75 -21.562 -0.702 1 64.31 38 PRO B CA 1
ATOM 5916 C C . PRO B 1 38 ? -41.094 -21.141 -2.006 1 64.31 38 PRO B C 1
ATOM 5918 O O . PRO B 1 38 ? -41.469 -21.609 -3.082 1 64.31 38 PRO B O 1
ATOM 5921 N N . ASN B 1 39 ? -40.312 -20.047 -1.944 1 80.56 39 ASN B N 1
ATOM 5922 C CA . ASN B 1 39 ? -39.594 -19.594 -3.121 1 80.56 39 ASN B CA 1
ATOM 5923 C C . ASN B 1 39 ? -38.469 -20.547 -3.471 1 80.56 39 ASN B C 1
ATOM 5925 O O . ASN B 1 39 ? -37.406 -20.531 -2.82 1 80.56 39 ASN B O 1
ATOM 5929 N N . VAL B 1 40 ? -38.719 -21.547 -4.211 1 85.25 40 VAL B N 1
ATOM 5930 C CA . VAL B 1 40 ? -37.812 -22.578 -4.664 1 85.25 40 VAL B CA 1
ATOM 5931 C C . VAL B 1 40 ? -37.562 -22.438 -6.168 1 85.25 40 VAL B C 1
ATOM 5933 O O . VAL B 1 40 ? -38.5 -22.141 -6.922 1 85.25 40 VAL B O 1
ATOM 5936 N N . LEU B 1 41 ? -36.344 -22.547 -6.543 1 90.19 41 LEU B N 1
ATOM 5937 C CA . LEU B 1 41 ? -36.031 -22.703 -7.965 1 90.19 41 LEU B CA 1
ATOM 5938 C C . LEU B 1 41 ? -36.094 -24.156 -8.383 1 90.19 41 LEU B C 1
ATOM 5940 O O . LEU B 1 41 ? -35.344 -24.984 -7.855 1 90.19 41 LEU B O 1
ATOM 5944 N N . TRP B 1 42 ? -36.938 -24.469 -9.336 1 88.25 42 TRP B N 1
ATOM 5945 C CA . TRP B 1 42 ? -37.031 -25.812 -9.891 1 88.25 42 TRP B CA 1
ATOM 5946 C C . TRP B 1 42 ? -36.719 -25.812 -11.383 1 88.25 42 TRP B C 1
ATOM 5948 O O . TRP B 1 42 ? -37.625 -25.656 -12.211 1 88.25 42 TRP B O 1
ATOM 5958 N N . LEU B 1 43 ? -35.531 -26.047 -11.648 1 89.25 43 LEU B N 1
ATOM 5959 C CA . LEU B 1 43 ? -35.094 -26.172 -13.031 1 89.25 43 LEU B CA 1
ATOM 5960 C C . LEU B 1 43 ? -34.781 -27.625 -13.375 1 89.25 43 LEU B C 1
ATOM 5962 O O . LEU B 1 43 ? -34.719 -28.484 -12.484 1 89.25 43 LEU B O 1
ATOM 5966 N N . GLN B 1 44 ? -34.719 -27.891 -14.664 1 87.38 44 GLN B N 1
ATOM 5967 C CA . GLN B 1 44 ? -34.375 -29.234 -15.062 1 87.38 44 GLN B CA 1
ATOM 5968 C C . GLN B 1 44 ? -32.938 -29.594 -14.609 1 87.38 44 GLN B C 1
ATOM 5970 O O . GLN B 1 44 ? -31.969 -29.062 -15.141 1 87.38 44 GLN B O 1
ATOM 5975 N N . GLY B 1 45 ? -32.844 -30.453 -13.602 1 91.12 45 GLY B N 1
ATOM 5976 C CA . GLY B 1 45 ? -31.562 -30.984 -13.172 1 91.12 45 GLY B CA 1
ATOM 5977 C C . GLY B 1 45 ? -30.969 -30.219 -12 1 91.12 45 GLY B C 1
ATOM 5978 O O . GLY B 1 45 ? -29.922 -30.594 -11.484 1 91.12 45 GLY B O 1
ATOM 5979 N N . VAL B 1 46 ? -31.531 -29.094 -11.641 1 94.69 46 VAL B N 1
ATOM 5980 C CA . VAL B 1 46 ? -30.984 -28.344 -10.508 1 94.69 46 VAL B CA 1
ATOM 5981 C C . VAL B 1 46 ? -32.125 -27.719 -9.711 1 94.69 46 VAL B C 1
ATOM 5983 O O . VAL B 1 46 ? -33.094 -27.219 -10.289 1 94.69 46 VAL B O 1
ATOM 5986 N N . THR B 1 47 ? -32.062 -27.797 -8.461 1 93.12 47 THR B N 1
ATOM 5987 C CA . THR B 1 47 ? -33.031 -27.203 -7.539 1 93.12 47 THR B CA 1
ATOM 5988 C C . THR B 1 47 ? -32.312 -26.359 -6.488 1 93.12 47 THR B C 1
ATOM 5990 O O . THR B 1 47 ? -31.25 -26.734 -5.988 1 93.12 47 THR B O 1
ATOM 5993 N N . VAL B 1 48 ? -32.875 -25.188 -6.219 1 94 48 VAL B N 1
ATOM 5994 C CA . VAL B 1 48 ? -32.469 -24.391 -5.066 1 94 48 VAL B CA 1
ATOM 5995 C C . VAL B 1 48 ? -33.625 -24.281 -4.078 1 94 48 VAL B C 1
ATOM 5997 O O . VAL B 1 48 ? -34.688 -23.734 -4.402 1 94 48 VAL B O 1
ATOM 6000 N N . THR B 1 49 ? -33.406 -24.734 -2.906 1 92 49 THR B N 1
ATOM 6001 C CA . THR B 1 49 ? -34.469 -24.797 -1.922 1 92 49 THR B CA 1
ATOM 6002 C C . THR B 1 49 ? -34.656 -23.453 -1.229 1 92 49 THR B C 1
ATOM 6004 O O . THR B 1 49 ? -33.906 -22.516 -1.487 1 92 49 THR B O 1
ATOM 6007 N N . GLU B 1 50 ? -35.594 -23.406 -0.362 1 87.56 50 GLU B N 1
ATOM 6008 C CA . GLU B 1 50 ? -35.875 -22.188 0.383 1 87.56 50 GLU B CA 1
ATOM 6009 C C . GLU B 1 50 ? -34.781 -21.859 1.376 1 87.56 50 GLU B C 1
ATOM 6011 O O . GLU B 1 50 ? -34.562 -20.703 1.72 1 87.56 50 GLU B O 1
ATOM 6016 N N . ASP B 1 51 ? -34.188 -22.906 1.754 1 89.31 51 ASP B N 1
ATOM 6017 C CA . ASP B 1 51 ? -33.062 -22.719 2.67 1 89.31 51 ASP B CA 1
ATOM 6018 C C . ASP B 1 51 ? -31.75 -22.516 1.903 1 89.31 51 ASP B C 1
ATOM 6020 O O . ASP B 1 51 ? -30.672 -22.516 2.498 1 89.31 51 ASP B O 1
ATOM 6024 N N . LEU B 1 52 ? -31.859 -22.422 0.636 1 93.75 52 LEU B N 1
ATOM 6025 C CA . LEU B 1 52 ? -30.766 -22.078 -0.271 1 93.75 52 LEU B CA 1
ATOM 6026 C C . LEU B 1 52 ? -29.781 -23.234 -0.404 1 93.75 52 LEU B C 1
ATOM 6028 O O . LEU B 1 52 ? -28.578 -23.031 -0.503 1 93.75 52 LEU B O 1
ATOM 6032 N N . GLN B 1 53 ? -30.297 -24.391 -0.317 1 95.19 53 GLN B N 1
ATOM 6033 C CA . GLN B 1 53 ? -29.547 -25.562 -0.736 1 95.19 53 GLN B CA 1
ATOM 6034 C C . GLN B 1 53 ? -29.578 -25.734 -2.254 1 95.19 53 GLN B C 1
ATOM 6036 O O . GLN B 1 53 ? -30.641 -25.656 -2.871 1 95.19 53 GLN B O 1
ATOM 6041 N N . ILE B 1 54 ? -28.438 -25.906 -2.781 1 97.19 54 ILE B N 1
ATOM 6042 C CA . ILE B 1 54 ? -28.344 -26.156 -4.215 1 97.19 54 ILE B CA 1
ATOM 6043 C C . ILE B 1 54 ? -28.141 -27.656 -4.465 1 97.19 54 ILE B C 1
ATOM 6045 O O . ILE B 1 54 ? -27.172 -28.234 -3.979 1 97.19 54 ILE B O 1
ATOM 6049 N N . ILE B 1 55 ? -28.953 -28.234 -5.285 1 96.75 55 ILE B N 1
ATOM 6050 C CA . ILE B 1 55 ? -28.891 -29.672 -5.543 1 96.75 55 ILE B CA 1
ATOM 6051 C C . ILE B 1 55 ? -28.922 -29.922 -7.047 1 96.75 55 ILE B C 1
ATOM 6053 O O . ILE B 1 55 ? -29.891 -29.562 -7.73 1 96.75 55 ILE B O 1
ATOM 6057 N N . PHE B 1 56 ? -27.906 -30.531 -7.504 1 96.5 56 PHE B N 1
ATOM 6058 C CA . PHE B 1 56 ? -27.844 -30.953 -8.898 1 96.5 56 PHE B CA 1
ATOM 6059 C C . PHE B 1 56 ? -28.172 -32.438 -9.031 1 96.5 56 PHE B C 1
ATOM 6061 O O . PHE B 1 56 ? -27.656 -33.25 -8.281 1 96.5 56 PHE B O 1
ATOM 6068 N N . LYS B 1 57 ? -29 -32.75 -10.016 1 94.75 57 LYS B N 1
ATOM 6069 C CA . LYS B 1 57 ? -29.438 -34.125 -10.25 1 94.75 57 LYS B CA 1
ATOM 6070 C C . LYS B 1 57 ? -29.297 -34.5 -11.719 1 94.75 57 LYS B C 1
ATOM 6072 O O . LYS B 1 57 ? -29.375 -33.625 -12.594 1 94.75 57 LYS B O 1
ATOM 6077 N N . ASP B 1 58 ? -29.047 -35.75 -11.898 1 89.88 58 ASP B N 1
ATOM 6078 C CA . ASP B 1 58 ? -29 -36.219 -13.281 1 89.88 58 ASP B CA 1
ATOM 6079 C C . ASP B 1 58 ? -30.391 -36.562 -13.789 1 89.88 58 ASP B C 1
ATOM 6081 O O . ASP B 1 58 ? -31.391 -36.281 -13.117 1 89.88 58 ASP B O 1
ATOM 6085 N N . SER B 1 59 ? -30.469 -37.094 -15.023 1 83.62 59 SER B N 1
ATOM 6086 C CA . SER B 1 59 ? -31.75 -37.375 -15.664 1 83.62 59 SER B CA 1
ATOM 6087 C C . SER B 1 59 ? -32.531 -38.438 -14.898 1 83.62 59 SER B C 1
ATOM 6089 O O . SER B 1 59 ? -33.75 -38.5 -14.969 1 83.62 59 SER B O 1
ATOM 6091 N N . ASN B 1 60 ? -31.875 -39.25 -14.078 1 87.81 60 ASN B N 1
ATOM 6092 C CA . ASN B 1 60 ? -32.531 -40.281 -13.289 1 87.81 60 ASN B CA 1
ATOM 6093 C C . ASN B 1 60 ? -32.875 -39.812 -11.891 1 87.81 60 ASN B C 1
ATOM 6095 O O . ASN B 1 60 ? -33.375 -40.562 -11.07 1 87.81 60 ASN B O 1
ATOM 6099 N N . GLY B 1 61 ? -32.531 -38.562 -11.664 1 89.31 61 GLY B N 1
ATOM 6100 C CA . GLY B 1 61 ? -32.875 -37.969 -10.375 1 89.31 61 GLY B CA 1
ATOM 6101 C C . GLY B 1 61 ? -31.797 -38.188 -9.32 1 89.31 61 GLY B C 1
ATOM 6102 O O . GLY B 1 61 ? -31.984 -37.812 -8.156 1 89.31 61 GLY B O 1
ATOM 6103 N N . LYS B 1 62 ? -30.75 -38.75 -9.727 1 92.06 62 LYS B N 1
ATOM 6104 C CA . LYS B 1 62 ? -29.672 -39 -8.773 1 92.06 62 LYS B CA 1
ATOM 6105 C C . LYS B 1 62 ? -28.875 -37.719 -8.531 1 92.06 62 LYS B C 1
ATOM 6107 O O . LYS B 1 62 ? -28.469 -37.031 -9.477 1 92.06 62 LYS B O 1
ATOM 6112 N N . VAL B 1 63 ? -28.656 -37.438 -7.238 1 94.94 63 VAL B N 1
ATOM 6113 C CA . VAL B 1 63 ? -27.891 -36.25 -6.855 1 94.94 63 VAL B CA 1
ATOM 6114 C C . VAL B 1 63 ? -26.406 -36.5 -7.121 1 94.94 63 VAL B C 1
ATOM 6116 O O . VAL B 1 63 ? -25.844 -37.469 -6.668 1 94.94 63 VAL B O 1
ATOM 6119 N N . TYR B 1 64 ? -25.797 -35.625 -7.844 1 94.94 64 TYR B N 1
ATOM 6120 C CA . TYR B 1 64 ? -24.375 -35.781 -8.094 1 94.94 64 TYR B CA 1
ATOM 6121 C C . TYR B 1 64 ? -23.578 -34.625 -7.469 1 94.94 64 TYR B C 1
ATOM 6123 O O . TYR B 1 64 ? -22.344 -34.719 -7.352 1 94.94 64 TYR B O 1
ATOM 6131 N N . LEU B 1 65 ? -24.156 -33.562 -7.105 1 96.25 65 LEU B N 1
ATOM 6132 C CA . LEU B 1 65 ? -23.531 -32.469 -6.402 1 96.25 65 LEU B CA 1
ATOM 6133 C C . LEU B 1 65 ? -24.547 -31.688 -5.562 1 96.25 65 LEU B C 1
ATOM 6135 O O . LEU B 1 65 ? -25.625 -31.344 -6.051 1 96.25 65 LEU B O 1
ATOM 6139 N N . ALA B 1 66 ? -24.266 -31.484 -4.352 1 96.69 66 ALA B N 1
ATOM 6140 C CA . ALA B 1 66 ? -25.125 -30.75 -3.439 1 96.69 66 ALA B CA 1
ATOM 6141 C C . ALA B 1 66 ? -24.328 -29.766 -2.59 1 96.69 66 ALA B C 1
ATOM 6143 O O . ALA B 1 66 ? -23.203 -30.062 -2.186 1 96.69 66 ALA B O 1
ATOM 6144 N N . GLY B 1 67 ? -24.8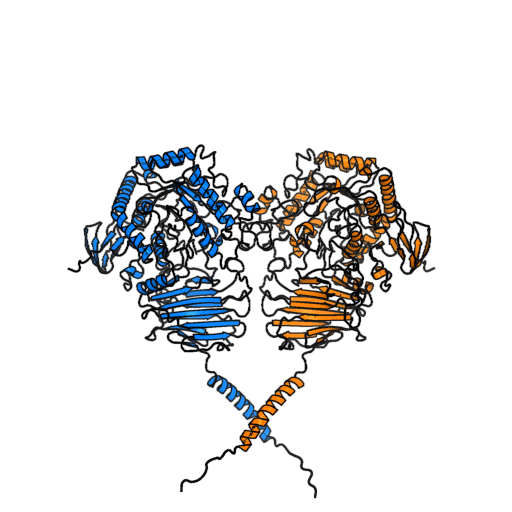75 -28.641 -2.371 1 96.44 67 GLY B N 1
ATOM 6145 C CA . GLY B 1 67 ? -24.188 -27.625 -1.595 1 96.44 67 GLY B CA 1
ATOM 6146 C C . GLY B 1 67 ? -25.141 -26.609 -0.984 1 96.44 67 GLY B C 1
ATOM 6147 O O . GLY B 1 67 ? -26.359 -26.797 -0.984 1 96.44 67 GLY B O 1
ATOM 6148 N N . GLN B 1 68 ? -24.547 -25.672 -0.365 1 96.06 68 GLN B N 1
ATOM 6149 C CA . GLN B 1 68 ? -25.25 -24.609 0.336 1 96.06 68 GLN B CA 1
ATOM 6150 C C . GLN B 1 68 ? -24.797 -23.234 -0.155 1 96.06 68 GLN B C 1
ATOM 6152 O O . GLN B 1 68 ? -23.594 -22.969 -0.27 1 96.06 68 GLN B O 1
ATOM 6157 N N . SER B 1 69 ? -25.766 -22.406 -0.527 1 95.31 69 SER B N 1
ATOM 6158 C CA . SER B 1 69 ? -25.484 -21.016 -0.833 1 95.31 69 SER B CA 1
ATOM 6159 C C . SER B 1 69 ? -25.641 -20.141 0.403 1 95.31 69 SER B C 1
ATOM 6161 O O . SER B 1 69 ? -26.734 -20.031 0.967 1 95.31 69 SER B O 1
ATOM 6163 N N . ASP B 1 70 ? -24.609 -19.438 0.787 1 93.06 70 ASP B N 1
ATOM 6164 C CA . ASP B 1 70 ? -24.625 -18.625 2 1 93.06 70 ASP B CA 1
ATOM 6165 C C . ASP B 1 70 ? -24.938 -17.172 1.686 1 93.06 70 ASP B C 1
ATOM 6167 O O . ASP B 1 70 ? -24.094 -16.453 1.125 1 93.06 70 ASP B O 1
ATOM 6171 N N . PHE B 1 71 ? -26.062 -16.672 2.096 1 90.5 71 PHE B N 1
ATOM 6172 C CA . PHE B 1 71 ? -26.453 -15.281 1.895 1 90.5 71 PHE B CA 1
ATOM 6173 C C . PHE B 1 71 ? -26.094 -14.43 3.111 1 90.5 71 PHE B C 1
ATOM 6175 O O . PHE B 1 71 ? -26.328 -13.219 3.121 1 90.5 71 PHE B O 1
ATOM 6182 N N . ASN B 1 72 ? -25.453 -15.055 4.062 1 83.75 72 ASN B N 1
ATOM 6183 C CA . ASN B 1 72 ? -25.125 -14.359 5.297 1 83.75 72 ASN B CA 1
ATOM 6184 C C . ASN B 1 72 ? -26.297 -13.539 5.82 1 83.75 72 ASN B C 1
ATOM 6186 O O . ASN B 1 72 ? -26.156 -12.344 6.086 1 83.75 72 ASN B O 1
ATOM 6190 N N . LYS B 1 73 ? -27.453 -14.102 5.871 1 78.69 73 LYS B N 1
ATOM 6191 C CA . LYS B 1 73 ? -28.688 -13.461 6.336 1 78.69 73 LYS B CA 1
ATOM 6192 C C . LYS B 1 73 ? -29.234 -14.164 7.574 1 78.69 73 LYS B C 1
ATOM 6194 O O . LYS B 1 73 ? -28.891 -15.32 7.84 1 78.69 73 LYS B O 1
ATOM 6199 N N . PRO B 1 74 ? -30.125 -13.383 8.305 1 72.06 74 PRO B N 1
ATOM 6200 C CA . PRO B 1 74 ? -30.812 -14.086 9.398 1 72.06 74 PRO B CA 1
ATOM 6201 C C . PRO B 1 74 ? -31.688 -15.234 8.898 1 72.06 74 PRO B C 1
ATOM 6203 O O . PRO B 1 74 ? -32.281 -15.141 7.824 1 72.06 74 PRO B O 1
ATOM 6206 N N . ASP B 1 75 ? -31.75 -16.219 9.711 1 72.75 75 ASP B N 1
ATOM 6207 C CA . ASP B 1 75 ? -32.438 -17.453 9.336 1 72.75 75 ASP B CA 1
ATOM 6208 C C . ASP B 1 75 ? -33.938 -17.188 9.117 1 72.75 75 ASP B C 1
ATOM 6210 O O . ASP B 1 75 ? -34.594 -17.906 8.344 1 72.75 75 ASP B O 1
ATOM 6214 N N . ASP B 1 76 ? -34.375 -16.141 9.727 1 76.12 76 ASP B N 1
ATOM 6215 C CA . ASP B 1 76 ? -35.812 -15.914 9.672 1 76.12 76 ASP B CA 1
ATOM 6216 C C . ASP B 1 76 ? -36.188 -15.172 8.391 1 76.12 76 ASP B C 1
ATOM 6218 O O . ASP B 1 76 ? -37.375 -15.102 8.039 1 76.12 76 ASP B O 1
ATOM 6222 N N . ARG B 1 77 ? -35.344 -14.797 7.656 1 80.62 77 ARG B N 1
ATOM 6223 C CA . ARG B 1 77 ? -35.625 -14.086 6.414 1 80.62 77 ARG B CA 1
ATOM 6224 C C . ARG B 1 77 ? -35.469 -15.008 5.207 1 80.62 77 ARG B C 1
ATOM 6226 O O . ARG B 1 77 ? -34.375 -15.484 4.922 1 80.62 77 ARG B O 1
ATOM 6233 N N . LEU B 1 78 ? -36.562 -15.273 4.516 1 84.94 78 LEU B N 1
ATOM 6234 C CA . LEU B 1 78 ? -36.531 -16.156 3.352 1 84.94 78 LEU B CA 1
ATOM 6235 C C . LEU B 1 78 ? -36.25 -15.367 2.08 1 84.94 78 LEU B C 1
ATOM 6237 O O . LEU B 1 78 ? -36.656 -14.211 1.954 1 84.94 78 LEU B O 1
ATOM 6241 N N . PRO B 1 79 ? -35.5 -16.031 1.16 1 89.44 79 PRO B N 1
ATOM 6242 C CA . PRO B 1 79 ? -35.281 -15.344 -0.117 1 89.44 79 PRO B CA 1
ATOM 6243 C C . PRO B 1 79 ? -36.562 -15.195 -0.94 1 89.44 79 PRO B C 1
ATOM 6245 O O . PRO B 1 79 ? -37.531 -15.922 -0.719 1 89.44 79 PRO B O 1
ATOM 6248 N N . GLU B 1 80 ? -36.531 -14.195 -1.899 1 89 80 GLU B N 1
ATOM 6249 C CA . GLU B 1 80 ? -37.656 -13.938 -2.824 1 89 80 GLU B CA 1
ATOM 6250 C C . GLU B 1 80 ? -37.188 -14.109 -4.273 1 89 80 GLU B C 1
ATOM 6252 O O . GLU B 1 80 ? -36 -14.07 -4.57 1 89 80 GLU B O 1
ATOM 6257 N N . TYR B 1 81 ? -38.219 -14.453 -5.086 1 89.81 81 TYR B N 1
ATOM 6258 C CA . TYR B 1 81 ? -37.906 -14.469 -6.512 1 89.81 81 TYR B CA 1
ATOM 6259 C C . TYR B 1 81 ? -37.469 -13.086 -6.98 1 89.81 81 TYR B C 1
ATOM 6261 O O . TYR B 1 81 ? -38 -12.07 -6.539 1 89.81 81 TYR B O 1
ATOM 6269 N N . CYS B 1 82 ? -36.531 -13.086 -7.84 1 88.81 82 CYS B N 1
ATOM 6270 C CA . CYS B 1 82 ? -36.062 -11.812 -8.367 1 88.81 82 CYS B CA 1
ATOM 6271 C C . CYS B 1 82 ? -37.156 -11.07 -9.109 1 88.81 82 CYS B C 1
ATOM 6273 O O . CYS B 1 82 ? -37.906 -11.68 -9.867 1 88.81 82 CYS B O 1
ATOM 6275 N N . ARG B 1 83 ? -37.375 -9.781 -8.859 1 72.81 83 ARG B N 1
ATOM 6276 C CA . ARG B 1 83 ? -38.5 -8.992 -9.375 1 72.81 83 ARG B CA 1
ATOM 6277 C C . ARG B 1 83 ? -38.469 -8.938 -10.898 1 72.81 83 ARG B C 1
ATOM 6279 O O . ARG B 1 83 ? -39.531 -9.07 -11.547 1 72.81 83 ARG B O 1
ATOM 6286 N N . HIS B 1 84 ? -37.375 -8.492 -11.57 1 62.44 84 HIS B N 1
ATOM 6287 C CA . HIS B 1 84 ? -37.375 -8.219 -13 1 62.44 84 HIS B CA 1
ATOM 6288 C C . HIS B 1 84 ? -36.781 -9.383 -13.789 1 62.44 84 HIS B C 1
ATOM 6290 O O . HIS B 1 84 ? -36.438 -9.242 -14.961 1 62.44 84 HIS B O 1
ATOM 6296 N N . GLN B 1 85 ? -36.656 -10.477 -13.109 1 63.25 85 GLN B N 1
ATOM 6297 C CA . GLN B 1 85 ? -36.062 -11.57 -13.883 1 63.25 85 GLN B CA 1
ATOM 6298 C C . GLN B 1 85 ? -37.031 -12.742 -13.992 1 63.25 85 GLN B C 1
ATOM 6300 O O . GLN B 1 85 ? -37.719 -13.078 -13.023 1 63.25 85 GLN B O 1
ATOM 6305 N N . GLN B 1 86 ? -37.344 -13.039 -15.227 1 60 86 GLN B N 1
ATOM 6306 C CA . GLN B 1 86 ? -38.25 -14.125 -15.562 1 60 86 GLN B CA 1
ATOM 6307 C C . GLN B 1 86 ? -37.688 -15.477 -15.164 1 60 86 GLN B C 1
ATOM 6309 O O . GLN B 1 86 ? -36.562 -15.812 -15.547 1 60 86 GLN B O 1
ATOM 6314 N N . ASN B 1 87 ? -38.219 -16.062 -14.031 1 71.69 87 ASN B N 1
ATOM 6315 C CA . ASN B 1 87 ? -38 -17.484 -13.766 1 71.69 87 ASN B CA 1
ATOM 6316 C C . ASN B 1 87 ? -38.688 -18.359 -14.789 1 71.69 87 ASN B C 1
ATOM 6318 O O . ASN B 1 87 ? -39.906 -18.266 -14.969 1 71.69 87 ASN B O 1
ATOM 6322 N N . ASN B 1 88 ? -37.938 -18.953 -15.688 1 79.75 88 ASN B N 1
ATOM 6323 C CA . ASN B 1 88 ? -38.5 -19.906 -16.656 1 79.75 88 ASN B CA 1
ATOM 6324 C C . ASN B 1 88 ? -37.812 -21.266 -16.547 1 79.75 88 ASN B C 1
ATOM 6326 O O . ASN B 1 88 ? -37.188 -21.578 -15.531 1 79.75 88 ASN B O 1
ATOM 6330 N N . ASP B 1 89 ? -38.031 -22 -17.625 1 78.56 89 ASP B N 1
ATOM 6331 C CA . ASP B 1 89 ? -37.562 -23.375 -17.562 1 78.56 89 ASP B CA 1
ATOM 6332 C C . ASP B 1 89 ? -36.031 -23.438 -17.625 1 78.56 89 ASP B C 1
ATOM 6334 O O . ASP B 1 89 ? -35.438 -24.406 -17.172 1 78.56 89 ASP B O 1
ATOM 6338 N N . ASN B 1 90 ? -35.5 -22.375 -18.078 1 86.38 90 ASN B N 1
ATOM 6339 C CA . ASN B 1 90 ? -34.062 -22.453 -18.297 1 86.38 90 ASN B CA 1
ATOM 6340 C C . ASN B 1 90 ? -33.281 -21.5 -17.391 1 86.38 90 ASN B C 1
ATOM 6342 O O . ASN B 1 90 ? -32.062 -21.484 -17.391 1 86.38 90 ASN B O 1
ATOM 6346 N N . MET B 1 91 ? -34.031 -20.719 -16.656 1 91.19 91 MET B N 1
ATOM 6347 C CA . MET B 1 91 ? -33.375 -19.75 -15.805 1 91.19 91 MET B CA 1
ATOM 6348 C C . MET B 1 91 ? -34.188 -19.453 -14.555 1 91.19 91 MET B C 1
ATOM 6350 O O . MET B 1 91 ? -35.438 -19.391 -14.625 1 91.19 91 MET B O 1
ATOM 6354 N N . GLY B 1 92 ? -33.594 -19.297 -13.445 1 91.75 92 GLY B N 1
ATOM 6355 C CA . GLY B 1 92 ? -34.219 -18.922 -12.188 1 91.75 92 GLY B CA 1
ATOM 6356 C C . GLY B 1 92 ? -33.344 -18 -11.344 1 91.75 92 GLY B C 1
ATOM 6357 O O . GLY B 1 92 ? -32.125 -17.984 -11.492 1 91.75 92 GLY B O 1
ATOM 6358 N N . CYS B 1 93 ? -34.062 -17.25 -10.492 1 93.56 93 CYS B N 1
ATOM 6359 C CA . CYS B 1 93 ? -33.344 -16.266 -9.672 1 93.56 93 CYS B CA 1
ATOM 6360 C C . CYS B 1 93 ? -34.031 -16.078 -8.328 1 93.56 93 CYS B C 1
ATOM 6362 O O . CYS B 1 93 ? -35.25 -15.922 -8.266 1 93.56 93 CYS B O 1
ATOM 6364 N N . LEU B 1 94 ? -33.281 -16.25 -7.277 1 92.69 94 LEU B N 1
ATOM 6365 C CA . LEU B 1 94 ? -33.719 -15.922 -5.918 1 92.69 94 LEU B CA 1
ATOM 6366 C C . LEU B 1 94 ? -32.875 -14.789 -5.336 1 92.69 94 LEU B C 1
ATOM 6368 O O . LEU B 1 94 ? -31.688 -14.68 -5.656 1 92.69 94 LEU B O 1
ATOM 6372 N N . GLN B 1 95 ? -33.438 -13.945 -4.523 1 92 95 GLN B N 1
ATOM 6373 C CA . GLN B 1 95 ? -32.688 -12.844 -3.951 1 92 95 GLN B CA 1
ATOM 6374 C C . GLN B 1 95 ? -33.125 -12.547 -2.523 1 92 95 GLN B C 1
ATOM 6376 O O . GLN B 1 95 ? -34.25 -12.844 -2.15 1 92 95 GLN B O 1
ATOM 6381 N N . ASP B 1 96 ? -32.25 -12.203 -1.72 1 90.44 96 ASP B N 1
ATOM 6382 C CA . ASP B 1 96 ? -32.469 -11.43 -0.502 1 90.44 96 ASP B CA 1
ATOM 6383 C C . ASP B 1 96 ? -32.312 -9.938 -0.762 1 90.44 96 ASP B C 1
ATOM 6385 O O . ASP B 1 96 ? -31.188 -9.453 -0.904 1 90.44 96 ASP B O 1
ATOM 6389 N N . ASN B 1 97 ? -33.406 -9.219 -0.711 1 83.12 97 ASN B N 1
ATOM 6390 C CA . ASN B 1 97 ? -33.438 -7.836 -1.17 1 83.12 97 ASN B CA 1
ATOM 6391 C C . ASN B 1 97 ? -32.375 -6.992 -0.484 1 83.12 97 ASN B C 1
ATOM 6393 O O . ASN B 1 97 ? -32.25 -7.027 0.74 1 83.12 97 ASN B O 1
ATOM 6397 N N . HIS B 1 98 ? -31.547 -6.332 -1.327 1 80.69 98 HIS B N 1
ATOM 6398 C CA . HIS B 1 98 ? -30.5 -5.395 -0.941 1 80.69 98 HIS B CA 1
ATOM 6399 C C . HIS B 1 98 ? -29.328 -6.117 -0.285 1 80.69 98 HIS B C 1
ATOM 6401 O O . HIS B 1 98 ? -28.516 -5.496 0.404 1 80.69 98 HIS B O 1
ATOM 6407 N N . ASN B 1 99 ? -29.297 -7.426 -0.436 1 89.56 99 ASN B N 1
ATOM 6408 C CA . ASN B 1 99 ? -28.203 -8.195 0.149 1 89.56 99 ASN B CA 1
ATOM 6409 C C . ASN B 1 99 ? -27.469 -9.016 -0.906 1 89.56 99 ASN B C 1
ATOM 6411 O O . ASN B 1 99 ? -26.453 -8.578 -1.435 1 89.56 99 ASN B O 1
ATOM 6415 N N . GLN B 1 100 ? -28.125 -10.109 -1.363 1 94.12 100 GLN B N 1
ATOM 6416 C CA . GLN B 1 100 ? -27.469 -10.945 -2.367 1 94.12 100 GLN B CA 1
ATOM 6417 C C . GLN B 1 100 ? -28.5 -11.648 -3.244 1 94.12 100 GLN B C 1
ATOM 6419 O O . GLN B 1 100 ? -29.703 -11.641 -2.936 1 94.12 100 GLN B O 1
ATOM 6424 N N . ARG B 1 101 ? -28.047 -12.195 -4.328 1 94.5 101 ARG B N 1
ATOM 6425 C CA . ARG B 1 101 ? -28.938 -12.984 -5.18 1 94.5 101 ARG B CA 1
ATOM 6426 C C . ARG B 1 101 ? -28.172 -14.133 -5.836 1 94.5 101 ARG B C 1
ATOM 6428 O O . ARG B 1 101 ? -26.953 -14.086 -5.961 1 94.5 101 ARG B O 1
ATOM 6435 N N . ILE B 1 102 ? -28.891 -15.172 -6.211 1 95.75 102 ILE B N 1
ATOM 6436 C CA . ILE B 1 102 ? -28.391 -16.328 -6.953 1 95.75 102 ILE B CA 1
ATOM 6437 C C . ILE B 1 102 ? -29.234 -16.531 -8.219 1 95.75 102 ILE B C 1
ATOM 6439 O O . ILE B 1 102 ? -30.453 -16.469 -8.172 1 95.75 102 ILE B O 1
ATOM 6443 N N . LYS B 1 103 ? -28.562 -16.609 -9.297 1 95.06 103 LYS B N 1
ATOM 6444 C CA . LYS B 1 103 ? -29.172 -16.906 -10.594 1 95.06 103 LYS B CA 1
ATOM 6445 C C . LYS B 1 103 ? -28.594 -18.188 -11.188 1 95.06 103 LYS B C 1
ATOM 6447 O O . LYS B 1 103 ? -27.375 -18.406 -11.156 1 95.06 103 LYS B O 1
ATOM 6452 N N . ILE B 1 104 ? -29.406 -19.094 -11.641 1 95.69 104 ILE B N 1
ATOM 6453 C CA . ILE B 1 104 ? -28.984 -20.312 -12.312 1 95.69 104 ILE B CA 1
ATOM 6454 C C . ILE B 1 104 ? -29.516 -20.328 -13.742 1 95.69 104 ILE B C 1
ATOM 6456 O O . ILE B 1 104 ? -30.688 -20.016 -13.977 1 95.69 104 ILE B O 1
ATOM 6460 N N . ILE B 1 105 ? -28.656 -20.641 -14.641 1 93.88 105 ILE B N 1
ATOM 6461 C CA . ILE B 1 105 ? -29.016 -20.734 -16.047 1 93.88 105 ILE B CA 1
ATOM 6462 C C . ILE B 1 105 ? -28.625 -22.109 -16.594 1 93.88 105 ILE B C 1
ATOM 6464 O O . ILE B 1 105 ? -27.469 -22.531 -16.453 1 93.88 105 ILE B O 1
ATOM 6468 N N . THR B 1 106 ? -29.562 -22.781 -17.156 1 90.62 106 THR B N 1
ATOM 6469 C CA . THR B 1 106 ? -29.234 -24.016 -17.844 1 90.62 106 THR B CA 1
ATOM 6470 C C . THR B 1 106 ? -28.469 -23.734 -19.141 1 90.62 106 THR B C 1
ATOM 6472 O O . THR B 1 106 ? -28.922 -22.953 -19.969 1 90.62 106 THR B O 1
ATOM 6475 N N . ASP B 1 107 ? -27.328 -24.266 -19.203 1 84.44 107 ASP B N 1
ATOM 6476 C CA . ASP B 1 107 ? -26.484 -24.062 -20.375 1 84.44 107 ASP B CA 1
ATOM 6477 C C . ASP B 1 107 ? -26.719 -25.172 -21.422 1 84.44 107 ASP B C 1
ATOM 6479 O O . ASP B 1 107 ? -26.297 -26.312 -21.234 1 84.44 107 ASP B O 1
ATOM 6483 N N . THR B 1 108 ? -27.359 -24.906 -22.5 1 70.44 108 THR B N 1
ATOM 6484 C CA . THR B 1 108 ? -27.734 -25.891 -23.5 1 70.44 108 THR B CA 1
ATOM 6485 C C . THR B 1 108 ? -26.656 -26.031 -24.562 1 70.44 108 THR B C 1
ATOM 6487 O O . THR B 1 108 ? -26.875 -26.656 -25.594 1 70.44 108 THR B O 1
ATOM 6490 N N . SER B 1 109 ? -25.609 -25.328 -24.359 1 62.28 109 SER B N 1
ATOM 6491 C CA . SER B 1 109 ? -24.562 -25.375 -25.359 1 62.28 109 SER B CA 1
ATOM 6492 C C . SER B 1 109 ? -23.828 -26.703 -25.359 1 62.28 109 SER B C 1
ATOM 6494 O O . SER B 1 109 ? -23.094 -27.031 -26.297 1 62.28 109 SER B O 1
ATOM 6496 N N . GLY B 1 110 ? -24.094 -27.406 -24.312 1 59.97 110 GLY B N 1
ATOM 6497 C CA . GLY B 1 110 ? -23.344 -28.641 -24.203 1 59.97 110 GLY B CA 1
ATOM 6498 C C . GLY B 1 110 ? -23.797 -29.703 -25.203 1 59.97 110 GLY B C 1
ATOM 6499 O O . GLY B 1 110 ? -24.766 -29.5 -25.938 1 59.97 110 GLY B O 1
ATOM 6500 N N . ASN B 1 111 ? -22.875 -30.688 -25.609 1 65.38 111 ASN B N 1
ATOM 6501 C CA . ASN B 1 111 ? -23.219 -31.859 -26.406 1 65.38 111 ASN B CA 1
ATOM 6502 C C . ASN B 1 111 ? -24.266 -32.719 -25.703 1 65.38 111 ASN B C 1
ATOM 6504 O O . ASN B 1 111 ? -24.5 -32.562 -24.5 1 65.38 111 ASN B O 1
ATOM 6508 N N . LYS B 1 112 ? -24.969 -33.469 -26.406 1 66 112 LYS B N 1
ATOM 6509 C CA . LYS B 1 112 ? -26.109 -34.281 -25.984 1 66 112 LYS B CA 1
ATOM 6510 C C . LYS B 1 112 ? -25.719 -35.156 -24.797 1 66 112 LYS B C 1
ATOM 6512 O O . LYS B 1 112 ? -26.594 -35.594 -24.031 1 66 112 LYS B O 1
ATOM 6517 N N . ARG B 1 113 ? -24.469 -35.219 -24.406 1 81.75 113 ARG B N 1
ATOM 6518 C CA . ARG B 1 113 ? -24.078 -36.156 -23.359 1 81.75 113 ARG B CA 1
ATOM 6519 C C . ARG B 1 113 ? -23.625 -35.438 -22.109 1 81.75 113 ARG B C 1
ATOM 6521 O O . ARG B 1 113 ? -23.375 -36.062 -21.078 1 81.75 113 ARG B O 1
ATOM 6528 N N . VAL B 1 114 ? -23.484 -34.156 -22.141 1 91.62 114 VAL B N 1
ATOM 6529 C CA . VAL B 1 114 ? -23.016 -33.406 -20.984 1 91.62 114 VAL B CA 1
ATOM 6530 C C . VAL B 1 114 ? -24 -32.281 -20.656 1 91.62 114 VAL B C 1
ATOM 6532 O O . VAL B 1 114 ? -24.422 -31.531 -21.531 1 91.62 114 VAL B O 1
ATOM 6535 N N . SER B 1 115 ? -24.547 -32.25 -19.5 1 92.25 115 SER B N 1
ATOM 6536 C CA . SER B 1 115 ? -25.391 -31.172 -19.016 1 92.25 115 SER B CA 1
ATOM 6537 C C . SER B 1 115 ? -24.594 -30.141 -18.219 1 92.25 115 SER B C 1
ATOM 6539 O O . SER B 1 115 ? -23.719 -30.516 -17.438 1 92.25 115 SER B O 1
ATOM 6541 N N . CYS B 1 116 ? -24.875 -28.938 -18.484 1 94.88 116 CYS B N 1
ATOM 6542 C CA . CYS B 1 116 ? -24.156 -27.875 -17.781 1 94.88 116 CYS B CA 1
ATOM 6543 C C . CYS B 1 116 ? -25.125 -26.828 -17.234 1 94.88 116 CYS B C 1
ATOM 6545 O O . CYS B 1 116 ? -26.172 -26.578 -17.828 1 94.88 116 CYS B 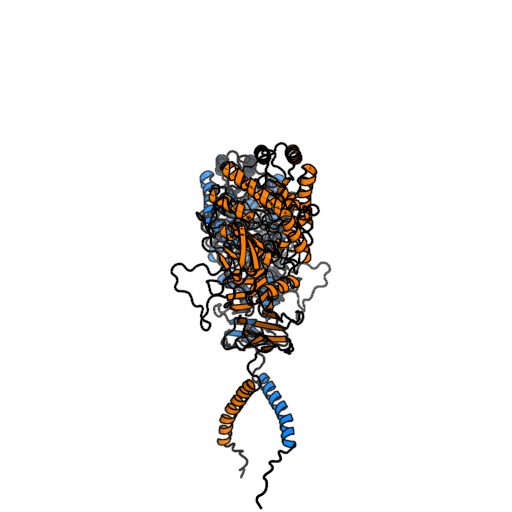O 1
ATOM 6547 N N . TYR B 1 117 ? -24.781 -26.188 -16.156 1 95.75 117 TYR B N 1
ATOM 6548 C CA . TYR B 1 117 ? -25.531 -25.141 -15.492 1 95.75 117 TYR B CA 1
ATOM 6549 C C . TYR B 1 117 ? -24.625 -24 -15.062 1 95.75 117 TYR B C 1
ATOM 6551 O O . TYR B 1 117 ? -23.594 -24.219 -14.43 1 95.75 117 TYR B O 1
ATOM 6559 N N . LYS B 1 118 ? -24.953 -22.844 -15.422 1 96.44 118 LYS B N 1
ATOM 6560 C CA . LYS B 1 118 ? -24.234 -21.656 -14.969 1 96.44 118 LYS B CA 1
ATOM 6561 C C . LYS B 1 118 ? -24.859 -21.078 -13.703 1 96.44 118 LYS B C 1
ATOM 6563 O O . LYS B 1 118 ? -26.078 -20.875 -13.641 1 96.44 118 LYS B O 1
ATOM 6568 N N . VAL B 1 119 ? -24.109 -20.922 -12.695 1 97.62 119 VAL B N 1
ATOM 6569 C CA . VAL B 1 119 ? -24.531 -20.328 -11.438 1 97.62 119 VAL B CA 1
ATOM 6570 C C . VAL B 1 119 ? -23.891 -18.953 -11.266 1 97.62 119 VAL B C 1
ATOM 6572 O O . VAL B 1 119 ? -22.688 -18.812 -11.406 1 97.62 119 VAL B O 1
ATOM 6575 N N . GLN B 1 120 ? -24.672 -17.969 -10.969 1 97.44 120 GLN B N 1
ATOM 6576 C CA . GLN B 1 120 ? -24.203 -16.609 -10.742 1 97.44 120 GLN B CA 1
ATOM 6577 C C . GLN B 1 120 ? -24.656 -16.094 -9.383 1 97.44 120 GLN B C 1
ATOM 6579 O O . GLN B 1 120 ? -25.859 -16.016 -9.109 1 97.44 120 GLN B O 1
ATOM 6584 N N . ARG B 1 121 ? -23.75 -15.82 -8.508 1 97.38 121 ARG B N 1
ATOM 6585 C CA . ARG B 1 121 ? -23.984 -15.156 -7.234 1 97.38 121 ARG B CA 1
ATOM 6586 C C . ARG B 1 121 ? -23.594 -13.68 -7.305 1 97.38 121 ARG B C 1
ATOM 6588 O O . ARG B 1 121 ? -22.531 -13.328 -7.805 1 97.38 121 ARG B O 1
ATOM 6595 N N . GLU B 1 122 ? -24.422 -12.82 -6.793 1 96.06 122 GLU B N 1
ATOM 6596 C CA . GLU B 1 122 ? -24.156 -11.383 -6.848 1 96.06 122 GLU B CA 1
ATOM 6597 C C . GLU B 1 122 ? -24.375 -10.727 -5.488 1 96.06 122 GLU B C 1
ATOM 6599 O O . GLU B 1 122 ? -25.406 -10.953 -4.84 1 96.06 122 GLU B O 1
ATOM 6604 N N . GLY B 1 123 ? -23.359 -9.984 -5.086 1 94.06 123 GLY B N 1
ATOM 6605 C CA . GLY B 1 123 ? -23.594 -9.078 -3.975 1 94.06 123 GLY B CA 1
ATOM 6606 C C . GLY B 1 123 ? -24.375 -7.848 -4.367 1 94.06 123 GLY B C 1
ATOM 6607 O O . GLY B 1 123 ? -24.203 -7.305 -5.457 1 94.06 123 GLY B O 1
ATOM 6608 N N . LEU B 1 124 ? -25.266 -7.375 -3.486 1 90.31 124 LEU B N 1
ATOM 6609 C CA . LEU B 1 124 ? -26.109 -6.227 -3.803 1 90.31 124 LEU B CA 1
ATOM 6610 C C . LEU B 1 124 ? -25.891 -5.102 -2.799 1 90.31 124 LEU B C 1
ATOM 6612 O O . LEU B 1 124 ? -26.438 -4.008 -2.959 1 90.31 124 LEU B O 1
ATOM 6616 N N . LYS B 1 125 ? -25.109 -5.371 -1.818 1 86.5 125 LYS B N 1
ATOM 6617 C CA . LYS B 1 125 ? -25.047 -4.457 -0.683 1 86.5 125 LYS B CA 1
ATOM 6618 C C . LYS B 1 125 ? -23.781 -3.598 -0.745 1 86.5 125 LYS B C 1
ATOM 6620 O O . LYS B 1 125 ? -23.859 -2.379 -0.913 1 86.5 125 LYS B O 1
ATOM 6625 N N . CYS B 1 126 ? -22.656 -4.238 -0.593 1 88.62 126 CYS B N 1
ATOM 6626 C CA . CYS B 1 126 ? -21.406 -3.512 -0.461 1 88.62 126 CYS B CA 1
ATOM 6627 C C . CYS B 1 126 ? -20.344 -4.09 -1.389 1 88.62 126 CYS B C 1
ATOM 6629 O O . CYS B 1 126 ? -20.375 -5.277 -1.719 1 88.62 126 CYS B O 1
ATOM 6631 N N . VAL B 1 127 ? -19.406 -3.258 -1.688 1 86.69 127 VAL B N 1
ATOM 6632 C CA . VAL B 1 127 ? -18.297 -3.646 -2.568 1 86.69 127 VAL B CA 1
ATOM 6633 C C . VAL B 1 127 ? -17.453 -4.711 -1.888 1 86.69 127 VAL B C 1
ATOM 6635 O O . VAL B 1 127 ? -16.891 -5.594 -2.553 1 86.69 127 VAL B O 1
ATOM 6638 N N . ASN B 1 128 ? -17.391 -4.754 -0.614 1 84.56 128 ASN B N 1
ATOM 6639 C CA . ASN B 1 128 ? -16.5 -5.672 0.094 1 84.56 128 ASN B CA 1
ATOM 6640 C C . ASN B 1 128 ? -17.266 -6.863 0.659 1 84.56 128 ASN B C 1
ATOM 6642 O O . ASN B 1 128 ? -16.75 -7.598 1.504 1 84.56 128 ASN B O 1
ATOM 6646 N N . GLN B 1 129 ? -18.484 -6.992 0.249 1 90.5 129 GLN B N 1
ATOM 6647 C CA . GLN B 1 129 ? -19.234 -8.141 0.745 1 90.5 129 GLN B CA 1
ATOM 6648 C C . GLN B 1 129 ? -18.734 -9.438 0.108 1 90.5 129 GLN B C 1
ATOM 6650 O O . GLN B 1 129 ? -18.141 -9.422 -0.973 1 90.5 129 GLN B O 1
ATOM 6655 N N . MET B 1 130 ? -18.922 -10.516 0.791 1 94 130 MET B N 1
ATOM 6656 C CA . MET B 1 130 ? -18.562 -11.828 0.27 1 94 130 MET B CA 1
ATOM 6657 C C . MET B 1 130 ? -19.797 -12.609 -0.154 1 94 130 MET B C 1
ATOM 6659 O O . MET B 1 130 ? -20.812 -12.602 0.547 1 94 130 MET B O 1
ATOM 6663 N N . VAL B 1 131 ? -19.828 -13.164 -1.305 1 97.44 131 VAL B N 1
ATOM 6664 C CA . VAL B 1 131 ? -20.797 -14.172 -1.719 1 97.44 131 VAL B CA 1
ATOM 6665 C C . VAL B 1 131 ? -20.141 -15.547 -1.735 1 97.44 131 VAL B C 1
ATOM 6667 O O . VAL B 1 131 ? -18.984 -15.68 -2.127 1 97.44 131 VAL B O 1
ATOM 6670 N N . LYS B 1 132 ? -20.859 -16.609 -1.271 1 97.06 132 LYS B N 1
ATOM 6671 C CA . LYS B 1 132 ? -20.188 -17.891 -1.063 1 97.06 132 LYS B CA 1
ATOM 6672 C C . LYS B 1 132 ? -21.125 -19.062 -1.284 1 97.06 132 LYS B C 1
ATOM 6674 O O . LYS B 1 132 ? -22.266 -19.047 -0.828 1 97.06 132 LYS B O 1
ATOM 6679 N N . ASP B 1 133 ? -20.672 -20 -2.039 1 98.44 133 ASP B N 1
ATOM 6680 C CA . ASP B 1 133 ? -21.312 -21.312 -2.205 1 98.44 133 ASP B CA 1
ATOM 6681 C C . ASP B 1 133 ? -20.359 -22.438 -1.831 1 98.44 133 ASP B C 1
ATOM 6683 O O . ASP B 1 133 ? -19.188 -22.422 -2.229 1 98.44 133 ASP B O 1
ATOM 6687 N N . CYS B 1 134 ? -20.844 -23.391 -1.049 1 97.94 134 CYS B N 1
ATOM 6688 C CA . CYS B 1 134 ? -20.031 -24.531 -0.669 1 97.94 134 CYS B CA 1
ATOM 6689 C C . CYS B 1 134 ? -20.688 -25.828 -1.114 1 97.94 134 CYS B C 1
ATOM 6691 O O . CYS B 1 134 ? -21.891 -26.016 -0.953 1 97.94 134 CYS B O 1
ATOM 6693 N N . TYR B 1 135 ? -19.953 -26.719 -1.68 1 97.62 135 TYR B N 1
ATOM 6694 C CA . TYR B 1 135 ? -20.453 -28 -2.158 1 97.62 135 TYR B CA 1
ATOM 6695 C C . TYR B 1 135 ? -19.75 -29.156 -1.453 1 97.62 135 TYR B C 1
ATOM 6697 O O . TYR B 1 135 ? -18.562 -29.062 -1.122 1 97.62 135 TYR B O 1
ATOM 6705 N N . ASN B 1 136 ? -20.438 -30.219 -1.304 1 94.62 136 ASN B N 1
ATOM 6706 C CA . ASN B 1 136 ? -19.844 -31.453 -0.79 1 94.62 136 ASN B CA 1
ATOM 6707 C C . ASN B 1 136 ? -19.094 -32.219 -1.879 1 94.62 136 ASN B C 1
ATOM 6709 O O . ASN B 1 136 ? -19.656 -32.469 -2.949 1 94.62 136 ASN B O 1
ATOM 6713 N N . LEU B 1 137 ? -17.922 -32.5 -1.626 1 92.38 137 LEU B N 1
ATOM 6714 C CA . LEU B 1 137 ? -17.125 -33.25 -2.594 1 92.38 137 LEU B CA 1
ATOM 6715 C C . LEU B 1 137 ? -17.609 -34.688 -2.707 1 92.38 137 LEU B C 1
ATOM 6717 O O . LEU B 1 137 ? -17.438 -35.344 -3.75 1 92.38 137 LEU B O 1
ATOM 6721 N N . GLY B 1 138 ? -18.172 -35.156 -1.595 1 87.69 138 GLY B N 1
ATOM 6722 C CA . GLY B 1 138 ? -18.875 -36.438 -1.622 1 87.69 138 GLY B CA 1
ATOM 6723 C C . GLY B 1 138 ? -17.969 -37.625 -1.782 1 87.69 138 GLY B C 1
ATOM 6724 O O . GLY B 1 138 ? -16.844 -37.625 -1.261 1 87.69 138 GLY B O 1
ATOM 6725 N N . ASP B 1 139 ? -18.453 -38.656 -2.531 1 87.12 139 ASP B N 1
ATOM 6726 C CA . ASP B 1 139 ? -17.766 -39.938 -2.648 1 87.12 139 ASP B CA 1
ATOM 6727 C C . ASP B 1 139 ? -17 -40.031 -3.967 1 87.12 139 ASP B C 1
ATOM 6729 O O . ASP B 1 139 ? -16.781 -41.125 -4.477 1 87.12 139 ASP B O 1
ATOM 6733 N N . SER B 1 140 ? -16.641 -39 -4.469 1 92.94 140 SER B N 1
ATOM 6734 C CA . SER B 1 140 ? -15.867 -38.969 -5.707 1 92.94 140 SER B CA 1
ATOM 6735 C C . SER B 1 140 ? -14.43 -38.531 -5.453 1 92.94 140 SER B C 1
ATOM 6737 O O . SER B 1 140 ? -14.148 -37.812 -4.477 1 92.94 140 SER B O 1
ATOM 6739 N N . HIS B 1 141 ? -13.562 -39.062 -6.297 1 96.31 141 HIS B N 1
ATOM 6740 C CA . HIS B 1 141 ? -12.211 -38.5 -6.359 1 96.31 141 HIS B CA 1
ATOM 6741 C C . HIS B 1 141 ? -12.18 -37.219 -7.176 1 96.31 141 HIS B C 1
ATOM 6743 O O . HIS B 1 141 ? -12.875 -37.094 -8.195 1 96.31 141 HIS B O 1
ATOM 6749 N N . TRP B 1 142 ? -11.484 -36.25 -6.695 1 97.81 142 TRP B N 1
ATOM 6750 C CA . TRP B 1 142 ? -11.438 -35 -7.402 1 97.81 142 TRP B CA 1
ATOM 6751 C C . TRP B 1 142 ? -10.031 -34.719 -7.93 1 97.81 142 TRP B C 1
ATOM 6753 O O . TRP B 1 142 ? -9.039 -35.062 -7.285 1 97.81 142 TRP B O 1
ATOM 6763 N N . TYR B 1 143 ? -9.93 -34.062 -9.109 1 98.31 143 TYR B N 1
ATOM 6764 C CA . TYR B 1 143 ? -8.703 -33.75 -9.82 1 98.31 143 TYR B CA 1
ATOM 6765 C C . TYR B 1 143 ? -8.703 -32.312 -10.305 1 98.31 143 TYR B C 1
ATOM 6767 O O . TYR B 1 143 ? -9.727 -31.625 -10.25 1 98.31 143 TYR B O 1
ATOM 6775 N N . GLY B 1 144 ? -7.523 -31.828 -10.758 1 98.06 144 GLY B N 1
ATOM 6776 C CA . GLY B 1 144 ? -7.375 -30.484 -11.32 1 98.06 144 GLY B CA 1
ATOM 6777 C C . GLY B 1 144 ? -7.035 -29.438 -10.281 1 98.06 144 GLY B C 1
ATOM 6778 O O . GLY B 1 144 ? -6.273 -29.703 -9.344 1 98.06 144 GLY B O 1
ATOM 6779 N N . GLY B 1 145 ? -7.426 -28.234 -10.578 1 97.81 145 GLY B N 1
ATOM 6780 C CA . GLY B 1 145 ? -7.27 -27.141 -9.641 1 97.81 145 GLY B CA 1
ATOM 6781 C C . GLY B 1 145 ? -5.91 -26.469 -9.719 1 97.81 145 GLY B C 1
ATOM 6782 O O . GLY B 1 145 ? -5.68 -25.625 -10.586 1 97.81 145 GLY B O 1
ATOM 6783 N N . PHE B 1 146 ? -5.012 -26.953 -8.773 1 97.88 146 PHE B N 1
ATOM 6784 C CA . PHE B 1 146 ? -3.779 -26.203 -8.562 1 97.88 146 PHE B CA 1
ATOM 6785 C C . PHE B 1 146 ? -2.619 -27.156 -8.258 1 97.88 146 PHE B C 1
ATOM 6787 O O . PHE B 1 146 ? -2.832 -28.281 -7.801 1 97.88 146 PHE B O 1
ATOM 6794 N N . GLU B 1 147 ? -1.44 -26.656 -8.586 1 97.44 147 GLU B N 1
ATOM 6795 C CA . GLU B 1 147 ? -0.243 -27.312 -8.078 1 97.44 147 GLU B CA 1
ATOM 6796 C C . GLU B 1 147 ? -0.022 -27 -6.598 1 97.44 147 GLU B C 1
ATOM 6798 O O . GLU B 1 147 ? -0.219 -25.859 -6.172 1 97.44 147 GLU B O 1
ATOM 6803 N N . ALA B 1 148 ? 0.282 -28.016 -5.844 1 95.38 148 ALA B N 1
ATOM 6804 C CA . ALA B 1 148 ? 0.608 -27.875 -4.43 1 95.38 148 ALA B CA 1
ATOM 6805 C C . ALA B 1 148 ? 2.01 -28.406 -4.133 1 95.38 148 ALA B C 1
ATOM 6807 O O . ALA B 1 148 ? 2.525 -29.25 -4.863 1 95.38 148 ALA B O 1
ATOM 6808 N N . PHE B 1 149 ? 2.574 -27.875 -3.123 1 90.62 149 PHE B N 1
ATOM 6809 C CA . PHE B 1 149 ? 3.896 -28.328 -2.721 1 90.62 149 PHE B CA 1
ATOM 6810 C C . PHE B 1 149 ? 3.844 -29.781 -2.223 1 90.62 149 PHE B C 1
ATOM 6812 O O . PHE B 1 149 ? 4.738 -30.578 -2.516 1 90.62 149 PHE B O 1
ATOM 6819 N N . ASN B 1 150 ? 2.777 -30.062 -1.523 1 92.31 150 ASN B N 1
ATOM 6820 C CA . ASN B 1 150 ? 2.521 -31.422 -1.07 1 92.31 150 ASN B CA 1
ATOM 6821 C C . ASN B 1 150 ? 1.522 -32.125 -1.976 1 92.31 150 ASN B C 1
ATOM 6823 O O . ASN B 1 150 ? 0.558 -32.75 -1.494 1 92.31 150 ASN B O 1
ATOM 6827 N N . GLN B 1 151 ? 1.847 -32.188 -3.193 1 94.56 151 GLN B N 1
ATOM 6828 C CA . GLN B 1 151 ? 0.923 -32.625 -4.23 1 94.56 151 GLN B CA 1
ATOM 6829 C C . GLN B 1 151 ? 0.454 -34.062 -3.979 1 94.56 151 GLN B C 1
ATOM 6831 O O . GLN B 1 151 ? 1.26 -34.938 -3.662 1 94.56 151 GLN B O 1
ATOM 6836 N N . MET B 1 152 ? -0.823 -34.188 -4.16 1 94.12 152 MET B N 1
ATOM 6837 C CA . MET B 1 152 ? -1.443 -35.5 -4.09 1 94.12 152 MET B CA 1
ATOM 6838 C C . MET B 1 152 ? -2.207 -35.812 -5.375 1 94.12 152 MET B C 1
ATOM 6840 O O . MET B 1 152 ? -2.539 -34.906 -6.141 1 94.12 152 MET B O 1
ATOM 6844 N N . TRP B 1 153 ? -2.463 -37.094 -5.574 1 95.69 153 TRP B N 1
ATOM 6845 C CA . TRP B 1 153 ? -3.299 -37.594 -6.672 1 95.69 153 TRP B CA 1
ATOM 6846 C C . TRP B 1 153 ? -4.152 -38.781 -6.227 1 95.69 153 TRP B C 1
ATOM 6848 O O . TRP B 1 153 ? -3.625 -39.781 -5.766 1 95.69 153 TRP B O 1
ATOM 6858 N N . PRO B 1 154 ? -5.555 -38.75 -6.371 1 96.12 154 PRO B N 1
ATOM 6859 C CA . PRO B 1 154 ? -6.324 -37.562 -6.699 1 96.12 154 PRO B CA 1
ATOM 6860 C C . PRO B 1 154 ? -6.07 -36.406 -5.727 1 96.12 154 PRO B C 1
ATOM 6862 O O . PRO B 1 154 ? -5.547 -36.625 -4.629 1 96.12 154 PRO B O 1
ATOM 6865 N N . LEU B 1 155 ? -6.43 -35.219 -6.227 1 94.56 155 LEU B N 1
ATOM 6866 C CA . LEU B 1 155 ? -6.32 -34.031 -5.352 1 94.56 155 LEU B CA 1
ATOM 6867 C C . LEU B 1 155 ? -7.027 -34.281 -4.027 1 94.56 155 LEU B C 1
ATOM 6869 O O . LEU B 1 155 ? -6.539 -33.875 -2.971 1 94.56 155 LEU B O 1
ATOM 6873 N N . LYS B 1 156 ? -8.102 -34.875 -4.125 1 91.88 156 LYS B N 1
ATOM 6874 C CA . LYS B 1 156 ? -8.859 -35.375 -2.98 1 91.88 156 LYS B CA 1
ATOM 6875 C C . LYS B 1 156 ? -9.477 -36.75 -3.279 1 91.88 156 LYS B C 1
ATOM 6877 O O . LYS B 1 156 ? -10.156 -36.906 -4.293 1 91.88 156 LYS B O 1
ATOM 6882 N N . LYS B 1 157 ? -9.188 -37.688 -2.412 1 90.19 157 LYS B N 1
ATOM 6883 C CA . LYS B 1 157 ? -9.758 -39 -2.551 1 90.19 157 LYS B CA 1
ATOM 6884 C C . LYS B 1 157 ? -11.172 -39.062 -1.979 1 90.19 157 LYS B C 1
ATOM 6886 O O . LYS B 1 157 ? -11.523 -38.25 -1.101 1 90.19 157 LYS B O 1
ATOM 6891 N N . ALA B 1 158 ? -11.859 -40.031 -2.531 1 86.5 158 ALA B N 1
ATOM 6892 C CA . ALA B 1 158 ? -13.227 -40.219 -2.059 1 86.5 158 ALA B CA 1
ATOM 6893 C C . ALA B 1 158 ? -13.25 -40.594 -0.578 1 86.5 158 ALA B C 1
ATOM 6895 O O . ALA B 1 158 ? -12.352 -41.281 -0.089 1 86.5 158 ALA B O 1
ATOM 6896 N N . MET B 1 159 ? -14.125 -39.938 0.073 1 69.88 159 MET B N 1
ATOM 6897 C CA . MET B 1 159 ? -14.336 -40.281 1.476 1 69.88 159 MET B CA 1
ATOM 6898 C C . MET B 1 159 ? -15.516 -41.219 1.631 1 69.88 159 MET B C 1
ATOM 6900 O O . MET B 1 159 ? -16.594 -41 1.061 1 69.88 159 MET B O 1
ATOM 6904 N N . PRO B 1 160 ? -15.188 -42.469 2.189 1 59.75 160 PRO B N 1
ATOM 6905 C CA . PRO B 1 160 ? -16.375 -43.312 2.404 1 59.75 160 PRO B CA 1
ATOM 6906 C C . PRO B 1 160 ? -17.438 -42.594 3.242 1 59.75 160 PRO B C 1
ATOM 6908 O O . PRO B 1 160 ? -17.109 -41.875 4.172 1 59.75 160 PRO B O 1
ATOM 6911 N N . SER B 1 161 ? -18.562 -42.312 2.822 1 53.06 161 SER B N 1
ATOM 6912 C CA . SER B 1 161 ? -19.656 -41.75 3.611 1 53.06 161 SER B CA 1
ATOM 6913 C C . SER B 1 161 ? -20.766 -42.75 3.836 1 53.06 161 SER B C 1
ATOM 6915 O O . SER B 1 161 ? -20.984 -43.625 2.994 1 53.06 161 SER B O 1
ATOM 6917 N N . LYS B 1 162 ? -21.062 -43.031 5.027 1 46.22 162 LYS B N 1
ATOM 6918 C CA . LYS B 1 162 ? -22.328 -43.656 5.359 1 46.22 162 LYS B CA 1
ATOM 6919 C C . LYS B 1 162 ? -23.391 -42.625 5.715 1 46.22 162 LYS B C 1
ATOM 6921 O O . LYS B 1 162 ? -23.234 -41.875 6.668 1 46.22 162 LYS B O 1
ATOM 6926 N N . GLU B 1 163 ? -24.547 -42.812 5.031 1 37.38 163 GLU B N 1
ATOM 6927 C CA . GLU B 1 163 ? -25.75 -42 5.195 1 37.38 163 GLU B CA 1
ATOM 6928 C C . GLU B 1 163 ? -25.422 -40.531 5.332 1 37.38 163 GLU B C 1
ATOM 6930 O O . GLU B 1 163 ? -25.922 -39.844 6.23 1 37.38 163 GLU B O 1
ATOM 6935 N N . GLY B 1 164 ? -24.516 -39.875 4.504 1 40.75 164 GLY B N 1
ATOM 6936 C CA . GLY B 1 164 ? -24.25 -38.469 4.508 1 40.75 164 GLY B CA 1
ATOM 6937 C C . GLY B 1 164 ? -23.125 -38.062 5.465 1 40.75 164 GLY B C 1
ATOM 6938 O O . GLY B 1 164 ? -22.734 -36.906 5.523 1 40.75 164 GLY B O 1
ATOM 6939 N N . THR B 1 165 ? -22.812 -39 6.363 1 40.88 165 THR B N 1
ATOM 6940 C CA . THR B 1 165 ? -21.797 -38.719 7.383 1 40.88 165 THR B CA 1
ATOM 6941 C C . THR B 1 165 ? -20.453 -39.312 6.969 1 40.88 165 THR B C 1
ATOM 6943 O O . THR B 1 165 ? -20.359 -40.469 6.555 1 40.88 165 THR B O 1
ATOM 6946 N N . LEU B 1 166 ? -19.406 -38.5 6.844 1 47.81 166 LEU B N 1
ATOM 6947 C CA . LEU B 1 166 ? -18.047 -38.938 6.559 1 47.81 166 LEU B CA 1
ATOM 6948 C C . LEU B 1 166 ? -17.609 -40.062 7.5 1 47.81 166 LEU B C 1
ATOM 6950 O O . LEU B 1 166 ? -17.781 -39.938 8.719 1 47.81 166 LEU B O 1
ATOM 6954 N N . LEU B 1 167 ? -17.391 -41.219 7.098 1 45.28 167 LEU B N 1
ATOM 6955 C CA . LEU B 1 167 ? -16.875 -42.312 7.914 1 45.28 167 LEU B CA 1
ATOM 6956 C C . LEU B 1 167 ? -15.375 -42.125 8.172 1 45.28 167 LEU B C 1
ATOM 6958 O O . LEU B 1 167 ? -14.578 -42.094 7.23 1 45.28 167 LEU B O 1
ATOM 6962 N N . THR B 1 168 ? -15.039 -41.438 9.078 1 44.91 168 THR B N 1
ATOM 6963 C CA . THR B 1 168 ? -13.625 -41.312 9.406 1 44.91 168 THR B CA 1
ATOM 6964 C C . THR B 1 168 ? -13.039 -42.656 9.812 1 44.91 168 THR B C 1
ATOM 6966 O O . THR B 1 168 ? -13.57 -43.344 10.695 1 44.91 168 THR B O 1
ATOM 6969 N N . ALA B 1 169 ? -12.438 -43.375 8.992 1 43.56 169 ALA B N 1
ATOM 6970 C CA . ALA B 1 169 ? -11.773 -44.594 9.445 1 43.56 169 ALA B CA 1
ATOM 6971 C C . ALA B 1 169 ? -10.883 -44.312 10.656 1 43.56 169 ALA B C 1
ATOM 6973 O O . ALA B 1 169 ? -10.195 -43.281 10.703 1 43.56 169 ALA B O 1
ATOM 6974 N N . GLN B 1 170 ? -11.219 -44.906 11.797 1 40.72 170 GLN B N 1
ATOM 6975 C CA . GLN B 1 170 ? -10.438 -44.969 13.031 1 40.72 170 GLN B CA 1
ATOM 6976 C C . GLN B 1 170 ? -8.992 -45.375 12.75 1 40.72 170 GLN B C 1
ATOM 6978 O O . GLN B 1 170 ? -8.414 -46.156 13.508 1 40.72 170 GLN B O 1
ATOM 6983 N N . LYS B 1 171 ? -8.523 -45.406 11.508 1 45.38 171 LYS B N 1
ATOM 6984 C CA . LYS B 1 171 ? -7.16 -45.938 11.547 1 45.38 171 LYS B CA 1
ATOM 6985 C C . LYS B 1 171 ? -6.234 -45 12.32 1 45.38 171 LYS B C 1
ATOM 6987 O O . LYS B 1 171 ? -6.492 -43.781 12.406 1 45.38 171 LYS B O 1
ATOM 6992 N N . GLU B 1 172 ? -5.133 -45.5 13.047 1 42.53 172 GLU B N 1
ATOM 6993 C CA . GLU B 1 172 ? -4.082 -44.906 13.859 1 42.53 172 GLU B CA 1
ATOM 6994 C C . GLU B 1 172 ? -3.477 -43.688 13.18 1 42.53 172 GLU B C 1
ATOM 6996 O O . GLU B 1 172 ? -3.266 -42.656 13.812 1 42.53 172 GLU B O 1
ATOM 7001 N N . GLU B 1 173 ? -2.611 -43.906 11.883 1 43.34 173 GLU B N 1
ATOM 7002 C CA . GLU B 1 173 ? -2.055 -42.719 11.219 1 43.34 173 GLU B CA 1
ATOM 7003 C C . GLU B 1 173 ? -2.822 -42.406 9.945 1 43.34 173 GLU B C 1
ATOM 7005 O O . GLU B 1 173 ? -2.799 -43.156 8.977 1 43.34 173 GLU B O 1
ATOM 7010 N N . PRO B 1 174 ? -3.812 -41.719 9.859 1 49.78 174 PRO B N 1
ATOM 7011 C CA . PRO B 1 174 ? -4.703 -41.5 8.727 1 49.78 174 PRO B CA 1
ATOM 7012 C C . PRO B 1 174 ? -3.961 -40.969 7.492 1 49.78 174 PRO B C 1
ATOM 7014 O O . PRO B 1 174 ? -3.127 -40.094 7.594 1 49.78 174 PRO B O 1
ATOM 7017 N N . GLU B 1 175 ? -3.717 -41.875 6.473 1 55.91 175 GLU B N 1
ATOM 7018 C CA . GLU B 1 175 ? -3.223 -41.438 5.172 1 55.91 175 GLU B CA 1
ATOM 7019 C C . GLU B 1 175 ? -3.961 -40.188 4.691 1 55.91 175 GLU B C 1
ATOM 7021 O O . GLU B 1 175 ? -5.18 -40.062 4.852 1 55.91 175 GLU B O 1
ATOM 7026 N N . PRO B 1 176 ? -3.102 -39.156 4.273 1 63.97 176 PRO B N 1
ATOM 7027 C CA . PRO B 1 176 ? -3.779 -37.938 3.84 1 63.97 176 PRO B CA 1
ATOM 7028 C C . PRO B 1 176 ? -4.766 -38.188 2.701 1 63.97 176 PRO B C 1
ATOM 7030 O O . PRO B 1 176 ? -4.441 -38.875 1.732 1 63.97 176 PRO B O 1
ATOM 7033 N N . GLU B 1 177 ? -5.953 -37.812 2.908 1 79.25 177 GLU B N 1
ATOM 7034 C CA . GLU B 1 177 ? -7.062 -38.031 1.987 1 79.25 177 GLU B CA 1
ATOM 7035 C C . GLU B 1 177 ? -7.051 -37 0.859 1 79.25 177 GLU B C 1
ATOM 7037 O O . GLU B 1 177 ? -7.711 -37.188 -0.167 1 79.25 177 GLU B O 1
ATOM 7042 N N . GLY B 1 178 ? -6.227 -36.031 1.021 1 88.44 178 GLY B N 1
ATOM 7043 C CA . GLY B 1 178 ? -6.207 -35.031 -0.013 1 88.44 178 GLY B CA 1
ATOM 7044 C C . GLY B 1 178 ? -5.496 -33.75 0.415 1 88.44 178 GLY B C 1
ATOM 7045 O O . GLY B 1 178 ? -5.125 -33.594 1.581 1 88.44 178 GLY B O 1
ATOM 7046 N N . VAL B 1 179 ? -5.277 -32.938 -0.541 1 93.44 179 VAL B N 1
ATOM 7047 C CA . VAL B 1 179 ? -4.699 -31.609 -0.257 1 93.44 179 VAL B CA 1
ATOM 7048 C C . VAL B 1 179 ? -5.73 -30.734 0.446 1 93.44 179 VAL B C 1
ATOM 7050 O O . VAL B 1 179 ? -6.926 -30.828 0.163 1 93.44 179 VAL B O 1
ATOM 7053 N N . GLU B 1 180 ? -5.312 -30 1.42 1 93.31 180 GLU B N 1
ATOM 7054 C CA . GLU B 1 180 ? -6.168 -29.062 2.137 1 93.31 180 GLU B CA 1
ATOM 7055 C C . GLU B 1 180 ? -5.816 -27.609 1.786 1 93.31 180 GLU B C 1
ATOM 7057 O O . GLU B 1 180 ? -4.637 -27.25 1.757 1 93.31 180 GLU B O 1
ATOM 7062 N N . LEU B 1 181 ? -6.781 -26.906 1.479 1 95.75 181 LEU B N 1
ATOM 7063 C CA . LEU B 1 181 ? -6.637 -25.484 1.178 1 95.75 181 LEU B CA 1
ATOM 7064 C C . LEU B 1 181 ? -7.609 -24.656 2.01 1 95.75 181 LEU B C 1
ATOM 7066 O O . LEU B 1 181 ? -8.828 -24.781 1.873 1 95.75 181 LEU B O 1
ATOM 7070 N N . ALA B 1 182 ? -7.133 -23.828 2.932 1 95.62 182 ALA B N 1
ATOM 7071 C CA . ALA B 1 182 ? -7.977 -22.922 3.699 1 95.62 182 ALA B CA 1
ATOM 7072 C C . ALA B 1 182 ? -8.531 -21.812 2.812 1 95.62 182 ALA B C 1
ATOM 7074 O O . ALA B 1 182 ? -7.977 -21.516 1.747 1 95.62 182 ALA B O 1
ATOM 7075 N N . MET B 1 183 ? -9.641 -21.234 3.27 1 96.88 183 MET B N 1
ATOM 7076 C CA . MET B 1 183 ? -10.25 -20.156 2.514 1 96.88 183 MET B CA 1
ATOM 7077 C C . MET B 1 183 ? -9.258 -19.016 2.297 1 96.88 183 MET B C 1
ATOM 7079 O O . MET B 1 183 ? -8.641 -18.531 3.248 1 96.88 183 MET B O 1
ATOM 7083 N N . GLY B 1 184 ? -9.023 -18.609 1.113 1 96.75 184 GLY B N 1
ATOM 7084 C CA . GLY B 1 184 ? -8.133 -17.516 0.724 1 96.75 184 GLY B CA 1
ATOM 7085 C C . GLY B 1 184 ? -8.234 -17.172 -0.749 1 96.75 184 GLY B C 1
ATOM 7086 O O . GLY B 1 184 ? -8.977 -17.812 -1.498 1 96.75 184 GLY B O 1
ATOM 7087 N N . PRO B 1 185 ? -7.547 -16.031 -1.086 1 97.25 185 PRO B N 1
ATOM 7088 C CA . PRO B 1 185 ? -7.559 -15.711 -2.514 1 97.25 185 PRO B CA 1
ATOM 7089 C C . PRO B 1 185 ? -6.977 -16.828 -3.379 1 97.25 185 PRO B C 1
ATOM 7091 O O . PRO B 1 185 ? -5.934 -17.391 -3.039 1 97.25 185 PRO B O 1
ATOM 7094 N N . TYR B 1 186 ? -7.648 -17.172 -4.398 1 98.25 186 TYR B N 1
ATOM 7095 C CA . TYR B 1 186 ? -7.18 -18.219 -5.301 1 98.25 186 TYR B CA 1
ATOM 7096 C C . TYR B 1 186 ? -6.207 -17.641 -6.332 1 98.25 186 TYR B C 1
ATOM 7098 O O . TYR B 1 186 ? -6.562 -17.469 -7.5 1 98.25 186 TYR B O 1
ATOM 7106 N N . VAL B 1 187 ? -4.98 -17.438 -5.902 1 97.94 187 VAL B N 1
ATOM 7107 C CA . VAL B 1 187 ? -3.932 -16.859 -6.734 1 97.94 187 VAL B CA 1
ATOM 7108 C C . VAL B 1 187 ? -2.633 -17.641 -6.543 1 97.94 187 VAL B C 1
ATOM 7110 O O . VAL B 1 187 ? -2.418 -18.25 -5.496 1 97.94 187 VAL B O 1
ATOM 7113 N N . SER B 1 188 ? -1.817 -17.656 -7.535 1 97.75 188 SER B N 1
ATOM 7114 C CA . SER B 1 188 ? -0.575 -18.422 -7.508 1 97.75 188 SER B CA 1
ATOM 7115 C C . SER B 1 188 ? 0.416 -17.828 -6.512 1 97.75 188 SER B C 1
ATOM 7117 O O . SER B 1 188 ? 0.365 -16.641 -6.215 1 97.75 188 SER B O 1
ATOM 7119 N N . GLY B 1 189 ? 1.264 -18.703 -5.938 1 96 189 GLY B N 1
ATOM 7120 C CA . GLY B 1 189 ? 2.25 -18.234 -4.973 1 96 189 GLY B CA 1
ATOM 7121 C C . GLY B 1 189 ? 3.518 -19.078 -4.973 1 96 189 GLY B C 1
ATOM 7122 O O . GLY B 1 189 ? 3.623 -20.047 -5.723 1 96 189 GLY B O 1
ATOM 7123 N N . ASP B 1 190 ? 4.52 -18.594 -4.281 1 93.44 190 ASP B N 1
ATOM 7124 C CA . ASP B 1 190 ? 5.777 -19.281 -3.996 1 93.44 190 ASP B CA 1
ATOM 7125 C C . ASP B 1 190 ? 5.781 -19.859 -2.584 1 93.44 190 ASP B C 1
ATOM 7127 O O . ASP B 1 190 ? 5.688 -19.125 -1.603 1 93.44 190 ASP B O 1
ATOM 7131 N N . PHE B 1 191 ? 5.902 -21.109 -2.479 1 89 191 PHE B N 1
ATOM 7132 C CA . PHE B 1 191 ? 5.809 -21.797 -1.191 1 89 191 PHE B CA 1
ATOM 7133 C C . PHE B 1 191 ? 6.879 -21.281 -0.232 1 89 191 PHE B C 1
ATOM 7135 O O . PHE B 1 191 ? 6.625 -21.141 0.966 1 89 191 PHE B O 1
ATOM 7142 N N . GLY B 1 192 ? 8.023 -21.094 -0.663 1 85.62 192 GLY B N 1
ATOM 7143 C CA . GLY B 1 192 ? 9.117 -20.656 0.194 1 85.62 192 GLY B CA 1
ATOM 7144 C C . GLY B 1 192 ? 8.953 -19.234 0.694 1 85.62 192 GLY B C 1
ATOM 7145 O O . GLY B 1 192 ? 9.188 -18.953 1.872 1 85.62 192 GLY B O 1
ATOM 7146 N N . ILE B 1 193 ? 8.492 -18.406 -0.157 1 89.44 193 ILE B N 1
ATOM 7147 C CA . ILE B 1 193 ? 8.461 -16.984 0.15 1 89.44 193 ILE B CA 1
ATOM 7148 C C . ILE B 1 193 ? 7.113 -16.625 0.779 1 89.44 193 ILE B C 1
ATOM 7150 O O . ILE B 1 193 ? 7.059 -15.906 1.785 1 89.44 193 ILE B O 1
ATOM 7154 N N . HIS B 1 194 ? 6.027 -17.125 0.286 1 89.75 194 HIS B N 1
ATOM 7155 C CA . HIS B 1 194 ? 4.688 -16.703 0.682 1 89.75 194 HIS B CA 1
ATOM 7156 C C . HIS B 1 194 ? 4.059 -17.688 1.649 1 89.75 194 HIS B C 1
ATOM 7158 O O . HIS B 1 194 ? 3.045 -17.391 2.285 1 89.75 194 HIS B O 1
ATOM 7164 N N . LYS B 1 195 ? 4.598 -18.906 1.771 1 87.06 195 LYS B N 1
ATOM 7165 C CA . LYS B 1 195 ? 4.125 -19.953 2.686 1 87.06 195 LYS B CA 1
ATOM 7166 C C . LYS B 1 195 ? 2.654 -20.266 2.436 1 87.06 195 LYS B C 1
ATOM 7168 O O . LYS B 1 195 ? 1.86 -20.344 3.375 1 87.06 195 LYS B O 1
ATOM 7173 N N . VAL B 1 196 ? 2.314 -20.328 1.13 1 88.69 196 VAL B N 1
ATOM 7174 C CA . VAL B 1 196 ? 0.959 -20.688 0.731 1 88.69 196 VAL B CA 1
ATOM 7175 C C . VAL B 1 196 ? 0.959 -22.078 0.096 1 88.69 196 VAL B C 1
ATOM 7177 O O . VAL B 1 196 ? 1.984 -22.531 -0.417 1 88.69 196 VAL B O 1
ATOM 7180 N N . VAL B 1 197 ? -0.192 -22.641 0.075 1 89.62 197 VAL B N 1
ATOM 7181 C CA . VAL B 1 197 ? -0.353 -23.984 -0.483 1 89.62 197 VAL B CA 1
ATOM 7182 C C . VAL B 1 197 ? -0.387 -23.906 -2.008 1 89.62 197 VAL B C 1
ATOM 7184 O O . VAL B 1 197 ? 0.184 -24.766 -2.689 1 89.62 197 VAL B O 1
ATOM 7187 N N . LEU B 1 198 ? -1.096 -22.906 -2.473 1 95 198 LEU B N 1
ATOM 7188 C CA . LEU B 1 198 ? -1.17 -22.719 -3.916 1 95 198 LEU B CA 1
ATOM 7189 C C . LEU B 1 198 ? 0.202 -22.375 -4.492 1 95 198 LEU B C 1
ATOM 7191 O O . LEU B 1 198 ? 0.814 -21.375 -4.109 1 95 198 LEU B O 1
ATOM 7195 N N . ALA B 1 199 ? 0.619 -23.188 -5.352 1 95.88 199 ALA B N 1
ATOM 7196 C CA . ALA B 1 199 ? 1.942 -22.984 -5.938 1 95.88 199 ALA B CA 1
ATOM 7197 C C . ALA B 1 199 ? 1.861 -22.141 -7.207 1 95.88 199 ALA B C 1
ATOM 7199 O O . ALA B 1 199 ? 1.046 -21.219 -7.297 1 95.88 199 ALA B O 1
ATOM 7200 N N . ASN B 1 200 ? 2.77 -22.375 -8.148 1 97.62 200 ASN B N 1
ATOM 7201 C CA . ASN B 1 200 ? 3.041 -21.453 -9.242 1 97.62 200 ASN B CA 1
ATOM 7202 C C . ASN B 1 200 ? 2.061 -21.641 -10.398 1 97.62 200 ASN B C 1
ATOM 7204 O O . ASN B 1 200 ? 1.889 -20.75 -11.227 1 97.62 200 ASN B O 1
ATOM 7208 N N . VAL B 1 201 ? 1.392 -22.844 -10.5 1 98.44 201 VAL B N 1
ATOM 7209 C CA . VAL B 1 201 ? 0.486 -23.094 -11.617 1 98.44 201 VAL B CA 1
ATOM 7210 C C . VAL B 1 201 ? -0.894 -23.469 -11.086 1 98.44 201 VAL B C 1
ATOM 7212 O O . VAL B 1 201 ? -1.017 -24.344 -10.234 1 98.44 201 VAL B O 1
ATOM 7215 N N . LEU B 1 202 ? -1.892 -22.766 -11.547 1 98.12 202 LEU B N 1
ATOM 7216 C CA . LEU B 1 202 ? -3.252 -23.109 -11.141 1 98.12 202 LEU B CA 1
ATOM 7217 C C . LEU B 1 202 ? -4.258 -22.688 -12.211 1 98.12 202 LEU B C 1
ATOM 7219 O O . LEU B 1 202 ? -3.957 -21.844 -13.055 1 98.12 202 LEU B O 1
ATOM 7223 N N . GLU B 1 203 ? -5.336 -23.344 -12.305 1 98.44 203 GLU B N 1
ATOM 7224 C CA . GLU B 1 203 ? -6.535 -23.031 -13.078 1 98.44 203 GLU B CA 1
ATOM 7225 C C . GLU B 1 203 ? -7.797 -23.25 -12.25 1 98.44 203 GLU B C 1
ATOM 7227 O O . GLU B 1 203 ? -7.75 -23.891 -11.195 1 98.44 203 GLU B O 1
ATOM 7232 N N . ARG B 1 204 ? -8.859 -22.719 -12.727 1 98.5 204 ARG B N 1
ATOM 7233 C CA . ARG B 1 204 ? -10.109 -22.766 -11.969 1 98.5 204 ARG B CA 1
ATOM 7234 C C . ARG B 1 204 ? -10.984 -23.938 -12.414 1 98.5 204 ARG B C 1
ATOM 7236 O O . ARG B 1 204 ? -12.203 -23.797 -12.508 1 98.5 204 ARG B O 1
ATOM 7243 N N . LEU B 1 205 ? -10.391 -25.031 -12.75 1 98.69 205 LEU B N 1
ATOM 7244 C CA . LEU B 1 205 ? -11.062 -26.219 -13.25 1 98.69 205 LEU B CA 1
ATOM 7245 C C . LEU B 1 205 ? -10.914 -27.375 -12.258 1 98.69 205 LEU B C 1
ATOM 7247 O O . LEU B 1 205 ? -9.805 -27.766 -11.906 1 98.69 205 LEU B O 1
ATOM 7251 N N . PHE B 1 206 ? -12.031 -27.938 -11.836 1 98.75 206 PHE B N 1
ATOM 7252 C CA . PHE B 1 206 ? -12.086 -29.125 -11 1 98.75 206 PHE B CA 1
ATOM 7253 C C . PHE B 1 206 ? -12.977 -30.188 -11.633 1 98.75 206 PHE B C 1
ATOM 7255 O O . PHE B 1 206 ? -14.062 -29.891 -12.133 1 98.75 206 PHE B O 1
ATOM 7262 N N . ILE B 1 207 ? -12.531 -31.453 -11.617 1 98.56 207 ILE B N 1
ATOM 7263 C CA . ILE B 1 207 ? -13.32 -32.562 -12.172 1 98.56 207 ILE B CA 1
ATOM 7264 C C . ILE B 1 207 ? -13.328 -33.719 -11.203 1 98.56 207 ILE B C 1
ATOM 7266 O O . ILE B 1 207 ? -12.438 -33.844 -10.359 1 98.56 207 ILE B O 1
ATOM 7270 N N . SER B 1 208 ? -14.32 -34.594 -11.344 1 97.81 208 SER B N 1
ATOM 7271 C CA . SER B 1 208 ? -14.453 -35.688 -10.398 1 97.81 208 SER B CA 1
ATOM 7272 C C . SER B 1 208 ? -14.539 -37.031 -11.125 1 97.81 208 SER B C 1
ATOM 7274 O O . SER B 1 208 ? -14.82 -37.094 -12.328 1 97.81 208 SER B O 1
ATOM 7276 N N . SER B 1 209 ? -14.305 -38.062 -10.398 1 97.44 209 SER B N 1
ATOM 7277 C CA . SER B 1 209 ? -14.344 -39.438 -10.938 1 97.44 209 SER B CA 1
ATOM 7278 C C . SER B 1 209 ? -15.758 -39.812 -11.367 1 97.44 209 SER B C 1
ATOM 7280 O O . SER B 1 209 ? -15.938 -40.656 -12.234 1 97.44 209 SER B O 1
ATOM 7282 N N . SER B 1 210 ? -16.781 -39.125 -10.781 1 95.19 210 SER B N 1
ATOM 7283 C CA . SER B 1 210 ? -18.156 -39.438 -11.125 1 95.19 210 SER B CA 1
ATOM 7284 C C . SER B 1 210 ? -18.625 -38.625 -12.328 1 95.19 210 SER B C 1
ATOM 7286 O O . SER B 1 210 ? -19.781 -38.688 -12.719 1 95.19 210 SER B O 1
ATOM 7288 N N . GLY B 1 211 ? -17.734 -37.812 -12.844 1 96.75 211 GLY B N 1
ATOM 7289 C CA . GLY B 1 211 ? -18.047 -37.094 -14.062 1 96.75 211 GLY B CA 1
ATOM 7290 C C . GLY B 1 211 ? -18.562 -35.688 -13.82 1 96.75 211 GLY B C 1
ATOM 7291 O O . GLY B 1 211 ? -19.266 -35.094 -14.664 1 96.75 211 GLY B O 1
ATOM 7292 N N . VAL B 1 212 ? -18.312 -35.094 -12.727 1 97.44 212 VAL B N 1
ATOM 7293 C CA . VAL B 1 212 ? -18.703 -33.719 -12.422 1 97.44 212 VAL B CA 1
ATOM 7294 C C . VAL B 1 212 ? -17.547 -32.781 -12.766 1 97.44 212 VAL B C 1
ATOM 7296 O O . VAL B 1 212 ? -16.391 -33.094 -12.508 1 97.44 212 VAL B O 1
ATOM 7299 N N . GLY B 1 213 ? -17.812 -31.688 -13.414 1 97.88 213 GLY B N 1
ATOM 7300 C CA . GLY B 1 213 ? -16.859 -30.625 -13.688 1 97.88 213 GLY B CA 1
ATOM 7301 C C . GLY B 1 213 ? -17.297 -29.266 -13.172 1 97.88 213 GLY B C 1
ATOM 7302 O O . GLY B 1 213 ? -18.484 -28.922 -13.258 1 97.88 213 GLY B O 1
ATOM 7303 N N . ILE B 1 214 ? -16.422 -28.547 -12.523 1 98.56 214 ILE B N 1
ATOM 7304 C CA . ILE B 1 214 ? -16.656 -27.188 -12.078 1 98.56 214 ILE B CA 1
ATOM 7305 C C . ILE B 1 214 ? -15.633 -26.25 -12.695 1 98.56 214 ILE B C 1
ATOM 7307 O O . ILE B 1 214 ? -14.422 -26.484 -12.586 1 98.56 214 ILE B O 1
ATOM 7311 N N . MET B 1 215 ? -16.062 -25.266 -13.375 1 98.56 215 MET B N 1
ATOM 7312 C CA . MET B 1 215 ? -15.211 -24.188 -13.906 1 98.56 215 MET B CA 1
ATOM 7313 C C . MET B 1 215 ? -15.648 -22.828 -13.375 1 98.56 215 MET B C 1
ATOM 7315 O O . MET B 1 215 ? -16.797 -22.422 -13.562 1 98.56 215 MET B O 1
ATOM 7319 N N . VAL B 1 216 ? -14.773 -22.125 -12.703 1 98.56 216 VAL B N 1
ATOM 7320 C CA . VAL B 1 216 ? -15.102 -20.812 -12.188 1 98.56 216 VAL B CA 1
ATOM 7321 C C . VAL B 1 216 ? -14.633 -19.734 -13.164 1 98.56 216 VAL B C 1
ATOM 7323 O O . VAL B 1 216 ? -13.531 -19.828 -13.711 1 98.56 216 VAL B O 1
ATOM 7326 N N . SER B 1 217 ? -15.391 -18.719 -13.312 1 97.38 217 SER B N 1
ATOM 7327 C CA . SER B 1 217 ? -15.109 -17.641 -14.258 1 97.38 217 SER B CA 1
ATOM 7328 C C . SER B 1 217 ? -13.859 -16.859 -13.852 1 97.38 217 SER B C 1
ATOM 7330 O O . SER B 1 217 ? -13.648 -16.594 -12.664 1 97.38 217 SER B O 1
ATOM 7332 N N . LYS B 1 218 ? -13.117 -16.453 -14.859 1 94.81 218 LYS B N 1
ATOM 7333 C CA . LYS B 1 218 ? -11.891 -15.695 -14.625 1 94.81 218 LYS B CA 1
ATOM 7334 C C . LYS B 1 218 ? -12.203 -14.297 -14.094 1 94.81 218 LYS B C 1
ATOM 7336 O O . LYS B 1 218 ? -11.352 -13.648 -13.484 1 94.81 218 LYS B O 1
ATOM 7341 N N . ASP B 1 219 ? -13.406 -13.828 -14.297 1 94.12 219 ASP B N 1
ATOM 7342 C CA . ASP B 1 219 ? -13.789 -12.477 -13.898 1 94.12 219 ASP B CA 1
ATOM 7343 C C . ASP B 1 219 ? -14.234 -12.438 -12.438 1 94.12 219 ASP B C 1
ATOM 7345 O O . ASP B 1 219 ? -14.383 -11.359 -11.859 1 94.12 219 ASP B O 1
ATOM 7349 N N . SER B 1 220 ? -14.422 -13.609 -11.844 1 97.56 220 SER B N 1
ATOM 7350 C CA . SER B 1 220 ? -14.844 -13.68 -10.445 1 97.56 220 SER B CA 1
ATOM 7351 C C . SER B 1 220 ? -13.68 -13.391 -9.508 1 97.56 220 SER B C 1
ATOM 7353 O O . SER B 1 220 ? -12.578 -13.906 -9.695 1 97.56 220 SER B O 1
ATOM 7355 N N . PRO B 1 221 ? -13.859 -12.477 -8.555 1 97.69 221 PRO B N 1
ATOM 7356 C CA . PRO B 1 221 ? -12.844 -12.336 -7.512 1 97.69 221 PRO B CA 1
ATOM 7357 C C . PRO B 1 221 ? -12.812 -13.516 -6.551 1 97.69 221 PRO B C 1
ATOM 7359 O O . PRO B 1 221 ? -13.219 -13.391 -5.391 1 97.69 221 PRO B O 1
ATOM 7362 N N . LEU B 1 222 ? -12.172 -14.547 -6.887 1 98.5 222 LEU B N 1
ATOM 7363 C CA . LEU B 1 222 ? -12.375 -15.883 -6.34 1 98.5 222 LEU B CA 1
ATOM 7364 C C . LEU B 1 222 ? -11.547 -16.078 -5.078 1 98.5 222 LEU B C 1
ATOM 7366 O O . LEU B 1 222 ? -10.32 -15.961 -5.109 1 98.5 222 LEU B O 1
ATOM 7370 N N . TYR B 1 223 ? -12.203 -16.312 -4.047 1 98.31 223 TYR B N 1
ATOM 7371 C CA . TYR B 1 223 ? -11.688 -16.984 -2.865 1 98.31 223 TYR B CA 1
ATOM 7372 C C . TYR B 1 223 ? -12.133 -18.453 -2.832 1 98.31 223 TYR B C 1
ATOM 7374 O O . TYR B 1 223 ? -13.25 -18.781 -3.238 1 98.31 223 TYR B O 1
ATOM 7382 N N . LEU B 1 224 ? -11.266 -19.297 -2.379 1 98.31 224 LEU B N 1
ATOM 7383 C CA . LEU B 1 224 ? -11.594 -20.719 -2.453 1 98.31 224 LEU B CA 1
ATOM 7384 C C . LEU B 1 224 ? -11.031 -21.469 -1.249 1 98.31 224 LEU B C 1
ATOM 7386 O O . LEU B 1 224 ? -9.93 -21.172 -0.791 1 98.31 224 LEU B O 1
ATOM 7390 N N . SER B 1 225 ? -11.797 -22.359 -0.71 1 97.62 225 SER B N 1
ATOM 7391 C CA . SER B 1 225 ? -11.305 -23.391 0.201 1 97.62 225 SER B CA 1
ATOM 7392 C C . SER B 1 225 ? -11.578 -24.797 -0.346 1 97.62 225 SER B C 1
ATOM 7394 O O . SER B 1 225 ? -12.547 -25 -1.075 1 97.62 225 SER B O 1
ATOM 7396 N N . PHE B 1 226 ? -10.758 -25.672 -0.106 1 96.56 226 PHE B N 1
ATOM 7397 C CA . PHE B 1 226 ? -10.828 -27.047 -0.57 1 96.56 226 PHE B CA 1
ATOM 7398 C C . PHE B 1 226 ? -10.438 -28.016 0.542 1 96.56 226 PHE B C 1
ATOM 7400 O O . PHE B 1 226 ? -9.281 -28.047 0.97 1 96.56 226 PHE B O 1
ATOM 7407 N N . ASN B 1 227 ? -11.414 -28.781 0.972 1 93.81 227 ASN B N 1
ATOM 7408 C CA . ASN B 1 227 ? -11.195 -29.75 2.037 1 93.81 227 ASN B CA 1
ATOM 7409 C C . ASN B 1 227 ? -10.508 -29.125 3.244 1 93.81 227 ASN B C 1
ATOM 7411 O O . ASN B 1 227 ? -9.609 -29.719 3.834 1 93.81 227 ASN B O 1
ATOM 7415 N N . ALA B 1 228 ? -10.883 -27.875 3.459 1 92.06 228 ALA B N 1
ATOM 7416 C CA . ALA B 1 228 ? -10.281 -27.156 4.578 1 92.06 228 ALA B CA 1
ATOM 7417 C C . ALA B 1 228 ? -10.602 -27.828 5.906 1 92.06 228 ALA B C 1
ATOM 7419 O O . ALA B 1 228 ? -11.766 -28.109 6.203 1 92.06 228 ALA B O 1
ATOM 7420 N N . HIS B 1 229 ? -9.617 -28.156 6.668 1 87.94 229 HIS B N 1
ATOM 7421 C CA . HIS B 1 229 ? -9.773 -28.859 7.934 1 87.94 229 HIS B CA 1
ATOM 7422 C C . HIS B 1 229 ? -10.516 -30.188 7.742 1 87.94 229 HIS B C 1
ATOM 7424 O O . HIS B 1 229 ? -11.336 -30.562 8.578 1 87.94 229 HIS B O 1
ATOM 7430 N N . LYS B 1 230 ? -10.336 -30.719 6.578 1 88.19 230 LYS B N 1
ATOM 7431 C CA . LYS B 1 230 ? -10.891 -32 6.223 1 88.19 230 LYS B CA 1
ATOM 7432 C C . LYS B 1 230 ? -12.414 -32 6.289 1 88.19 230 LYS B C 1
ATOM 7434 O O . LYS B 1 230 ? -13.039 -32.969 6.734 1 88.19 230 LYS B O 1
ATOM 7439 N N . ASP B 1 231 ? -12.977 -30.891 5.832 1 89.25 231 ASP B N 1
ATOM 7440 C CA . ASP B 1 231 ? -14.422 -30.766 5.93 1 89.25 231 ASP B CA 1
ATOM 7441 C C . ASP B 1 231 ? -15.117 -31.406 4.727 1 89.25 231 ASP B C 1
ATOM 7443 O O . ASP B 1 231 ? -16.344 -31.5 4.68 1 89.25 231 ASP B O 1
ATOM 7447 N N . GLY B 1 232 ? -14.32 -31.859 3.734 1 91.62 232 GLY B N 1
ATOM 7448 C CA . GLY B 1 232 ? -14.867 -32.562 2.576 1 91.62 232 GLY B CA 1
ATOM 7449 C C . GLY B 1 232 ? -15.648 -31.641 1.649 1 91.62 232 GLY B C 1
ATOM 7450 O O . GLY B 1 232 ? -16.547 -32.094 0.931 1 91.62 232 GLY B O 1
ATOM 7451 N N . LYS B 1 233 ? -15.352 -30.359 1.679 1 95 233 LYS B N 1
ATOM 7452 C CA . LYS B 1 233 ? -16.109 -29.406 0.873 1 95 233 LYS B CA 1
ATOM 7453 C C . LYS B 1 233 ? -15.188 -28.594 -0.023 1 95 233 LYS B C 1
ATOM 7455 O O . LYS B 1 233 ? -13.984 -28.516 0.226 1 95 233 LYS B O 1
ATOM 7460 N N . ILE B 1 234 ? -15.727 -28.156 -1.069 1 97.62 234 ILE B N 1
ATOM 7461 C CA . ILE B 1 234 ? -15.156 -27.047 -1.842 1 97.62 234 ILE B CA 1
ATOM 7462 C C . ILE B 1 234 ? -16.047 -25.812 -1.724 1 97.62 234 ILE B C 1
ATOM 7464 O O . ILE B 1 234 ? -17.25 -25.891 -1.978 1 97.62 234 ILE B O 1
ATOM 7468 N N . CYS B 1 235 ? -15.508 -24.781 -1.265 1 98.5 235 CYS B N 1
ATOM 7469 C CA . CYS B 1 235 ? -16.266 -23.531 -1.141 1 98.5 235 CYS B CA 1
ATOM 7470 C C . CYS B 1 235 ? -15.742 -22.484 -2.119 1 98.5 235 CYS B C 1
ATOM 7472 O O . CYS B 1 235 ? -14.547 -22.188 -2.146 1 98.5 235 CYS B O 1
ATOM 7474 N N . LEU B 1 236 ? -16.641 -21.969 -2.926 1 98.75 236 LEU B N 1
ATOM 7475 C CA . LEU B 1 236 ? -16.391 -20.891 -3.869 1 98.75 236 LEU B CA 1
ATOM 7476 C C . LEU B 1 236 ? -16.953 -19.578 -3.346 1 98.75 236 LEU B C 1
ATOM 7478 O O . LEU B 1 236 ? -18.141 -19.484 -3.025 1 98.75 236 LEU B O 1
ATOM 7482 N N . ALA B 1 237 ? -16.062 -18.609 -3.244 1 98.44 237 ALA B N 1
ATOM 7483 C CA . ALA B 1 237 ? -16.516 -17.312 -2.754 1 98.44 237 ALA B CA 1
ATOM 7484 C C . ALA B 1 237 ? -16.016 -16.188 -3.658 1 98.44 237 ALA B C 1
ATOM 7486 O O . ALA B 1 237 ? -14.984 -16.328 -4.316 1 98.44 237 ALA B O 1
ATOM 7487 N N . GLY B 1 238 ? -16.812 -15.156 -3.809 1 97.94 238 GLY B N 1
ATOM 7488 C CA . GLY B 1 238 ? -16.422 -13.914 -4.465 1 97.94 238 GLY B CA 1
ATOM 7489 C C . GLY B 1 238 ? -16.25 -12.758 -3.502 1 97.94 238 GLY B C 1
ATOM 7490 O O . GLY B 1 238 ? -17.156 -12.43 -2.742 1 97.94 238 GLY B O 1
ATOM 7491 N N . MET B 1 239 ? -15.055 -12.148 -3.527 1 96.19 239 MET B N 1
ATOM 7492 C CA . MET B 1 239 ? -14.789 -11.031 -2.621 1 96.19 239 MET B CA 1
ATOM 7493 C C . MET B 1 239 ? -13.664 -10.148 -3.148 1 96.19 239 MET B C 1
ATOM 7495 O O . MET B 1 239 ? -12.641 -10.664 -3.619 1 96.19 239 MET B O 1
ATOM 7499 N N . TYR B 1 240 ? -13.883 -8.844 -3.127 1 94.12 240 TYR B N 1
ATOM 7500 C CA . TYR B 1 240 ? -12.82 -7.887 -3.402 1 94.12 240 TYR B CA 1
ATOM 7501 C C . TYR B 1 240 ? -12.031 -7.57 -2.137 1 94.12 240 TYR B C 1
ATOM 7503 O O . TYR B 1 240 ? -12.602 -7.094 -1.148 1 94.12 240 TYR B O 1
ATOM 7511 N N . ASP B 1 241 ? -10.742 -7.828 -2.152 1 91.19 241 ASP B N 1
ATOM 7512 C CA . ASP B 1 241 ? -9.938 -7.637 -0.949 1 91.19 241 ASP B CA 1
ATOM 7513 C C . ASP B 1 241 ? -9.062 -6.395 -1.068 1 91.19 241 ASP B C 1
ATOM 7515 O O . ASP B 1 241 ? -8.266 -6.102 -0.171 1 91.19 241 ASP B O 1
ATOM 7519 N N . GLY B 1 242 ? -9.164 -5.715 -2.205 1 87 242 GLY B N 1
ATOM 7520 C CA . GLY B 1 242 ? -8.391 -4.496 -2.396 1 87 242 GLY B CA 1
ATOM 7521 C C . GLY B 1 242 ? -6.938 -4.758 -2.729 1 87 242 GLY B C 1
ATOM 7522 O O . GLY B 1 242 ? -6.121 -3.832 -2.729 1 87 242 GLY B O 1
ATOM 7523 N N . SER B 1 243 ? -6.535 -5.941 -2.986 1 91.44 243 SER B N 1
ATOM 7524 C CA . SER B 1 243 ? -5.164 -6.332 -3.307 1 91.44 243 SER B CA 1
ATOM 7525 C C . SER B 1 243 ? -5.125 -7.262 -4.516 1 91.44 243 SER B C 1
ATOM 7527 O O . SER B 1 243 ? -5.09 -6.797 -5.66 1 91.44 243 SER B O 1
ATOM 7529 N N . HIS B 1 244 ? -5.457 -8.516 -4.289 1 95.88 244 HIS B N 1
ATOM 7530 C CA . HIS B 1 244 ? -5.434 -9.461 -5.398 1 95.88 244 HIS B CA 1
ATOM 7531 C C . HIS B 1 244 ? -6.629 -9.258 -6.324 1 95.88 244 HIS B C 1
ATOM 7533 O O . HIS B 1 244 ? -6.547 -9.539 -7.523 1 95.88 244 HIS B O 1
ATOM 7539 N N . TYR B 1 245 ? -7.684 -8.836 -5.719 1 95.88 245 TYR B N 1
ATOM 7540 C CA . TYR B 1 245 ? -8.914 -8.555 -6.449 1 95.88 245 TYR B CA 1
ATOM 7541 C C . TYR B 1 245 ? -9.414 -7.148 -6.145 1 95.88 245 TYR B C 1
ATOM 7543 O O . TYR B 1 245 ? -9.695 -6.816 -4.992 1 95.88 245 TYR B O 1
ATOM 7551 N N . PHE B 1 246 ? -9.562 -6.34 -7.18 1 88.25 246 PHE B N 1
ATOM 7552 C CA . PHE B 1 246 ? -9.984 -4.953 -7.012 1 88.25 246 PHE B CA 1
ATOM 7553 C C . PHE B 1 246 ? -11.25 -4.672 -7.82 1 88.25 246 PHE B C 1
ATOM 7555 O O . PHE B 1 246 ? -11.375 -5.121 -8.961 1 88.25 246 PHE B O 1
ATOM 7562 N N . SER B 1 247 ? -12.164 -3.967 -7.113 1 87.62 247 SER B N 1
ATOM 7563 C CA . SER B 1 247 ? -13.352 -3.498 -7.82 1 87.62 247 SER B CA 1
ATOM 7564 C C . SER B 1 247 ? -13.125 -2.127 -8.445 1 87.62 247 SER B C 1
ATOM 7566 O O . SER B 1 247 ? -13.367 -1.1 -7.809 1 87.62 247 SER B O 1
ATOM 7568 N N . HIS B 1 248 ? -12.781 -2.004 -9.602 1 79 248 HIS B N 1
ATOM 7569 C CA . HIS B 1 248 ? -12.414 -0.737 -10.234 1 79 248 HIS B CA 1
ATOM 7570 C C . HIS B 1 248 ? -13.641 0.157 -10.406 1 79 248 HIS B C 1
ATOM 7572 O O . HIS B 1 248 ? -13.523 1.385 -10.414 1 79 248 HIS B O 1
ATOM 7578 N N . LEU B 1 249 ? -14.82 -0.398 -10.461 1 78.06 249 LEU B N 1
ATOM 7579 C CA . LEU B 1 249 ? -16.031 0.398 -10.672 1 78.06 249 LEU B CA 1
ATOM 7580 C C . LEU B 1 249 ? -16.828 0.546 -9.383 1 78.06 249 LEU B C 1
ATOM 7582 O O . LEU B 1 249 ? -17.906 1.126 -9.375 1 78.06 249 LEU B O 1
ATOM 7586 N N . GLY B 1 250 ? -16.297 -0.02 -8.359 1 81.31 250 GLY B N 1
ATOM 7587 C CA . GLY B 1 250 ? -16.969 0.094 -7.074 1 81.31 250 GLY B CA 1
ATOM 7588 C C . GLY B 1 250 ? -18.219 -0.766 -6.973 1 81.31 250 GLY B C 1
ATOM 7589 O O . GLY B 1 250 ? -19.109 -0.481 -6.172 1 81.31 250 GLY B O 1
ATOM 7590 N N . LYS B 1 251 ? -18.344 -1.758 -7.77 1 87.94 251 LYS B N 1
ATOM 7591 C CA . LYS B 1 251 ? -19.484 -2.66 -7.746 1 87.94 251 LYS B CA 1
ATOM 7592 C C . LYS B 1 251 ? -19.234 -3.85 -6.824 1 87.94 251 LYS B C 1
ATOM 7594 O O . LYS B 1 251 ? -18.078 -4.266 -6.641 1 87.94 251 LYS B O 1
ATOM 7599 N N . PRO B 1 252 ? -20.359 -4.32 -6.246 1 93.25 252 PRO B N 1
ATOM 7600 C CA . PRO B 1 252 ? -20.203 -5.527 -5.426 1 93.25 252 PRO B CA 1
ATOM 7601 C C . PRO B 1 252 ? -19.719 -6.734 -6.234 1 93.25 252 PRO B C 1
ATOM 7603 O O . PRO B 1 252 ? -19.75 -6.707 -7.469 1 93.25 252 PRO B O 1
ATOM 7606 N N . PRO B 1 253 ? -19.281 -7.754 -5.594 1 95.94 253 PRO B N 1
ATOM 7607 C CA . PRO B 1 253 ? -18.672 -8.891 -6.293 1 95.94 253 PRO B CA 1
ATOM 7608 C C . PRO B 1 253 ? -19.703 -9.773 -6.988 1 95.94 253 PRO B C 1
ATOM 7610 O O . PRO B 1 253 ? -20.828 -9.898 -6.516 1 95.94 253 PRO B O 1
ATOM 7613 N N . VAL B 1 254 ? -19.328 -10.367 -8.062 1 97 254 VAL B N 1
ATOM 7614 C CA . VAL B 1 254 ? -20.078 -11.383 -8.789 1 97 254 VAL B CA 1
ATOM 7615 C C . VAL B 1 254 ? -19.25 -12.664 -8.875 1 97 254 VAL B C 1
ATOM 7617 O O . VAL B 1 254 ? -18.109 -12.648 -9.336 1 97 254 VAL B O 1
ATOM 7620 N N . LEU B 1 255 ? -19.734 -13.719 -8.32 1 98.31 255 LEU B N 1
ATOM 7621 C CA . LEU B 1 255 ? -19.172 -15.055 -8.461 1 98.31 255 LEU B CA 1
ATOM 7622 C C . LEU B 1 255 ? -19.922 -15.859 -9.516 1 98.31 255 LEU B C 1
ATOM 7624 O O . LEU B 1 255 ? -21.125 -16.062 -9.398 1 98.31 255 LEU B O 1
ATOM 7628 N N . GLU B 1 256 ? -19.281 -16.25 -10.508 1 98.38 256 GLU B N 1
ATOM 7629 C CA . GLU B 1 256 ? -19.875 -17.031 -11.586 1 98.38 256 GLU B CA 1
ATOM 7630 C C . GLU B 1 256 ? -19.094 -18.328 -11.828 1 98.38 256 GLU B C 1
ATOM 7632 O O . GLU B 1 256 ? -17.859 -18.297 -11.906 1 98.38 256 GLU B O 1
ATOM 7637 N N . TYR B 1 257 ? -19.781 -19.422 -11.867 1 98.38 257 TYR B N 1
ATOM 7638 C CA . TYR B 1 257 ? -19.156 -20.688 -12.195 1 98.38 257 TYR B CA 1
ATOM 7639 C C . TYR B 1 257 ? -20.141 -21.594 -12.938 1 98.38 257 TYR B C 1
ATOM 7641 O O . TYR B 1 257 ? -21.344 -21.344 -12.945 1 98.38 257 TYR B O 1
ATOM 7649 N N . THR B 1 258 ? -19.609 -22.609 -13.625 1 97.69 258 THR B N 1
ATOM 7650 C CA . THR B 1 258 ? -20.375 -23.578 -14.391 1 97.69 258 THR B CA 1
ATOM 7651 C C . THR B 1 258 ? -20.172 -24.984 -13.844 1 97.69 258 THR B C 1
ATOM 7653 O O . THR B 1 258 ? -19.047 -25.391 -13.57 1 97.69 258 THR B O 1
ATOM 7656 N N . VAL B 1 259 ? -21.234 -25.688 -13.633 1 97.56 259 VAL B N 1
ATOM 7657 C CA . VAL B 1 259 ? -21.219 -27.078 -13.211 1 97.56 259 VAL B CA 1
ATOM 7658 C C . VAL B 1 259 ? -21.719 -27.969 -14.352 1 97.56 259 VAL B C 1
ATOM 7660 O O . VAL B 1 259 ? -22.812 -27.75 -14.891 1 97.56 259 VAL B O 1
ATOM 7663 N N . CYS B 1 260 ? -20.938 -28.969 -14.664 1 96.69 260 CYS B N 1
ATOM 7664 C CA . CYS B 1 260 ? -21.297 -29.891 -15.734 1 96.69 260 CYS B CA 1
ATOM 7665 C C . CYS B 1 260 ? -21.266 -31.344 -15.242 1 96.69 260 CYS B C 1
ATOM 7667 O O . CYS B 1 260 ? -20.625 -31.641 -14.234 1 96.69 260 CYS B O 1
ATOM 7669 N N . LYS B 1 261 ? -21.969 -32.188 -15.93 1 95.94 261 LYS B N 1
ATOM 7670 C CA . LYS B 1 261 ? -22.047 -33.625 -15.578 1 95.94 261 LYS B CA 1
ATOM 7671 C C . LYS B 1 261 ? -21.922 -34.5 -16.812 1 95.94 261 LYS B C 1
ATOM 7673 O O . LYS B 1 261 ? -22.656 -34.312 -17.781 1 95.94 261 LYS B O 1
ATOM 7678 N N . ALA B 1 262 ? -20.969 -35.344 -16.812 1 95.31 262 ALA B N 1
ATOM 7679 C CA . ALA B 1 262 ? -20.812 -36.438 -17.781 1 95.31 262 ALA B CA 1
ATOM 7680 C C . ALA B 1 262 ? -20.859 -37.781 -17.094 1 95.31 262 ALA B C 1
ATOM 7682 O O . ALA B 1 262 ? -21.203 -37.875 -15.914 1 95.31 262 ALA B O 1
ATOM 7683 N N . ASN B 1 263 ? -20.531 -38.844 -17.844 1 94.31 263 ASN B N 1
ATOM 7684 C CA . ASN B 1 263 ? -20.688 -40.188 -17.312 1 94.31 263 ASN B CA 1
ATOM 7685 C C . ASN B 1 263 ? -19.5 -40.594 -16.453 1 94.31 263 ASN B C 1
ATOM 7687 O O . ASN B 1 263 ? -19.656 -41.406 -15.531 1 94.31 263 ASN B O 1
ATOM 7691 N N . ASN B 1 264 ? -18.359 -40.125 -16.75 1 96.19 264 ASN B N 1
ATOM 7692 C CA . ASN B 1 264 ? -17.156 -40.469 -16.031 1 96.19 264 ASN B CA 1
ATOM 7693 C C . ASN B 1 264 ? -16.078 -39.406 -16.125 1 96.19 264 ASN B C 1
ATOM 7695 O O . ASN B 1 264 ? -16.312 -38.344 -16.734 1 96.19 264 ASN B O 1
ATOM 7699 N N . VAL B 1 265 ? -14.953 -39.656 -15.531 1 98 265 VAL B N 1
ATOM 7700 C CA . VAL B 1 265 ? -13.914 -38.656 -15.391 1 98 265 VAL B CA 1
ATOM 7701 C C . VAL B 1 265 ? -13.305 -38.344 -16.766 1 98 265 VAL B C 1
ATOM 7703 O O . VAL B 1 265 ? -12.961 -37.219 -17.047 1 98 265 VAL B O 1
ATOM 7706 N N . LYS B 1 266 ? -13.141 -39.312 -17.609 1 98 266 LYS B N 1
ATOM 7707 C CA . LYS B 1 266 ? -12.539 -39.125 -18.922 1 98 266 LYS B CA 1
ATOM 7708 C C . LYS B 1 266 ? -13.422 -38.219 -19.797 1 98 266 LYS B C 1
ATOM 7710 O O . LYS B 1 266 ? -12.938 -37.281 -20.438 1 98 266 LYS B O 1
ATOM 7715 N N . GLU B 1 267 ? -14.672 -38.5 -19.781 1 96.19 267 GLU B N 1
ATOM 7716 C CA . GLU B 1 267 ? -15.617 -37.719 -20.594 1 96.19 267 GLU B CA 1
ATOM 7717 C C . GLU B 1 267 ? -15.703 -36.281 -20.109 1 96.19 267 GLU B C 1
ATOM 7719 O O . GLU B 1 267 ? -15.711 -35.344 -20.922 1 96.19 267 GLU B O 1
ATOM 7724 N N . ILE B 1 268 ? -15.836 -36.125 -18.844 1 96.88 268 ILE B N 1
ATOM 7725 C CA . ILE B 1 268 ? -15.969 -34.75 -18.328 1 96.88 268 ILE B CA 1
ATOM 7726 C C . ILE B 1 268 ? -14.656 -34 -18.547 1 96.88 268 ILE B C 1
ATOM 7728 O O . ILE B 1 268 ? -14.672 -32.812 -18.828 1 96.88 268 ILE B O 1
ATOM 7732 N N . SER B 1 269 ? -13.523 -34.688 -18.344 1 97.62 269 SER B N 1
ATOM 7733 C CA . SER B 1 269 ? -12.227 -34.062 -18.594 1 97.62 269 SER B CA 1
ATOM 7734 C C . SER B 1 269 ? -12.133 -33.562 -20.047 1 97.62 269 SER B C 1
ATOM 7736 O O . SER B 1 269 ? -11.695 -32.438 -20.297 1 97.62 269 SER B O 1
ATOM 7738 N N . ASP B 1 270 ? -12.531 -34.375 -20.984 1 96 270 ASP B N 1
ATOM 7739 C CA . ASP B 1 270 ? -12.492 -34.031 -22.406 1 96 270 ASP B CA 1
ATOM 7740 C C . ASP B 1 270 ? -13.398 -32.844 -22.703 1 96 270 ASP B C 1
ATOM 7742 O O . ASP B 1 270 ? -13 -31.906 -23.406 1 96 270 ASP B O 1
ATOM 7746 N N . TYR B 1 271 ? -14.523 -32.938 -22.141 1 95.5 271 TYR B N 1
ATOM 7747 C CA . TYR B 1 271 ? -15.5 -31.891 -22.406 1 95.5 271 TYR B CA 1
ATOM 7748 C C . TYR B 1 271 ? -15.031 -30.547 -21.844 1 95.5 271 TYR B C 1
ATOM 7750 O O . TYR B 1 271 ? -15.039 -29.531 -22.547 1 95.5 271 TYR B O 1
ATOM 7758 N N . MET B 1 272 ? -14.672 -30.531 -20.578 1 96.56 272 MET B N 1
ATOM 7759 C CA . MET B 1 272 ? -14.281 -29.297 -19.891 1 96.56 272 MET B CA 1
ATOM 7760 C C . MET B 1 272 ? -13.047 -28.688 -20.547 1 96.56 272 MET B C 1
ATOM 7762 O O . MET B 1 272 ? -12.953 -27.469 -20.703 1 96.56 272 MET B O 1
ATOM 7766 N N . ARG B 1 273 ? -12.094 -29.5 -20.828 1 95.88 273 ARG B N 1
ATOM 7767 C CA . ARG B 1 273 ? -10.891 -29.031 -21.5 1 95.88 273 ARG B CA 1
ATOM 7768 C C . ARG B 1 273 ? -11.227 -28.375 -22.828 1 95.88 273 ARG B C 1
ATOM 7770 O O . ARG B 1 273 ? -10.727 -27.281 -23.141 1 95.88 273 ARG B O 1
ATOM 7777 N N . GLY B 1 274 ? -12.008 -29.016 -23.609 1 94.25 274 GLY B N 1
ATOM 7778 C CA . GLY B 1 274 ? -12.375 -28.5 -24.906 1 94.25 274 GLY B CA 1
ATOM 7779 C C . GLY B 1 274 ? -13.141 -27.188 -24.828 1 94.25 274 GLY B C 1
ATOM 7780 O O . GLY B 1 274 ? -12.953 -26.297 -25.672 1 94.25 274 GLY B O 1
ATOM 7781 N N . ARG B 1 275 ? -13.867 -27.078 -23.859 1 93.62 275 ARG B N 1
ATOM 7782 C CA . ARG B 1 275 ? -14.766 -25.922 -23.781 1 93.62 275 ARG B CA 1
ATOM 7783 C C . ARG B 1 275 ? -14.062 -24.734 -23.125 1 93.62 275 ARG B C 1
ATOM 7785 O O . ARG B 1 275 ? -14.258 -23.594 -23.547 1 93.62 275 ARG B O 1
ATOM 7792 N N . PHE B 1 276 ? -13.297 -25.016 -22.125 1 95.81 276 PHE B N 1
ATOM 7793 C CA . PHE B 1 276 ? -12.945 -23.906 -21.25 1 95.81 276 PHE B CA 1
ATOM 7794 C C . PHE B 1 276 ? -11.453 -23.609 -21.344 1 95.81 276 PHE B C 1
ATOM 7796 O O . PHE B 1 276 ? -11 -22.531 -20.906 1 95.81 276 PHE B O 1
ATOM 7803 N N . LEU B 1 277 ? -10.641 -24.516 -21.812 1 96.75 277 LEU B N 1
ATOM 7804 C CA . LEU B 1 277 ? -9.203 -24.312 -21.812 1 96.75 277 LEU B CA 1
ATOM 7805 C C . LEU B 1 277 ? -8.688 -24.109 -23.234 1 96.75 277 LEU B C 1
ATOM 7807 O O . LEU B 1 277 ? -9.227 -24.703 -24.188 1 96.75 277 LEU B O 1
ATOM 7811 N N . ASN B 1 278 ? -7.66 -23.312 -23.359 1 96.25 278 ASN B N 1
ATOM 7812 C CA . ASN B 1 278 ? -6.969 -23.188 -24.641 1 96.25 278 ASN B CA 1
ATOM 7813 C C . ASN B 1 278 ? -5.988 -24.344 -24.859 1 96.25 278 ASN B C 1
ATOM 7815 O O . ASN B 1 278 ? -5.566 -24.984 -23.906 1 96.25 278 ASN B O 1
ATOM 7819 N N . LYS B 1 279 ? -5.723 -24.594 -26.078 1 96.88 279 LYS B N 1
ATOM 7820 C CA . LYS B 1 279 ? -4.684 -25.562 -26.438 1 96.88 279 LYS B CA 1
ATOM 7821 C C . LYS B 1 279 ? -3.4 -24.859 -26.859 1 96.88 279 LYS B C 1
ATOM 7823 O O . LYS B 1 279 ? -3.438 -23.703 -27.297 1 96.88 279 LYS B O 1
ATOM 7828 N N . PRO B 1 280 ? -2.309 -25.562 -26.703 1 97.75 280 PRO B N 1
ATOM 7829 C CA . PRO B 1 280 ? -1.062 -24.922 -27.141 1 97.75 280 PRO B CA 1
ATOM 7830 C C . PRO B 1 280 ? -1.066 -24.578 -28.625 1 97.75 280 PRO B C 1
ATOM 7832 O O . PRO B 1 280 ? -1.586 -25.344 -29.438 1 97.75 280 PRO B O 1
ATOM 7835 N N . GLY B 1 281 ? -0.452 -23.391 -28.953 1 97.38 281 GLY B N 1
ATOM 7836 C CA . GLY B 1 281 ? -0.387 -22.938 -30.328 1 97.38 281 GLY B CA 1
ATOM 7837 C C . GLY B 1 281 ? 0.738 -23.594 -31.125 1 97.38 281 GLY B C 1
ATOM 7838 O O . GLY B 1 281 ? 0.812 -23.438 -32.344 1 97.38 281 GLY B O 1
ATOM 7839 N N . GLY B 1 282 ? 1.544 -24.328 -30.516 1 98 282 GLY B N 1
ATOM 7840 C CA . GLY B 1 282 ? 2.709 -25.031 -31.031 1 98 282 GLY B CA 1
ATOM 7841 C C . GLY B 1 282 ? 3.416 -25.875 -30 1 98 282 GLY B C 1
ATOM 7842 O O . GLY B 1 282 ? 2.828 -26.219 -28.969 1 98 282 GLY B O 1
ATOM 7843 N N . THR B 1 283 ? 4.555 -26.359 -30.344 1 98 283 THR B N 1
ATOM 7844 C CA . THR B 1 283 ? 5.344 -27.125 -29.406 1 98 283 THR B CA 1
ATOM 7845 C C . THR B 1 283 ? 6.602 -26.359 -29 1 98 283 THR B C 1
ATOM 7847 O O . THR B 1 283 ? 7.062 -25.484 -29.734 1 98 283 THR B O 1
ATOM 7850 N N . PRO B 1 284 ? 7.145 -26.625 -27.844 1 98.19 284 PRO B N 1
ATOM 7851 C CA . PRO B 1 284 ? 8.531 -26.203 -27.609 1 98.19 284 PRO B CA 1
ATOM 7852 C C . PRO B 1 284 ? 9.508 -26.812 -28.609 1 98.19 284 PRO B C 1
ATOM 7854 O O . PRO B 1 284 ? 9.125 -27.641 -29.438 1 98.19 284 PRO B O 1
ATOM 7857 N N . SER B 1 285 ? 10.766 -26.359 -28.516 1 97.94 285 SER B N 1
ATOM 7858 C CA . SER B 1 285 ? 11.789 -26.953 -29.359 1 97.94 285 SER B CA 1
ATOM 7859 C C . SER B 1 285 ? 11.805 -28.469 -29.219 1 97.94 285 SER B C 1
ATOM 7861 O O . SER B 1 285 ? 11.859 -29 -28.094 1 97.94 285 SER B O 1
ATOM 7863 N N . LEU B 1 286 ? 11.805 -29.188 -30.297 1 96.56 286 LEU B N 1
ATOM 7864 C CA . LEU B 1 286 ? 11.75 -30.641 -30.281 1 96.56 286 LEU B CA 1
ATOM 7865 C C . LEU B 1 286 ? 13.016 -31.234 -29.672 1 96.56 286 LEU B C 1
ATOM 7867 O O . LEU B 1 286 ? 12.984 -32.344 -29.109 1 96.56 286 LEU B O 1
ATOM 7871 N N . GLU B 1 287 ? 14.078 -30.469 -29.75 1 95.94 287 GLU B N 1
ATOM 7872 C CA . GLU B 1 287 ? 15.352 -30.922 -29.188 1 95.94 287 GLU B CA 1
ATOM 7873 C C . GLU B 1 287 ? 15.25 -31.109 -27.672 1 95.94 287 GLU B C 1
ATOM 7875 O O . GLU B 1 287 ? 15.906 -31.984 -27.109 1 95.94 287 GLU B O 1
ATOM 7880 N N . LEU B 1 288 ? 14.391 -30.312 -27.109 1 97.19 288 LEU B N 1
ATOM 7881 C CA . LEU B 1 288 ? 14.266 -30.359 -25.656 1 97.19 288 LEU B CA 1
ATOM 7882 C C . LEU B 1 288 ? 13.523 -31.609 -25.219 1 97.19 288 LEU B C 1
ATOM 7884 O O . LEU B 1 288 ? 13.617 -32.031 -24.047 1 97.19 288 LEU B O 1
ATOM 7888 N N . PHE B 1 289 ? 12.766 -32.219 -26.125 1 96.81 289 PHE B N 1
ATOM 7889 C CA . PHE B 1 289 ? 12.117 -33.5 -25.844 1 96.81 289 PHE B CA 1
ATOM 7890 C C . PHE B 1 289 ? 13.102 -34.656 -26 1 96.81 289 PHE B C 1
ATOM 7892 O O . PHE B 1 289 ? 12.984 -35.688 -25.312 1 96.81 289 PHE B O 1
ATOM 7899 N N . HIS B 1 290 ? 14.117 -34.469 -26.812 1 94.94 290 HIS B N 1
ATOM 7900 C CA . HIS B 1 290 ? 15.031 -35.531 -27.172 1 94.94 290 HIS B CA 1
ATOM 7901 C C . HIS B 1 290 ? 16.188 -35.625 -26.203 1 94.94 290 HIS B C 1
ATOM 7903 O O . HIS B 1 290 ? 16.578 -36.75 -25.797 1 94.94 290 HIS B O 1
ATOM 7909 N N . HIS B 1 291 ? 16.766 -34.5 -25.953 1 96.06 291 HIS B N 1
ATOM 7910 C CA . HIS B 1 291 ? 17.969 -34.469 -25.156 1 96.06 291 HIS B CA 1
ATOM 7911 C C . HIS B 1 291 ? 17.781 -33.656 -23.875 1 96.06 291 HIS B C 1
ATOM 7913 O O . HIS B 1 291 ? 16.938 -32.75 -23.844 1 96.06 291 HIS B O 1
ATOM 7919 N N . PRO B 1 292 ? 18.562 -33.969 -22.875 1 97.62 292 PRO B N 1
ATOM 7920 C CA . PRO B 1 292 ? 18.375 -33.312 -21.578 1 97.62 292 PRO B CA 1
ATOM 7921 C C . PRO B 1 292 ? 18.859 -31.859 -21.562 1 97.62 292 PRO B C 1
ATOM 7923 O O . PRO B 1 292 ? 19.672 -31.469 -22.406 1 97.62 292 PRO B O 1
ATOM 7926 N N . ILE B 1 293 ? 18.312 -31.109 -20.656 1 98.31 293 ILE B N 1
ATOM 7927 C CA . ILE B 1 293 ? 18.797 -29.781 -20.266 1 98.31 293 ILE B CA 1
ATOM 7928 C C . ILE B 1 293 ? 19.75 -29.891 -19.094 1 98.31 293 ILE B C 1
ATOM 7930 O O . ILE B 1 293 ? 19.516 -30.672 -18.156 1 98.31 293 ILE B O 1
ATOM 7934 N N . TRP B 1 294 ? 20.875 -29.219 -19.141 1 98.62 294 TRP B N 1
ATOM 7935 C CA . TRP B 1 294 ? 21.844 -29.203 -18.047 1 98.62 294 TRP B CA 1
ATOM 7936 C C . TRP B 1 294 ? 21.906 -27.812 -17.406 1 98.62 294 TRP B C 1
ATOM 7938 O O . TRP B 1 294 ? 22.297 -26.844 -18.031 1 98.62 294 TRP B O 1
ATOM 7948 N N . SER B 1 295 ? 21.5 -27.703 -16.141 1 98.06 295 SER B N 1
ATOM 7949 C CA . SER B 1 295 ? 21.453 -26.438 -15.406 1 98.06 295 SER B CA 1
ATOM 7950 C C . SER B 1 295 ? 22.562 -26.359 -14.375 1 98.06 295 SER B C 1
ATOM 7952 O O . SER B 1 295 ? 22.906 -27.359 -13.734 1 98.06 295 SER B O 1
ATOM 7954 N N . THR B 1 296 ? 23.109 -25.188 -14.133 1 97.38 296 THR B N 1
ATOM 7955 C CA . THR B 1 296 ? 24.203 -25.016 -13.172 1 97.38 296 THR B CA 1
ATOM 7956 C C . THR B 1 296 ? 23.641 -24.797 -11.766 1 97.38 296 THR B C 1
ATOM 7958 O O . THR B 1 296 ? 24.406 -24.703 -10.797 1 97.38 296 THR B O 1
ATOM 7961 N N . TRP B 1 297 ? 22.391 -24.75 -11.531 1 95.31 297 TRP B N 1
ATOM 7962 C CA . TRP B 1 297 ? 21.766 -24.234 -10.312 1 95.31 297 TRP B CA 1
ATOM 7963 C C . TRP B 1 297 ? 22.094 -25.125 -9.125 1 95.31 297 TRP B C 1
ATOM 7965 O O . TRP B 1 297 ? 22.828 -24.719 -8.227 1 95.31 297 TRP B O 1
ATOM 7975 N N . ALA B 1 298 ? 21.672 -26.344 -9.156 1 92.81 298 ALA B N 1
ATOM 7976 C CA . ALA B 1 298 ? 21.812 -27.188 -7.98 1 92.81 298 ALA B CA 1
ATOM 7977 C C . ALA B 1 298 ? 23.281 -27.531 -7.727 1 92.81 298 ALA B C 1
ATOM 7979 O O . ALA B 1 298 ? 23.688 -27.719 -6.578 1 92.81 298 ALA B O 1
ATOM 7980 N N . GLN B 1 299 ? 24.031 -27.578 -8.797 1 90.69 299 GLN B N 1
ATOM 7981 C CA . GLN B 1 299 ? 25.438 -27.969 -8.703 1 90.69 299 GLN B CA 1
ATOM 7982 C C . GLN B 1 299 ? 26.281 -26.828 -8.117 1 90.69 299 GLN B C 1
ATOM 7984 O O . GLN B 1 299 ? 27.188 -27.062 -7.32 1 90.69 299 GLN B O 1
ATOM 7989 N N . TYR B 1 300 ? 25.938 -25.547 -8.531 1 92.12 300 TYR B N 1
ATOM 7990 C CA . TYR B 1 300 ? 26.828 -24.453 -8.188 1 92.12 300 TYR B CA 1
ATOM 7991 C C . TYR B 1 300 ? 26.094 -23.375 -7.398 1 92.12 300 TYR B C 1
ATOM 7993 O O . TYR B 1 300 ? 26.719 -22.5 -6.797 1 92.12 300 TYR B O 1
ATOM 8001 N N . ASN B 1 301 ? 24.797 -23.422 -7.41 1 91.12 301 ASN B N 1
ATOM 8002 C CA . ASN B 1 301 ? 23.984 -22.375 -6.812 1 91.12 301 ASN B CA 1
ATOM 8003 C C . ASN B 1 301 ? 24.422 -20.984 -7.285 1 91.12 301 ASN B C 1
ATOM 8005 O O . ASN B 1 301 ? 24.516 -20.734 -8.492 1 91.12 301 ASN B O 1
ATOM 8009 N N . ARG B 1 302 ? 24.781 -20.047 -6.375 1 92.5 302 ARG B N 1
ATOM 8010 C CA . ARG B 1 302 ? 25.125 -18.688 -6.754 1 92.5 302 ARG B CA 1
ATOM 8011 C C . ARG B 1 302 ? 26.625 -18.531 -6.98 1 92.5 302 ARG B C 1
ATOM 8013 O O . ARG B 1 302 ? 27.078 -17.484 -7.441 1 92.5 302 ARG B O 1
ATOM 8020 N N . LYS B 1 303 ? 27.391 -19.594 -6.762 1 92.38 303 LYS B N 1
ATOM 8021 C CA . LYS B 1 303 ? 28.844 -19.562 -6.945 1 92.38 303 LYS B CA 1
ATOM 8022 C C . LYS B 1 303 ? 29.234 -20.078 -8.328 1 92.38 303 LYS B C 1
ATOM 8024 O O . LYS B 1 303 ? 30.047 -21 -8.453 1 92.38 303 LYS B O 1
ATOM 8029 N N . ILE B 1 304 ? 28.734 -19.484 -9.336 1 95.94 304 ILE B N 1
ATOM 8030 C CA . ILE B 1 304 ? 29 -19.844 -10.727 1 95.94 304 ILE B CA 1
ATOM 8031 C C . ILE B 1 304 ? 29.891 -18.797 -11.383 1 95.94 304 ILE B C 1
ATOM 8033 O O . ILE B 1 304 ? 29.812 -17.625 -11.039 1 95.94 304 ILE B O 1
ATOM 8037 N N . ASN B 1 305 ? 30.797 -19.188 -12.18 1 97.81 305 ASN B N 1
ATOM 8038 C CA . ASN B 1 305 ? 31.641 -18.328 -12.992 1 97.81 305 ASN B CA 1
ATOM 8039 C C . ASN B 1 305 ? 32 -18.984 -14.32 1 97.81 305 ASN B C 1
ATOM 8041 O O . ASN B 1 305 ? 31.578 -20.094 -14.602 1 97.81 305 ASN B O 1
ATOM 8045 N N . GLN B 1 306 ? 32.781 -18.281 -15.117 1 98.31 306 GLN B N 1
ATOM 8046 C CA . GLN B 1 306 ? 33.125 -18.766 -16.453 1 98.31 306 GLN B CA 1
ATOM 8047 C C . GLN B 1 306 ? 33.844 -20.094 -16.391 1 98.31 306 GLN B C 1
ATOM 8049 O O . GLN B 1 306 ? 33.562 -21 -17.172 1 98.31 306 GLN B O 1
ATOM 8054 N N . THR B 1 307 ? 34.75 -20.25 -15.469 1 98.06 307 THR B N 1
ATOM 8055 C CA . THR B 1 307 ? 35.5 -21.484 -15.32 1 98.06 307 THR B CA 1
ATOM 8056 C C . THR B 1 307 ? 34.594 -22.656 -14.961 1 98.06 307 THR B C 1
ATOM 8058 O O . THR B 1 307 ? 34.75 -23.734 -15.523 1 98.06 307 THR B O 1
ATOM 8061 N N . ALA B 1 308 ? 33.75 -22.422 -14.07 1 97.62 308 ALA B N 1
ATOM 8062 C CA . ALA B 1 308 ? 32.812 -23.469 -13.625 1 97.62 308 ALA B CA 1
ATOM 8063 C C . ALA B 1 308 ? 31.922 -23.938 -14.766 1 97.62 308 ALA B C 1
ATOM 8065 O O . ALA B 1 308 ? 31.688 -25.125 -14.922 1 97.62 308 ALA B O 1
ATOM 8066 N N . VAL B 1 309 ? 31.453 -23.016 -15.547 1 98.62 309 VAL B N 1
ATOM 8067 C CA . VAL B 1 309 ? 30.578 -23.328 -16.656 1 98.62 309 VAL B CA 1
ATOM 8068 C C . VAL B 1 309 ? 31.328 -24.156 -17.703 1 98.62 309 VAL B C 1
ATOM 8070 O O . VAL B 1 309 ? 30.797 -25.156 -18.203 1 98.62 309 VAL B O 1
ATOM 8073 N N . MET B 1 310 ? 32.531 -23.75 -18.016 1 98.5 310 MET B N 1
ATOM 8074 C CA . MET B 1 310 ? 33.344 -24.469 -19 1 98.5 310 MET B CA 1
ATOM 8075 C C . MET B 1 310 ? 33.688 -25.859 -18.5 1 98.5 310 MET B C 1
ATOM 8077 O O . MET B 1 310 ? 33.656 -26.828 -19.281 1 98.5 310 MET B O 1
ATOM 8081 N N . ASP B 1 311 ? 34 -25.953 -17.234 1 97.88 311 ASP B N 1
ATOM 8082 C CA . ASP B 1 311 ? 34.281 -27.266 -16.656 1 97.88 311 ASP B CA 1
ATOM 8083 C C . ASP B 1 311 ? 33.062 -28.172 -16.703 1 97.88 311 ASP B C 1
ATOM 8085 O O . ASP B 1 311 ? 33.188 -29.359 -16.984 1 97.88 311 ASP B O 1
ATOM 8089 N N . PHE B 1 312 ? 31.969 -27.609 -16.375 1 98.19 312 PHE B N 1
ATOM 8090 C CA . PHE B 1 312 ? 30.703 -28.312 -16.422 1 98.19 312 PHE B CA 1
ATOM 8091 C C . PHE B 1 312 ? 30.453 -28.875 -17.812 1 98.19 312 PHE B C 1
ATOM 8093 O O . PHE B 1 312 ? 30.141 -30.062 -17.953 1 98.19 312 PHE B O 1
ATOM 8100 N N . ALA B 1 313 ? 30.609 -28.094 -18.828 1 98.5 313 ALA B N 1
ATOM 8101 C CA . ALA B 1 313 ? 30.422 -28.5 -20.219 1 98.5 313 ALA B CA 1
ATOM 8102 C C . ALA B 1 313 ? 31.406 -29.578 -20.625 1 98.5 313 ALA B C 1
ATOM 8104 O O . ALA B 1 313 ? 31.047 -30.547 -21.297 1 98.5 313 ALA B O 1
ATOM 8105 N N . ASP B 1 314 ? 32.625 -29.438 -20.219 1 98.31 314 ASP B N 1
ATOM 8106 C CA . ASP B 1 314 ? 33.688 -30.391 -20.562 1 98.31 314 ASP B CA 1
ATOM 8107 C C . ASP B 1 314 ? 33.375 -31.766 -19.969 1 98.31 314 ASP B C 1
ATOM 8109 O O . ASP B 1 314 ? 33.562 -32.781 -20.625 1 98.31 314 ASP B O 1
ATOM 8113 N N . LYS B 1 315 ? 32.938 -31.75 -18.781 1 97.88 315 LYS B N 1
ATOM 8114 C CA . LYS B 1 315 ? 32.625 -33 -18.109 1 97.88 315 LYS B CA 1
ATOM 8115 C C . LYS B 1 315 ? 31.438 -33.719 -18.75 1 97.88 315 LYS B C 1
ATOM 8117 O O . LYS B 1 315 ? 31.422 -34.938 -18.875 1 97.88 315 LYS B O 1
ATOM 8122 N N . ILE B 1 316 ? 30.438 -32.969 -19.156 1 98.25 316 ILE B N 1
ATOM 8123 C CA . ILE B 1 316 ? 29.297 -33.531 -19.875 1 98.25 316 ILE B CA 1
ATOM 8124 C C . ILE B 1 316 ? 29.781 -34.25 -21.125 1 98.25 316 ILE B C 1
ATOM 8126 O O . ILE B 1 316 ? 29.391 -35.375 -21.391 1 98.25 316 ILE B O 1
ATOM 8130 N N . ARG B 1 317 ? 30.672 -33.625 -21.859 1 97.5 317 ARG B N 1
ATOM 8131 C CA . ARG B 1 317 ? 31.172 -34.188 -23.109 1 97.5 317 ARG B CA 1
ATOM 8132 C C . ARG B 1 317 ? 32.125 -35.344 -22.828 1 97.5 317 ARG B C 1
ATOM 8134 O O . ARG B 1 317 ? 32.156 -36.344 -23.562 1 97.5 317 ARG B O 1
ATOM 8141 N N . GLN B 1 318 ? 32.938 -35.188 -21.812 1 97.19 318 GLN B N 1
ATOM 8142 C CA . GLN B 1 318 ? 33.844 -36.281 -21.422 1 97.19 318 GLN B CA 1
ATOM 8143 C C . GLN B 1 318 ? 33.094 -37.562 -21.141 1 97.19 318 GLN B C 1
ATOM 8145 O O . GLN B 1 318 ? 33.562 -38.656 -21.469 1 97.19 318 GLN B O 1
ATOM 8150 N N . HIS B 1 319 ? 31.953 -37.438 -20.562 1 96.88 319 HIS B N 1
ATOM 8151 C CA . HIS B 1 319 ? 31.172 -38.625 -20.219 1 96.88 319 HIS B CA 1
ATOM 8152 C C . HIS B 1 319 ? 30.219 -38.969 -21.359 1 96.88 319 HIS B C 1
ATOM 8154 O O . HIS B 1 319 ? 29.375 -39.875 -21.203 1 96.88 319 HIS B O 1
ATOM 8160 N N . LYS B 1 320 ? 30.203 -38.219 -22.484 1 95.56 320 LYS B N 1
ATOM 8161 C CA . LYS B 1 320 ? 29.453 -38.469 -23.703 1 95.56 320 LYS B CA 1
ATOM 8162 C C . LYS B 1 320 ? 27.953 -38.406 -23.438 1 95.56 320 LYS B C 1
ATOM 8164 O O . LYS B 1 320 ? 27.188 -39.219 -23.969 1 95.56 320 LYS B O 1
ATOM 8169 N N . PHE B 1 321 ? 27.578 -37.594 -22.547 1 97.69 321 PHE B N 1
ATOM 8170 C CA . PHE B 1 321 ? 26.156 -37.375 -22.312 1 97.69 321 PHE B CA 1
ATOM 8171 C C . PHE B 1 321 ? 25.578 -36.406 -23.344 1 97.69 321 PHE B C 1
ATOM 8173 O O . PHE B 1 321 ? 26.234 -35.438 -23.734 1 97.69 321 PHE B O 1
ATOM 8180 N N . PRO B 1 322 ? 24.406 -36.75 -23.891 1 96.88 322 PRO B N 1
ATOM 8181 C CA . PRO B 1 322 ? 23.734 -35.812 -24.781 1 96.88 322 PRO B CA 1
ATOM 8182 C C . PRO B 1 322 ? 23.266 -34.531 -24.062 1 96.88 322 PRO B C 1
ATOM 8184 O O . PRO B 1 322 ? 23.125 -34.531 -22.844 1 96.88 322 PRO B O 1
ATOM 8187 N N . ALA B 1 323 ? 23.109 -33.469 -24.812 1 96.94 323 ALA B N 1
ATOM 8188 C CA . ALA B 1 323 ? 22.672 -32.188 -24.25 1 96.94 323 ALA B CA 1
ATOM 8189 C C . ALA B 1 323 ? 21.938 -31.359 -25.297 1 96.94 323 ALA B C 1
ATOM 8191 O O . ALA B 1 323 ? 22.406 -31.203 -26.422 1 96.94 323 ALA B O 1
ATOM 8192 N N . ALA B 1 324 ? 20.781 -30.922 -24.906 1 95.56 324 ALA B N 1
ATOM 8193 C CA . ALA B 1 324 ? 20.047 -30 -25.781 1 95.56 324 ALA B CA 1
ATOM 8194 C C . ALA B 1 324 ? 20.359 -28.547 -25.453 1 95.56 324 ALA B C 1
ATOM 8196 O O . ALA B 1 324 ? 20.297 -27.688 -26.328 1 95.56 324 ALA B O 1
ATOM 8197 N N . GLN B 1 325 ? 20.703 -28.328 -24.203 1 96.94 325 GLN B N 1
ATOM 8198 C CA . GLN B 1 325 ? 20.828 -26.953 -23.719 1 96.94 325 GLN B CA 1
ATOM 8199 C C . GLN B 1 325 ? 21.609 -26.906 -22.406 1 96.94 325 GLN B C 1
ATOM 8201 O O . GLN B 1 325 ? 21.5 -27.812 -21.578 1 96.94 325 GLN B O 1
ATOM 8206 N N . LEU B 1 326 ? 22.5 -25.922 -22.297 1 98.62 326 LEU B N 1
ATOM 8207 C CA . LEU B 1 326 ? 23.172 -25.609 -21.047 1 98.62 326 LEU B CA 1
ATOM 8208 C C . LEU B 1 326 ? 22.641 -24.312 -20.453 1 98.62 326 LEU B C 1
ATOM 8210 O O . LEU B 1 326 ? 22.672 -23.266 -21.109 1 98.62 326 LEU B O 1
ATOM 8214 N N . GLU B 1 327 ? 22.156 -24.375 -19.25 1 98.5 327 GLU B N 1
ATOM 8215 C CA . GLU B 1 327 ? 21.516 -23.234 -18.594 1 98.5 327 GLU B CA 1
ATOM 8216 C C . GLU B 1 327 ? 22.422 -22.641 -17.516 1 98.5 327 GLU B C 1
ATOM 8218 O O . GLU B 1 327 ? 22.719 -23.297 -16.516 1 98.5 327 GLU B O 1
ATOM 8223 N N . ILE B 1 328 ? 22.844 -21.406 -17.734 1 98.69 328 ILE B N 1
ATOM 8224 C CA . ILE B 1 328 ? 23.578 -20.672 -16.703 1 98.69 328 ILE B CA 1
ATOM 8225 C C . ILE B 1 328 ? 22.594 -20.016 -15.734 1 98.69 328 ILE B C 1
ATOM 8227 O O . ILE B 1 328 ? 21.844 -19.109 -16.125 1 98.69 328 ILE B O 1
ATOM 8231 N N . ASP B 1 329 ? 22.656 -20.391 -14.555 1 97.12 329 ASP B N 1
ATOM 8232 C CA . ASP B 1 329 ? 21.594 -20.031 -13.609 1 97.12 329 ASP B CA 1
ATOM 8233 C C . ASP B 1 329 ? 22.047 -18.875 -12.711 1 97.12 329 ASP B C 1
ATOM 8235 O O . ASP B 1 329 ? 22.828 -18.016 -13.133 1 97.12 329 ASP B O 1
ATOM 8239 N N . ASP B 1 330 ? 21.594 -18.672 -11.57 1 94.94 330 ASP B N 1
ATOM 8240 C CA . ASP B 1 330 ? 21.531 -17.516 -10.664 1 94.94 330 ASP B CA 1
ATOM 8241 C C . ASP B 1 330 ? 22.906 -16.859 -10.516 1 94.94 330 ASP B C 1
ATOM 8243 O O . ASP B 1 330 ? 23.922 -17.531 -10.586 1 94.94 330 ASP B O 1
ATOM 8247 N N . ARG B 1 331 ? 22.938 -15.609 -10.406 1 95.69 331 ARG B N 1
ATOM 8248 C CA . ARG B 1 331 ? 24.016 -14.695 -10.031 1 95.69 331 ARG B CA 1
ATOM 8249 C C . ARG B 1 331 ? 25.062 -14.617 -11.133 1 95.69 331 ARG B C 1
ATOM 8251 O O . ARG B 1 331 ? 26.266 -14.57 -10.844 1 95.69 331 ARG B O 1
ATOM 8258 N N . TRP B 1 332 ? 24.594 -14.719 -12.367 1 97.94 332 TRP B N 1
ATOM 8259 C CA . TRP B 1 332 ? 25.469 -14.469 -13.5 1 97.94 332 TRP B CA 1
ATOM 8260 C C . TRP B 1 332 ? 25.609 -12.977 -13.766 1 97.94 332 TRP B C 1
ATOM 8262 O O . TRP B 1 332 ? 26.469 -12.555 -14.539 1 97.94 332 TRP B O 1
ATOM 8272 N N . THR B 1 333 ? 24.812 -12.102 -13.102 1 97.56 333 THR B N 1
ATOM 8273 C CA . THR B 1 333 ? 24.828 -10.648 -13.188 1 97.56 333 THR B CA 1
ATOM 8274 C C . THR B 1 333 ? 25.266 -10.031 -11.859 1 97.56 333 THR B C 1
ATOM 8276 O O . THR B 1 333 ? 25.234 -10.695 -10.82 1 97.56 333 THR B O 1
ATOM 8279 N N . VAL B 1 334 ? 25.703 -8.766 -11.859 1 96.5 334 VAL B N 1
ATOM 8280 C CA . VAL B 1 334 ? 26.109 -8.086 -10.633 1 96.5 334 VAL B CA 1
ATOM 8281 C C . VAL B 1 334 ? 24.875 -7.719 -9.812 1 96.5 334 VAL B C 1
ATOM 8283 O O . VAL B 1 334 ? 24.703 -8.211 -8.695 1 96.5 334 VAL B O 1
ATOM 8286 N N . ASN B 1 335 ? 24.047 -6.832 -10.367 1 97.19 335 ASN B N 1
ATOM 8287 C CA . ASN B 1 335 ? 22.766 -6.488 -9.758 1 97.19 335 ASN B CA 1
ATOM 8288 C C . ASN B 1 335 ? 21.594 -7.125 -10.5 1 97.19 335 ASN B C 1
ATOM 8290 O O . ASN B 1 335 ? 21.562 -7.109 -11.734 1 97.19 335 ASN B O 1
ATOM 8294 N N . TYR B 1 336 ? 20.734 -7.742 -9.711 1 97.81 336 TYR B N 1
ATOM 8295 C CA . TYR B 1 336 ? 19.562 -8.352 -10.328 1 97.81 336 TYR B CA 1
ATOM 8296 C C . TYR B 1 336 ? 18.766 -7.316 -11.117 1 97.81 336 TYR B C 1
ATOM 8298 O O . TYR B 1 336 ? 18.531 -6.207 -10.633 1 97.81 336 TYR B O 1
ATOM 8306 N N . GLY B 1 337 ? 18.391 -7.637 -12.32 1 97.06 337 GLY B N 1
ATOM 8307 C CA . GLY B 1 337 ? 17.641 -6.742 -13.188 1 97.06 337 GLY B CA 1
ATOM 8308 C C . GLY B 1 337 ? 18.484 -6.117 -14.281 1 97.06 337 GLY B C 1
ATOM 8309 O O . GLY B 1 337 ? 17.969 -5.672 -15.305 1 97.06 337 GLY B O 1
ATOM 8310 N N . ASP B 1 338 ? 19.766 -5.996 -14.078 1 97.5 338 ASP B N 1
ATOM 8311 C CA . ASP B 1 338 ? 20.625 -5.359 -15.07 1 97.5 338 ASP B CA 1
ATOM 8312 C C . ASP B 1 338 ? 20.719 -6.215 -16.328 1 97.5 338 ASP B C 1
ATOM 8314 O O . ASP B 1 338 ? 20.875 -5.688 -17.438 1 97.5 338 ASP B O 1
ATOM 8318 N N . LEU B 1 339 ? 20.672 -7.527 -16.141 1 97.31 339 LEU B N 1
ATOM 8319 C CA . LEU B 1 339 ? 20.703 -8.492 -17.234 1 97.31 339 LEU B CA 1
ATOM 8320 C C . LEU B 1 339 ? 21.922 -8.289 -18.125 1 97.31 339 LEU B C 1
ATOM 8322 O O . LEU B 1 339 ? 21.797 -8.156 -19.344 1 97.31 339 LEU B O 1
ATOM 8326 N N . ASP B 1 340 ? 22.984 -8.242 -17.531 1 97.25 340 ASP B N 1
ATOM 8327 C CA . ASP B 1 340 ? 24.297 -8.281 -18.156 1 97.25 340 ASP B CA 1
ATOM 8328 C C . ASP B 1 340 ? 25.312 -9.047 -17.297 1 97.25 340 ASP B C 1
ATOM 8330 O O . ASP B 1 340 ? 25.156 -9.102 -16.078 1 97.25 340 ASP B O 1
ATOM 8334 N N . PHE B 1 341 ? 26.312 -9.633 -17.953 1 98.38 341 PHE B N 1
ATOM 8335 C CA . PHE B 1 341 ? 27.234 -10.523 -17.25 1 98.38 341 PHE B CA 1
ATOM 8336 C C . PHE B 1 341 ? 28.078 -9.758 -16.25 1 98.38 341 PHE B C 1
ATOM 8338 O O . PHE B 1 341 ? 28.516 -8.633 -16.516 1 98.38 341 PHE B O 1
ATOM 8345 N N . ASP B 1 342 ? 28.25 -10.312 -15.086 1 98.06 342 ASP B N 1
ATOM 8346 C CA . ASP B 1 342 ? 29.25 -9.836 -14.125 1 98.06 342 ASP B CA 1
ATOM 8347 C C . ASP B 1 342 ? 30.672 -10.031 -14.656 1 98.06 342 ASP B C 1
ATOM 8349 O O . ASP B 1 342 ? 31.172 -11.156 -14.672 1 98.06 342 ASP B O 1
ATOM 8353 N N . GLU B 1 343 ? 31.391 -9.062 -14.883 1 97 343 GLU B N 1
ATOM 8354 C CA . GLU B 1 343 ? 32.688 -9.156 -15.516 1 97 343 GLU B CA 1
ATOM 8355 C C . GLU B 1 343 ? 33.719 -9.805 -14.586 1 97 343 GLU B C 1
ATOM 8357 O O . GLU B 1 343 ? 34.688 -10.406 -15.047 1 97 343 GLU B O 1
ATOM 8362 N N . ALA B 1 344 ? 33.5 -9.68 -13.352 1 97.62 344 ALA B N 1
ATOM 8363 C CA . ALA B 1 344 ? 34.406 -10.297 -12.391 1 97.62 344 ALA B CA 1
ATOM 8364 C C . ALA B 1 344 ? 34.281 -11.82 -12.422 1 97.62 344 ALA B C 1
ATOM 8366 O O . ALA B 1 344 ? 35.281 -12.531 -12.289 1 97.62 344 ALA B O 1
ATOM 8367 N N . LYS B 1 345 ? 33.094 -12.359 -12.68 1 97.94 345 LYS B N 1
ATOM 8368 C CA . LYS B 1 345 ? 32.812 -13.789 -12.703 1 97.94 345 LYS B CA 1
ATOM 8369 C C . LYS B 1 345 ? 33 -14.352 -14.109 1 97.94 345 LYS B C 1
ATOM 8371 O O . LYS B 1 345 ? 33.375 -15.516 -14.281 1 97.94 345 LYS B O 1
ATOM 8376 N N . PHE B 1 346 ? 32.656 -13.508 -15.055 1 98.62 346 PHE B N 1
ATOM 8377 C CA . PHE B 1 346 ? 32.688 -13.883 -16.469 1 98.62 346 PHE B CA 1
ATOM 8378 C C . PHE B 1 346 ? 33.531 -12.883 -17.266 1 98.62 346 PHE B C 1
ATOM 8380 O O . PHE B 1 346 ? 32.969 -12.039 -17.969 1 98.62 346 PHE B O 1
ATOM 8387 N N . PRO B 1 347 ? 34.75 -13.055 -17.312 1 98.06 347 PRO B N 1
ATOM 8388 C CA . PRO B 1 347 ? 35.625 -12.055 -17.922 1 98.06 347 PRO B CA 1
ATOM 8389 C C . PRO B 1 347 ? 35.438 -11.953 -19.438 1 98.06 347 PRO B C 1
ATOM 8391 O O . PRO B 1 347 ? 35.688 -10.898 -20.031 1 98.06 347 PRO B O 1
ATOM 8394 N N . ASP B 1 348 ? 35.062 -13.094 -20.094 1 98.25 348 ASP B N 1
ATOM 8395 C CA . ASP B 1 348 ? 34.812 -13.062 -21.531 1 98.25 348 ASP B CA 1
ATOM 8396 C C . ASP B 1 348 ? 33.594 -13.914 -21.906 1 98.25 348 ASP B C 1
ATOM 8398 O O . ASP B 1 348 ? 33.75 -14.969 -22.531 1 98.25 348 ASP B O 1
ATOM 8402 N N . PRO B 1 349 ? 32.438 -13.359 -21.672 1 98.31 349 PRO B N 1
ATOM 8403 C CA . PRO B 1 349 ? 31.234 -14.141 -21.906 1 98.31 349 PRO B CA 1
ATOM 8404 C C . PRO B 1 349 ? 31.016 -14.469 -23.375 1 98.31 349 PRO B C 1
ATOM 8406 O O . PRO B 1 349 ? 30.484 -15.523 -23.719 1 98.31 349 PRO B O 1
ATOM 8409 N N . LYS B 1 350 ? 31.406 -13.586 -24.234 1 98.19 350 LYS B N 1
ATOM 8410 C CA . LYS B 1 350 ? 31.281 -13.836 -25.656 1 98.19 350 LYS B CA 1
ATOM 8411 C C . LYS B 1 350 ? 32.062 -15.07 -26.078 1 98.19 350 LYS B C 1
ATOM 8413 O O . LYS B 1 350 ? 31.547 -15.938 -26.797 1 98.19 350 LYS B O 1
ATOM 8418 N N . GLN B 1 351 ? 33.312 -15.109 -25.641 1 98.31 351 GLN B N 1
ATOM 8419 C CA . GLN B 1 351 ? 34.156 -16.266 -25.953 1 98.31 351 GLN B CA 1
ATOM 8420 C C . GLN B 1 351 ? 33.625 -17.531 -25.281 1 98.31 351 GLN B C 1
ATOM 8422 O O . GLN B 1 351 ? 33.688 -18.609 -25.844 1 98.31 351 GLN B O 1
ATOM 8427 N N . MET B 1 352 ? 33.188 -17.438 -24.078 1 98.62 352 MET B N 1
ATOM 8428 C CA . MET B 1 352 ? 32.625 -18.578 -23.359 1 98.62 352 MET B CA 1
ATOM 8429 C C . MET B 1 352 ? 31.469 -19.188 -24.141 1 98.62 352 MET B C 1
ATOM 8431 O O . MET B 1 352 ? 31.453 -20.406 -24.391 1 98.62 352 MET B O 1
ATOM 8435 N N . VAL B 1 353 ? 30.547 -18.375 -24.609 1 98.75 353 VAL B N 1
ATOM 8436 C CA . VAL B 1 353 ? 29.359 -18.875 -25.281 1 98.75 353 VAL B CA 1
ATOM 8437 C C . VAL B 1 353 ? 29.75 -19.453 -26.641 1 98.75 353 VAL B C 1
ATOM 8439 O O . VAL B 1 353 ? 29.219 -20.484 -27.062 1 98.75 353 VAL B O 1
ATOM 8442 N N . ALA B 1 354 ? 30.672 -18.781 -27.281 1 98.44 354 ALA B N 1
ATOM 8443 C CA . ALA B 1 354 ? 31.156 -19.312 -28.547 1 98.44 354 ALA B CA 1
ATOM 8444 C C . ALA B 1 354 ? 31.766 -20.703 -28.375 1 98.44 354 ALA B C 1
ATOM 8446 O O . ALA B 1 354 ? 31.547 -21.594 -29.188 1 98.44 354 ALA B O 1
ATOM 8447 N N . SER B 1 355 ? 32.562 -20.844 -27.359 1 98.44 355 SER B N 1
ATOM 8448 C CA . SER B 1 355 ? 33.156 -22.125 -27.062 1 98.44 355 SER B CA 1
ATOM 8449 C C . SER B 1 355 ? 32.125 -23.188 -26.734 1 98.44 355 SER B C 1
ATOM 8451 O O . SER B 1 355 ? 32.25 -24.344 -27.156 1 98.44 355 SER B O 1
ATOM 8453 N N . LEU B 1 356 ? 31.156 -22.859 -26.016 1 98.75 356 LEU B N 1
ATOM 8454 C CA . LEU B 1 356 ? 30.062 -23.766 -25.672 1 98.75 356 LEU B CA 1
ATOM 8455 C C . LEU B 1 356 ? 29.297 -24.172 -26.922 1 98.75 356 LEU B C 1
ATOM 8457 O O . LEU B 1 356 ? 28.922 -25.344 -27.078 1 98.75 356 LEU B O 1
ATOM 8461 N N . ASN B 1 357 ? 29.078 -23.188 -27.812 1 98.25 357 ASN B N 1
ATOM 8462 C CA . ASN B 1 357 ? 28.406 -23.5 -29.062 1 98.25 357 ASN B CA 1
ATOM 8463 C C . ASN B 1 357 ? 29.203 -24.484 -29.906 1 98.25 357 ASN B C 1
ATOM 8465 O O . ASN B 1 357 ? 28.641 -25.406 -30.484 1 98.25 357 ASN B O 1
ATOM 8469 N N . LYS B 1 358 ? 30.438 -24.25 -29.922 1 97.75 358 LYS B N 1
ATOM 8470 C CA . LYS B 1 358 ? 31.312 -25.156 -30.672 1 97.75 358 LYS B CA 1
ATOM 8471 C C . LYS B 1 358 ? 31.25 -26.578 -30.109 1 97.75 358 LYS B C 1
ATOM 8473 O O . LYS B 1 358 ? 31.344 -27.547 -30.859 1 97.75 358 LYS B O 1
ATOM 8478 N N . LYS B 1 359 ? 31.016 -26.656 -28.859 1 97.25 359 LYS B N 1
ATOM 8479 C CA . LYS B 1 359 ? 30.891 -27.938 -28.188 1 97.25 359 LYS B CA 1
ATOM 8480 C C . LYS B 1 359 ? 29.5 -28.531 -28.359 1 97.25 359 LYS B C 1
ATOM 8482 O O . LYS B 1 359 ? 29.219 -29.625 -27.875 1 97.25 359 LYS B O 1
ATOM 8487 N N . GLY B 1 360 ? 28.641 -27.766 -28.969 1 96.44 360 GLY B N 1
ATOM 8488 C CA . GLY B 1 360 ? 27.328 -28.281 -29.328 1 96.44 360 GLY B CA 1
ATOM 8489 C C . GLY B 1 360 ? 26.234 -27.875 -28.359 1 96.44 360 GLY B C 1
ATOM 8490 O O . GLY B 1 360 ? 25.125 -28.406 -28.391 1 96.44 360 GLY B O 1
ATOM 8491 N N . PHE B 1 361 ? 26.453 -26.938 -27.484 1 97.88 361 PHE B N 1
ATOM 8492 C CA . PHE B 1 361 ? 25.469 -26.516 -26.5 1 97.88 361 PHE B CA 1
ATOM 8493 C C . PHE B 1 361 ? 24.75 -25.266 -26.953 1 97.88 361 PHE B C 1
ATOM 8495 O O . PHE B 1 361 ? 25.375 -24.281 -27.359 1 97.88 361 PHE B O 1
ATOM 8502 N N . ALA B 1 362 ? 23.406 -25.312 -26.984 1 98.12 362 ALA B N 1
ATOM 8503 C CA . ALA B 1 362 ? 22.656 -24.047 -26.859 1 98.12 362 ALA B CA 1
ATOM 8504 C C . ALA B 1 362 ? 22.734 -23.516 -25.422 1 98.12 362 ALA B C 1
ATOM 8506 O O . ALA B 1 362 ? 22.719 -24.281 -24.469 1 98.12 362 ALA B O 1
ATOM 8507 N N . VAL B 1 363 ? 22.859 -22.203 -25.25 1 98.69 363 VAL B N 1
ATOM 8508 C CA . VAL B 1 363 ? 23.062 -21.641 -23.922 1 98.69 363 VAL B CA 1
ATOM 8509 C C . VAL B 1 363 ? 21.859 -20.781 -23.531 1 98.69 363 VAL B C 1
ATOM 8511 O O . VAL B 1 363 ? 21.406 -19.953 -24.312 1 98.69 363 VAL B O 1
ATOM 8514 N N . SER B 1 364 ? 21.312 -20.984 -22.391 1 98.5 364 SER B N 1
ATOM 8515 C CA . SER B 1 364 ? 20.219 -20.156 -21.859 1 98.5 364 SER B CA 1
ATOM 8516 C C . SER B 1 364 ? 20.609 -19.531 -20.531 1 98.5 364 SER B C 1
ATOM 8518 O O . SER B 1 364 ? 21.5 -20.031 -19.844 1 98.5 364 SER B O 1
ATOM 8520 N N . LEU B 1 365 ? 19.984 -18.375 -20.188 1 98.75 365 LEU B N 1
ATOM 8521 C CA . LEU B 1 365 ? 20.266 -17.641 -18.953 1 98.75 365 LEU B CA 1
ATOM 8522 C C . LEU B 1 365 ? 19.016 -17.562 -18.078 1 98.75 365 LEU B C 1
ATOM 8524 O O . LEU B 1 365 ? 17.906 -17.406 -18.578 1 98.75 365 LEU B O 1
ATOM 8528 N N . TRP B 1 366 ? 19.266 -17.656 -16.781 1 98.56 366 TRP B N 1
ATOM 8529 C CA . TRP B 1 366 ? 18.203 -17.5 -15.781 1 98.56 366 TRP B CA 1
ATOM 8530 C C . TRP B 1 366 ? 17.766 -16.047 -15.68 1 98.56 366 TRP B C 1
ATOM 8532 O O . TRP B 1 366 ? 18.594 -15.141 -15.625 1 98.56 366 TRP B O 1
ATOM 8542 N N . THR B 1 367 ? 16.422 -15.797 -15.688 1 98.5 367 THR B N 1
ATOM 8543 C CA . THR B 1 367 ? 15.891 -14.445 -15.57 1 98.5 367 THR B CA 1
ATOM 8544 C C . THR B 1 367 ? 14.703 -14.406 -14.617 1 98.5 367 THR B C 1
ATOM 8546 O O . THR B 1 367 ? 14.164 -15.453 -14.25 1 98.5 367 THR B O 1
ATOM 8549 N N . HIS B 1 368 ? 14.312 -13.211 -14.133 1 98.56 368 HIS B N 1
ATOM 8550 C CA . HIS B 1 368 ? 13.258 -12.938 -13.164 1 98.56 368 HIS B CA 1
ATOM 8551 C C . HIS B 1 368 ? 12.75 -11.508 -13.297 1 98.56 368 HIS B C 1
ATOM 8553 O O . HIS B 1 368 ? 13.375 -10.68 -13.961 1 98.56 368 HIS B O 1
ATOM 8559 N N . PRO B 1 369 ? 11.633 -11.156 -12.695 1 98.75 369 PRO B N 1
ATOM 8560 C CA . PRO B 1 369 ? 11.031 -9.836 -12.914 1 98.75 369 PRO B CA 1
ATOM 8561 C C . PRO B 1 369 ? 11.469 -8.805 -11.875 1 98.75 369 PRO B C 1
ATOM 8563 O O . PRO B 1 369 ? 10.953 -7.688 -11.852 1 98.75 369 PRO B O 1
ATOM 8566 N N . PHE B 1 370 ? 12.391 -9.07 -11.039 1 98.62 370 PHE B N 1
ATOM 8567 C CA . PHE B 1 370 ? 12.766 -8.195 -9.93 1 98.62 370 PHE B CA 1
ATOM 8568 C C . PHE B 1 370 ? 13.938 -7.297 -10.32 1 98.62 370 PHE B C 1
ATOM 8570 O O . PHE B 1 370 ? 14.805 -7.703 -11.094 1 98.62 370 PHE B O 1
ATOM 8577 N N . LEU B 1 371 ? 13.984 -6.113 -9.828 1 98.56 371 LEU B N 1
ATOM 8578 C CA . LEU B 1 371 ? 15.078 -5.172 -10.016 1 98.56 371 LEU B CA 1
ATOM 8579 C C . LEU B 1 371 ? 15.656 -4.738 -8.672 1 98.56 371 LEU B C 1
ATOM 8581 O O . LEU B 1 371 ? 14.945 -4.18 -7.836 1 98.56 371 LEU B O 1
ATOM 8585 N N . SER B 1 372 ? 16.922 -4.984 -8.5 1 97.25 372 SER B N 1
ATOM 8586 C CA . SER B 1 372 ? 17.609 -4.477 -7.32 1 97.25 372 SER B CA 1
ATOM 8587 C C . SER B 1 372 ? 17.594 -2.955 -7.277 1 97.25 372 SER B C 1
ATOM 8589 O O . SER B 1 372 ? 17.766 -2.297 -8.305 1 97.25 372 SER B O 1
ATOM 8591 N N . LEU B 1 373 ? 17.422 -2.387 -6.09 1 94.25 373 LEU B N 1
ATOM 8592 C CA . LEU B 1 373 ? 17.359 -0.937 -5.949 1 94.25 373 LEU B CA 1
ATOM 8593 C C . LEU B 1 373 ? 18.688 -0.289 -6.285 1 94.25 373 LEU B C 1
ATOM 8595 O O . LEU B 1 373 ? 18.75 0.913 -6.551 1 94.25 373 LEU B O 1
ATOM 8599 N N . SER B 1 374 ? 19.719 -1.036 -6.266 1 93 374 SER B N 1
ATOM 8600 C CA . SER B 1 374 ? 21.062 -0.535 -6.57 1 93 374 SER B CA 1
ATOM 8601 C C . SER B 1 374 ? 21.391 -0.706 -8.047 1 93 374 SER B C 1
ATOM 8603 O O . SER B 1 374 ? 22.453 -0.298 -8.5 1 93 374 SER B O 1
ATOM 8605 N N . SER B 1 375 ? 20.5 -1.319 -8.859 1 96.69 375 SER B N 1
ATOM 8606 C CA . SER B 1 375 ? 20.797 -1.648 -10.25 1 96.69 375 SER B CA 1
ATOM 8607 C C . SER B 1 375 ? 20.625 -0.435 -11.156 1 96.69 375 SER B C 1
ATOM 8609 O O . SER B 1 375 ? 19.844 0.476 -10.836 1 96.69 375 SER B O 1
ATOM 8611 N N . ALA B 1 376 ? 21.391 -0.386 -12.266 1 97.06 376 ALA B N 1
ATOM 8612 C CA . ALA B 1 376 ? 21.188 0.628 -13.297 1 97.06 376 ALA B CA 1
ATOM 8613 C C . ALA B 1 376 ? 19.812 0.497 -13.938 1 97.06 376 ALA B C 1
ATOM 8615 O O . ALA B 1 376 ? 19.188 1.5 -14.289 1 97.06 376 ALA B O 1
ATOM 8616 N N . SER B 1 377 ? 19.391 -0.723 -14.031 1 97.81 377 SER B N 1
ATOM 8617 C CA . SER B 1 377 ? 18.062 -0.981 -14.602 1 97.81 377 SER B CA 1
ATOM 8618 C C . SER B 1 377 ? 16.969 -0.357 -13.758 1 97.81 377 SER B C 1
ATOM 8620 O O . SER B 1 377 ? 15.984 0.16 -14.289 1 97.81 377 SER B O 1
ATOM 8622 N N . PHE B 1 378 ? 17.125 -0.362 -12.414 1 97.75 378 PHE B N 1
ATOM 8623 C CA . PHE B 1 378 ? 16.125 0.242 -11.539 1 97.75 378 PHE B CA 1
ATOM 8624 C C . PHE B 1 378 ? 16.047 1.746 -11.773 1 97.75 378 PHE B C 1
ATOM 8626 O O . PHE B 1 378 ? 14.945 2.305 -11.875 1 97.75 378 PHE B O 1
ATOM 8633 N N . LYS B 1 379 ? 17.125 2.346 -11.812 1 96.06 379 LYS B N 1
ATOM 8634 C CA . LYS B 1 379 ? 17.156 3.787 -12.039 1 96.06 379 LYS B CA 1
ATOM 8635 C C . LYS B 1 379 ? 16.438 4.16 -13.328 1 96.06 379 LYS B C 1
ATOM 8637 O O . LYS B 1 379 ? 15.625 5.086 -13.344 1 96.06 379 LYS B O 1
ATOM 8642 N N . GLU B 1 380 ? 16.766 3.424 -14.398 1 97.56 380 GLU B N 1
ATOM 8643 C CA . GLU B 1 380 ? 16.125 3.666 -15.688 1 97.56 380 GLU B CA 1
ATOM 8644 C C . GLU B 1 380 ? 14.633 3.383 -15.625 1 97.56 380 GLU B C 1
ATOM 8646 O O . GLU B 1 380 ? 13.828 4.168 -16.125 1 97.56 380 GLU B O 1
ATOM 8651 N N . ALA B 1 381 ? 14.266 2.254 -14.992 1 98.25 381 ALA B N 1
ATOM 8652 C CA . ALA B 1 381 ? 12.867 1.84 -14.898 1 98.25 381 ALA B CA 1
ATOM 8653 C C . ALA B 1 381 ? 12.055 2.828 -14.07 1 98.25 381 ALA B C 1
ATOM 8655 O O . ALA B 1 381 ? 10.891 3.092 -14.367 1 98.25 381 ALA B O 1
ATOM 8656 N N . MET B 1 382 ? 12.641 3.312 -13 1 95.62 382 MET B N 1
ATOM 8657 C CA . MET B 1 382 ? 11.977 4.301 -12.148 1 95.62 382 MET B CA 1
ATOM 8658 C C . MET B 1 382 ? 11.703 5.586 -12.93 1 95.62 382 MET B C 1
ATOM 8660 O O . MET B 1 382 ? 10.617 6.164 -12.812 1 95.62 382 MET B O 1
ATOM 8664 N N . HIS B 1 383 ? 12.672 6 -13.703 1 94.88 383 HIS B N 1
ATOM 8665 C CA . HIS B 1 383 ? 12.547 7.234 -14.477 1 94.88 383 HIS B CA 1
ATOM 8666 C C . HIS B 1 383 ? 11.398 7.141 -15.477 1 94.88 383 HIS B C 1
ATOM 8668 O O . HIS B 1 383 ? 10.656 8.109 -15.672 1 94.88 383 HIS B O 1
ATOM 8674 N N . HIS B 1 384 ? 11.227 5.93 -16.031 1 96.69 384 HIS B N 1
ATOM 8675 C CA . HIS B 1 384 ? 10.219 5.758 -17.078 1 96.69 384 HIS B CA 1
ATOM 8676 C C . HIS B 1 384 ? 8.961 5.105 -16.531 1 96.69 384 HIS B C 1
ATOM 8678 O O . HIS B 1 384 ? 8.008 4.852 -17.281 1 96.69 384 HIS B O 1
ATOM 8684 N N . LYS B 1 385 ? 8.938 4.73 -15.219 1 95.88 385 LYS B N 1
ATOM 8685 C CA . LYS B 1 385 ? 7.82 4.082 -14.539 1 95.88 385 LYS B CA 1
ATOM 8686 C C . LYS B 1 385 ? 7.523 2.715 -15.148 1 95.88 385 LYS B C 1
ATOM 8688 O O . LYS B 1 385 ? 6.371 2.402 -15.453 1 95.88 385 LYS B O 1
ATOM 8693 N N . TYR B 1 386 ? 8.609 1.921 -15.391 1 98.62 386 TYR B N 1
ATOM 8694 C CA . TYR B 1 386 ? 8.492 0.571 -15.93 1 98.62 386 TYR B CA 1
ATOM 8695 C C . TYR B 1 386 ? 8.312 -0.449 -14.812 1 98.62 386 TYR B C 1
ATOM 8697 O O . TYR B 1 386 ? 8.414 -1.656 -15.047 1 98.62 386 TYR B O 1
ATOM 8705 N N . ILE B 1 387 ? 8.109 0.007 -13.562 1 98.44 387 ILE B N 1
ATOM 8706 C CA . ILE B 1 387 ? 7.984 -0.874 -12.406 1 98.44 387 ILE B CA 1
ATOM 8707 C C . ILE B 1 387 ? 6.617 -0.678 -11.758 1 98.44 387 ILE B C 1
ATOM 8709 O O . ILE B 1 387 ? 5.949 0.332 -11.992 1 98.44 387 ILE B O 1
ATOM 8713 N N . VAL B 1 388 ? 6.168 -1.644 -10.961 1 98 388 VAL B N 1
ATOM 8714 C CA . VAL B 1 388 ? 4.922 -1.545 -10.211 1 98 388 VAL B CA 1
ATOM 8715 C C . VAL B 1 388 ? 5.043 -0.462 -9.141 1 98 388 VAL B C 1
ATOM 8717 O O . VAL B 1 388 ? 5.961 -0.5 -8.32 1 98 388 VAL B O 1
ATOM 8720 N N . MET B 1 389 ? 4.141 0.455 -9.211 1 95.94 389 MET B N 1
ATOM 8721 C CA . MET B 1 389 ? 4.164 1.591 -8.297 1 95.94 389 MET B CA 1
ATOM 8722 C C . MET B 1 389 ? 3.225 1.357 -7.117 1 95.94 389 MET B C 1
ATOM 8724 O O . MET B 1 389 ? 2.391 0.45 -7.152 1 95.94 389 MET B O 1
ATOM 8728 N N . ALA B 1 390 ? 3.461 2.129 -6.066 1 92.75 390 ALA B N 1
ATOM 8729 C CA . ALA B 1 390 ? 2.559 2.086 -4.922 1 92.75 390 ALA B CA 1
ATOM 8730 C C . ALA B 1 390 ? 1.343 2.982 -5.145 1 92.75 390 ALA B C 1
ATOM 8732 O O . ALA B 1 390 ? 1.469 4.09 -5.672 1 92.75 390 ALA B O 1
ATOM 8733 N N . ARG B 1 391 ? 0.19 2.523 -4.746 1 89.19 391 ARG B N 1
ATOM 8734 C CA . ARG B 1 391 ? -1.048 3.277 -4.922 1 89.19 391 ARG B CA 1
ATOM 8735 C C . ARG B 1 391 ? -0.969 4.629 -4.223 1 89.19 391 ARG B C 1
ATOM 8737 O O . ARG B 1 391 ? -0.558 4.711 -3.062 1 89.19 391 ARG B O 1
ATOM 8744 N N . GLY B 1 392 ? -1.36 5.688 -4.965 1 82.56 392 GLY B N 1
ATOM 8745 C CA . GLY B 1 392 ? -1.427 7.023 -4.395 1 82.56 392 GLY B CA 1
ATOM 8746 C C . GLY B 1 392 ? -0.061 7.652 -4.191 1 82.56 392 GLY B C 1
ATOM 8747 O O . GLY B 1 392 ? 0.068 8.648 -3.479 1 82.56 392 GLY B O 1
ATOM 8748 N N . SER B 1 393 ? 0.986 6.977 -4.766 1 85.75 393 SER B N 1
ATOM 8749 C CA . SER B 1 393 ? 2.342 7.461 -4.539 1 85.75 393 SER B CA 1
ATOM 8750 C C . SER B 1 393 ? 3.166 7.422 -5.82 1 85.75 393 SER B C 1
ATOM 8752 O O . SER B 1 393 ? 2.781 6.77 -6.793 1 85.75 393 SER B O 1
ATOM 8754 N N . ASP B 1 394 ? 4.238 8.164 -5.781 1 87.31 394 ASP B N 1
ATOM 8755 C CA . ASP B 1 394 ? 5.184 8.125 -6.895 1 87.31 394 ASP B CA 1
ATOM 8756 C C . ASP B 1 394 ? 6.402 7.277 -6.555 1 87.31 394 AS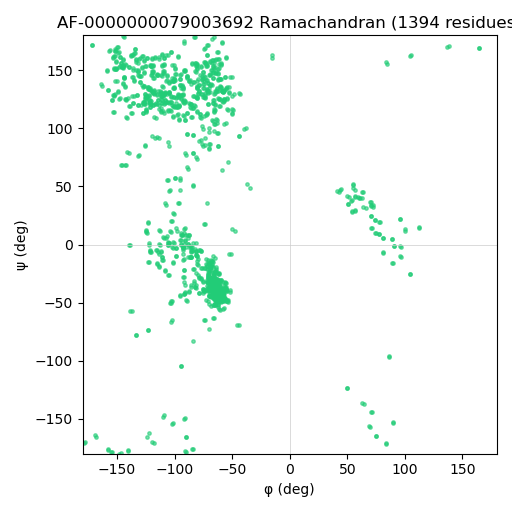P B C 1
ATOM 8758 O O . ASP B 1 394 ? 7.473 7.453 -7.145 1 87.31 394 ASP B O 1
ATOM 8762 N N . THR B 1 395 ? 6.254 6.438 -5.594 1 93.19 395 THR B N 1
ATOM 8763 C CA . THR B 1 395 ? 7.309 5.508 -5.211 1 93.19 395 THR B CA 1
ATOM 8764 C C . THR B 1 395 ? 6.941 4.082 -5.605 1 93.19 395 THR B C 1
ATOM 8766 O O . THR B 1 395 ? 5.766 3.771 -5.812 1 93.19 395 THR B O 1
ATOM 8769 N N . PRO B 1 396 ? 7.941 3.27 -5.785 1 95.19 396 PRO B N 1
ATOM 8770 C CA . PRO B 1 396 ? 7.633 1.883 -6.141 1 95.19 396 PRO B CA 1
ATOM 8771 C C . PRO B 1 396 ? 7 1.104 -4.988 1 95.19 396 PRO B C 1
ATOM 8773 O O . PRO B 1 396 ? 7.25 1.412 -3.822 1 95.19 396 PRO B O 1
ATOM 8776 N N . ALA B 1 397 ? 6.098 0.19 -5.289 1 95.31 397 ALA B N 1
ATOM 8777 C CA . ALA B 1 397 ? 5.691 -0.847 -4.344 1 95.31 397 ALA B CA 1
ATOM 8778 C C . ALA B 1 397 ? 6.738 -1.955 -4.266 1 95.31 397 ALA B C 1
ATOM 8780 O O . ALA B 1 397 ? 6.934 -2.701 -5.227 1 95.31 397 ALA B O 1
ATOM 8781 N N . LEU B 1 398 ? 7.41 -2.105 -3.184 1 95.69 398 LEU B N 1
ATOM 8782 C CA . LEU B 1 398 ? 8.547 -3.016 -3.074 1 95.69 398 LEU B CA 1
ATOM 8783 C C . LEU B 1 398 ? 8.078 -4.434 -2.756 1 95.69 398 LEU B C 1
ATOM 8785 O O . LEU B 1 398 ? 6.984 -4.625 -2.217 1 95.69 398 LEU B O 1
ATOM 8789 N N . VAL B 1 399 ? 8.906 -5.375 -3.125 1 95.62 399 VAL B N 1
ATOM 8790 C CA . VAL B 1 399 ? 8.594 -6.785 -2.906 1 95.62 399 VAL B CA 1
ATOM 8791 C C . VAL B 1 399 ? 9.836 -7.508 -2.377 1 95.62 399 VAL B C 1
ATOM 8793 O O . VAL B 1 399 ? 10.961 -7.164 -2.734 1 95.62 399 VAL B O 1
ATOM 8796 N N . ARG B 1 400 ? 9.586 -8.453 -1.496 1 93.5 400 ARG B N 1
ATOM 8797 C CA . ARG B 1 400 ? 10.641 -9.352 -1.034 1 93.5 400 ARG B CA 1
ATOM 8798 C C . ARG B 1 400 ? 10.633 -10.656 -1.834 1 93.5 400 ARG B C 1
ATOM 8800 O O . ARG B 1 400 ? 9.562 -11.195 -2.135 1 93.5 400 ARG B O 1
ATOM 8807 N N . TRP B 1 401 ? 11.766 -11.141 -2.203 1 93.81 401 TRP B N 1
ATOM 8808 C CA . TRP B 1 401 ? 11.906 -12.453 -2.836 1 93.81 401 TRP B CA 1
ATOM 8809 C C . TRP B 1 401 ? 13.141 -13.172 -2.311 1 93.81 401 TRP B C 1
ATOM 8811 O O . TRP B 1 401 ? 13.789 -12.711 -1.366 1 93.81 401 TRP B O 1
ATOM 8821 N N . TRP B 1 402 ? 13.516 -14.32 -2.752 1 90 402 TRP B N 1
ATOM 8822 C CA . TRP B 1 402 ? 14.43 -15.25 -2.098 1 90 402 TRP B CA 1
ATOM 8823 C C . TRP B 1 402 ? 15.859 -14.727 -2.125 1 90 402 TRP B C 1
ATOM 8825 O O . TRP B 1 402 ? 16.703 -15.148 -1.33 1 90 402 TRP B O 1
ATOM 8835 N N . ASN B 1 403 ? 16.141 -13.695 -2.994 1 93 403 ASN B N 1
ATOM 8836 C CA . ASN B 1 403 ? 17.516 -13.219 -3.061 1 93 403 ASN B CA 1
ATOM 8837 C C . ASN B 1 403 ? 17.672 -11.844 -2.426 1 93 403 ASN B C 1
ATOM 8839 O O . ASN B 1 403 ? 18.781 -11.422 -2.107 1 93 403 ASN B O 1
ATOM 8843 N N . GLU B 1 404 ? 16.531 -11.117 -2.348 1 92.88 404 GLU B N 1
ATOM 8844 C CA . GLU B 1 404 ? 16.641 -9.758 -1.82 1 92.88 404 GLU B CA 1
ATOM 8845 C C . GLU B 1 404 ? 15.414 -9.391 -0.993 1 92.88 404 GLU B C 1
ATOM 8847 O O . GLU B 1 404 ? 14.289 -9.742 -1.351 1 92.88 404 GLU B O 1
ATOM 8852 N N . ASP B 1 405 ? 15.633 -8.648 0.035 1 88.25 405 ASP B N 1
ATOM 8853 C CA . ASP B 1 405 ? 14.57 -8.273 0.959 1 88.25 405 ASP B CA 1
ATOM 8854 C C . ASP B 1 405 ? 13.695 -7.172 0.364 1 88.25 405 ASP B C 1
ATOM 8856 O O . ASP B 1 405 ? 12.539 -7.008 0.763 1 88.25 405 ASP B O 1
ATOM 8860 N N . MET B 1 406 ? 14.289 -6.363 -0.472 1 92.69 406 MET B N 1
ATOM 8861 C CA . MET B 1 406 ? 13.57 -5.254 -1.093 1 92.69 406 MET B CA 1
ATOM 8862 C C . MET B 1 406 ? 13.945 -5.117 -2.564 1 92.69 406 MET B C 1
ATOM 8864 O O . MET B 1 406 ? 15.109 -4.891 -2.891 1 92.69 406 MET B O 1
ATOM 8868 N N . SER B 1 407 ? 12.969 -5.25 -3.4 1 96.81 407 SER B N 1
ATOM 8869 C CA . SER B 1 407 ? 13.18 -5.102 -4.84 1 96.81 407 SER B CA 1
ATOM 8870 C C . SER B 1 407 ? 11.961 -4.477 -5.508 1 96.81 407 SER B C 1
ATOM 8872 O O . SER B 1 407 ? 10.859 -4.504 -4.957 1 96.81 407 SER B O 1
ATOM 8874 N N . ALA B 1 408 ? 12.242 -3.807 -6.617 1 97.69 408 ALA B N 1
ATOM 8875 C CA . ALA B 1 408 ? 11.133 -3.375 -7.465 1 97.69 408 ALA B CA 1
ATOM 8876 C C . ALA B 1 408 ? 10.648 -4.512 -8.367 1 97.69 408 ALA B C 1
ATOM 8878 O O . ALA B 1 408 ? 11.383 -5.477 -8.594 1 97.69 408 ALA B O 1
ATOM 8879 N N . LEU B 1 409 ? 9.43 -4.465 -8.75 1 98.56 409 LEU B N 1
ATOM 8880 C CA . LEU B 1 409 ? 8.836 -5.469 -9.625 1 98.56 409 LEU B CA 1
ATOM 8881 C C . LEU B 1 409 ? 8.523 -4.883 -10.992 1 98.56 409 LEU B C 1
ATOM 8883 O O . LEU B 1 409 ? 7.918 -3.811 -11.094 1 98.56 409 LEU B O 1
ATOM 8887 N N . LEU B 1 410 ? 8.93 -5.523 -12.055 1 98.88 410 LEU B N 1
ATOM 8888 C CA . LEU B 1 410 ? 8.633 -5.094 -13.422 1 98.88 410 LEU B CA 1
ATOM 8889 C C . LEU B 1 410 ? 7.133 -5 -13.648 1 98.88 410 LEU B C 1
ATOM 8891 O O . LEU B 1 410 ? 6.383 -5.898 -13.258 1 98.88 410 LEU B O 1
ATOM 8895 N N . ASP B 1 411 ? 6.656 -3.904 -14.203 1 98.75 411 ASP B N 1
ATOM 8896 C CA . ASP B 1 411 ? 5.242 -3.785 -14.555 1 98.75 411 ASP B CA 1
ATOM 8897 C C . ASP B 1 411 ? 4.957 -4.41 -15.914 1 98.75 411 ASP B C 1
ATOM 8899 O O . ASP B 1 411 ? 4.988 -3.721 -16.938 1 98.75 411 ASP B O 1
ATOM 8903 N N . VAL B 1 412 ? 4.559 -5.621 -15.883 1 98.88 412 VAL B N 1
ATOM 8904 C CA . VAL B 1 412 ? 4.355 -6.348 -17.125 1 98.88 412 VAL B CA 1
ATOM 8905 C C . VAL B 1 412 ? 3.021 -5.938 -17.75 1 98.88 412 VAL B C 1
ATOM 8907 O O . VAL B 1 412 ? 2.678 -6.387 -18.844 1 98.88 412 VAL B O 1
ATOM 8910 N N . THR B 1 413 ? 2.189 -5.098 -17.109 1 98.62 413 THR B N 1
ATOM 8911 C CA . THR B 1 413 ? 0.971 -4.566 -17.719 1 98.62 413 THR B CA 1
ATOM 8912 C C . THR B 1 413 ? 1.29 -3.396 -18.641 1 98.62 413 THR B C 1
ATOM 8914 O O . THR B 1 413 ? 0.441 -2.971 -19.422 1 98.62 413 THR B O 1
A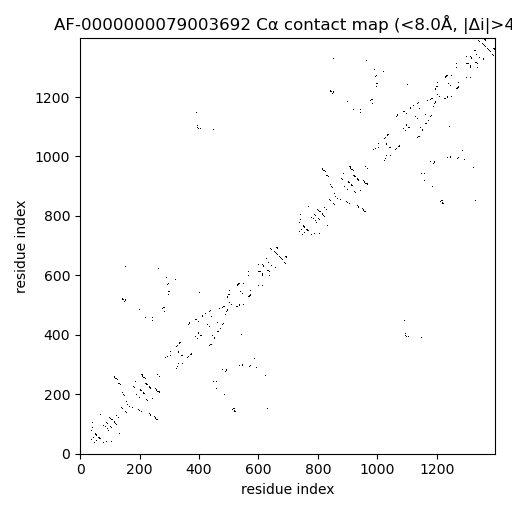TOM 8917 N N . ASN B 1 414 ? 2.482 -2.85 -18.484 1 98.62 414 ASN B N 1
ATOM 8918 C CA . ASN B 1 414 ? 2.965 -1.741 -19.297 1 98.62 414 ASN B CA 1
ATOM 8919 C C . ASN B 1 414 ? 3.689 -2.238 -20.547 1 98.62 414 ASN B C 1
ATOM 8921 O O . ASN B 1 414 ? 4.793 -2.777 -20.453 1 98.62 414 ASN B O 1
ATOM 8925 N N . PRO B 1 415 ? 3.146 -2.012 -21.75 1 98.44 415 PRO B N 1
ATOM 8926 C CA . PRO B 1 415 ? 3.787 -2.52 -22.969 1 98.44 415 PRO B CA 1
ATOM 8927 C C . PRO B 1 415 ? 5.191 -1.954 -23.172 1 98.44 415 PRO B C 1
ATOM 8929 O O . PRO B 1 415 ? 6.07 -2.648 -23.688 1 98.44 415 PRO B O 1
ATOM 8932 N N . ALA B 1 416 ? 5.387 -0.697 -22.734 1 98.69 416 ALA B N 1
ATOM 8933 C CA . ALA B 1 416 ? 6.715 -0.103 -22.859 1 98.69 416 ALA B CA 1
ATOM 8934 C C . ALA B 1 416 ? 7.719 -0.798 -21.953 1 98.69 416 ALA B C 1
ATOM 8936 O O . ALA B 1 416 ? 8.883 -0.988 -22.328 1 98.69 416 ALA B O 1
ATOM 8937 N N . ALA B 1 417 ? 7.281 -1.143 -20.766 1 98.81 417 ALA B N 1
ATOM 8938 C CA . ALA B 1 417 ? 8.141 -1.862 -19.828 1 98.81 417 ALA B CA 1
ATOM 8939 C C . ALA B 1 417 ? 8.5 -3.246 -20.375 1 98.81 417 ALA B C 1
ATOM 8941 O O . ALA B 1 417 ? 9.641 -3.693 -20.25 1 98.81 417 ALA B O 1
ATOM 8942 N N . VAL B 1 418 ? 7.5 -3.939 -20.969 1 98.88 418 VAL B N 1
ATOM 8943 C CA . VAL B 1 418 ? 7.699 -5.262 -21.547 1 98.88 418 VAL B CA 1
ATOM 8944 C C . VAL B 1 418 ? 8.719 -5.18 -22.688 1 98.88 418 VAL B C 1
ATOM 8946 O O . VAL B 1 418 ? 9.664 -5.973 -22.75 1 98.88 418 VAL B O 1
ATOM 8949 N N . LEU B 1 419 ? 8.555 -4.223 -23.562 1 98.69 419 LEU B N 1
ATOM 8950 C CA . LEU B 1 419 ? 9.477 -4.051 -24.688 1 98.69 419 LEU B CA 1
ATOM 8951 C C . LEU B 1 419 ? 10.883 -3.725 -24.188 1 98.69 419 LEU B C 1
ATOM 8953 O O . LEU B 1 419 ? 11.867 -4.199 -24.766 1 98.69 419 LEU B O 1
ATOM 8957 N N . TRP B 1 420 ? 10.898 -2.85 -23.156 1 98.81 420 TRP B N 1
ATOM 8958 C CA . TRP B 1 420 ? 12.18 -2.479 -22.547 1 98.81 420 TRP B CA 1
ATOM 8959 C C . TRP B 1 420 ? 12.914 -3.709 -22.031 1 98.81 420 TRP B C 1
ATOM 8961 O O . TRP B 1 420 ? 14.109 -3.877 -22.281 1 98.81 420 TRP B O 1
ATOM 8971 N N . TYR B 1 421 ? 12.266 -4.555 -21.344 1 98.81 421 TYR B N 1
ATOM 8972 C CA . TYR B 1 421 ? 12.828 -5.785 -20.812 1 98.81 421 TYR B CA 1
ATOM 8973 C C . TYR B 1 421 ? 13.258 -6.727 -21.938 1 98.81 421 TYR B C 1
ATOM 8975 O O . TYR B 1 421 ? 14.352 -7.289 -21.891 1 98.81 421 TYR B O 1
ATOM 8983 N N . LEU B 1 422 ? 12.406 -6.934 -22.938 1 98.81 422 LEU B N 1
ATOM 8984 C CA . LEU B 1 422 ? 12.695 -7.805 -24.062 1 98.81 422 LEU B CA 1
ATOM 8985 C C . LEU B 1 422 ? 13.914 -7.305 -24.844 1 98.81 422 LEU B C 1
ATOM 8987 O O . LEU B 1 422 ? 14.688 -8.109 -25.375 1 98.81 422 LEU B O 1
ATOM 8991 N N . GLN B 1 423 ? 14.023 -6.02 -24.891 1 98.62 423 GLN B N 1
ATOM 8992 C CA . GLN B 1 423 ? 15.188 -5.461 -25.578 1 98.62 423 GLN B CA 1
ATOM 8993 C C . GLN B 1 423 ? 16.484 -5.844 -24.859 1 98.62 423 GLN B C 1
ATOM 8995 O O . GLN B 1 423 ? 17.5 -6.105 -25.5 1 98.62 423 GLN B O 1
ATOM 9000 N N . LYS B 1 424 ? 16.422 -5.836 -23.578 1 98.5 424 LYS B N 1
ATOM 9001 C CA . LYS B 1 424 ? 17.594 -6.266 -22.812 1 98.5 424 LYS B CA 1
ATOM 9002 C C . LYS B 1 424 ? 17.953 -7.719 -23.125 1 98.5 424 LYS B C 1
ATOM 9004 O O . LYS B 1 424 ? 19.125 -8.062 -23.234 1 98.5 424 LYS B O 1
ATOM 9009 N N . LEU B 1 425 ? 16.969 -8.602 -23.234 1 98.69 425 LEU B N 1
ATOM 9010 C CA . LEU B 1 425 ? 17.188 -10.008 -23.562 1 98.69 425 LEU B CA 1
ATOM 9011 C C . LEU B 1 425 ? 17.703 -10.156 -24.984 1 98.69 425 LEU B C 1
ATOM 9013 O O . LEU B 1 425 ? 18.578 -10.984 -25.25 1 98.69 425 LEU B O 1
ATOM 9017 N N . THR B 1 426 ? 17.156 -9.367 -25.891 1 98.31 426 THR B N 1
ATOM 9018 C CA . THR B 1 426 ? 17.609 -9.383 -27.266 1 98.31 426 THR B CA 1
ATOM 9019 C C . THR B 1 426 ? 19.078 -8.977 -27.359 1 98.31 426 THR B C 1
ATOM 9021 O O . THR B 1 426 ? 19.844 -9.547 -28.141 1 98.31 426 THR B O 1
ATOM 9024 N N . ASN B 1 427 ? 19.453 -7.98 -26.547 1 98.19 427 ASN B N 1
ATOM 9025 C CA . ASN B 1 427 ? 20.844 -7.562 -26.516 1 98.19 427 ASN B CA 1
ATOM 9026 C C . ASN B 1 427 ? 21.766 -8.711 -26.094 1 98.19 427 ASN B C 1
ATOM 9028 O O . ASN B 1 427 ? 22.875 -8.836 -26.609 1 98.19 427 ASN B O 1
ATOM 9032 N N . LEU B 1 428 ? 21.312 -9.508 -25.156 1 98.56 428 LEU B N 1
ATOM 9033 C CA . LEU B 1 428 ? 22.078 -10.664 -24.734 1 98.56 428 LEU B CA 1
ATOM 9034 C C . LEU B 1 428 ? 22.219 -11.68 -25.859 1 98.56 428 LEU B C 1
ATOM 9036 O O . LEU B 1 428 ? 23.281 -12.281 -26.031 1 98.56 428 LEU B O 1
ATOM 9040 N N . LYS B 1 429 ? 21.156 -11.898 -26.609 1 98.38 429 LYS B N 1
ATOM 9041 C CA . LYS B 1 429 ? 21.203 -12.797 -27.75 1 98.38 429 LYS B CA 1
ATOM 9042 C C . LYS B 1 429 ? 22.156 -12.273 -28.828 1 98.38 429 LYS B C 1
ATOM 9044 O O . LYS B 1 429 ? 23 -13.023 -29.344 1 98.38 429 LYS B O 1
ATOM 9049 N N . ASP B 1 430 ? 22.109 -10.984 -29.078 1 97.88 430 ASP B N 1
ATOM 9050 C CA . ASP B 1 430 ? 22.891 -10.375 -30.156 1 97.88 430 ASP B CA 1
ATOM 9051 C C . ASP B 1 430 ? 24.375 -10.281 -29.797 1 97.88 430 ASP B C 1
ATOM 9053 O O . ASP B 1 430 ? 25.234 -10.57 -30.609 1 97.88 430 ASP B O 1
ATOM 9057 N N . LEU B 1 431 ? 24.625 -9.945 -28.562 1 97.81 431 LEU B N 1
ATOM 9058 C CA . LEU B 1 431 ? 26 -9.664 -28.156 1 97.81 431 LEU B CA 1
ATOM 9059 C C . LEU B 1 431 ? 26.75 -10.961 -27.844 1 97.81 431 LEU B C 1
ATOM 9061 O O . LEU B 1 431 ? 27.938 -11.062 -28.109 1 97.81 431 LEU B O 1
ATOM 9065 N N . TYR B 1 432 ? 26.016 -11.922 -27.25 1 98.25 432 TYR B N 1
ATOM 9066 C CA . TYR B 1 432 ? 26.734 -13.07 -26.719 1 98.25 432 TYR B CA 1
ATOM 9067 C C . TYR B 1 432 ? 26.266 -14.367 -27.359 1 98.25 432 TYR B C 1
ATOM 9069 O O . TYR B 1 432 ? 26.812 -15.438 -27.094 1 98.25 432 TYR B O 1
ATOM 9077 N N . ASN B 1 433 ? 25.25 -14.367 -28.172 1 98.19 433 ASN B N 1
ATOM 9078 C CA . ASN B 1 433 ? 24.656 -15.523 -28.828 1 98.19 433 ASN B CA 1
ATOM 9079 C C . ASN B 1 433 ? 23.922 -16.422 -27.828 1 98.19 433 ASN B C 1
ATOM 9081 O O . ASN B 1 433 ? 24 -17.641 -27.906 1 98.19 433 ASN B O 1
ATOM 9085 N N . ILE B 1 434 ? 23.312 -15.828 -26.875 1 98.62 434 ILE B N 1
ATOM 9086 C CA . ILE B 1 434 ? 22.438 -16.547 -25.969 1 98.62 434 ILE B CA 1
ATOM 9087 C C . ILE B 1 434 ? 21.234 -17.078 -26.734 1 98.62 434 ILE B C 1
ATOM 9089 O O . ILE B 1 434 ? 20.594 -16.344 -27.5 1 98.62 434 ILE B O 1
ATOM 9093 N N . SER B 1 435 ? 20.906 -18.344 -26.531 1 98.19 435 SER B N 1
ATOM 9094 C CA . SER B 1 435 ? 19.891 -19 -27.344 1 98.19 435 SER B CA 1
ATOM 9095 C C . SER B 1 435 ? 18.5 -18.75 -26.781 1 98.19 435 SER B C 1
ATOM 9097 O O . SER B 1 435 ? 17.516 -18.688 -27.516 1 98.19 435 SER B O 1
ATOM 9099 N N . SER B 1 436 ? 18.375 -18.703 -25.484 1 98.5 436 SER B N 1
ATOM 9100 C CA . SER B 1 436 ? 17.078 -18.578 -24.859 1 98.5 436 SER B CA 1
ATOM 9101 C C . SER B 1 436 ? 17.219 -18.266 -23.375 1 98.5 436 SER B C 1
ATOM 9103 O O . SER B 1 436 ? 18.25 -17.781 -22.922 1 98.5 436 SER B O 1
ATOM 9105 N N . PHE B 1 437 ? 16.078 -18.438 -22.625 1 98.81 437 PHE B N 1
ATOM 9106 C CA . PHE B 1 437 ? 16.078 -17.969 -21.25 1 98.81 437 PHE B CA 1
ATOM 9107 C C . PHE B 1 437 ? 15.211 -18.859 -20.375 1 98.81 437 PHE B C 1
ATOM 9109 O O . PHE B 1 437 ? 14.305 -19.531 -20.859 1 98.81 437 PHE B O 1
ATOM 9116 N N . LYS B 1 438 ? 15.539 -18.891 -19.125 1 98.44 438 LYS B N 1
ATOM 9117 C CA . LYS B 1 438 ? 14.758 -19.5 -18.047 1 98.44 438 LYS B CA 1
ATOM 9118 C C . LYS B 1 438 ? 14.078 -18.422 -17.203 1 98.44 438 LYS B C 1
ATOM 9120 O O . LYS B 1 438 ? 14.742 -17.562 -16.625 1 98.44 438 LYS B O 1
ATOM 9125 N N . PHE B 1 439 ? 12.734 -18.484 -17.094 1 98.75 439 PHE B N 1
ATOM 9126 C CA . PHE B 1 439 ? 11.977 -17.438 -16.406 1 98.75 439 PHE B CA 1
ATOM 9127 C C . PHE B 1 439 ? 11.406 -17.969 -15.094 1 98.75 439 PHE B C 1
ATOM 9129 O O . PHE B 1 439 ? 10.523 -18.828 -15.094 1 98.75 439 PHE B O 1
ATOM 9136 N N . ASP B 1 440 ? 11.867 -17.438 -13.969 1 97.88 440 ASP B N 1
ATOM 9137 C CA . ASP B 1 440 ? 11.344 -17.766 -12.648 1 97.88 440 ASP B CA 1
ATOM 9138 C C . ASP B 1 440 ? 10.438 -16.672 -12.117 1 97.88 440 ASP B C 1
ATOM 9140 O O . ASP B 1 440 ? 10.398 -15.562 -12.672 1 97.88 440 ASP B O 1
ATOM 9144 N N . ALA B 1 441 ? 9.688 -17 -11.078 1 98 441 ALA B N 1
ATOM 9145 C CA . ALA B 1 441 ? 8.766 -16.078 -10.414 1 98 441 ALA B CA 1
ATOM 9146 C C . ALA B 1 441 ? 7.574 -15.742 -11.305 1 98 441 ALA B C 1
ATOM 9148 O O . ALA B 1 441 ? 7.117 -16.594 -12.078 1 98 441 ALA B O 1
ATOM 9149 N N . GLY B 1 442 ? 6.93 -14.633 -11.094 1 98.25 442 GLY B N 1
ATOM 9150 C CA . GLY B 1 442 ? 5.75 -14.242 -11.844 1 98.25 442 GLY B CA 1
ATOM 9151 C C . GLY B 1 442 ? 4.453 -14.609 -11.148 1 98.25 442 GLY B C 1
ATOM 9152 O O . GLY B 1 442 ? 3.369 -14.234 -11.609 1 98.25 442 GLY B O 1
ATOM 9153 N N . GLU B 1 443 ? 4.574 -15.258 -9.977 1 98.12 443 GLU B N 1
ATOM 9154 C CA . GLU B 1 443 ? 3.369 -15.617 -9.234 1 98.12 443 GLU B CA 1
ATOM 9155 C C . GLU B 1 443 ? 2.625 -14.375 -8.758 1 98.12 443 GLU B C 1
ATOM 9157 O O . GLU B 1 443 ? 3.244 -13.359 -8.445 1 98.12 443 GLU B O 1
ATOM 9162 N N . ALA B 1 444 ? 1.391 -14.562 -8.625 1 97.88 444 ALA B N 1
ATOM 9163 C CA . ALA B 1 444 ? 0.49 -13.469 -8.273 1 97.88 444 ALA B CA 1
ATOM 9164 C C . ALA B 1 444 ? 0.843 -12.891 -6.902 1 97.88 444 ALA B C 1
ATOM 9166 O O . ALA B 1 444 ? 0.722 -11.68 -6.68 1 97.88 444 ALA B O 1
ATOM 9167 N N . HIS B 1 445 ? 1.26 -13.695 -5.992 1 96.62 445 HIS B N 1
ATOM 9168 C CA . HIS B 1 445 ? 1.523 -13.242 -4.629 1 96.62 445 HIS B CA 1
ATOM 9169 C C . HIS B 1 445 ? 2.723 -12.305 -4.578 1 96.62 445 HIS B C 1
ATOM 9171 O O . HIS B 1 445 ? 2.953 -11.633 -3.568 1 96.62 445 HIS B O 1
ATOM 9177 N N . PHE B 1 446 ? 3.51 -12.234 -5.648 1 97.25 446 PHE B N 1
ATOM 9178 C CA . PHE B 1 446 ? 4.613 -11.289 -5.691 1 97.25 446 PHE B CA 1
ATOM 9179 C C . PHE B 1 446 ? 4.105 -9.875 -5.961 1 97.25 446 PHE B C 1
ATOM 9181 O O . PHE B 1 446 ? 4.832 -8.898 -5.758 1 97.25 446 PHE B O 1
ATOM 9188 N N . VAL B 1 447 ? 2.908 -9.758 -6.508 1 97.06 447 VAL B N 1
ATOM 9189 C CA . VAL B 1 447 ? 2.332 -8.43 -6.691 1 97.06 447 VAL B CA 1
ATOM 9190 C C . VAL B 1 447 ? 2.037 -7.797 -5.332 1 97.06 447 VAL B C 1
ATOM 9192 O O . VAL B 1 447 ? 1.289 -8.359 -4.531 1 97.06 447 VAL B O 1
ATOM 9195 N N . PRO B 1 448 ? 2.617 -6.684 -5.109 1 94.12 448 PRO B N 1
ATOM 9196 C CA . PRO B 1 448 ? 2.424 -6.07 -3.793 1 94.12 448 PRO B CA 1
ATOM 9197 C C . PRO B 1 448 ? 0.963 -5.727 -3.51 1 94.12 448 PRO B C 1
ATOM 9199 O O . PRO B 1 448 ? 0.201 -5.445 -4.438 1 94.12 448 PRO B O 1
ATOM 9202 N N . HIS B 1 449 ? 0.571 -5.723 -2.281 1 89.75 449 HIS B N 1
ATOM 9203 C CA . HIS B 1 449 ? -0.793 -5.496 -1.817 1 89.75 449 HIS B CA 1
ATOM 9204 C C . HIS B 1 449 ? -1.349 -4.18 -2.354 1 89.75 449 HIS B C 1
ATOM 9206 O O . HIS B 1 449 ? -2.479 -4.133 -2.844 1 89.75 449 HIS B O 1
ATOM 9212 N N . ALA B 1 450 ? -0.69 -3.061 -2.281 1 88.81 450 ALA B N 1
ATOM 9213 C CA . ALA B 1 450 ? -1.15 -1.742 -2.713 1 88.81 450 ALA B CA 1
ATOM 9214 C C . ALA B 1 450 ? -0.459 -1.316 -4.004 1 88.81 450 ALA B C 1
ATOM 9216 O O . ALA B 1 450 ? 0.08 -0.21 -4.09 1 88.81 450 ALA B O 1
ATOM 9217 N N . HIS B 1 451 ? -0.608 -2.178 -4.953 1 93.94 451 HIS B N 1
ATOM 9218 C CA . HIS B 1 451 ? 0.074 -1.929 -6.219 1 93.94 451 HIS B CA 1
ATOM 9219 C C . HIS B 1 451 ? -0.723 -0.968 -7.094 1 93.94 451 HIS B C 1
ATOM 9221 O O . HIS B 1 451 ? -1.944 -0.867 -6.961 1 93.94 451 HIS B O 1
ATOM 9227 N N . HIS B 1 452 ? -0.058 -0.223 -7.867 1 93.69 452 HIS B N 1
ATOM 9228 C CA . HIS B 1 452 ? -0.575 0.553 -8.992 1 93.69 452 HIS B CA 1
ATOM 9229 C C . HIS B 1 452 ? 0.161 0.214 -10.281 1 93.69 452 HIS B C 1
ATOM 9231 O O . HIS B 1 452 ? 1.371 0.428 -10.383 1 93.69 452 HIS B O 1
ATOM 9237 N N . THR B 1 453 ? -0.552 -0.367 -11.234 1 96.88 453 THR B N 1
ATOM 9238 C CA . THR B 1 453 ? 0.051 -0.776 -12.5 1 96.88 453 THR B CA 1
ATOM 9239 C C . THR B 1 453 ? -0.455 0.094 -13.648 1 96.88 453 THR B C 1
ATOM 9241 O O . THR B 1 453 ? -1.416 0.848 -13.484 1 96.88 453 THR B O 1
ATOM 9244 N N . PHE B 1 454 ? 0.248 0.064 -14.781 1 97.38 454 PHE B N 1
ATOM 9245 C CA . PHE B 1 454 ? -0.122 0.836 -15.961 1 97.38 454 PHE B CA 1
ATOM 9246 C C . PHE B 1 454 ? -1.535 0.49 -16.422 1 97.38 454 PHE B C 1
ATOM 9248 O O . PHE B 1 454 ? -2.375 1.378 -16.578 1 97.38 454 PHE B O 1
ATOM 9255 N N . GLU B 1 455 ? -1.771 -0.745 -16.641 1 95.69 455 GLU B N 1
ATOM 9256 C CA . GLU B 1 455 ? -3.131 -1.229 -16.859 1 95.69 455 GLU B CA 1
ATOM 9257 C C . GLU B 1 455 ? -3.68 -1.922 -15.617 1 95.69 455 GLU B C 1
ATOM 9259 O O . GLU B 1 455 ? -2.955 -2.648 -14.93 1 95.69 455 GLU B O 1
ATOM 9264 N N . ASP B 1 456 ? -4.98 -1.673 -15.352 1 92.69 456 ASP B N 1
ATOM 9265 C CA . ASP B 1 456 ? -5.621 -2.344 -14.227 1 92.69 456 ASP B CA 1
ATOM 9266 C C . ASP B 1 456 ? -5.781 -3.838 -14.5 1 92.69 456 ASP B C 1
ATOM 9268 O O . ASP B 1 456 ? -6.102 -4.242 -15.617 1 92.69 456 ASP B O 1
ATOM 9272 N N . MET B 1 457 ? -5.492 -4.598 -13.469 1 94.56 457 MET B N 1
ATOM 9273 C CA . MET B 1 457 ? -5.695 -6.043 -13.547 1 94.56 457 MET B CA 1
ATOM 9274 C C . MET B 1 457 ? -6.984 -6.449 -12.844 1 94.56 457 MET B C 1
ATOM 9276 O O . MET B 1 457 ? -7.312 -5.918 -11.781 1 94.56 457 MET B O 1
ATOM 9280 N N . VAL B 1 458 ? -7.684 -7.379 -13.438 1 90.69 458 VAL B N 1
ATOM 9281 C CA . VAL B 1 458 ? -8.875 -7.934 -12.805 1 90.69 458 VAL B CA 1
ATOM 9282 C C . VAL B 1 458 ? -8.477 -8.719 -11.555 1 90.69 458 VAL B C 1
ATOM 9284 O O . VAL B 1 458 ? -9.172 -8.664 -10.531 1 90.69 458 VAL B O 1
ATOM 9287 N N . SER B 1 459 ? -7.441 -9.414 -11.656 1 95.25 459 SER B N 1
ATOM 9288 C CA . SER B 1 459 ? -6.801 -10.148 -10.562 1 95.25 459 SER B CA 1
ATOM 9289 C C . SER B 1 459 ? -5.285 -10.141 -10.711 1 95.25 459 SER B C 1
ATOM 9291 O O . SER B 1 459 ? -4.762 -9.961 -11.812 1 95.25 459 SER B O 1
ATOM 9293 N N . SER B 1 460 ? -4.605 -10.367 -9.617 1 96.56 460 SER B N 1
ATOM 9294 C CA . SER B 1 460 ? -3.15 -10.422 -9.672 1 96.56 460 SER B CA 1
ATOM 9295 C C . SER B 1 460 ? -2.668 -11.617 -10.477 1 96.56 460 SER B C 1
ATOM 9297 O O . SER B 1 460 ? -1.502 -11.688 -10.867 1 96.56 460 SER B O 1
ATOM 9299 N N . ASN B 1 461 ? -3.523 -12.594 -10.75 1 97.12 461 ASN B N 1
ATOM 9300 C CA . ASN B 1 461 ? -3.158 -13.719 -11.602 1 97.12 461 ASN B CA 1
ATOM 9301 C C . ASN B 1 461 ? -2.807 -13.258 -13.016 1 97.12 461 ASN B C 1
ATOM 9303 O O . ASN B 1 461 ? -2.072 -13.945 -13.727 1 97.12 461 ASN B O 1
ATOM 9307 N N . GLU B 1 462 ? -3.35 -12.117 -13.398 1 97.5 462 GLU B N 1
ATOM 9308 C CA . GLU B 1 462 ? -3.027 -11.594 -14.719 1 97.5 462 GLU B CA 1
ATOM 9309 C C . GLU B 1 462 ? -1.537 -11.297 -14.852 1 97.5 462 GLU B C 1
ATOM 9311 O O . GLU B 1 462 ? -0.975 -11.367 -15.945 1 97.5 462 GLU B O 1
ATOM 9316 N N . TYR B 1 463 ? -0.953 -10.93 -13.719 1 98.5 463 TYR B N 1
ATOM 9317 C CA . TYR B 1 463 ? 0.491 -10.727 -13.758 1 98.5 463 TYR B CA 1
ATOM 9318 C C . TYR B 1 463 ? 1.206 -11.984 -14.227 1 98.5 463 TYR B C 1
ATOM 9320 O O . TYR B 1 463 ? 2.143 -11.914 -15.023 1 98.5 463 TYR B O 1
ATOM 9328 N N . ALA B 1 464 ? 0.783 -13.172 -13.734 1 98.44 464 ALA B N 1
ATOM 9329 C CA . ALA B 1 464 ? 1.375 -14.453 -14.117 1 98.44 464 ALA B CA 1
ATOM 9330 C C . ALA B 1 464 ? 1.225 -14.703 -15.617 1 98.44 464 ALA B C 1
ATOM 9332 O O . ALA B 1 464 ? 2.176 -15.117 -16.281 1 98.44 464 ALA B O 1
ATOM 9333 N N . THR B 1 465 ? 0.094 -14.422 -16.125 1 98.38 465 THR B N 1
ATOM 9334 C CA . THR B 1 465 ? -0.17 -14.602 -17.547 1 98.38 465 THR B CA 1
ATOM 9335 C C . THR B 1 465 ? 0.735 -13.695 -18.391 1 98.38 465 THR B C 1
ATOM 9337 O O . THR B 1 465 ? 1.35 -14.148 -19.359 1 98.38 465 THR B O 1
ATOM 9340 N N . LEU B 1 466 ? 0.811 -12.469 -17.969 1 98.75 466 LEU B N 1
ATOM 9341 C CA . LEU B 1 466 ? 1.579 -11.492 -18.734 1 98.75 466 LEU B CA 1
ATOM 9342 C C . LEU B 1 466 ? 3.072 -11.789 -18.656 1 98.75 466 LEU B C 1
ATOM 9344 O O . LEU B 1 466 ? 3.803 -11.594 -19.625 1 98.75 466 LEU B O 1
ATOM 9348 N N . TRP B 1 467 ? 3.512 -12.242 -17.531 1 98.81 467 TRP B N 1
ATOM 9349 C CA . TRP B 1 467 ? 4.906 -12.648 -17.391 1 98.81 467 TRP B CA 1
ATOM 9350 C C . TRP B 1 467 ? 5.223 -13.844 -18.281 1 98.81 467 TRP B C 1
ATOM 9352 O O . TRP B 1 467 ? 6.266 -13.883 -18.922 1 98.81 467 TRP B O 1
ATOM 9362 N N . ALA B 1 468 ? 4.34 -14.828 -18.328 1 98.75 468 ALA B N 1
ATOM 9363 C CA . ALA B 1 468 ? 4.516 -15.984 -19.203 1 98.75 468 ALA B CA 1
ATOM 9364 C C . ALA B 1 468 ? 4.527 -15.562 -20.672 1 98.75 468 ALA B C 1
ATOM 9366 O O . ALA B 1 468 ? 5.297 -16.094 -21.469 1 98.75 468 ALA B O 1
ATOM 9367 N N . GLU B 1 469 ? 3.684 -14.617 -20.984 1 98.75 469 GLU B N 1
ATOM 9368 C CA . GLU B 1 469 ? 3.654 -14.109 -22.359 1 98.75 469 GLU B CA 1
ATOM 9369 C C . GLU B 1 469 ? 4.961 -13.398 -22.703 1 98.75 469 GLU B C 1
ATOM 9371 O O . GLU B 1 469 ? 5.453 -13.523 -23.828 1 98.75 469 GLU B O 1
ATOM 9376 N N . LEU B 1 470 ? 5.43 -12.641 -21.734 1 98.81 470 LEU B N 1
ATOM 9377 C CA . LEU B 1 470 ? 6.734 -12.016 -21.938 1 98.81 470 LEU B CA 1
ATOM 9378 C C . LEU B 1 470 ? 7.812 -13.07 -22.172 1 98.81 470 LEU B C 1
ATOM 9380 O O . LEU B 1 470 ? 8.664 -12.914 -23.047 1 98.81 470 LEU B O 1
ATOM 9384 N N . ALA B 1 471 ? 7.762 -14.148 -21.422 1 98.81 471 ALA B N 1
ATOM 9385 C CA . ALA B 1 471 ? 8.711 -15.242 -21.578 1 98.81 471 ALA B CA 1
ATOM 9386 C C . ALA B 1 471 ? 8.648 -15.82 -23 1 98.81 471 ALA B C 1
ATOM 9388 O O . ALA B 1 471 ? 9.68 -16.031 -23.641 1 98.81 471 ALA B O 1
ATOM 9389 N N . TYR B 1 472 ? 7.473 -16.047 -23.469 1 98.69 472 TYR B N 1
ATOM 9390 C CA . TYR B 1 472 ? 7.285 -16.547 -24.828 1 98.69 472 TYR B CA 1
ATOM 9391 C C . TYR B 1 472 ? 7.902 -15.602 -25.859 1 98.69 472 TYR B C 1
ATOM 9393 O O . TYR B 1 472 ? 8.602 -16.031 -26.766 1 98.69 472 TYR B O 1
ATOM 9401 N N . SER B 1 473 ? 7.711 -14.344 -25.625 1 98.62 473 SER B N 1
ATOM 9402 C CA . SER B 1 473 ? 8.133 -13.328 -26.594 1 98.62 473 SER B CA 1
ATOM 9403 C C . SER B 1 473 ? 9.648 -13.188 -26.609 1 98.62 473 SER B C 1
ATOM 9405 O O . SER B 1 473 ? 10.211 -12.648 -27.562 1 98.62 473 SER B O 1
ATOM 9407 N N . ALA B 1 474 ? 10.297 -13.664 -25.625 1 98.56 474 ALA B N 1
ATOM 9408 C CA . ALA B 1 474 ? 11.75 -13.57 -25.547 1 98.56 474 ALA B CA 1
ATOM 9409 C C . ALA B 1 474 ? 12.414 -14.492 -26.578 1 98.56 474 ALA B C 1
ATOM 9411 O O . ALA B 1 474 ? 13.555 -14.258 -26.984 1 98.56 474 ALA B O 1
ATOM 9412 N N . ASP B 1 475 ? 11.742 -15.562 -26.938 1 97.94 475 ASP B N 1
ATOM 9413 C CA . ASP B 1 475 ? 12.242 -16.531 -27.922 1 97.94 475 ASP B CA 1
ATOM 9414 C C . ASP B 1 475 ? 11.102 -17.125 -28.734 1 97.94 475 ASP B C 1
ATOM 9416 O O . ASP B 1 475 ? 10.867 -18.344 -28.688 1 97.94 475 ASP B O 1
ATOM 9420 N N . PRO B 1 476 ? 10.469 -16.328 -29.578 1 95.88 476 PRO B N 1
ATOM 9421 C CA . PRO B 1 476 ? 9.258 -16.766 -30.297 1 95.88 476 PRO B CA 1
ATOM 9422 C C . PRO B 1 476 ? 9.562 -17.688 -31.469 1 95.88 476 PRO B C 1
ATOM 9424 O O . PRO B 1 476 ? 8.648 -18.281 -32.031 1 95.88 476 PRO B O 1
ATOM 9427 N N . THR B 1 477 ? 10.828 -17.875 -31.75 1 94.56 477 THR B N 1
ATOM 9428 C CA . THR B 1 477 ? 11.18 -18.656 -32.938 1 94.56 477 THR B CA 1
ATOM 9429 C C . THR B 1 477 ? 11.617 -20.062 -32.562 1 94.56 477 THR B C 1
ATOM 9431 O O . THR B 1 477 ? 11.07 -21.047 -33.062 1 94.56 477 THR B O 1
ATOM 9434 N N . SER B 1 478 ? 12.523 -20.141 -31.625 1 95.19 478 SER B N 1
ATOM 9435 C CA . SER B 1 478 ? 13.086 -21.453 -31.297 1 95.19 478 SER B CA 1
ATOM 9436 C C . SER B 1 478 ? 12.312 -22.125 -30.172 1 95.19 478 SER B C 1
ATOM 9438 O O . SER B 1 478 ? 12.383 -23.344 -30.016 1 95.19 478 SER B O 1
ATOM 9440 N N . HIS B 1 479 ? 11.594 -21.406 -29.344 1 97.25 479 HIS B N 1
ATOM 9441 C CA . HIS B 1 479 ? 10.758 -21.906 -28.266 1 97.25 479 HIS B CA 1
ATOM 9442 C C . HIS B 1 479 ? 11.562 -22.766 -27.297 1 97.25 479 HIS B C 1
ATOM 9444 O O . HIS B 1 479 ? 11.125 -23.859 -26.922 1 97.25 479 HIS B O 1
ATOM 9450 N N . ARG B 1 480 ? 12.719 -22.328 -26.859 1 98 480 ARG B N 1
ATOM 9451 C CA . ARG B 1 480 ? 13.578 -23.078 -25.953 1 98 480 ARG B CA 1
ATOM 9452 C C . ARG B 1 480 ? 13.406 -22.609 -24.516 1 98 480 ARG B C 1
ATOM 9454 O O . ARG B 1 480 ? 13.992 -23.188 -23.594 1 98 480 ARG B O 1
ATOM 9461 N N . GLN B 1 481 ? 12.586 -21.594 -24.312 1 97.69 481 GLN B N 1
ATOM 9462 C CA . GLN B 1 481 ? 12.469 -21 -22.984 1 97.69 481 GLN B CA 1
ATOM 9463 C C . GLN B 1 481 ? 11.617 -21.859 -22.062 1 97.69 481 GLN B C 1
ATOM 9465 O O . GLN B 1 481 ? 10.82 -22.672 -22.547 1 97.69 481 GLN B O 1
ATOM 9470 N N . GLU B 1 482 ? 11.867 -21.766 -20.828 1 97.69 482 GLU B N 1
ATOM 9471 C CA . GLU B 1 482 ? 10.992 -22.312 -19.797 1 97.69 482 GLU B CA 1
ATOM 9472 C C . GLU B 1 482 ? 10.461 -21.219 -18.875 1 97.69 482 GLU B C 1
ATOM 9474 O O . GLU B 1 482 ? 11.109 -20.188 -18.703 1 97.69 482 GLU B O 1
ATOM 9479 N N . VAL B 1 483 ? 9.289 -21.438 -18.406 1 98.62 483 VAL B N 1
ATOM 9480 C CA . VAL B 1 483 ? 8.672 -20.516 -17.453 1 98.62 483 VAL B CA 1
ATOM 9481 C C . VAL B 1 483 ? 8.156 -21.297 -16.25 1 98.62 483 VAL B C 1
ATOM 9483 O O . VAL B 1 483 ? 7.664 -22.422 -16.391 1 98.62 483 VAL B O 1
ATOM 9486 N N . ARG B 1 484 ? 8.227 -20.703 -15.055 1 98.12 484 ARG B N 1
ATOM 9487 C CA . ARG B 1 484 ? 7.836 -21.422 -13.844 1 98.12 484 ARG B CA 1
ATOM 9488 C C . ARG B 1 484 ? 6.516 -20.875 -13.305 1 98.12 484 ARG B C 1
ATOM 9490 O O . ARG B 1 484 ? 6.383 -20.641 -12.102 1 98.12 484 ARG B O 1
ATOM 9497 N N . VAL B 1 485 ? 5.621 -20.484 -14.133 1 98.31 485 VAL B N 1
ATOM 9498 C CA . VAL B 1 485 ? 4.312 -20.016 -13.695 1 98.31 485 VAL B CA 1
ATOM 9499 C C . VAL B 1 485 ? 3.273 -20.297 -14.781 1 98.31 485 VAL B C 1
ATOM 9501 O O . VAL B 1 485 ? 3.607 -20.391 -15.961 1 98.31 485 VAL B O 1
ATOM 9504 N N . GLY B 1 486 ? 2.02 -20.484 -14.328 1 97.75 486 GLY B N 1
ATOM 9505 C CA . GLY B 1 486 ? 0.949 -20.719 -15.281 1 97.75 486 GLY B CA 1
ATOM 9506 C C . GLY B 1 486 ? -0.416 -20.312 -14.758 1 97.75 486 GLY B C 1
ATOM 9507 O O . GLY B 1 486 ? -0.808 -20.703 -13.656 1 97.75 486 GLY B O 1
ATOM 9508 N N . TRP B 1 487 ? -1.101 -19.469 -15.461 1 97.69 487 TRP B N 1
ATOM 9509 C CA . TRP B 1 487 ? -2.49 -19.047 -15.312 1 97.69 487 TRP B CA 1
ATOM 9510 C C . TRP B 1 487 ? -3.066 -18.594 -16.656 1 97.69 487 TRP B C 1
ATOM 9512 O O . TRP B 1 487 ? -2.637 -17.578 -17.219 1 97.69 487 TRP B O 1
ATOM 9522 N N . ASP B 1 488 ? -4.004 -19.328 -17.109 1 97.25 488 ASP B N 1
ATOM 9523 C CA . ASP B 1 488 ? -4.594 -19.031 -18.406 1 97.25 488 ASP B CA 1
ATOM 9524 C C . ASP B 1 488 ? -3.514 -18.844 -19.469 1 97.25 488 ASP B C 1
ATOM 9526 O O . ASP B 1 488 ? -3.557 -17.891 -20.25 1 97.25 488 ASP B O 1
ATOM 9530 N N . ALA B 1 489 ? -2.525 -19.672 -19.453 1 97.94 489 ALA B N 1
ATOM 9531 C CA . ALA B 1 489 ? -1.373 -19.531 -20.328 1 97.94 489 ALA B CA 1
ATOM 9532 C C . ALA B 1 489 ? -1.164 -20.781 -21.172 1 97.94 489 ALA B C 1
ATOM 9534 O O . ALA B 1 489 ? -0.091 -20.984 -21.75 1 97.94 489 ALA B O 1
ATOM 9535 N N . GLN B 1 490 ? -2.152 -21.594 -21.297 1 97.88 490 GLN B N 1
ATOM 9536 C CA . GLN B 1 490 ? -2.051 -22.891 -21.984 1 97.88 490 GLN B CA 1
ATOM 9537 C C . GLN B 1 490 ? -1.673 -22.703 -23.438 1 97.88 490 GLN B C 1
ATOM 9539 O O . GLN B 1 490 ? -1.045 -23.594 -24.047 1 97.88 490 GLN B O 1
ATOM 9544 N N . LYS B 1 491 ? -1.961 -21.594 -24 1 98.06 491 LYS B N 1
ATOM 9545 C CA . LYS B 1 491 ? -1.771 -21.359 -25.422 1 98.06 491 LYS B CA 1
ATOM 9546 C C . LYS B 1 491 ? -0.29 -21.25 -25.766 1 98.06 491 LYS B C 1
ATOM 9548 O O . LYS B 1 491 ? 0.091 -21.406 -26.938 1 98.06 491 LYS B O 1
ATOM 9553 N N . LEU B 1 492 ? 0.521 -20.953 -24.812 1 98.38 492 LEU B N 1
ATOM 9554 C CA . LEU B 1 492 ? 1.936 -20.719 -25.062 1 98.38 492 LEU B CA 1
ATOM 9555 C C . LEU B 1 492 ? 2.674 -22.016 -25.344 1 98.38 492 LEU B C 1
ATOM 9557 O O . LEU B 1 492 ? 2.594 -22.953 -24.547 1 98.38 492 LEU B O 1
ATOM 9561 N N . PRO B 1 493 ? 3.371 -22.125 -26.406 1 98.06 493 PRO B N 1
ATOM 9562 C CA . PRO B 1 493 ? 4.094 -23.344 -26.781 1 98.06 493 PRO B CA 1
ATOM 9563 C C . PRO B 1 493 ? 5.465 -23.438 -26.125 1 98.06 493 PRO B C 1
ATOM 9565 O O . PRO B 1 493 ? 6.465 -23.703 -26.797 1 98.06 493 PRO B O 1
ATOM 9568 N N . ILE B 1 494 ? 5.539 -23.281 -24.828 1 98 494 ILE B N 1
ATOM 9569 C CA . ILE B 1 494 ? 6.801 -23.312 -24.094 1 98 494 ILE B CA 1
ATOM 9570 C C . ILE B 1 494 ? 6.668 -24.25 -22.906 1 98 494 ILE B C 1
ATOM 9572 O O . ILE B 1 494 ? 5.555 -24.625 -22.516 1 98 494 ILE B O 1
ATOM 9576 N N . PHE B 1 495 ? 7.758 -24.703 -22.391 1 98.62 495 PHE B N 1
ATOM 9577 C CA . PHE B 1 495 ? 7.754 -25.578 -21.234 1 98.62 495 PHE B CA 1
ATOM 9578 C C . PHE B 1 495 ? 7.363 -24.828 -19.969 1 98.62 495 PHE B C 1
ATOM 9580 O O . PHE B 1 495 ? 7.828 -23.703 -19.75 1 98.62 495 PHE B O 1
ATOM 9587 N N . VAL B 1 496 ? 6.434 -25.375 -19.234 1 98.75 496 VAL B N 1
ATOM 9588 C CA . VAL B 1 496 ? 6.07 -24.891 -17.906 1 98.75 496 VAL B CA 1
ATOM 9589 C C . VAL B 1 496 ? 6.695 -25.781 -16.844 1 98.75 496 VAL B C 1
ATOM 9591 O O . VAL B 1 496 ? 6.418 -26.984 -16.781 1 98.75 496 VAL B O 1
ATOM 9594 N N . ARG B 1 497 ? 7.504 -25.203 -16.047 1 98.5 497 ARG B N 1
ATOM 9595 C CA . ARG B 1 497 ? 8.234 -25.984 -15.039 1 98.5 497 ARG B CA 1
ATOM 9596 C C . ARG B 1 497 ? 7.441 -26.094 -13.742 1 98.5 497 ARG B C 1
ATOM 9598 O O . ARG B 1 497 ? 6.809 -25.125 -13.312 1 98.5 497 ARG B O 1
ATOM 9605 N N . LEU B 1 498 ? 7.562 -27.219 -13.117 1 97.62 498 LEU B N 1
ATOM 9606 C CA . LEU B 1 498 ? 7.012 -27.406 -11.773 1 97.62 498 LEU B CA 1
ATOM 9607 C C . LEU B 1 498 ? 7.719 -26.5 -10.773 1 97.62 498 LEU B C 1
ATOM 9609 O O . LEU B 1 498 ? 8.836 -26.031 -11.023 1 97.62 498 LEU B O 1
ATOM 9613 N N . PHE B 1 499 ? 7.02 -26.281 -9.695 1 96 499 PHE B N 1
ATOM 9614 C CA . PHE B 1 499 ? 7.691 -25.625 -8.586 1 96 499 PHE B CA 1
ATOM 9615 C C . PHE B 1 499 ? 8.891 -26.438 -8.117 1 96 499 PHE B C 1
ATOM 9617 O O . PHE B 1 499 ? 8.898 -27.672 -8.234 1 96 499 PHE B O 1
ATOM 9624 N N . ASP B 1 500 ? 9.828 -25.828 -7.539 1 93.94 500 ASP B N 1
ATOM 9625 C CA . ASP B 1 500 ? 11.078 -26.469 -7.125 1 93.94 500 ASP B CA 1
ATOM 9626 C C . ASP B 1 500 ? 10.812 -27.672 -6.223 1 93.94 500 ASP B C 1
ATOM 9628 O O . ASP B 1 500 ? 10.008 -27.594 -5.293 1 93.94 500 ASP B O 1
ATOM 9632 N N . ARG B 1 501 ? 11.492 -28.719 -6.512 1 93.88 501 ARG B N 1
ATOM 9633 C CA . ARG B 1 501 ? 11.359 -29.938 -5.711 1 93.88 501 ARG B CA 1
ATOM 9634 C C . ARG B 1 501 ? 12.508 -30.062 -4.711 1 93.88 501 ARG B C 1
ATOM 9636 O O . ARG B 1 501 ? 13.625 -29.609 -4.984 1 93.88 501 ARG B O 1
ATOM 9643 N N . MET B 1 502 ? 12.234 -30.719 -3.635 1 93.31 502 MET B N 1
ATOM 9644 C CA . MET B 1 502 ? 13.227 -31 -2.607 1 93.31 502 MET B CA 1
ATOM 9645 C C . MET B 1 502 ? 13.906 -32.344 -2.867 1 93.31 502 MET B C 1
ATOM 9647 O O . MET B 1 502 ? 13.289 -33.25 -3.43 1 93.31 502 MET B O 1
ATOM 9651 N N . SER B 1 503 ? 15.117 -32.406 -2.434 1 94.5 503 SER B N 1
ATOM 9652 C CA . SER B 1 503 ? 15.828 -33.688 -2.516 1 94.5 503 SER B CA 1
ATOM 9653 C C . SER B 1 503 ? 15.445 -34.594 -1.359 1 94.5 503 SER B C 1
ATOM 9655 O O . SER B 1 503 ? 16.25 -34.844 -0.462 1 94.5 503 SER B O 1
ATOM 9657 N N . SER B 1 504 ? 14.281 -35.125 -1.463 1 94.38 504 SER B N 1
ATOM 9658 C CA . SER B 1 504 ? 13.742 -35.969 -0.406 1 94.38 504 SER B CA 1
ATOM 9659 C C . SER B 1 504 ? 12.758 -37 -0.964 1 94.38 504 SER B C 1
ATOM 9661 O O . SER B 1 504 ? 12.375 -36.938 -2.133 1 94.38 504 SER B O 1
ATOM 9663 N N . TRP B 1 505 ? 12.43 -37.938 -0.081 1 95.44 505 TRP B N 1
ATOM 9664 C CA . TRP B 1 505 ? 11.484 -39 -0.458 1 95.44 505 TRP B CA 1
ATOM 9665 C C . TRP B 1 505 ? 10.055 -38.594 -0.074 1 95.44 505 TRP B C 1
ATOM 9667 O O . TRP B 1 505 ? 9.094 -39.219 -0.545 1 95.44 505 TRP B O 1
ATOM 9677 N N . ASP B 1 506 ? 9.891 -37.625 0.697 1 91.19 506 ASP B N 1
ATOM 9678 C CA . ASP B 1 506 ? 8.633 -37.375 1.39 1 91.19 506 ASP B CA 1
ATOM 9679 C C . ASP B 1 506 ? 7.711 -36.469 0.556 1 91.19 506 ASP B C 1
ATOM 9681 O O . ASP B 1 506 ? 8.031 -36.156 -0.588 1 91.19 506 ASP B O 1
ATOM 9685 N N . ARG B 1 507 ? 6.57 -36.156 1.081 1 91.44 507 ARG B N 1
ATOM 9686 C CA . ARG B 1 507 ? 5.508 -35.469 0.354 1 91.44 507 ARG B CA 1
ATOM 9687 C C . ARG B 1 507 ? 5.707 -33.969 0.386 1 91.44 507 ARG B C 1
ATOM 9689 O O . ARG B 1 507 ? 4.953 -33.219 -0.247 1 91.44 507 ARG B O 1
ATOM 9696 N N . GLN B 1 508 ? 6.656 -33.531 1.018 1 88.94 508 GLN B N 1
ATOM 9697 C CA . GLN B 1 508 ? 6.957 -32.125 1.025 1 88.94 508 GLN B CA 1
ATOM 9698 C C . GLN B 1 508 ? 7.879 -31.75 -0.132 1 88.94 508 GLN B C 1
ATOM 9700 O O . GLN B 1 508 ? 9.023 -31.328 0.085 1 88.94 508 GLN B O 1
ATOM 9705 N N . GLY B 1 509 ? 7.344 -31.906 -1.297 1 91.88 509 GLY B N 1
ATOM 9706 C CA . GLY B 1 509 ? 8.07 -31.562 -2.51 1 91.88 509 GLY B CA 1
ATOM 9707 C C . GLY B 1 509 ? 9.086 -32.594 -2.92 1 91.88 509 GLY B C 1
ATOM 9708 O O . GLY B 1 509 ? 10 -32.312 -3.697 1 91.88 509 GLY B O 1
ATOM 9709 N N . GLY B 1 510 ? 8.953 -33.781 -2.439 1 94.56 510 GLY B N 1
ATOM 9710 C CA . GLY B 1 510 ? 9.914 -34.844 -2.74 1 94.56 510 GLY B CA 1
ATOM 9711 C C . GLY B 1 510 ? 9.539 -35.625 -3.969 1 94.56 510 GLY B C 1
ATOM 9712 O O . GLY B 1 510 ? 8.688 -35.219 -4.754 1 94.56 510 GLY B O 1
ATOM 9713 N N . LEU B 1 511 ? 10.211 -36.75 -4.09 1 97.44 511 LEU B N 1
ATOM 9714 C CA . LEU B 1 511 ? 10.109 -37.594 -5.281 1 97.44 511 LEU B CA 1
ATOM 9715 C C . LEU B 1 511 ? 8.664 -38.031 -5.516 1 97.44 511 LEU B C 1
ATOM 9717 O O . LEU B 1 511 ? 8.188 -38.031 -6.652 1 97.44 511 LEU B O 1
ATOM 9721 N N . VAL B 1 512 ? 7.941 -38.312 -4.465 1 96.5 512 VAL B N 1
ATOM 9722 C CA . VAL B 1 512 ? 6.605 -38.906 -4.562 1 96.5 512 VAL B CA 1
ATOM 9723 C C . VAL B 1 512 ? 5.633 -37.875 -5.129 1 96.5 512 VAL B C 1
ATOM 9725 O O . VAL B 1 512 ? 4.547 -38.219 -5.594 1 96.5 512 VAL B O 1
ATOM 9728 N N . THR B 1 513 ? 5.977 -36.594 -5.133 1 96.62 513 THR B N 1
ATOM 9729 C CA . THR B 1 513 ? 5.062 -35.562 -5.566 1 96.62 513 THR B CA 1
ATOM 9730 C C . THR B 1 513 ? 5.246 -35.25 -7.051 1 96.62 513 THR B C 1
ATOM 9732 O O . THR B 1 513 ? 4.453 -34.531 -7.645 1 96.62 513 THR B O 1
ATOM 9735 N N . VAL B 1 514 ? 6.203 -35.812 -7.73 1 98.12 514 VAL B N 1
ATOM 9736 C CA . VAL B 1 514 ? 6.535 -35.438 -9.109 1 98.12 514 VAL B CA 1
ATOM 9737 C C . VAL B 1 514 ? 5.426 -35.906 -10.047 1 98.12 514 VAL B C 1
ATOM 9739 O O . VAL B 1 514 ? 4.863 -35.125 -10.797 1 98.12 514 VAL B O 1
ATOM 9742 N N . ILE B 1 515 ? 5.066 -37.156 -9.953 1 98.44 515 ILE B N 1
ATOM 9743 C CA . ILE B 1 515 ? 4.066 -37.719 -10.867 1 98.44 515 ILE B CA 1
ATOM 9744 C C . ILE B 1 515 ? 2.727 -37.031 -10.641 1 98.44 515 ILE B C 1
ATOM 9746 O O . ILE B 1 515 ? 2.121 -36.531 -11.594 1 98.44 515 ILE B O 1
ATOM 9750 N N . PRO B 1 516 ? 2.281 -36.906 -9.359 1 97.94 516 PRO B N 1
ATOM 9751 C CA . PRO B 1 516 ? 1.025 -36.188 -9.117 1 97.94 516 PRO B CA 1
ATOM 9752 C C . PRO B 1 516 ? 1.034 -34.781 -9.695 1 97.94 516 PRO B C 1
ATOM 9754 O O . PRO B 1 516 ? 0.023 -34.344 -10.234 1 97.94 516 PRO B O 1
ATOM 9757 N N . SER B 1 517 ? 2.117 -34.094 -9.617 1 98.12 517 SER B N 1
ATOM 9758 C CA . SER B 1 517 ? 2.207 -32.719 -10.109 1 98.12 517 SER B CA 1
ATOM 9759 C C . SER B 1 517 ? 2.123 -32.688 -11.633 1 98.12 517 SER B C 1
ATOM 9761 O O . SER B 1 517 ? 1.433 -31.828 -12.195 1 98.12 517 SER B O 1
ATOM 9763 N N . VAL B 1 518 ? 2.828 -33.562 -12.258 1 98.69 518 VAL B N 1
ATOM 9764 C CA . VAL B 1 518 ? 2.82 -33.594 -13.719 1 98.69 518 VAL B CA 1
ATOM 9765 C C . VAL B 1 518 ? 1.414 -33.938 -14.211 1 98.69 518 VAL B C 1
ATOM 9767 O O . VAL B 1 518 ? 0.931 -33.312 -15.172 1 98.69 518 VAL B O 1
ATOM 9770 N N . LEU B 1 519 ? 0.777 -34.875 -13.539 1 98.69 519 LEU B N 1
ATOM 9771 C CA . LEU B 1 519 ? -0.584 -35.25 -13.914 1 98.69 519 LEU B CA 1
ATOM 9772 C C . LEU B 1 519 ? -1.538 -34.094 -13.719 1 98.69 519 LEU B C 1
ATOM 9774 O O . LEU B 1 519 ? -2.4 -33.844 -14.57 1 98.69 519 LEU B O 1
ATOM 9778 N N . THR B 1 520 ? -1.369 -33.406 -12.672 1 98.44 520 THR B N 1
ATOM 9779 C CA . THR B 1 520 ? -2.234 -32.25 -12.375 1 98.44 520 THR B CA 1
ATOM 9780 C C . THR B 1 520 ? -2.09 -31.188 -13.453 1 98.44 520 THR B C 1
ATOM 9782 O O . THR B 1 520 ? -3.086 -30.688 -13.977 1 98.44 520 THR B O 1
ATOM 9785 N N . LEU B 1 521 ? -0.868 -30.781 -13.789 1 98.56 521 LEU B N 1
ATOM 9786 C CA . LEU B 1 521 ? -0.65 -29.781 -14.82 1 98.56 521 LEU B CA 1
ATOM 9787 C C . LEU B 1 521 ? -1.234 -30.234 -16.156 1 98.56 521 LEU B C 1
ATOM 9789 O O . LEU B 1 521 ? -1.812 -29.422 -16.891 1 98.56 521 LEU B O 1
ATOM 9793 N N . GLY B 1 522 ? -1.091 -31.484 -16.406 1 98.31 522 GLY B N 1
ATOM 9794 C CA . GLY B 1 522 ? -1.677 -32.031 -17.625 1 98.31 522 GLY B CA 1
ATOM 9795 C C . GLY B 1 522 ? -3.184 -31.844 -17.688 1 98.31 522 GLY B C 1
ATOM 9796 O O . GLY B 1 522 ? -3.723 -31.422 -18.703 1 98.31 522 GLY B O 1
ATOM 9797 N N . ILE B 1 523 ? -3.809 -32.156 -16.594 1 98.12 523 ILE B N 1
ATOM 9798 C CA . ILE B 1 523 ? -5.266 -32.125 -16.516 1 98.12 523 ILE B CA 1
ATOM 9799 C C . ILE B 1 523 ? -5.762 -30.672 -16.641 1 98.12 523 ILE B C 1
ATOM 9801 O O . ILE B 1 523 ? -6.812 -30.422 -17.234 1 98.12 523 ILE B O 1
ATOM 9805 N N . ILE B 1 524 ? -4.98 -29.781 -16.141 1 98.25 524 ILE B N 1
ATOM 9806 C CA . ILE B 1 524 ? -5.461 -28.391 -16.172 1 98.25 524 ILE B CA 1
ATOM 9807 C C . ILE B 1 524 ? -4.918 -27.688 -17.406 1 98.25 524 ILE B C 1
ATOM 9809 O O . ILE B 1 524 ? -4.934 -26.453 -17.484 1 98.25 524 ILE B O 1
ATOM 9813 N N . GLY B 1 525 ? -4.293 -28.406 -18.344 1 98.25 525 GLY B N 1
ATOM 9814 C CA . GLY B 1 525 ? -4.133 -27.891 -19.703 1 98.25 525 GLY B CA 1
ATOM 9815 C C . GLY B 1 525 ? -2.691 -27.578 -20.047 1 98.25 525 GLY B C 1
ATOM 9816 O O . GLY B 1 525 ? -2.426 -26.891 -21.047 1 98.25 525 GLY B O 1
ATOM 9817 N N . TYR B 1 526 ? -1.739 -28.047 -19.281 1 98.56 526 TYR B N 1
ATOM 9818 C CA . TYR B 1 526 ? -0.331 -27.797 -19.578 1 98.56 526 TYR B CA 1
ATOM 9819 C C . TYR B 1 526 ? 0.386 -29.109 -19.906 1 98.56 526 TYR B C 1
ATOM 9821 O O . TYR B 1 526 ? 0.957 -29.75 -19.031 1 98.56 526 TYR B O 1
ATOM 9829 N N . PRO B 1 527 ? 0.432 -29.422 -21.172 1 98.31 527 PRO B N 1
ATOM 9830 C CA . PRO B 1 527 ? 1.013 -30.703 -21.562 1 98.31 527 PRO B CA 1
ATOM 9831 C C . PRO B 1 527 ? 2.539 -30.688 -21.562 1 98.31 527 PRO B C 1
ATOM 9833 O O . PRO B 1 527 ? 3.176 -31.734 -21.438 1 98.31 527 PRO B O 1
ATOM 9836 N N . PHE B 1 528 ? 3.111 -29.531 -21.797 1 98.75 528 PHE B N 1
ATOM 9837 C CA . PHE B 1 528 ? 4.562 -29.391 -21.875 1 98.75 528 PHE B CA 1
ATOM 9838 C C . PHE B 1 528 ? 5.141 -29.078 -20.5 1 98.75 528 PHE B C 1
ATOM 9840 O O . PHE B 1 528 ? 5.594 -27.969 -20.25 1 98.75 528 PHE B O 1
ATOM 9847 N N . VAL B 1 529 ? 5.227 -30.125 -19.688 1 98.62 529 VAL B N 1
ATOM 9848 C CA . VAL B 1 529 ? 5.668 -29.953 -18.297 1 98.62 529 VAL B CA 1
ATOM 9849 C C . VAL B 1 529 ? 7.16 -30.266 -18.203 1 98.62 529 VAL B C 1
ATOM 9851 O O . VAL B 1 529 ? 7.625 -31.297 -18.719 1 98.62 529 VAL B O 1
ATOM 9854 N N . LEU B 1 530 ? 7.887 -29.391 -17.609 1 98.38 530 LEU B N 1
ATOM 9855 C CA . LEU B 1 530 ? 9.25 -29.656 -17.172 1 98.38 530 LEU B CA 1
ATOM 9856 C C . LEU B 1 530 ? 9.281 -30.047 -15.695 1 98.38 530 LEU B C 1
ATOM 9858 O O . LEU B 1 530 ? 9.008 -29.234 -14.82 1 98.38 530 LEU B O 1
ATOM 9862 N N . PRO B 1 531 ? 9.523 -31.344 -15.359 1 97.19 531 PRO B N 1
ATOM 9863 C CA . PRO B 1 531 ? 9.336 -31.891 -14.016 1 97.19 531 PRO B CA 1
ATOM 9864 C C . PRO B 1 531 ? 10.414 -31.453 -13.031 1 97.19 531 PRO B C 1
ATOM 9866 O O . PRO B 1 531 ? 10.625 -32.094 -12 1 97.19 531 PRO B O 1
ATOM 9869 N N . ASP B 1 532 ? 11.141 -30.484 -13.25 1 92.62 532 ASP B N 1
ATOM 9870 C CA . ASP B 1 532 ? 12.219 -29.953 -12.422 1 92.62 532 ASP B CA 1
ATOM 9871 C C . ASP B 1 532 ? 13.461 -30.844 -12.5 1 92.62 532 ASP B C 1
ATOM 9873 O O . ASP B 1 532 ? 13.57 -31.688 -13.398 1 92.62 532 ASP B O 1
ATOM 9877 N N . MET B 1 533 ? 14.453 -30.688 -11.57 1 96 533 MET B N 1
ATOM 9878 C CA . MET B 1 533 ? 15.781 -31.281 -11.711 1 96 533 MET B CA 1
ATOM 9879 C C . MET B 1 533 ? 15.82 -32.688 -11.164 1 96 533 MET B C 1
ATOM 9881 O O . MET B 1 533 ? 15.203 -32.969 -10.133 1 96 533 MET B O 1
ATOM 9885 N N . ILE B 1 534 ? 16.562 -33.531 -11.883 1 97.69 534 ILE B N 1
ATOM 9886 C CA . ILE B 1 534 ? 16.797 -34.906 -11.422 1 97.69 534 ILE B CA 1
ATOM 9887 C C . ILE B 1 534 ? 17.484 -34.875 -10.047 1 97.69 534 ILE B C 1
ATOM 9889 O O . ILE B 1 534 ? 18.531 -34.25 -9.883 1 97.69 534 ILE B O 1
ATOM 9893 N N . GLY B 1 535 ? 16.859 -35.5 -9.133 1 96.12 535 GLY B N 1
ATOM 9894 C CA . GLY B 1 535 ? 17.406 -35.562 -7.785 1 96.12 535 GLY B CA 1
ATOM 9895 C C . GLY B 1 535 ? 16.922 -34.406 -6.902 1 96.12 535 GLY B C 1
ATOM 9896 O O . GLY B 1 535 ? 17.266 -34.344 -5.719 1 96.12 535 GLY B O 1
ATOM 9897 N N . GLY B 1 536 ? 16.141 -33.531 -7.449 1 94.38 536 GLY B N 1
ATOM 9898 C CA . GLY B 1 536 ? 15.734 -32.344 -6.699 1 94.38 536 GLY B CA 1
ATOM 9899 C C . GLY B 1 536 ? 16.766 -31.219 -6.758 1 94.38 536 GLY B C 1
ATOM 9900 O O . GLY B 1 536 ? 17.734 -31.312 -7.504 1 94.38 536 GLY B O 1
ATOM 9901 N N . ASN B 1 537 ? 16.594 -30.156 -5.965 1 93.56 537 ASN B N 1
ATOM 9902 C CA . ASN B 1 537 ? 17.406 -28.953 -6.082 1 93.56 537 ASN B CA 1
ATOM 9903 C C . ASN B 1 537 ? 18.5 -28.891 -5.016 1 93.56 537 ASN B C 1
ATOM 9905 O O . ASN B 1 537 ? 19.234 -27.906 -4.922 1 93.56 537 ASN B O 1
ATOM 9909 N N . ALA B 1 538 ? 18.625 -29.891 -4.172 1 91.19 538 ALA B N 1
ATOM 9910 C CA . ALA B 1 538 ? 19.672 -30.016 -3.158 1 91.19 538 ALA B CA 1
ATOM 9911 C C . ALA B 1 538 ? 19.641 -28.859 -2.18 1 91.19 538 ALA B C 1
ATOM 9913 O O . ALA B 1 538 ? 20.688 -28.312 -1.819 1 91.19 538 ALA B O 1
ATOM 9914 N N . TYR B 1 539 ? 18.453 -28.422 -1.771 1 85.5 539 TYR B N 1
ATOM 9915 C CA . TYR B 1 539 ? 18.328 -27.312 -0.845 1 85.5 539 TYR B CA 1
ATOM 9916 C C . TYR B 1 539 ? 18.578 -27.75 0.591 1 85.5 539 TYR B C 1
ATOM 9918 O O . TYR B 1 539 ? 18.188 -28.859 0.977 1 85.5 539 TYR B O 1
ATOM 9926 N N . ALA B 1 540 ? 19.25 -26.859 1.364 1 73.12 540 ALA B N 1
ATOM 9927 C CA . ALA B 1 540 ? 19.266 -27.047 2.812 1 73.12 540 ALA B CA 1
ATOM 9928 C C . ALA B 1 540 ? 17.891 -26.719 3.412 1 73.12 540 ALA B C 1
ATOM 9930 O O . ALA B 1 540 ? 17.422 -27.422 4.316 1 73.12 540 ALA B O 1
ATOM 9931 N N . ASP B 1 541 ? 17.266 -25.641 2.832 1 69.44 541 ASP B N 1
ATOM 9932 C CA . ASP B 1 541 ? 15.906 -25.234 3.193 1 69.44 541 ASP B CA 1
ATOM 9933 C C . ASP B 1 541 ? 15.219 -24.516 2.031 1 69.44 541 ASP B C 1
ATOM 9935 O O . ASP B 1 541 ? 15.875 -24.125 1.064 1 69.44 541 ASP B O 1
ATOM 9939 N N . MET B 1 542 ? 13.984 -24.438 2.104 1 65.19 542 MET B N 1
ATOM 9940 C CA . MET B 1 542 ? 13.211 -23.875 1.001 1 65.19 542 MET B CA 1
ATOM 9941 C C . MET B 1 542 ? 13.008 -22.375 1.186 1 65.19 542 MET B C 1
ATOM 9943 O O . MET B 1 542 ? 12.094 -21.797 0.602 1 65.19 542 MET B O 1
ATOM 9947 N N . ILE B 1 543 ? 13.664 -21.688 2.014 1 54.94 543 ILE B N 1
ATOM 9948 C CA . ILE B 1 543 ? 13.492 -20.266 2.254 1 54.94 543 ILE B CA 1
ATOM 9949 C C . ILE B 1 543 ? 14.617 -19.484 1.577 1 54.94 543 ILE B C 1
ATOM 9951 O O . ILE B 1 543 ? 14.367 -18.609 0.75 1 54.94 543 ILE B O 1
ATOM 9955 N N . ALA B 1 544 ? 15.852 -20.016 1.87 1 57.28 544 ALA B N 1
ATOM 9956 C CA . ALA B 1 544 ? 17.016 -19.297 1.347 1 57.28 544 ALA B CA 1
ATOM 9957 C C . ALA B 1 544 ? 17.531 -19.953 0.066 1 57.28 544 ALA B C 1
ATOM 9959 O O . ALA B 1 544 ? 18.328 -19.359 -0.657 1 57.28 544 ALA B O 1
ATOM 9960 N N . PHE B 1 545 ? 17.062 -21.078 -0.257 1 67.94 545 PHE B N 1
ATOM 9961 C CA . PHE B 1 545 ? 17.469 -21.828 -1.442 1 67.94 545 PHE B CA 1
ATOM 9962 C C . PHE B 1 545 ? 18.969 -22.016 -1.485 1 67.94 545 PHE B C 1
ATOM 9964 O O . PHE B 1 545 ? 19.578 -22.031 -2.562 1 67.94 545 PHE B O 1
ATOM 9971 N N . GLU B 1 546 ? 19.5 -22.031 -0.27 1 69.88 546 GLU B N 1
ATOM 9972 C CA . GLU B 1 546 ? 20.938 -22.281 -0.191 1 69.88 546 GLU B CA 1
ATOM 9973 C C . GLU B 1 546 ? 21.25 -23.766 -0.406 1 69.88 546 GLU B C 1
ATOM 9975 O O . GLU B 1 546 ? 20.453 -24.625 -0.04 1 69.88 546 GLU B O 1
ATOM 9980 N N . GLY B 1 547 ? 22.391 -23.953 -1.059 1 73.06 547 GLY B N 1
ATOM 9981 C CA . GLY B 1 547 ? 22.812 -25.312 -1.345 1 73.06 547 GLY B CA 1
ATOM 9982 C C . GLY B 1 547 ? 23.031 -26.141 -0.096 1 73.06 547 GLY B C 1
ATOM 9983 O O . GLY B 1 547 ? 23.641 -25.672 0.871 1 73.06 547 GLY B O 1
ATOM 9984 N N . GLY B 1 548 ? 22.328 -27.234 -0.127 1 70.44 548 GLY B N 1
ATOM 9985 C CA . GLY B 1 548 ? 22.547 -28.219 0.923 1 70.44 548 GLY B CA 1
ATOM 9986 C C . GLY B 1 548 ? 23.25 -29.469 0.432 1 70.44 548 GLY B C 1
ATOM 9987 O O . GLY B 1 548 ? 24.141 -29.406 -0.421 1 70.44 548 GLY B O 1
ATOM 9988 N N . ALA B 1 549 ? 22.891 -30.578 1.043 1 78.94 549 ALA B N 1
ATOM 9989 C CA . ALA B 1 549 ? 23.484 -31.875 0.668 1 78.94 549 ALA B CA 1
ATOM 9990 C C . ALA B 1 549 ? 22.875 -32.375 -0.637 1 78.94 549 ALA B C 1
ATOM 9992 O O . ALA B 1 549 ? 21.688 -32.219 -0.892 1 78.94 549 ALA B O 1
ATOM 9993 N N . TYR B 1 550 ? 23.781 -32.969 -1.422 1 89.75 550 TYR B N 1
ATOM 9994 C CA . TYR B 1 550 ? 23.297 -33.625 -2.627 1 89.75 550 TYR B CA 1
ATOM 9995 C C . TYR B 1 550 ? 22.422 -34.844 -2.275 1 89.75 550 TYR B C 1
ATOM 9997 O O . TYR B 1 550 ? 22.594 -35.438 -1.218 1 89.75 550 TYR B O 1
ATOM 10005 N N . PRO B 1 551 ? 21.422 -35.094 -3.145 1 93.62 551 PRO B N 1
ATOM 10006 C CA . PRO B 1 551 ? 20.609 -36.281 -2.887 1 93.62 551 PRO B CA 1
ATOM 10007 C C . PRO B 1 551 ? 21.453 -37.562 -2.805 1 93.62 551 PRO B C 1
ATOM 10009 O O . PRO B 1 551 ? 22.438 -37.719 -3.539 1 93.62 551 PRO B O 1
ATOM 10012 N N . ARG B 1 552 ? 21.016 -38.469 -1.895 1 94 552 ARG B N 1
ATOM 10013 C CA . ARG B 1 552 ? 21.703 -39.75 -1.787 1 94 552 ARG B CA 1
ATOM 10014 C C . ARG B 1 552 ? 21.609 -40.531 -3.094 1 94 552 ARG B C 1
ATOM 10016 O O . ARG B 1 552 ? 20.688 -40.312 -3.887 1 94 552 ARG B O 1
ATOM 10023 N N . ARG B 1 553 ? 22.484 -41.438 -3.24 1 95.69 553 ARG B N 1
ATOM 10024 C CA . ARG B 1 553 ? 22.688 -42.219 -4.449 1 95.69 553 ARG B CA 1
ATOM 10025 C C . ARG B 1 553 ? 21.375 -42.875 -4.902 1 95.69 553 ARG B C 1
ATOM 10027 O O . ARG B 1 553 ? 21 -42.75 -6.074 1 95.69 553 ARG B O 1
ATOM 10034 N N . GLU B 1 554 ? 20.688 -43.469 -4.094 1 97.88 554 GLU B N 1
ATOM 10035 C CA . GLU B 1 554 ? 19.453 -44.188 -4.445 1 97.88 554 GLU B CA 1
ATOM 10036 C C . GLU B 1 554 ? 18.375 -43.188 -4.914 1 97.88 554 GLU B C 1
ATOM 10038 O O . GLU B 1 554 ? 17.672 -43.469 -5.879 1 97.88 554 GLU B O 1
ATOM 10043 N N . LEU B 1 555 ? 18.25 -42.125 -4.184 1 97.56 555 LEU B N 1
ATOM 10044 C CA . LEU B 1 555 ? 17.25 -41.125 -4.539 1 97.56 555 LEU B CA 1
ATOM 10045 C C . LEU B 1 555 ? 17.5 -40.562 -5.938 1 97.56 555 LEU B C 1
ATOM 10047 O O . LEU B 1 555 ? 16.578 -40.406 -6.723 1 97.56 555 LEU B O 1
ATOM 10051 N N . TYR B 1 556 ? 18.766 -40.312 -6.219 1 97.88 556 TYR B N 1
ATOM 10052 C CA . TYR B 1 556 ? 19.156 -39.781 -7.527 1 97.88 556 TYR B CA 1
ATOM 10053 C C . TYR B 1 556 ? 18.766 -40.75 -8.633 1 97.88 556 TYR B C 1
ATOM 10055 O O . TYR B 1 556 ? 18.188 -40.344 -9.648 1 97.88 556 TYR B O 1
ATOM 10063 N N . ILE B 1 557 ? 19.062 -42 -8.461 1 98.44 557 ILE B N 1
ATOM 10064 C CA . ILE B 1 557 ? 18.812 -43.031 -9.469 1 98.44 557 ILE B CA 1
ATOM 10065 C C . ILE B 1 557 ? 17.312 -43.188 -9.688 1 98.44 557 ILE B C 1
ATOM 10067 O O . ILE B 1 557 ? 16.828 -43.219 -10.828 1 98.44 557 ILE B O 1
ATOM 10071 N N . ARG B 1 558 ? 16.562 -43.281 -8.641 1 98.62 558 ARG B N 1
ATOM 10072 C CA . ARG B 1 558 ? 15.109 -43.438 -8.742 1 98.62 558 ARG B CA 1
ATOM 10073 C C . ARG B 1 558 ? 14.453 -42.25 -9.398 1 98.62 558 ARG B C 1
ATOM 10075 O O . ARG B 1 558 ? 13.492 -42.375 -10.148 1 98.62 558 ARG B O 1
ATOM 10082 N N . TRP B 1 559 ? 15 -41.094 -9.062 1 98.62 559 TRP B N 1
ATOM 10083 C CA . TRP B 1 559 ? 14.492 -39.875 -9.664 1 98.62 559 TRP B CA 1
ATOM 10084 C C . TRP B 1 559 ? 14.711 -39.875 -11.172 1 98.62 559 TRP B C 1
ATOM 10086 O O . TRP B 1 559 ? 13.844 -39.438 -11.938 1 98.62 559 TRP B O 1
ATOM 10096 N N . LEU B 1 560 ? 15.867 -40.281 -11.586 1 98.62 560 LEU B N 1
ATOM 10097 C CA . LEU B 1 560 ? 16.188 -40.406 -13 1 98.62 560 LEU B CA 1
ATOM 10098 C C . LEU B 1 560 ? 15.242 -41.375 -13.688 1 98.62 560 LEU B C 1
ATOM 10100 O O . LEU B 1 560 ? 14.719 -41.094 -14.766 1 98.62 560 LEU B O 1
ATOM 10104 N N . GLU B 1 561 ? 15.023 -42.5 -13.062 1 98.62 561 GLU B N 1
ATOM 10105 C CA . GLU B 1 561 ? 14.133 -43.531 -13.602 1 98.62 561 GLU B CA 1
ATOM 10106 C C . GLU B 1 561 ? 12.719 -42.969 -13.781 1 98.62 561 GLU B C 1
ATOM 10108 O O . GLU B 1 561 ? 12.102 -43.188 -14.836 1 98.62 561 GLU B O 1
ATOM 10113 N N . LEU B 1 562 ? 12.281 -42.312 -12.797 1 98.5 562 LEU B N 1
ATOM 10114 C CA . LEU B 1 562 ? 10.938 -41.75 -12.82 1 98.5 562 LEU B CA 1
ATOM 10115 C C . LEU B 1 562 ? 10.789 -40.75 -13.961 1 98.5 562 LEU B C 1
ATOM 10117 O O . LEU B 1 562 ? 9.758 -40.719 -14.625 1 98.5 562 LEU B O 1
ATOM 10121 N N . ASN B 1 563 ? 11.789 -40 -14.242 1 98.38 563 ASN B N 1
ATOM 10122 C CA . ASN B 1 563 ? 11.742 -38.875 -15.188 1 98.38 563 ASN B CA 1
ATOM 10123 C C . ASN B 1 563 ? 11.992 -39.344 -16.625 1 98.38 563 ASN B C 1
ATOM 10125 O O . ASN B 1 563 ? 11.781 -38.594 -17.562 1 98.38 563 ASN B O 1
ATOM 10129 N N . THR B 1 564 ? 12.391 -40.5 -16.812 1 98.12 564 THR B N 1
ATOM 10130 C CA . THR B 1 564 ? 12.898 -41 -18.078 1 98.12 564 THR B CA 1
ATOM 10131 C C . THR B 1 564 ? 11.867 -40.781 -19.188 1 98.12 564 THR B C 1
ATOM 10133 O O . THR B 1 564 ? 12.219 -40.375 -20.312 1 98.12 564 THR B O 1
ATOM 10136 N N . PHE B 1 565 ? 10.617 -40.969 -18.859 1 98.19 565 PHE B N 1
ATOM 10137 C CA . PHE B 1 565 ? 9.602 -40.906 -19.906 1 98.19 565 PHE B CA 1
ATOM 10138 C C . PHE B 1 565 ? 8.742 -39.656 -19.734 1 98.19 565 PHE B C 1
ATOM 10140 O O . PHE B 1 565 ? 7.723 -39.5 -20.422 1 98.19 565 PHE B O 1
ATOM 10147 N N . LEU B 1 566 ? 9.086 -38.781 -18.812 1 98.5 566 LEU B N 1
ATOM 10148 C CA . LEU B 1 566 ? 8.398 -37.5 -18.703 1 98.5 566 LEU B CA 1
ATOM 10149 C C . LEU B 1 566 ? 8.812 -36.594 -19.844 1 98.5 566 LEU B C 1
ATOM 10151 O O . LEU B 1 566 ? 9.742 -36.875 -20.594 1 98.5 566 LEU B O 1
ATOM 10155 N N . PRO B 1 567 ? 8.141 -35.469 -20.047 1 97.94 567 PRO B N 1
ATOM 10156 C CA . PRO B 1 567 ? 8.305 -34.688 -21.281 1 97.94 567 PRO B CA 1
ATOM 10157 C C . PRO B 1 567 ? 9.711 -34.125 -21.438 1 97.94 567 PRO B C 1
ATOM 10159 O O . PRO B 1 567 ? 10.203 -33.969 -22.562 1 97.94 567 PRO B O 1
ATOM 10162 N N . ALA B 1 568 ? 10.297 -33.781 -20.344 1 97.56 568 ALA B N 1
ATOM 10163 C CA . ALA B 1 568 ? 11.656 -33.219 -20.359 1 97.56 568 ALA B CA 1
ATOM 10164 C C . ALA B 1 568 ? 12.484 -33.781 -19.203 1 97.56 568 ALA B C 1
ATOM 10166 O O . ALA B 1 568 ? 11.938 -34.188 -18.188 1 97.56 568 ALA B O 1
ATOM 10167 N N . VAL B 1 569 ? 13.805 -33.812 -19.438 1 98.12 569 VAL B N 1
ATOM 10168 C CA . VAL B 1 569 ? 14.742 -34.219 -18.391 1 98.12 569 VAL B CA 1
ATOM 10169 C C . VAL B 1 569 ? 15.75 -33.125 -18.141 1 98.12 569 VAL B C 1
ATOM 10171 O O . VAL B 1 569 ? 16.359 -32.594 -19.078 1 98.12 569 VAL B O 1
ATOM 10174 N N . GLN B 1 570 ? 15.898 -32.75 -16.953 1 98.25 570 GLN B N 1
ATOM 10175 C CA . GLN B 1 570 ? 16.812 -31.656 -16.578 1 98.25 570 GLN B CA 1
ATOM 10176 C C . GLN B 1 570 ? 17.766 -32.094 -15.469 1 98.25 570 GLN B C 1
ATOM 10178 O O . GLN B 1 570 ? 17.312 -32.531 -14.414 1 98.25 570 GLN B O 1
ATOM 10183 N N . PHE B 1 571 ? 19.062 -32 -15.781 1 98.06 571 PHE B N 1
ATOM 10184 C CA . PHE B 1 571 ? 20.094 -32.344 -14.812 1 98.06 571 PHE B CA 1
ATOM 10185 C C . PHE B 1 571 ? 20.688 -31.062 -14.219 1 98.06 571 PHE B C 1
ATOM 10187 O O . PHE B 1 571 ? 20.844 -30.047 -14.922 1 98.06 571 PHE B O 1
ATOM 10194 N N . SER B 1 572 ? 20.984 -31.141 -12.992 1 96.81 572 SER B N 1
ATOM 10195 C CA . SER B 1 572 ? 21.797 -30.125 -12.328 1 96.81 572 SER B CA 1
ATOM 10196 C C . SER B 1 572 ? 22.812 -30.766 -11.375 1 96.81 572 SER B C 1
ATOM 10198 O O . SER B 1 572 ? 24.016 -30.531 -11.492 1 96.81 572 SER B O 1
ATOM 10200 N N . VAL B 1 573 ? 22.266 -31.547 -10.445 1 95.5 573 VAL B N 1
ATOM 10201 C CA . VAL B 1 573 ? 23.172 -32.5 -9.789 1 95.5 573 VAL B CA 1
ATOM 10202 C C . VAL B 1 573 ? 23.672 -33.5 -10.805 1 95.5 573 VAL B C 1
ATOM 10204 O O . VAL B 1 573 ? 22.891 -34.156 -11.484 1 95.5 573 VAL B O 1
ATOM 10207 N N . VAL B 1 574 ? 24.984 -33.688 -10.836 1 96.69 574 VAL B N 1
ATOM 10208 C CA . VAL B 1 574 ? 25.562 -34.438 -11.945 1 96.69 574 VAL B CA 1
ATOM 10209 C C . VAL B 1 574 ? 25.828 -35.875 -11.508 1 96.69 574 VAL B C 1
ATOM 10211 O O . VAL B 1 574 ? 26.141 -36.125 -10.344 1 96.69 574 VAL B O 1
ATOM 10214 N N . PRO B 1 575 ? 25.688 -36.781 -12.445 1 97.06 575 PRO B N 1
ATOM 10215 C CA . PRO B 1 575 ? 25.859 -38.219 -12.094 1 97.06 575 PRO B CA 1
ATOM 10216 C C . PRO B 1 575 ? 27.281 -38.562 -11.672 1 97.06 575 PRO B C 1
ATOM 10218 O O . PRO B 1 575 ? 27.5 -39.469 -10.883 1 97.06 575 PRO B O 1
ATOM 10221 N N . TRP B 1 576 ? 28.312 -37.844 -12.133 1 96.81 576 TRP B N 1
ATOM 10222 C CA . TRP B 1 576 ? 29.703 -38.219 -11.922 1 96.81 576 TRP B CA 1
ATOM 10223 C C . TRP B 1 576 ? 30.188 -37.781 -10.539 1 96.81 576 TRP B C 1
ATOM 10225 O O . TRP B 1 576 ? 31.344 -38.031 -10.18 1 96.81 576 TRP B O 1
ATOM 10235 N N . ILE B 1 577 ? 29.312 -37.156 -9.688 1 94.19 577 ILE B N 1
ATOM 10236 C CA . ILE B 1 577 ? 29.703 -36.844 -8.312 1 94.19 577 ILE B CA 1
ATOM 10237 C C . ILE B 1 577 ? 29.562 -38.125 -7.461 1 94.19 577 ILE B C 1
ATOM 10239 O O . ILE B 1 577 ? 30.047 -38.156 -6.328 1 94.19 577 ILE B O 1
ATOM 10243 N N . TYR B 1 578 ? 28.891 -39.094 -8.008 1 95.44 578 TYR B N 1
ATOM 10244 C CA . TYR B 1 578 ? 28.703 -40.344 -7.285 1 95.44 578 TYR B CA 1
ATOM 10245 C C . TYR B 1 578 ? 29.766 -41.344 -7.668 1 95.44 578 TYR B C 1
ATOM 10247 O O . TYR B 1 578 ? 30.938 -41.188 -7.336 1 95.44 578 TYR B O 1
ATOM 10255 N N . ASP B 1 579 ? 29.375 -42.406 -8.539 1 95.31 579 ASP B N 1
ATOM 10256 C CA . ASP B 1 579 ? 30.312 -43.438 -8.961 1 95.31 579 ASP B CA 1
ATOM 10257 C C . ASP B 1 579 ? 30.062 -43.875 -10.398 1 95.31 579 ASP B C 1
ATOM 10259 O O . ASP B 1 579 ? 29.156 -43.344 -11.055 1 95.31 579 ASP B O 1
ATOM 10263 N N . ASP B 1 580 ? 30.875 -44.781 -10.859 1 96.38 580 ASP B N 1
ATOM 10264 C CA . ASP B 1 580 ? 30.797 -45.219 -12.25 1 96.38 580 ASP B CA 1
ATOM 10265 C C . ASP B 1 580 ? 29.484 -45.938 -12.539 1 96.38 580 ASP B C 1
ATOM 10267 O O . ASP B 1 580 ? 28.984 -45.875 -13.664 1 96.38 580 ASP B O 1
ATOM 10271 N N . GLU B 1 581 ? 29.031 -46.5 -11.586 1 97 581 GLU B N 1
ATOM 10272 C CA . GLU B 1 581 ? 27.766 -47.219 -11.766 1 97 581 GLU B CA 1
ATOM 10273 C C . GLU B 1 581 ? 26.625 -46.219 -12.055 1 97 581 GLU B C 1
ATOM 10275 O O . GLU B 1 581 ? 25.797 -46.469 -12.93 1 97 581 GLU B O 1
ATOM 10280 N N . VAL B 1 582 ? 26.578 -45.125 -11.352 1 97.88 582 VAL B N 1
ATOM 10281 C CA . VAL B 1 582 ? 25.547 -44.094 -11.57 1 97.88 582 VAL B CA 1
ATOM 10282 C C . VAL B 1 582 ? 25.703 -43.5 -12.961 1 97.88 582 VAL B C 1
ATOM 10284 O O . VAL B 1 582 ? 24.719 -43.219 -13.641 1 97.88 582 VAL B O 1
ATOM 10287 N N . ILE B 1 583 ? 26.922 -43.281 -13.359 1 98 583 ILE B N 1
ATOM 10288 C CA . ILE B 1 583 ? 27.203 -42.781 -14.703 1 98 583 ILE B CA 1
ATOM 10289 C C . ILE B 1 583 ? 26.656 -43.75 -15.742 1 98 583 ILE B C 1
ATOM 10291 O O . ILE B 1 583 ? 25.984 -43.344 -16.703 1 98 583 ILE B O 1
ATOM 10295 N N . ALA B 1 584 ? 26.906 -45 -15.5 1 97.88 584 ALA B N 1
ATOM 10296 C CA . ALA B 1 584 ? 26.438 -46.031 -16.438 1 97.88 584 ALA B CA 1
ATOM 10297 C C . ALA B 1 584 ? 24.922 -46.125 -16.453 1 97.88 584 ALA B C 1
ATOM 10299 O O . ALA B 1 584 ? 24.312 -46.25 -17.516 1 97.88 584 ALA B O 1
ATOM 10300 N N . ILE B 1 585 ? 24.328 -46.094 -15.312 1 98.19 585 ILE B N 1
ATOM 10301 C CA . ILE B 1 585 ? 22.875 -46.125 -15.203 1 98.19 585 ILE B CA 1
ATOM 10302 C C . ILE B 1 585 ? 22.281 -44.906 -15.938 1 98.19 585 ILE B C 1
ATOM 10304 O O . ILE B 1 585 ? 21.297 -45.062 -16.672 1 98.19 585 ILE B O 1
ATOM 10308 N N . THR B 1 586 ? 22.844 -43.75 -15.766 1 98.31 586 THR B N 1
ATOM 10309 C CA . THR B 1 586 ? 22.375 -42.531 -16.422 1 98.31 586 THR B CA 1
ATOM 10310 C C . THR B 1 586 ? 22.453 -42.688 -17.938 1 98.31 586 THR B C 1
ATOM 10312 O O . THR B 1 586 ? 21.516 -42.344 -18.656 1 98.31 586 THR B O 1
ATOM 10315 N N . ARG B 1 587 ? 23.562 -43.156 -18.391 1 97.69 587 ARG B N 1
ATOM 10316 C CA . ARG B 1 587 ? 23.734 -43.375 -19.828 1 97.69 587 ARG B CA 1
ATOM 10317 C C . ARG B 1 587 ? 22.672 -44.344 -20.375 1 97.69 587 ARG B C 1
ATOM 10319 O O . ARG B 1 587 ? 22.109 -44.094 -21.438 1 97.69 587 ARG B O 1
ATOM 10326 N N . ASN B 1 588 ? 22.469 -45.344 -19.656 1 97.62 588 ASN B N 1
ATOM 10327 C CA . ASN B 1 588 ? 21.484 -46.344 -20.078 1 97.62 588 ASN B CA 1
ATOM 10328 C C . ASN B 1 588 ? 20.078 -45.75 -20.188 1 97.62 588 ASN B C 1
ATOM 10330 O O . ASN B 1 588 ? 19.375 -46 -21.156 1 97.62 588 ASN B O 1
ATOM 10334 N N . TYR B 1 589 ? 19.641 -45.031 -19.266 1 97.94 589 TYR B N 1
ATOM 10335 C CA . TYR B 1 589 ? 18.281 -44.469 -19.266 1 97.94 589 TYR B CA 1
ATOM 10336 C C . TYR B 1 589 ? 18.141 -43.375 -20.281 1 97.94 589 TYR B C 1
ATOM 10338 O O . TYR B 1 589 ? 17.062 -43.156 -20.844 1 97.94 589 TYR B O 1
ATOM 10346 N N . LEU B 1 590 ? 19.203 -42.594 -20.562 1 97.69 590 LEU B N 1
ATOM 10347 C CA . LEU B 1 590 ? 19.141 -41.625 -21.656 1 97.69 590 LEU B CA 1
ATOM 10348 C C . LEU B 1 590 ? 19.047 -42.312 -23 1 97.69 590 LEU B C 1
ATOM 10350 O O . LEU B 1 590 ? 18.391 -41.812 -23.922 1 97.69 590 LEU B O 1
ATOM 10354 N N . GLN B 1 591 ? 19.672 -43.5 -23.062 1 96.94 591 GLN B N 1
ATOM 10355 C CA . GLN B 1 591 ? 19.547 -44.281 -24.281 1 96.94 591 GLN B CA 1
ATOM 10356 C C . GLN B 1 591 ? 18.125 -44.844 -24.438 1 96.94 591 GLN B C 1
ATOM 10358 O O . GLN B 1 591 ? 17.578 -44.844 -25.531 1 96.94 591 GLN B O 1
ATOM 10363 N N . ILE B 1 592 ? 17.594 -45.344 -23.359 1 96.94 592 ILE B N 1
ATOM 10364 C CA . ILE B 1 592 ? 16.219 -45.781 -23.375 1 96.94 592 ILE B CA 1
ATOM 10365 C C . ILE B 1 592 ? 15.289 -44.656 -23.797 1 96.94 592 ILE B C 1
ATOM 10367 O O . ILE B 1 592 ? 14.414 -44.844 -24.641 1 96.94 592 ILE B O 1
ATOM 10371 N N . ARG B 1 593 ? 15.492 -43.5 -23.219 1 97.06 593 ARG B N 1
ATOM 10372 C CA . ARG B 1 593 ? 14.688 -42.312 -23.578 1 97.06 593 ARG B CA 1
ATOM 10373 C C . ARG B 1 593 ? 14.805 -42 -25.062 1 97.06 593 ARG B C 1
ATOM 10375 O O . ARG B 1 593 ? 13.805 -41.656 -25.703 1 97.06 593 ARG B O 1
ATOM 10382 N N . GLU B 1 594 ? 15.977 -42.062 -25.594 1 95.75 594 GLU B N 1
ATOM 10383 C CA . GLU B 1 594 ? 16.188 -41.781 -27 1 95.75 594 GLU B CA 1
ATOM 10384 C C . GLU B 1 594 ? 15.336 -42.719 -27.891 1 95.75 594 GLU B C 1
ATOM 10386 O O . GLU B 1 594 ? 14.859 -42.281 -28.938 1 95.75 594 GLU B O 1
ATOM 10391 N N . GLN B 1 595 ? 15.125 -43.875 -27.453 1 96.06 595 GLN B N 1
ATOM 10392 C CA . GLN B 1 595 ? 14.32 -44.812 -28.203 1 96.06 595 GLN B CA 1
ATOM 10393 C C . GLN B 1 595 ? 12.852 -44.438 -28.203 1 96.06 595 GLN B C 1
ATOM 10395 O O . GLN B 1 595 ? 12.102 -44.812 -29.109 1 96.06 595 GLN B O 1
ATOM 10400 N N . TYR B 1 596 ? 12.438 -43.719 -27.219 1 96.62 596 TYR B N 1
ATOM 10401 C CA . TYR B 1 596 ? 11.031 -43.375 -27.094 1 96.62 596 TYR B CA 1
ATOM 10402 C C . TYR B 1 596 ? 10.82 -41.875 -27.391 1 96.62 596 TYR B C 1
ATOM 10404 O O . TYR B 1 596 ? 9.719 -41.375 -27.234 1 96.62 596 TYR B O 1
ATOM 10412 N N . ALA B 1 597 ? 11.852 -41.188 -27.812 1 95.69 597 ALA B N 1
ATOM 10413 C CA . ALA B 1 597 ? 11.797 -39.75 -28.047 1 95.69 597 ALA B CA 1
ATOM 10414 C C . ALA B 1 597 ? 10.789 -39.406 -29.156 1 95.69 597 ALA B C 1
ATOM 10416 O O . ALA B 1 597 ? 10.078 -38.406 -29.062 1 95.69 597 ALA B O 1
ATOM 10417 N N . LYS B 1 598 ? 10.773 -40.188 -30.156 1 96.38 598 LYS B N 1
ATOM 10418 C CA . LYS B 1 598 ? 9.82 -39.969 -31.234 1 96.38 598 LYS B CA 1
ATOM 10419 C C . LYS B 1 598 ? 8.383 -40.031 -30.734 1 96.38 598 LYS B C 1
ATOM 10421 O O . LYS B 1 598 ? 7.539 -39.25 -31.156 1 96.38 598 LYS B O 1
ATOM 10426 N N . LYS B 1 599 ? 8.156 -40.938 -29.875 1 97.25 599 LYS B N 1
ATOM 10427 C CA . LYS B 1 599 ? 6.82 -41.062 -29.281 1 97.25 599 LYS B CA 1
ATOM 10428 C C . LYS B 1 599 ? 6.465 -39.812 -28.484 1 97.25 599 LYS B C 1
ATOM 10430 O O . LYS B 1 599 ? 5.348 -39.281 -28.594 1 97.25 599 LYS B O 1
ATOM 10435 N N . ILE B 1 600 ? 7.359 -39.344 -27.734 1 98.19 600 ILE B N 1
ATOM 10436 C CA . ILE B 1 600 ? 7.133 -38.125 -26.938 1 98.19 600 ILE B CA 1
ATOM 10437 C C . ILE B 1 600 ? 6.836 -36.969 -27.859 1 98.19 600 ILE B C 1
ATOM 10439 O O . ILE B 1 600 ? 5.914 -36.188 -27.609 1 98.19 600 ILE B O 1
ATOM 10443 N N . VAL B 1 601 ? 7.562 -36.812 -28.938 1 97.81 601 VAL B N 1
ATOM 10444 C CA . VAL B 1 601 ? 7.387 -35.719 -29.906 1 97.81 601 VAL B CA 1
ATOM 10445 C C . VAL B 1 601 ? 6.016 -35.844 -30.562 1 97.81 601 VAL B C 1
ATOM 10447 O O . VAL B 1 601 ? 5.316 -34.844 -30.75 1 97.81 601 VAL B O 1
ATOM 10450 N N . GLU B 1 602 ? 5.637 -37.031 -30.922 1 98.06 602 GLU B N 1
ATOM 10451 C CA . GLU B 1 602 ? 4.328 -37.25 -31.516 1 98.06 602 GLU B CA 1
ATOM 10452 C C . GLU B 1 602 ? 3.207 -36.844 -30.578 1 98.06 602 GLU B C 1
ATOM 10454 O O . GLU B 1 602 ? 2.211 -36.25 -31 1 98.06 602 GLU B O 1
ATOM 10459 N N . LEU B 1 603 ? 3.383 -37.188 -29.391 1 98.5 603 LEU B N 1
ATOM 10460 C CA . LEU B 1 603 ? 2.393 -36.812 -28.375 1 98.5 603 LEU B CA 1
ATOM 10461 C C . LEU B 1 603 ? 2.367 -35.312 -28.188 1 98.5 603 LEU B C 1
ATOM 10463 O O . LEU B 1 603 ? 1.308 -34.719 -27.938 1 98.5 603 LEU B O 1
ATOM 10467 N N . ALA B 1 604 ? 3.512 -34.688 -28.25 1 98.44 604 ALA B N 1
ATOM 10468 C CA . ALA B 1 604 ? 3.57 -33.219 -28.156 1 98.44 604 ALA B CA 1
ATOM 10469 C C . ALA B 1 604 ? 2.803 -32.594 -29.312 1 98.44 604 ALA B C 1
ATOM 10471 O O . ALA B 1 604 ? 2.062 -31.625 -29.109 1 98.44 604 ALA B O 1
ATOM 10472 N N . GLU B 1 605 ? 2.975 -33.062 -30.453 1 98.06 605 GLU B N 1
ATOM 10473 C CA . GLU B 1 605 ? 2.248 -32.562 -31.609 1 98.06 605 GLU B CA 1
ATOM 10474 C C . GLU B 1 605 ? 0.749 -32.812 -31.469 1 98.06 605 GLU B C 1
ATOM 10476 O O . GLU B 1 605 ? -0.06 -31.969 -31.859 1 98.06 605 GLU B O 1
ATOM 10481 N N . ASP B 1 606 ? 0.433 -33.938 -30.938 1 97.88 606 ASP B N 1
ATOM 10482 C CA . ASP B 1 606 ? -0.973 -34.25 -30.688 1 97.88 606 ASP B CA 1
ATOM 10483 C C . ASP B 1 606 ? -1.583 -33.25 -29.703 1 97.88 606 ASP B C 1
ATOM 10485 O O . ASP B 1 606 ? -2.756 -32.906 -29.812 1 97.88 606 ASP B O 1
ATOM 10489 N N . SER B 1 607 ? -0.809 -32.938 -28.734 1 97.69 607 SER B N 1
ATOM 10490 C CA . SER B 1 607 ? -1.284 -31.969 -27.734 1 97.69 607 SER B CA 1
ATOM 10491 C C . SER B 1 607 ? -1.716 -30.672 -28.391 1 97.69 607 SER B C 1
ATOM 10493 O O . SER B 1 607 ? -2.639 -30 -27.906 1 97.69 607 SER B O 1
ATOM 10495 N N . VAL B 1 608 ? -1.053 -30.219 -29.438 1 97.94 608 VAL B N 1
ATOM 10496 C CA . VAL B 1 608 ? -1.378 -28.984 -30.156 1 97.94 608 VAL B CA 1
ATOM 10497 C C . VAL B 1 608 ? -2.752 -29.109 -30.812 1 97.94 608 VAL B C 1
ATOM 10499 O O . VAL B 1 608 ? -3.516 -28.156 -30.859 1 97.94 608 VAL B O 1
ATOM 10502 N N . MET B 1 609 ? -3.094 -30.297 -31.172 1 96.69 609 MET B N 1
ATOM 10503 C CA . MET B 1 609 ? -4.355 -30.531 -31.859 1 96.69 609 MET B CA 1
ATOM 10504 C C . MET B 1 609 ? -5.477 -30.828 -30.859 1 96.69 609 MET B C 1
ATOM 10506 O O . MET B 1 609 ? -6.574 -30.281 -30.984 1 96.69 609 MET B O 1
ATOM 10510 N N . SER B 1 610 ? -5.195 -31.594 -29.891 1 96.31 610 SER B N 1
ATOM 10511 C CA . SER B 1 610 ? -6.238 -32.156 -29.031 1 96.31 610 SER B CA 1
ATOM 10512 C C . SER B 1 610 ? -6.277 -31.453 -27.688 1 96.31 610 SER B C 1
ATOM 10514 O O . SER B 1 610 ? -7.301 -31.469 -27 1 96.31 610 SER B O 1
ATOM 10516 N N . GLY B 1 611 ? -5.137 -30.922 -27.328 1 97.12 611 GLY B N 1
ATOM 10517 C CA . GLY B 1 611 ? -5.008 -30.422 -25.969 1 97.12 611 GLY B CA 1
ATOM 10518 C C . GLY B 1 611 ? -4.719 -31.5 -24.953 1 97.12 611 GLY B C 1
ATOM 10519 O O . GLY B 1 611 ? -4.594 -31.219 -23.766 1 97.12 611 GLY B O 1
ATOM 10520 N N . PHE B 1 612 ? -4.496 -32.75 -25.375 1 98.19 612 PHE B N 1
ATOM 10521 C CA . PHE B 1 612 ? -4.281 -33.875 -24.469 1 98.19 612 PHE B CA 1
ATOM 10522 C C . PHE B 1 612 ? -2.896 -33.812 -23.828 1 98.19 612 PHE B C 1
ATOM 10524 O O . PHE B 1 612 ? -1.932 -33.406 -24.484 1 98.19 612 PHE B O 1
ATOM 10531 N N . PRO B 1 613 ? -2.834 -34.219 -22.609 1 98.25 613 PRO B N 1
ATOM 10532 C CA . PRO B 1 613 ? -1.507 -34.281 -22 1 98.25 613 PRO B CA 1
ATOM 10533 C C . PRO B 1 613 ? -0.611 -35.344 -22.641 1 98.25 613 PRO B C 1
ATOM 10535 O O . PRO B 1 613 ? -1.109 -36.312 -23.203 1 98.25 613 PRO B O 1
ATOM 10538 N N . ILE B 1 614 ? 0.664 -35.094 -22.547 1 98.69 614 ILE B N 1
ATOM 10539 C CA . ILE B 1 614 ? 1.638 -36.094 -22.969 1 98.69 614 ILE B CA 1
ATOM 10540 C C . ILE B 1 614 ? 1.659 -37.219 -21.953 1 98.69 614 ILE B C 1
ATOM 10542 O O . ILE B 1 614 ? 1.609 -38.406 -22.344 1 98.69 614 ILE B O 1
ATOM 10546 N N . VAL B 1 615 ? 1.738 -36.844 -20.688 1 98.75 615 VAL B N 1
ATOM 10547 C CA . VAL B 1 615 ? 1.69 -37.781 -19.578 1 98.75 615 VAL B CA 1
ATOM 10548 C C . VAL B 1 615 ? 0.266 -37.875 -19.031 1 98.75 615 VAL B C 1
ATOM 10550 O O . VAL B 1 615 ? -0.338 -36.875 -18.688 1 98.75 615 VAL B O 1
ATOM 10553 N N . ARG B 1 616 ? -0.234 -39.094 -18.938 1 98.75 616 ARG B N 1
ATOM 10554 C CA . ARG B 1 616 ? -1.654 -39.281 -18.656 1 98.75 616 ARG B CA 1
ATOM 10555 C C . ARG B 1 616 ? -1.864 -40.188 -17.453 1 98.75 616 ARG B C 1
ATOM 10557 O O . ARG B 1 616 ? -1.064 -41.094 -17.203 1 98.75 616 ARG B O 1
ATOM 10564 N N . PRO B 1 617 ? -2.939 -39.938 -16.688 1 98.69 617 PRO B N 1
ATOM 10565 C CA . PRO B 1 617 ? -3.281 -40.875 -15.602 1 98.69 617 PRO B CA 1
ATOM 10566 C C . PRO B 1 617 ? -3.834 -42.188 -16.109 1 98.69 617 PRO B C 1
ATOM 10568 O O . PRO B 1 617 ? -4.266 -42.281 -17.266 1 98.69 617 PRO B O 1
ATOM 10571 N N . LEU B 1 618 ? -3.818 -43.156 -15.219 1 98.56 618 LEU B N 1
ATOM 10572 C CA . LEU B 1 618 ? -4.254 -44.469 -15.641 1 98.56 618 LEU B CA 1
ATOM 10573 C C . LEU B 1 618 ? -5.727 -44.469 -16.047 1 98.56 618 LEU B C 1
ATOM 10575 O O . LEU B 1 618 ? -6.137 -45.188 -16.938 1 98.56 618 LEU B O 1
ATOM 10579 N N . TRP B 1 619 ? -6.547 -43.656 -15.344 1 98.19 619 TRP B N 1
ATOM 10580 C CA . TRP B 1 619 ? -7.977 -43.656 -15.641 1 98.19 619 TRP B CA 1
ATOM 10581 C C . TRP B 1 619 ? -8.242 -43.094 -17.047 1 98.19 619 TRP B C 1
ATOM 10583 O O . TRP B 1 619 ? -9.352 -43.219 -17.562 1 98.19 619 TRP B O 1
ATOM 10593 N N . TRP B 1 620 ? -7.23 -42.531 -17.688 1 98.31 620 TRP B N 1
ATOM 10594 C CA . TRP B 1 620 ? -7.367 -42.062 -19.062 1 98.31 620 TRP B CA 1
ATOM 10595 C C . TRP B 1 620 ? -7.832 -43.188 -19.984 1 98.31 620 TRP B C 1
ATOM 10597 O O . TRP B 1 620 ? -8.586 -42.938 -20.938 1 98.31 620 TRP B O 1
ATOM 10607 N N . ILE B 1 621 ? -7.418 -44.406 -19.703 1 97.75 621 ILE B N 1
ATOM 10608 C CA . ILE B 1 621 ? -7.801 -45.531 -20.531 1 97.75 621 ILE B CA 1
ATOM 10609 C C . ILE B 1 621 ? -8.734 -46.469 -19.766 1 97.75 621 ILE B C 1
ATOM 10611 O O . ILE B 1 621 ? -9.242 -47.438 -20.312 1 97.75 621 ILE B O 1
ATOM 10615 N N . ALA B 1 622 ? -8.953 -46.219 -18.547 1 98.19 622 ALA B N 1
ATOM 10616 C CA . ALA B 1 622 ? -9.836 -47 -17.703 1 98.19 622 ALA B CA 1
ATOM 10617 C C . ALA B 1 622 ? -10.602 -46.125 -16.719 1 98.19 622 ALA B C 1
ATOM 10619 O O . ALA B 1 622 ? -10.453 -46.281 -15.5 1 98.19 622 ALA B O 1
ATOM 10620 N N . PRO B 1 623 ? -11.484 -45.344 -17.203 1 97.94 623 PRO B N 1
ATOM 10621 C CA . PRO B 1 623 ? -12.109 -44.312 -16.406 1 97.94 623 PRO B CA 1
ATOM 10622 C C . PRO B 1 623 ? -13.055 -44.844 -15.336 1 97.94 623 PRO B C 1
ATOM 10624 O O . PRO B 1 623 ? -13.43 -44.125 -14.414 1 97.94 623 PRO B O 1
ATOM 10627 N N . ASN B 1 624 ? -13.469 -46.094 -15.438 1 96.75 624 ASN B N 1
ATOM 10628 C CA . ASN B 1 624 ? -14.391 -46.656 -14.461 1 96.75 624 ASN B CA 1
ATOM 10629 C C . ASN B 1 624 ? -13.68 -47.625 -13.523 1 96.75 624 ASN B C 1
ATOM 10631 O O . ASN B 1 624 ? -14.328 -48.281 -12.695 1 96.75 624 ASN B O 1
ATOM 10635 N N . ASP B 1 625 ? -12.367 -47.781 -13.695 1 97.12 625 ASP B N 1
ATOM 10636 C CA . ASP B 1 625 ? -11.555 -48.688 -12.883 1 97.12 625 ASP B CA 1
ATOM 10637 C C . ASP B 1 625 ? -11.141 -48.031 -11.578 1 97.12 625 ASP B C 1
ATOM 10639 O O . ASP B 1 625 ? -10.406 -47.031 -11.578 1 97.12 625 ASP B O 1
ATOM 10643 N N . GLN B 1 626 ? -11.547 -48.625 -10.461 1 94.5 626 GLN B N 1
ATOM 10644 C CA . GLN B 1 626 ? -11.375 -48 -9.148 1 94.5 626 GLN B CA 1
ATOM 10645 C C . GLN B 1 626 ? -9.898 -47.844 -8.805 1 94.5 626 GLN B C 1
ATOM 10647 O O . GLN B 1 626 ? -9.508 -46.844 -8.188 1 94.5 626 GLN B O 1
ATOM 10652 N N . GLN B 1 627 ? -9.133 -48.719 -9.195 1 95.81 627 GLN B N 1
ATOM 10653 C CA . GLN B 1 627 ? -7.711 -48.625 -8.906 1 95.81 627 GLN B CA 1
ATOM 10654 C C . GLN B 1 627 ? -7.031 -47.594 -9.805 1 95.81 627 GLN B C 1
ATOM 10656 O O . GLN B 1 627 ? -6.141 -46.875 -9.359 1 95.81 627 GLN B O 1
ATOM 10661 N N . ALA B 1 628 ? -7.402 -47.562 -11.039 1 97.75 628 ALA B N 1
ATOM 10662 C CA . ALA B 1 628 ? -6.844 -46.594 -11.984 1 97.75 628 ALA B CA 1
ATOM 10663 C C . ALA B 1 628 ? -7.117 -45.156 -11.523 1 97.75 628 ALA B C 1
ATOM 10665 O O . ALA B 1 628 ? -6.305 -44.281 -11.758 1 97.75 628 ALA B O 1
ATOM 10666 N N . LEU B 1 629 ? -8.242 -45 -10.836 1 97.19 629 LEU B N 1
ATOM 10667 C CA . LEU B 1 629 ? -8.672 -43.656 -10.422 1 97.19 629 LEU B CA 1
ATOM 10668 C C . LEU B 1 629 ? -7.738 -43.094 -9.359 1 97.19 629 LEU B C 1
ATOM 10670 O O . LEU B 1 629 ? -7.617 -41.875 -9.227 1 97.19 629 LEU B O 1
ATOM 10674 N N . VAL B 1 630 ? -7.016 -43.938 -8.641 1 95.31 630 VAL B N 1
ATOM 10675 C CA . VAL B 1 630 ? -6.309 -43.438 -7.469 1 95.31 630 VAL B CA 1
ATOM 10676 C C . VAL B 1 630 ? -4.812 -43.719 -7.609 1 95.31 630 VAL B C 1
ATOM 10678 O O . VAL B 1 630 ? -4.023 -43.375 -6.727 1 95.31 630 VAL B O 1
ATOM 10681 N N . SER B 1 631 ? -4.371 -44.344 -8.711 1 96.19 631 SER B N 1
ATOM 10682 C CA . SER B 1 631 ? -2.959 -44.656 -8.891 1 96.19 631 SER B CA 1
ATOM 10683 C C . SER B 1 631 ? -2.123 -43.375 -9.016 1 96.19 631 SER B C 1
ATOM 10685 O O . SER B 1 631 ? -2.236 -42.656 -10 1 96.19 631 SER B O 1
ATOM 10687 N N . GLU B 1 632 ? -1.276 -43.156 -8.07 1 95.31 632 GLU B N 1
ATOM 10688 C CA . GLU B 1 632 ? -0.534 -41.906 -8.062 1 95.31 632 GLU B CA 1
ATOM 10689 C C . GLU B 1 632 ? 0.945 -42.125 -8.359 1 95.31 632 GLU B C 1
ATOM 10691 O O . GLU B 1 632 ? 1.695 -41.188 -8.578 1 95.31 632 GLU B O 1
ATOM 10696 N N . ASP B 1 633 ? 1.435 -43.375 -8.375 1 97.25 633 ASP B N 1
ATOM 10697 C CA . ASP B 1 633 ? 2.857 -43.656 -8.547 1 97.25 633 ASP B CA 1
ATOM 10698 C C . ASP B 1 633 ? 3.119 -44.344 -9.875 1 97.25 633 ASP B C 1
ATOM 10700 O O . ASP B 1 633 ? 4.176 -44.969 -10.062 1 97.25 633 ASP B O 1
ATOM 10704 N N . GLU B 1 634 ? 2.131 -44.375 -10.742 1 98.5 634 GLU B N 1
ATOM 10705 C CA . GLU B 1 634 ? 2.211 -44.844 -12.125 1 98.5 634 GLU B CA 1
ATOM 10706 C C . GLU B 1 634 ? 1.64 -43.812 -13.086 1 98.5 634 GLU B C 1
ATOM 10708 O O . GLU B 1 634 ? 0.787 -43 -12.711 1 98.5 634 GLU B O 1
ATOM 10713 N N . TYR B 1 635 ? 2.15 -43.844 -14.273 1 98.75 635 TYR B N 1
ATOM 10714 C CA . TYR B 1 635 ? 1.594 -42.938 -15.281 1 98.75 635 TYR B CA 1
ATOM 10715 C C . TYR B 1 635 ? 1.684 -43.562 -16.672 1 98.75 635 TYR B C 1
ATOM 10717 O O . TYR B 1 635 ? 2.381 -44.562 -16.875 1 98.75 635 TYR B O 1
ATOM 10725 N N . LEU B 1 636 ? 0.937 -42.938 -17.547 1 98.69 636 LEU B N 1
ATOM 10726 C CA . LEU B 1 636 ? 0.954 -43.344 -18.953 1 98.69 636 LEU B CA 1
ATOM 10727 C C . LEU B 1 636 ? 1.675 -42.312 -19.812 1 98.69 636 LEU B C 1
ATOM 10729 O O . LEU B 1 636 ? 1.471 -41.125 -19.641 1 98.69 636 LEU B O 1
ATOM 10733 N N . LEU B 1 637 ? 2.57 -42.75 -20.609 1 98.62 637 LEU B N 1
ATOM 10734 C CA . LEU B 1 637 ? 2.994 -41.969 -21.766 1 98.62 637 LEU B CA 1
ATOM 10735 C C . LEU B 1 637 ? 2.078 -42.219 -22.953 1 98.62 637 LEU B C 1
ATOM 10737 O O . LEU B 1 637 ? 2.137 -43.281 -23.578 1 98.62 637 LEU B O 1
ATOM 10741 N N . GLY B 1 638 ? 1.323 -41.188 -23.25 1 97.88 638 GLY B N 1
ATOM 10742 C CA . GLY B 1 638 ? 0.235 -41.469 -24.172 1 97.88 638 GLY B CA 1
ATOM 10743 C C . GLY B 1 638 ? -0.781 -42.469 -23.641 1 97.88 638 GLY B C 1
ATOM 10744 O O . GLY B 1 638 ? -1.207 -42.344 -22.484 1 97.88 638 GLY B O 1
ATOM 10745 N N . ASP B 1 639 ? -1.162 -43.406 -24.547 1 97.06 639 ASP B N 1
ATOM 10746 C CA . ASP B 1 639 ? -2.234 -44.312 -24.156 1 97.06 639 ASP B CA 1
ATOM 10747 C C . ASP B 1 639 ? -1.714 -45.75 -24.016 1 97.06 639 ASP B C 1
ATOM 10749 O O . ASP B 1 639 ? -2.447 -46.625 -23.594 1 97.06 639 ASP B O 1
ATOM 10753 N N . ASP B 1 640 ? -0.419 -45.906 -24.25 1 96.5 640 ASP B N 1
ATOM 10754 C CA . ASP B 1 640 ? -0.069 -47.312 -24.453 1 96.5 640 ASP B CA 1
ATOM 10755 C C . ASP B 1 640 ? 1.243 -47.656 -23.766 1 96.5 640 ASP B C 1
ATOM 10757 O O . ASP B 1 640 ? 1.731 -48.781 -23.875 1 96.5 640 ASP B O 1
ATOM 10761 N N . LEU B 1 641 ? 1.879 -46.75 -23.125 1 98.25 641 LEU B N 1
ATOM 10762 C CA . LEU B 1 641 ? 3.074 -47.031 -22.344 1 98.25 641 LEU B CA 1
ATOM 10763 C C . LEU B 1 641 ? 2.848 -46.75 -20.875 1 98.25 641 LEU B C 1
ATOM 10765 O O . LEU B 1 641 ? 2.711 -45.562 -20.484 1 98.25 641 LEU B O 1
ATOM 10769 N N . LEU B 1 642 ? 2.768 -47.781 -20.062 1 98.62 642 LEU B N 1
ATOM 10770 C CA . LEU B 1 642 ? 2.6 -47.625 -18.625 1 98.62 642 LEU B CA 1
ATOM 10771 C C . LEU B 1 642 ? 3.947 -47.656 -17.906 1 98.62 642 LEU B C 1
ATOM 10773 O O . LEU B 1 642 ? 4.73 -48.594 -18.125 1 98.62 642 LEU B O 1
ATOM 10777 N N . VAL B 1 643 ? 4.254 -46.719 -17.156 1 98.88 643 VAL B N 1
ATOM 10778 C CA . VAL B 1 643 ? 5.512 -46.594 -16.422 1 98.88 643 VAL B CA 1
ATOM 10779 C C . VAL B 1 643 ? 5.25 -46.719 -14.93 1 98.88 643 VAL B C 1
ATOM 10781 O O . VAL B 1 643 ? 4.352 -46.062 -14.398 1 98.88 643 VAL B O 1
ATOM 10784 N N . ALA B 1 644 ? 6 -47.531 -14.203 1 98.75 644 ALA B N 1
ATOM 10785 C CA . ALA B 1 644 ? 5.812 -47.781 -12.773 1 98.75 644 ALA B CA 1
ATOM 10786 C C . ALA B 1 644 ? 7.137 -47.656 -12.023 1 98.75 644 ALA B C 1
ATOM 10788 O O . ALA B 1 644 ? 7.684 -48.656 -11.57 1 98.75 644 ALA B O 1
ATOM 10789 N N . PRO B 1 645 ? 7.613 -46.5 -11.789 1 98.62 645 PRO B N 1
ATOM 10790 C CA . PRO B 1 645 ? 8.883 -46.312 -11.078 1 98.62 645 PRO B CA 1
ATOM 10791 C C . PRO B 1 645 ? 8.766 -46.625 -9.586 1 98.62 645 PRO B C 1
ATOM 10793 O O . PRO B 1 645 ? 7.668 -46.594 -9.023 1 98.62 645 PRO B O 1
ATOM 10796 N N . VAL B 1 646 ? 9.867 -46.969 -8.945 1 98.25 646 VAL B N 1
ATOM 10797 C CA . VAL B 1 646 ? 9.945 -47.125 -7.496 1 98.25 646 VAL B CA 1
ATOM 10798 C C . VAL B 1 646 ? 10.094 -45.75 -6.836 1 98.25 646 VAL B C 1
ATOM 10800 O O . VAL B 1 646 ? 11.016 -45 -7.148 1 98.25 646 VAL B O 1
ATOM 10803 N N . VAL B 1 647 ? 9.211 -45.469 -5.906 1 97.5 647 VAL B N 1
ATOM 10804 C CA . VAL B 1 647 ? 9.242 -44.125 -5.297 1 97.5 647 VAL B CA 1
ATOM 10805 C C . VAL B 1 647 ? 9.367 -44.281 -3.779 1 97.5 647 VAL B C 1
ATOM 10807 O O . VAL B 1 647 ? 9.188 -43.281 -3.049 1 97.5 647 VAL B O 1
ATOM 10810 N N . VAL B 1 648 ? 9.656 -45.438 -3.262 1 96.75 648 VAL B N 1
ATOM 10811 C CA . VAL B 1 648 ? 9.859 -45.688 -1.84 1 96.75 648 VAL B CA 1
ATOM 10812 C C . VAL B 1 648 ? 11.32 -46.031 -1.573 1 96.75 648 VAL B C 1
ATOM 10814 O O . VAL B 1 648 ? 11.891 -46.906 -2.211 1 96.75 648 VAL B O 1
ATOM 10817 N N . GLU B 1 649 ? 11.867 -45.375 -0.598 1 97.44 649 GLU B N 1
ATOM 10818 C CA . GLU B 1 649 ? 13.281 -45.562 -0.271 1 97.44 649 GLU B CA 1
ATOM 10819 C C . GLU B 1 649 ? 13.57 -47.031 0.105 1 97.44 649 GLU B C 1
ATOM 10821 O O . GLU B 1 649 ? 12.828 -47.625 0.879 1 97.44 649 GLU B O 1
ATOM 10826 N N . GLY B 1 650 ? 14.586 -47.562 -0.396 1 97.5 650 GLY B N 1
ATOM 10827 C CA . GLY B 1 650 ? 15.07 -48.906 -0.033 1 97.5 650 GLY B CA 1
ATOM 10828 C C . GLY B 1 650 ? 14.32 -50 -0.736 1 97.5 650 GLY B C 1
ATOM 10829 O O . GLY B 1 650 ? 14.75 -51.156 -0.706 1 97.5 650 GLY B O 1
ATOM 10830 N N . ALA B 1 651 ? 13.305 -49.719 -1.446 1 97.75 651 ALA B N 1
ATOM 10831 C CA . ALA B 1 651 ? 12.453 -50.75 -2.053 1 97.75 651 ALA B CA 1
ATOM 10832 C C . ALA B 1 651 ? 13.141 -51.375 -3.26 1 97.75 651 ALA B C 1
ATOM 10834 O O . ALA B 1 651 ? 13.781 -50.688 -4.051 1 97.75 651 ALA B O 1
ATOM 10835 N N . ARG B 1 652 ? 13.023 -52.781 -3.385 1 98.06 652 ARG B N 1
ATOM 10836 C CA . ARG B 1 652 ? 13.547 -53.531 -4.516 1 98.06 652 ARG B CA 1
ATOM 10837 C C . ARG B 1 652 ? 12.445 -54.344 -5.176 1 98.06 652 ARG B C 1
ATOM 10839 O O . ARG B 1 652 ? 12.727 -55.281 -5.949 1 98.06 652 ARG B O 1
ATOM 10846 N N . LYS B 1 653 ? 11.281 -54.062 -4.766 1 97.62 653 LYS B N 1
ATOM 10847 C CA . LYS B 1 653 ? 10.047 -54.594 -5.34 1 97.62 653 LYS B CA 1
ATOM 10848 C C . LYS B 1 653 ? 8.898 -53.594 -5.16 1 97.62 653 LYS B C 1
ATOM 10850 O O . LYS B 1 653 ? 8.992 -52.688 -4.344 1 97.62 653 LYS B O 1
ATOM 10855 N N . ARG B 1 654 ? 7.922 -53.719 -5.98 1 97.81 654 ARG B N 1
ATOM 10856 C CA . ARG B 1 654 ? 6.734 -52.906 -5.816 1 97.81 654 ARG B CA 1
ATOM 10857 C C . ARG B 1 654 ? 5.5 -53.594 -6.402 1 97.81 654 ARG B C 1
ATOM 10859 O O . ARG B 1 654 ? 5.621 -54.562 -7.16 1 97.81 654 ARG B O 1
ATOM 10866 N N . ASP B 1 655 ? 4.355 -53.094 -5.945 1 97.88 655 ASP B N 1
ATOM 10867 C CA . ASP B 1 655 ? 3.102 -53.438 -6.598 1 97.88 655 ASP B CA 1
ATOM 10868 C C . ASP B 1 655 ? 2.865 -52.625 -7.848 1 97.88 655 ASP B C 1
ATOM 10870 O O . ASP B 1 655 ? 3.16 -51.406 -7.867 1 97.88 655 ASP B O 1
ATOM 10874 N N . ILE B 1 656 ? 2.432 -53.25 -8.961 1 98.5 656 ILE B N 1
ATOM 10875 C CA . ILE B 1 656 ? 2.148 -52.562 -10.211 1 98.5 656 ILE B CA 1
ATOM 10876 C C . ILE B 1 656 ? 0.74 -52.906 -10.688 1 98.5 656 ILE B C 1
ATOM 10878 O O . ILE B 1 656 ? 0.393 -54.062 -10.812 1 98.5 656 ILE B O 1
ATOM 10882 N N . TYR B 1 657 ? -0.046 -51.906 -10.852 1 98.5 657 TYR B N 1
ATOM 10883 C CA . TYR B 1 657 ? -1.391 -52.094 -11.375 1 98.5 657 TYR B CA 1
ATOM 10884 C C . TYR B 1 657 ? -1.421 -51.938 -12.891 1 98.5 657 TYR B C 1
ATOM 10886 O O . TYR B 1 657 ? -0.933 -50.906 -13.406 1 98.5 657 TYR B O 1
ATOM 10894 N N . LEU B 1 658 ? -1.971 -52.875 -13.641 1 98.31 658 LEU B N 1
ATOM 10895 C CA . LEU B 1 658 ? -2.195 -52.781 -15.078 1 98.31 658 LEU B CA 1
ATOM 10896 C C . LEU B 1 658 ? -3.686 -52.75 -15.398 1 98.31 658 LEU B C 1
ATOM 10898 O O . LEU B 1 658 ? -4.418 -53.688 -15.078 1 98.31 658 LEU B O 1
ATOM 10902 N N . PRO B 1 659 ? -4.133 -51.719 -15.945 1 97.69 659 PRO B N 1
ATOM 10903 C CA . PRO B 1 659 ? -5.539 -51.656 -16.344 1 97.69 659 PRO B CA 1
ATOM 10904 C C . PRO B 1 659 ? -5.883 -52.656 -17.453 1 97.69 659 PRO B C 1
ATOM 10906 O O . PRO B 1 659 ? -5.008 -53.375 -17.938 1 97.69 659 PRO B O 1
ATOM 10909 N N . ALA B 1 660 ? -7.172 -52.656 -17.828 1 96.88 660 ALA B N 1
ATOM 10910 C CA . ALA B 1 660 ? -7.637 -53.594 -18.875 1 96.88 660 ALA B CA 1
ATOM 10911 C C . ALA B 1 660 ? -6.805 -53.438 -20.141 1 96.88 660 ALA B C 1
ATOM 10913 O O . ALA B 1 660 ? -6.445 -52.344 -20.531 1 96.88 660 ALA B O 1
ATOM 10914 N N . GLY B 1 661 ? -6.414 -54.562 -20.719 1 95.62 661 GLY B N 1
ATOM 10915 C CA . GLY B 1 661 ? -5.602 -54.594 -21.938 1 95.62 661 GLY B CA 1
ATOM 10916 C C . GLY B 1 661 ? -4.5 -55.656 -21.875 1 95.62 661 GLY B C 1
ATOM 10917 O O . GLY B 1 661 ? -4.328 -56.312 -20.859 1 95.62 661 GLY B O 1
ATOM 10918 N N . SER B 1 662 ? -3.855 -55.875 -22.969 1 96.81 662 SER B N 1
ATOM 10919 C CA . SER B 1 662 ? -2.697 -56.75 -23.047 1 96.81 662 SER B CA 1
ATOM 10920 C C . SER B 1 662 ? -1.395 -55.969 -22.984 1 96.81 662 SER B C 1
ATOM 10922 O O . SER B 1 662 ? -1.123 -55.125 -23.844 1 96.81 662 SER B O 1
ATOM 10924 N N . TRP B 1 663 ? -0.59 -56.25 -21.938 1 97.75 663 TRP B N 1
ATOM 10925 C CA . TRP B 1 663 ? 0.586 -55.438 -21.641 1 97.75 663 TRP B CA 1
ATOM 10926 C C . TRP B 1 663 ? 1.864 -56.281 -21.797 1 97.75 663 TRP B C 1
ATOM 10928 O O . TRP B 1 663 ? 2.018 -57.312 -21.172 1 97.75 663 TRP B O 1
ATOM 10938 N N . ASN B 1 664 ? 2.736 -55.844 -22.656 1 97.88 664 ASN B N 1
ATOM 10939 C CA . ASN B 1 664 ? 4.062 -56.406 -22.797 1 97.88 664 ASN B CA 1
ATOM 10940 C C . ASN B 1 664 ? 5.027 -55.875 -21.734 1 97.88 664 ASN B C 1
ATOM 10942 O O . ASN B 1 664 ? 5.336 -54.688 -21.703 1 97.88 664 ASN B O 1
ATOM 10946 N N . ASP B 1 665 ? 5.477 -56.75 -20.844 1 97.62 665 ASP B N 1
ATOM 10947 C CA . ASP B 1 665 ? 6.453 -56.375 -19.812 1 97.62 665 ASP B CA 1
ATOM 10948 C C . ASP B 1 665 ? 7.832 -56.156 -20.438 1 97.62 665 ASP B C 1
ATOM 10950 O O . ASP B 1 665 ? 8.5 -57.094 -20.844 1 97.62 665 ASP B O 1
ATOM 10954 N N . LYS B 1 666 ? 8.273 -54.969 -20.438 1 97.12 666 LYS B N 1
ATOM 10955 C CA . LYS B 1 666 ? 9.508 -54.625 -21.125 1 97.12 666 LYS B CA 1
ATOM 10956 C C . LYS B 1 666 ? 10.719 -54.844 -20.234 1 97.12 666 LYS B C 1
ATOM 10958 O O . LYS B 1 666 ? 11.859 -54.812 -20.703 1 97.12 666 LYS B O 1
ATOM 10963 N N . LEU B 1 667 ? 10.484 -55.094 -18.922 1 96.88 667 LEU B N 1
ATOM 10964 C CA . LEU B 1 667 ? 11.586 -55.344 -17.984 1 96.88 667 LEU B CA 1
ATOM 10965 C C . LEU B 1 667 ? 11.836 -56.812 -17.812 1 96.88 667 LEU B C 1
ATOM 10967 O O . LEU B 1 667 ? 12.977 -57.281 -17.891 1 96.88 667 LEU B O 1
ATOM 10971 N N . ARG B 1 668 ? 10.766 -57.625 -17.672 1 96.44 668 ARG B N 1
ATOM 10972 C CA . ARG B 1 668 ? 10.914 -59.062 -17.391 1 96.44 668 ARG B CA 1
ATOM 10973 C C . ARG B 1 668 ? 10.484 -59.875 -18.594 1 96.44 668 ARG B C 1
ATOM 10975 O O . ARG B 1 668 ? 10.734 -61.094 -18.625 1 96.44 668 ARG B O 1
ATOM 10982 N N . GLY B 1 669 ? 9.852 -59.375 -19.531 1 94.75 669 GLY B N 1
ATOM 10983 C CA . GLY B 1 669 ? 9.336 -60.094 -20.672 1 94.75 669 GLY B CA 1
ATOM 10984 C C . GLY B 1 669 ? 7.992 -60.75 -20.406 1 94.75 669 GLY B C 1
ATOM 10985 O O . GLY B 1 669 ? 7.598 -60.938 -19.25 1 94.75 669 GLY B O 1
ATOM 10986 N N . GLY B 1 670 ? 7.246 -61 -21.531 1 94.56 670 GLY B N 1
ATOM 10987 C CA . GLY B 1 670 ? 5.965 -61.656 -21.422 1 94.56 670 GLY B CA 1
ATOM 10988 C C . GLY B 1 670 ? 4.777 -60.75 -21.578 1 94.56 670 GLY B C 1
ATOM 10989 O O . GLY B 1 670 ? 4.926 -59.531 -21.5 1 94.56 670 GLY B O 1
ATOM 10990 N N . LEU B 1 671 ? 3.727 -61.375 -21.828 1 96.19 671 LEU B N 1
ATOM 10991 C CA . LEU B 1 671 ? 2.453 -60.688 -21.969 1 96.19 671 LEU B CA 1
ATOM 10992 C C . LEU B 1 671 ? 1.581 -60.844 -20.734 1 96.19 671 LEU B C 1
ATOM 10994 O O . LEU B 1 671 ? 1.401 -61.969 -20.266 1 96.19 671 LEU B O 1
ATOM 10998 N N . VAL B 1 672 ? 1.092 -59.719 -20.203 1 96.69 672 VAL B N 1
ATOM 10999 C CA . VAL B 1 672 ? 0.231 -59.75 -19.031 1 96.69 672 VAL B CA 1
ATOM 11000 C C . VAL B 1 672 ? -1.135 -59.188 -19.375 1 96.69 672 VAL B C 1
ATOM 11002 O O . VAL B 1 672 ? -1.222 -58.094 -19.969 1 96.69 672 VAL B O 1
ATOM 11005 N N . GLN B 1 673 ? -2.162 -59.906 -19.031 1 96.31 673 GLN B N 1
ATOM 11006 C CA . GLN B 1 673 ? -3.518 -59.406 -19.281 1 96.31 673 GLN B CA 1
ATOM 11007 C C . GLN B 1 673 ? -4.07 -58.656 -18.078 1 96.31 673 GLN B C 1
ATOM 11009 O O . GLN B 1 673 ? -4.062 -59.188 -16.953 1 96.31 673 GLN B O 1
ATOM 11014 N N . GLY B 1 674 ? -4.461 -57.438 -18.297 1 95.31 674 GLY B N 1
ATOM 11015 C CA . GLY B 1 674 ? -5.137 -56.656 -17.266 1 95.31 674 GLY B CA 1
ATOM 11016 C C . GLY B 1 674 ? -6.648 -56.781 -17.328 1 95.31 674 GLY B C 1
ATOM 11017 O O . GLY B 1 674 ? -7.191 -57.344 -18.266 1 95.31 674 GLY B O 1
ATOM 11018 N N . PRO B 1 675 ? -7.309 -56.219 -16.375 1 97.44 675 PRO B N 1
ATOM 11019 C CA . PRO B 1 675 ? -6.805 -55.531 -15.195 1 97.44 675 PRO B CA 1
ATOM 11020 C C . PRO B 1 675 ? -6.191 -56.469 -14.172 1 97.44 675 PRO B C 1
ATOM 11022 O O . PRO B 1 675 ? -6.734 -57.562 -13.93 1 97.44 675 PRO B O 1
ATOM 11025 N N . THR B 1 676 ? -5.125 -56.188 -13.672 1 97.5 676 THR B N 1
ATOM 11026 C CA . THR B 1 676 ? -4.488 -57.031 -12.672 1 97.5 676 THR B CA 1
ATOM 11027 C C . THR B 1 676 ? -3.484 -56.25 -11.844 1 97.5 676 THR B C 1
ATOM 11029 O O . THR B 1 676 ? -2.984 -55.219 -12.289 1 97.5 676 THR B O 1
ATOM 11032 N N . LEU B 1 677 ? -3.322 -56.656 -10.648 1 97.69 677 LEU B N 1
ATOM 11033 C CA . LEU B 1 677 ? -2.295 -56.156 -9.758 1 97.69 677 LEU B CA 1
ATOM 11034 C C . LEU B 1 677 ? -1.12 -57.094 -9.648 1 97.69 677 LEU B C 1
ATOM 11036 O O . LEU B 1 677 ? -1.28 -58.219 -9.172 1 97.69 677 LEU B O 1
ATOM 11040 N N . LEU B 1 678 ? -0 -56.719 -10.188 1 98.06 678 LEU B N 1
ATOM 11041 C CA . LEU B 1 678 ? 1.222 -57.469 -9.984 1 98.06 678 LEU B CA 1
ATOM 11042 C C . LEU B 1 678 ? 1.815 -57.188 -8.609 1 98.06 678 LEU B C 1
ATOM 11044 O O . LEU B 1 678 ? 2.338 -56.094 -8.367 1 98.06 678 LEU B O 1
ATOM 11048 N N . LYS B 1 679 ? 1.755 -58.125 -7.715 1 97.38 679 LYS B N 1
ATOM 11049 C CA . LYS B 1 679 ? 2.246 -57.969 -6.352 1 97.38 679 LYS B CA 1
ATOM 11050 C C . LYS B 1 679 ? 3.734 -58.281 -6.258 1 97.38 679 LYS B C 1
ATOM 11052 O O . LYS B 1 679 ? 4.207 -59.25 -6.867 1 97.38 679 LYS B O 1
ATOM 11057 N N . ASP B 1 680 ? 4.422 -57.531 -5.555 1 97.06 680 ASP B N 1
ATOM 11058 C CA . ASP B 1 680 ? 5.832 -57.75 -5.238 1 97.06 680 ASP B CA 1
ATOM 11059 C C . ASP B 1 680 ? 6.656 -57.938 -6.508 1 97.06 680 ASP B C 1
ATOM 11061 O O . ASP B 1 680 ? 7.465 -58.875 -6.598 1 97.06 680 ASP B O 1
ATOM 11065 N N . TYR B 1 681 ? 6.281 -57.156 -7.52 1 98 681 TYR B N 1
ATOM 11066 C CA . TYR B 1 681 ? 7.059 -57.188 -8.75 1 98 681 TYR B CA 1
ATOM 11067 C C . TYR B 1 681 ? 8.5 -56.75 -8.5 1 98 681 TYR B C 1
ATOM 11069 O O . TYR B 1 681 ? 8.75 -55.656 -8.016 1 98 681 TYR B O 1
ATOM 11077 N N . PRO B 1 682 ? 9.438 -57.594 -8.758 1 97.81 682 PRO B N 1
ATOM 11078 C CA . PRO B 1 682 ? 10.836 -57.25 -8.453 1 97.81 682 PRO B CA 1
ATOM 11079 C C . PRO B 1 682 ? 11.391 -56.188 -9.367 1 97.81 682 PRO B C 1
ATOM 11081 O O . PRO B 1 682 ? 11.25 -56.281 -10.594 1 97.81 682 PRO B O 1
ATOM 11084 N N . VAL B 1 683 ? 12 -55.219 -8.805 1 98.31 683 VAL B N 1
ATOM 11085 C CA . VAL B 1 683 ? 12.664 -54.125 -9.516 1 98.31 683 VAL B CA 1
ATOM 11086 C C . VAL B 1 683 ? 13.961 -53.75 -8.797 1 98.31 683 VAL B C 1
ATOM 11088 O O . VAL B 1 683 ? 13.93 -53.125 -7.738 1 98.31 683 VAL B O 1
ATOM 11091 N N . ALA B 1 684 ? 15.07 -54.062 -9.375 1 97.69 684 ALA B N 1
ATOM 11092 C CA . ALA B 1 684 ? 16.359 -53.719 -8.773 1 97.69 684 ALA B CA 1
ATOM 11093 C C . ALA B 1 684 ? 16.609 -52.188 -8.844 1 97.69 684 ALA B C 1
ATOM 11095 O O . ALA B 1 684 ? 15.82 -51.469 -9.43 1 97.69 684 ALA B O 1
ATOM 11096 N N . LEU B 1 685 ? 17.641 -51.75 -8.195 1 97.5 685 LEU B N 1
ATOM 11097 C CA . LEU B 1 685 ? 17.938 -50.312 -8.102 1 97.5 685 LEU B CA 1
ATOM 11098 C C . LEU B 1 685 ? 18.125 -49.719 -9.492 1 97.5 685 LEU B C 1
ATOM 11100 O O . LEU B 1 685 ? 17.703 -48.594 -9.734 1 97.5 685 LEU B O 1
ATOM 11104 N N . GLU B 1 686 ? 18.75 -50.406 -10.391 1 96.94 686 GLU B N 1
ATOM 11105 C CA . GLU B 1 686 ? 19.094 -49.875 -11.703 1 96.94 686 GLU B CA 1
ATOM 11106 C C . GLU B 1 686 ? 18 -50.156 -12.719 1 96.94 686 GLU B C 1
ATOM 11108 O O . GLU B 1 686 ? 18.172 -49.938 -13.922 1 96.94 686 GLU B O 1
ATOM 11113 N N . GLU B 1 687 ? 16.844 -50.688 -12.195 1 97.88 687 GLU B N 1
ATOM 11114 C CA . GLU B 1 687 ? 15.781 -51.125 -13.109 1 97.88 687 GLU B CA 1
ATOM 11115 C C . GLU B 1 687 ? 14.562 -50.219 -13.008 1 97.88 687 GLU B C 1
ATOM 11117 O O . GLU B 1 687 ? 14.25 -49.688 -11.93 1 97.88 687 GLU B O 1
ATOM 11122 N N . LEU B 1 688 ? 13.906 -50 -14.117 1 98.44 688 LEU B N 1
ATOM 11123 C CA . LEU B 1 688 ? 12.625 -49.312 -14.219 1 98.44 688 LEU B CA 1
ATOM 11124 C C . LEU B 1 688 ? 11.578 -50.219 -14.859 1 98.44 688 LEU B C 1
ATOM 11126 O O . LEU B 1 688 ? 11.797 -50.75 -15.953 1 98.44 688 LEU B O 1
ATOM 11130 N N . ALA B 1 689 ? 10.477 -50.406 -14.164 1 98.56 689 ALA B N 1
ATOM 11131 C CA . ALA B 1 689 ? 9.391 -51.219 -14.727 1 98.56 689 ALA B CA 1
ATOM 11132 C C . ALA B 1 689 ? 8.516 -50.375 -15.648 1 98.56 689 ALA B C 1
ATOM 11134 O O . ALA B 1 689 ? 8.078 -49.281 -15.273 1 98.56 689 ALA B O 1
ATOM 11135 N N . PHE B 1 690 ? 8.273 -50.812 -16.875 1 98.5 690 PHE B N 1
ATOM 11136 C CA . PHE B 1 690 ? 7.309 -50.188 -17.766 1 98.5 690 PHE B CA 1
ATOM 11137 C C . PHE B 1 690 ? 6.738 -51.219 -18.734 1 98.5 690 PHE B C 1
ATOM 11139 O O . PHE B 1 690 ? 7.34 -52.281 -18.969 1 98.5 690 PHE B O 1
ATOM 11146 N N . PHE B 1 691 ? 5.551 -51 -19.156 1 98.38 691 PHE B N 1
ATOM 11147 C CA . PHE B 1 691 ? 4.742 -51.938 -19.938 1 98.38 691 PHE B CA 1
ATOM 11148 C C . PHE B 1 691 ? 4.172 -51.25 -21.172 1 98.38 691 PHE B C 1
ATOM 11150 O O . PHE B 1 691 ? 3.742 -50.094 -21.109 1 98.38 691 PHE B O 1
ATOM 11157 N N . GLU B 1 692 ? 4.156 -51.938 -22.297 1 97.69 692 GLU B N 1
ATOM 11158 C CA . GLU B 1 692 ? 3.578 -51.438 -23.547 1 97.69 692 GLU B CA 1
ATOM 11159 C C . GLU B 1 692 ? 2.314 -52.219 -23.922 1 97.69 692 GLU B C 1
ATOM 11161 O O . GLU B 1 692 ? 2.301 -53.438 -23.891 1 97.69 692 GLU B O 1
ATOM 11166 N N . GLN B 1 693 ? 1.315 -51.531 -24.156 1 94.38 693 GLN B N 1
ATOM 11167 C CA . GLN B 1 693 ? 0.065 -52.188 -24.531 1 94.38 693 GLN B CA 1
ATOM 11168 C C . GLN B 1 693 ? 0.128 -52.719 -25.953 1 94.38 693 GLN B C 1
ATOM 11170 O O . GLN B 1 693 ? 0.622 -52.062 -26.859 1 94.38 693 GLN B O 1
ATOM 11175 N N . ASP B 1 694 ? -0.225 -54.031 -26.156 1 85.06 694 ASP B N 1
ATOM 11176 C CA . ASP B 1 694 ? -0.233 -54.688 -27.453 1 85.06 694 ASP B CA 1
ATOM 11177 C C . ASP B 1 694 ? -1.403 -54.188 -28.312 1 85.06 694 ASP B C 1
ATOM 11179 O O . ASP B 1 694 ? -2.523 -54.062 -27.812 1 85.06 694 ASP B O 1
ATOM 11183 N N . LYS B 1 695 ? -1.274 -53.438 -29.422 1 66.56 695 LYS B N 1
ATOM 11184 C CA . LYS B 1 695 ? -2.352 -53.062 -30.344 1 66.56 695 LYS B CA 1
ATOM 11185 C C . LYS B 1 695 ? -2.967 -54.281 -31 1 66.56 695 LYS B C 1
ATOM 11187 O O . LYS B 1 695 ? -2.258 -55.094 -31.594 1 66.56 695 LYS B O 1
ATOM 11192 N N . VAL B 1 696 ? -3.92 -54.875 -30.297 1 53.28 696 VAL B N 1
ATOM 11193 C CA . VAL B 1 696 ? -4.617 -55.875 -31.109 1 53.28 696 VAL B CA 1
ATOM 11194 C C . VAL B 1 696 ? -4.914 -55.312 -32.5 1 53.28 696 VAL B C 1
ATOM 11196 O O . VAL B 1 696 ? -5.48 -54.219 -32.625 1 53.28 696 VAL B O 1
ATOM 11199 N N . SER B 1 697 ? -3.986 -55.594 -33.375 1 39.66 697 SER B N 1
ATOM 11200 C CA . SER B 1 697 ? -4.426 -55.438 -34.75 1 39.66 697 SER B CA 1
ATOM 11201 C C . SER B 1 697 ? -5.855 -55.938 -34.938 1 39.66 697 SER B C 1
ATOM 11203 O O . SER B 1 697 ? -6.215 -57 -34.438 1 39.66 697 SER B O 1
ATOM 11205 N N . ASP B 1 698 ? -6.77 -55.031 -34.938 1 35.78 698 ASP B N 1
ATOM 11206 C CA . ASP B 1 698 ? -7.949 -55.531 -35.625 1 35.78 698 ASP B CA 1
ATOM 11207 C C . ASP B 1 698 ? -7.559 -56.469 -36.812 1 35.78 698 ASP B C 1
ATOM 11209 O O . ASP B 1 698 ? -7.047 -55.969 -37.812 1 35.78 698 ASP B O 1
ATOM 11213 N N . SER B 1 699 ? -6.684 -57.438 -36.656 1 27.53 699 SER B N 1
ATOM 11214 C CA . SER B 1 699 ? -7.023 -58.438 -37.656 1 27.53 699 SER B CA 1
ATOM 11215 C C . SER B 1 699 ? -8.328 -59.156 -37.312 1 27.53 699 SER B C 1
ATOM 11217 O O . SER B 1 699 ? -8.602 -59.406 -36.125 1 27.53 699 SER B O 1
#